Protein AF-A0A7R9L875-F1 (afdb_monomer_lite)

Radius of gyration: 39.5 Å; chains: 1; bounding box: 83×101×105 Å

Sequence (853 aa):
MQVGERLPAERKLCEQLGVSRSSLREAISQLTSTGMLISKGGAGTYLQQFPVNWSQNQIVESLSNLIDEDPAYRFDVQEARTILEGGSAWYAAQRATPKDLAQIREYYDQISYFQSIGDDEQASLADAKFHLAIAEASHNLVLIQMMRGVFDLLQFNVLLGRRKVYSETHRFDQLHDQHFKVMDAIERHDPDAARDAVCGHIEFVVQQVRMIDEEEARRQRMYARRGEVQAAVAADKKGIPFTLSTVSVCPIEEVAPAINRPMWFQLYVLRDRGFMKNALERAKAAGCSTLVFTVDMPVPGARYRDAHSGMSGPNAAMRRYMQSCFHPHWAWNVGLLGRPHDLGNISKYLGKPTGLEDYIGWLGNNFDPSISWKDLEWIREFWDGPMVIKGILDPEDAKDAVRFGADGIVVSNHGGRQLDGVLSSARALPPIADAVKGDIKILADSGIRNGLDVVRMLALGADTCMLGRAFVYALGAAGGAGVSNLLELIDKEMRVAMTLTGAKTIADINADCLGRRYGSGQVLAVVVPGTLFEQWQVLQAAVNADCIVIMQAANTGLTGGSTPFGDDYDRPVILMSTRRLAGIQVINQGQQVICLPGATLDRLEKELAHYNRGICNNSGGALVRRGPAYTELALYACVNASGELELVNHLVVVLLTIVMRMMLNRSMKIHLHDSMLIHHVYLKLQVLQVFYVGTNSHDDLTEIRRFLLKDLPRLPIAGEYIHRVAYDIGAEYGKDTFMFIEKFGTAKVPAAFALKDKVDGYLEKIGLRSLSDKVLQMVTKLLPNHLPKRMNEFRDLYEHHLMIRIENQDGVRLFYIVSQWQVQQFVIVIRIVRKLKILLRWILLYAVTTVNG

Foldseek 3Di:
DDAFDFDDDLVVVCVVVVHDSVVSVVVQVVCVVVVQWDQDVPPHIGGHDDPPCPLCPPPLVVVLVVCVVPVVVVVVLLVVCLVLLLLLLLLLLQQADPVLLVQLVVLLVQLLVCLVVQNLVSNVVSVLSNSLSSNVSSVDPVSSVVSVSSSVSCVVPVPPQSSVCSNDPVSSVVLSVLSVQLSVCSVVSPSNSNSVSVSVSSVVSVLVSLLLQCLLQVLDLPLAQQQLLLLCLLCLVVVHAAEAELQDPAALVRNLVSHDDAHEYEDEQWQPPVLVLVNLLSSVVSPHFEYEYEDLPLDFADDPVSNVCLSGDPCNVVSVVVVCVVVVVCCVGCVPVRDPSARHSVCVVVVHRHGSSNVSVRRVNIRHNPDDLVVVVVVCVRDVHAYEYEQDQALVVLVVCLVSPHQYYEQDNPQCGHDHPGDASLVSQQSNLVRQPPSHAYEYEHDDQALVVQLSSLQSRHPGYDYDVNLSVLCSVPRSVSNNVSVVRNVVVVVVLCVLLVNPDSVSRHVVSDQDQPAAEDAPEEAEDLFLLSVVVVVQVCLVQVEAEFEDEPPCRSVVRRHHHYHPDPHHYYYYYDLNQQDKEAPPLNPDIDGTPHHDQVNVQVVSVVSVDGDQDLLPPDDDDDDGFDAQFDWDWDQDPVSGIDIDGSHQFDDDPVVVVRRPDNDDRDPDDPVRRPPVPPDPVFLKFKFKDFAADPVVVVVLRVCQVPPFPGHFNGKDKDFLVLVVCLQQQVQLVLVCCVPPNPVCSVVVVVVVVVVQVVCVVVVNHCPSSVVSSVVRVPDDRLDDPVVVVSSVVGRMMMMTMHGPVRVVVSVVVVVVPPPDDDRDGDRDPDSCVSSRSGSSVCSVVPVSD

Secondary structure (DSSP, 8-state):
--TTPBPPPHHHHHHHHT--HHHHHHHHHHHHHTTSEEEETTTEEEEPPPPTTHHIIIIIHHHHHHHHH-TTHHHHHHHHHHHHHHHHHHHHHHH--HHHHHHHHHHHHHHHHHHHTT-HHHHHHHHHHHHHHHHHHTT-HHHHHHHHHHHHHHHHH-HHHHHHHHSSTTSHHHHHHHHHHHHHHHHTT-HHHHHHHHHHHHHHHHHHHHHHHHHTGGGG--SSTTHHHHHHHHHHHTTPPPEEETT-SS-HHHHGGG-SSPPEEEEE-BS-HHHHHHHHHHHHHTT--EEEEE-S-SSPPP-HHHHHTTSSSTTHHHHHHHHHHH-HHHIIIIIITT---S-HHHHHHHSS---HHHHHHHHHHHB-TT--HHHHHHHHTT--S-EEEEEE-SHHHHHHHHHTT-SEEEE--TTTTSSTTPPPHHHHHHHHHHHHBTTBEEEE-SS--SHHHHHHHHHTT-SEE--SHHHHHHHHHHHHHHHHHHHHHHHHHHHHHHHHTT-SSGGG-SGGGS-PPP-----SEEE--SSHHHHHHHHHHHHHTT-EEEEE-TTTTTTTSSS--SS--SSPEEEEE-TT---EEEEGGGTEEEE-TT--HHHHHHHHHTTT----------SSS------SS-EEEEE-TTS-EEEEE---B-SHHHHHHHHH-SS------GGGB-TT-S-----EEEEEEEES-HHHHHHHHHHHHHT-SS--SEEEEEEHHHHHHHHHHSHHHHHHHHHH-GGGHHHHHHHHHHHHHHHHHTT-TTHHHHHHHHHHHTSPP-S-HHHHHHHHH-SEEEEEEEEHHHHHHHHHHHHHS--SS--------STHHHHHHHHHHHHHHSTT-

pLDDT: mean 76.06, std 17.5, range [21.78, 98.44]

Structure (mmCIF, N/CA/C/O backbone):
data_AF-A0A7R9L875-F1
#
_entry.id   AF-A0A7R9L875-F1
#
loop_
_atom_site.group_PDB
_atom_site.id
_atom_site.type_symbol
_atom_site.label_atom_id
_atom_site.label_alt_id
_atom_site.label_comp_id
_atom_site.label_asym_id
_atom_site.label_entity_id
_atom_site.label_seq_id
_atom_site.pdbx_PDB_ins_code
_atom_site.Cartn_x
_atom_site.Cartn_y
_atom_site.Cartn_z
_atom_site.occupancy
_atom_site.B_iso_or_equiv
_atom_site.auth_seq_id
_atom_site.auth_comp_id
_atom_site.auth_asym_id
_atom_site.auth_atom_id
_atom_site.pdbx_PDB_model_num
ATOM 1 N N . MET A 1 1 ? 19.208 56.400 -40.419 1.00 66.44 1 MET A N 1
ATOM 2 C CA . MET A 1 1 ? 20.575 55.868 -40.260 1.00 66.44 1 MET A CA 1
ATOM 3 C C . MET A 1 1 ? 20.549 54.387 -40.588 1.00 66.44 1 MET A C 1
ATOM 5 O O . MET A 1 1 ? 19.557 53.744 -40.259 1.00 66.44 1 MET A O 1
ATOM 9 N N . GLN A 1 2 ? 21.582 53.875 -41.251 1.00 70.19 2 GLN A N 1
ATOM 10 C CA . GLN A 1 2 ? 21.771 52.449 -41.537 1.00 70.19 2 GLN A CA 1
ATOM 11 C C . GLN A 1 2 ? 22.744 51.815 -40.532 1.00 70.19 2 GLN A C 1
ATOM 13 O O . GLN A 1 2 ? 23.543 52.501 -39.892 1.00 70.19 2 GLN A O 1
ATOM 18 N N . VAL A 1 3 ? 22.655 50.495 -40.367 1.00 72.62 3 VAL A N 1
ATOM 19 C CA . VAL A 1 3 ? 23.561 49.717 -39.509 1.00 72.62 3 VAL A CA 1
ATOM 20 C C . VAL A 1 3 ? 25.016 49.956 -39.934 1.00 72.62 3 VAL A C 1
ATOM 22 O O . VAL A 1 3 ? 25.340 49.875 -41.114 1.00 72.62 3 VAL A O 1
ATOM 25 N N . GLY A 1 4 ? 25.889 50.256 -38.970 1.00 73.62 4 GLY A N 1
ATOM 26 C CA . GLY A 1 4 ? 27.297 50.598 -39.190 1.00 73.62 4 GLY A CA 1
ATOM 27 C C . GLY A 1 4 ? 27.580 52.098 -39.336 1.00 73.62 4 GLY A C 1
ATOM 28 O O . GLY A 1 4 ? 28.745 52.494 -39.282 1.00 73.62 4 GLY A O 1
ATOM 29 N N . GLU A 1 5 ? 26.560 52.955 -39.463 1.00 82.69 5 GLU A N 1
ATOM 30 C CA . GLU A 1 5 ? 26.759 54.408 -39.532 1.00 82.69 5 GLU A CA 1
ATOM 31 C C . GLU A 1 5 ? 27.105 55.023 -38.169 1.00 82.69 5 GLU A C 1
ATOM 33 O O . GLU A 1 5 ? 26.584 54.641 -37.115 1.00 82.69 5 GLU A O 1
ATOM 38 N N . ARG A 1 6 ? 27.979 56.037 -38.205 1.00 84.50 6 ARG A N 1
ATOM 39 C CA . ARG A 1 6 ? 28.379 56.809 -37.026 1.00 84.50 6 ARG A CA 1
ATOM 40 C C . ARG A 1 6 ? 27.294 57.815 -36.650 1.00 84.50 6 ARG A C 1
ATOM 42 O O . ARG A 1 6 ? 26.849 58.601 -37.485 1.00 84.50 6 ARG A O 1
ATOM 49 N N . LEU A 1 7 ? 26.941 57.858 -35.370 1.00 84.88 7 LEU A N 1
ATOM 50 C CA . LEU A 1 7 ? 26.102 58.913 -34.812 1.00 84.88 7 LEU A CA 1
ATOM 51 C C . LEU A 1 7 ? 26.792 60.281 -34.941 1.00 84.88 7 LEU A C 1
ATOM 53 O O . LEU A 1 7 ? 28.005 60.388 -34.712 1.00 84.88 7 LEU A O 1
ATOM 57 N N . PRO A 1 8 ? 26.039 61.348 -35.270 1.00 85.06 8 PRO A N 1
ATOM 58 C CA . PRO A 1 8 ? 26.561 62.707 -35.221 1.00 85.06 8 PRO A CA 1
ATOM 59 C C . PRO A 1 8 ? 27.139 63.047 -33.838 1.00 85.06 8 PRO A C 1
ATOM 61 O O . PRO A 1 8 ? 26.844 62.401 -32.837 1.00 85.06 8 PRO A O 1
ATOM 64 N N . ALA A 1 9 ? 27.963 64.092 -33.753 1.00 82.81 9 ALA A N 1
ATOM 65 C CA . ALA A 1 9 ? 28.479 64.544 -32.461 1.00 82.81 9 ALA A CA 1
ATOM 66 C C . ALA A 1 9 ? 27.331 64.944 -31.511 1.00 82.81 9 ALA A C 1
ATOM 68 O O . ALA A 1 9 ? 26.369 65.576 -31.952 1.00 82.81 9 ALA A O 1
ATOM 69 N N . GLU A 1 10 ? 27.465 64.650 -30.209 1.00 82.88 10 GLU A N 1
ATOM 70 C CA . GLU A 1 10 ? 26.419 64.860 -29.184 1.00 82.88 10 GLU A CA 1
ATOM 71 C C . GLU A 1 10 ? 25.773 66.251 -29.256 1.00 82.88 10 GLU A C 1
ATOM 73 O O . GLU A 1 10 ? 24.559 66.389 -29.143 1.00 82.88 10 GLU A O 1
ATOM 78 N N . ARG A 1 11 ? 26.576 67.295 -29.498 1.00 80.69 11 ARG A N 1
ATOM 79 C CA . ARG A 1 11 ? 26.090 68.674 -29.638 1.00 80.69 11 ARG A CA 1
ATOM 80 C C . ARG A 1 11 ? 25.097 68.831 -30.793 1.00 80.69 11 ARG A C 1
ATOM 82 O O . ARG A 1 11 ? 24.063 69.458 -30.609 1.00 80.69 11 ARG A O 1
ATOM 89 N N . LYS A 1 12 ? 25.409 68.249 -31.953 1.00 84.56 12 LYS A N 1
ATOM 90 C CA . LYS A 1 12 ? 24.578 68.329 -33.159 1.00 84.56 12 LYS A CA 1
ATOM 91 C C . LYS A 1 12 ? 23.296 67.507 -33.001 1.00 84.56 12 LYS A C 1
ATOM 93 O O . LYS A 1 12 ? 22.243 67.949 -33.437 1.00 84.56 12 LYS A O 1
ATOM 98 N N . LEU A 1 13 ? 23.372 66.360 -32.323 1.00 84.69 13 LEU A N 1
ATOM 99 C CA . LEU A 1 13 ? 22.200 65.548 -31.971 1.00 84.69 13 LEU A CA 1
ATOM 100 C C . LEU A 1 13 ? 21.263 66.268 -30.994 1.00 84.69 13 LEU A C 1
ATOM 102 O O . LEU A 1 13 ? 20.055 66.223 -31.186 1.00 84.69 13 LEU A O 1
ATOM 106 N N . CYS A 1 14 ? 21.800 66.961 -29.983 1.00 86.69 14 CYS A N 1
ATOM 107 C CA . CYS A 1 14 ? 20.985 67.750 -29.052 1.00 86.69 14 CYS A CA 1
ATOM 108 C C . CYS A 1 14 ? 20.208 68.856 -29.774 1.00 86.69 14 CYS A C 1
ATOM 110 O O . CYS A 1 14 ? 19.030 69.054 -29.498 1.00 86.69 14 CYS A O 1
ATOM 112 N N . GLU A 1 15 ? 20.859 69.548 -30.715 1.00 87.12 15 GLU A N 1
ATOM 113 C CA . GLU A 1 15 ? 20.226 70.591 -31.532 1.00 87.12 15 GLU A CA 1
ATOM 114 C C . GLU A 1 15 ? 19.169 70.008 -32.483 1.00 87.12 15 GLU A C 1
ATOM 116 O O . GLU A 1 15 ? 18.080 70.561 -32.591 1.00 87.12 15 GLU A O 1
ATOM 121 N N . GLN A 1 16 ? 19.450 68.871 -33.131 1.00 86.56 16 GLN A N 1
ATOM 122 C CA . GLN A 1 16 ? 18.510 68.219 -34.053 1.00 86.56 16 GLN A CA 1
ATOM 123 C C . GLN A 1 16 ? 17.278 67.632 -33.355 1.00 86.56 16 GLN A C 1
ATOM 125 O O . GLN A 1 16 ? 16.193 67.647 -33.928 1.00 86.56 16 GLN A O 1
ATOM 130 N N . LEU A 1 17 ? 17.448 67.098 -32.144 1.00 84.00 17 LEU A N 1
ATOM 131 C CA . LEU A 1 17 ? 16.383 66.431 -31.390 1.00 84.00 17 LEU A CA 1
ATOM 132 C C . LEU A 1 17 ? 15.697 67.356 -30.373 1.00 84.00 17 LEU A C 1
ATOM 134 O O . LEU A 1 17 ? 14.707 66.955 -29.770 1.00 84.00 17 LEU A O 1
ATOM 138 N N . GLY A 1 18 ? 16.209 68.573 -30.164 1.00 86.38 18 GLY A N 1
ATOM 139 C CA . GLY A 1 18 ? 15.644 69.538 -29.217 1.00 86.38 18 GLY A CA 1
ATOM 140 C C . GLY A 1 18 ? 15.756 69.113 -27.748 1.00 86.38 18 GLY A C 1
ATOM 141 O O . GLY A 1 18 ? 14.916 69.495 -26.937 1.00 86.38 18 GLY A O 1
ATOM 142 N N . VAL A 1 19 ? 16.770 68.317 -27.390 1.00 89.12 19 VAL A N 1
ATOM 143 C CA . VAL A 1 19 ? 16.941 67.752 -26.037 1.00 89.12 19 VAL A CA 1
ATOM 144 C C . VAL A 1 19 ? 18.231 68.217 -25.368 1.00 89.12 19 VAL A C 1
ATOM 146 O O . VAL A 1 19 ? 19.208 68.587 -26.022 1.00 89.12 19 VAL A O 1
ATOM 149 N N . SER A 1 20 ? 18.259 68.179 -24.033 1.00 88.12 20 SER A N 1
ATOM 150 C CA . SER A 1 20 ? 19.462 68.499 -23.265 1.00 88.12 20 SER A CA 1
ATOM 151 C C . SER A 1 20 ? 20.545 67.423 -23.426 1.00 88.12 20 SER A C 1
ATOM 153 O O . SER A 1 20 ? 20.260 66.237 -23.604 1.00 88.12 20 SER A O 1
ATOM 155 N N . ARG A 1 21 ? 21.818 67.826 -23.294 1.00 82.81 21 ARG A N 1
ATOM 156 C CA . ARG A 1 21 ? 22.967 66.902 -23.373 1.00 82.81 21 ARG A CA 1
ATOM 157 C C . ARG A 1 21 ? 22.924 65.789 -22.330 1.00 82.81 21 ARG A C 1
ATOM 159 O O . ARG A 1 21 ? 23.398 64.697 -22.618 1.00 82.81 21 ARG A O 1
ATOM 166 N N . SER A 1 22 ? 22.385 66.054 -21.140 1.00 82.25 22 SER A N 1
ATOM 167 C CA . SER A 1 22 ? 22.230 65.035 -20.097 1.00 82.25 22 SER A CA 1
ATOM 168 C C . SER A 1 22 ? 21.255 63.944 -20.535 1.00 82.25 22 SER A C 1
ATOM 170 O O . SER A 1 22 ? 21.620 62.775 -20.519 1.00 82.25 22 SER A O 1
ATOM 172 N N . SER A 1 23 ? 20.081 64.333 -21.039 1.00 83.00 23 SER A N 1
ATOM 173 C CA . SER A 1 23 ? 19.062 63.397 -21.531 1.00 83.00 23 SER A CA 1
ATOM 174 C C . SER A 1 23 ? 19.571 62.585 -22.721 1.00 83.00 23 SER A C 1
ATOM 176 O O . SER A 1 23 ? 19.361 61.377 -22.789 1.00 83.00 23 SER A O 1
ATOM 178 N N . LEU A 1 24 ? 20.304 63.228 -23.640 1.00 86.44 24 LEU A N 1
ATOM 179 C CA . LEU A 1 24 ? 20.901 62.533 -24.779 1.00 86.44 24 LEU A CA 1
ATOM 180 C C . LEU A 1 24 ? 21.968 61.521 -24.337 1.00 86.44 24 LEU A C 1
ATOM 182 O O . LEU A 1 24 ? 22.015 60.418 -24.872 1.00 86.44 24 LEU A O 1
ATOM 186 N N . ARG A 1 25 ? 22.816 61.865 -23.360 1.00 84.25 25 ARG A N 1
ATOM 187 C CA . ARG A 1 25 ? 23.833 60.942 -22.832 1.00 84.25 25 ARG A CA 1
ATOM 188 C C . ARG A 1 25 ? 23.222 59.754 -22.114 1.00 84.25 25 ARG A C 1
ATOM 190 O O . ARG A 1 25 ? 23.725 58.647 -22.262 1.00 84.25 25 ARG A O 1
ATOM 197 N N . GLU A 1 26 ? 22.147 59.971 -21.371 1.00 83.38 26 GLU A N 1
ATOM 198 C CA . GLU A 1 26 ? 21.436 58.898 -20.682 1.00 83.38 26 GLU A CA 1
ATOM 199 C C . GLU A 1 26 ? 20.755 57.952 -21.677 1.00 83.38 26 GLU A C 1
ATOM 201 O O . GLU A 1 26 ? 20.922 56.737 -21.577 1.00 83.38 26 GLU A O 1
ATOM 206 N N . ALA A 1 27 ? 20.127 58.500 -22.722 1.00 81.25 27 ALA A N 1
ATOM 207 C CA . ALA A 1 27 ? 19.577 57.711 -23.821 1.00 81.25 27 ALA A CA 1
ATOM 208 C C . ALA A 1 27 ? 20.665 56.936 -24.587 1.00 81.25 27 ALA A C 1
ATOM 210 O O . ALA A 1 27 ? 20.501 55.748 -24.851 1.00 81.25 27 ALA A O 1
ATOM 211 N N . ILE A 1 28 ? 21.809 57.560 -24.903 1.00 85.00 28 ILE A N 1
ATOM 212 C CA . ILE A 1 28 ? 22.941 56.868 -25.545 1.00 85.00 28 ILE A CA 1
ATOM 213 C C . ILE A 1 28 ? 23.503 55.779 -24.624 1.00 85.00 28 ILE A C 1
ATOM 215 O O . ILE A 1 28 ? 23.827 54.698 -25.108 1.00 85.00 28 ILE A O 1
ATOM 219 N N . SER A 1 29 ? 23.592 56.026 -23.315 1.00 80.50 29 SER A N 1
ATOM 220 C CA . SER A 1 29 ? 24.044 55.039 -22.328 1.00 80.50 29 SER A CA 1
ATOM 221 C C . SER A 1 29 ? 23.105 53.830 -22.267 1.00 80.50 29 SER A C 1
ATOM 223 O O . SER A 1 29 ? 23.575 52.699 -22.359 1.00 80.50 29 SER A O 1
ATOM 225 N N . GLN A 1 30 ? 21.784 54.048 -22.231 1.00 78.12 30 GLN A N 1
ATOM 226 C CA . GLN A 1 30 ? 20.785 52.970 -22.282 1.00 78.12 30 GLN A CA 1
ATOM 227 C C . GLN A 1 30 ? 20.800 52.206 -23.614 1.00 78.12 30 GLN A C 1
ATOM 229 O O . GLN A 1 30 ? 20.701 50.981 -23.648 1.00 78.12 30 GLN A O 1
ATOM 234 N N . LEU A 1 31 ? 20.953 52.907 -24.735 1.00 78.69 31 LEU A N 1
ATOM 235 C CA . LEU A 1 31 ? 21.047 52.268 -26.050 1.00 78.69 31 LEU A CA 1
ATOM 236 C C . LEU A 1 31 ? 22.374 51.510 -26.232 1.00 78.69 31 LEU A C 1
ATOM 238 O O . LEU A 1 31 ? 22.429 50.524 -26.962 1.00 78.69 31 LEU A O 1
ATOM 242 N N . THR A 1 32 ? 23.435 51.933 -25.541 1.00 79.75 32 THR A N 1
ATOM 243 C CA . THR A 1 32 ? 24.714 51.210 -25.492 1.00 79.75 32 THR A CA 1
ATOM 244 C C . THR A 1 32 ? 24.615 49.984 -24.582 1.00 79.75 32 THR A C 1
ATOM 246 O O . THR A 1 32 ? 25.094 48.917 -24.952 1.00 79.75 32 THR A O 1
ATOM 249 N N . SER A 1 33 ? 23.948 50.087 -23.425 1.00 70.31 33 SER A N 1
ATOM 250 C CA . SER A 1 33 ? 23.762 48.951 -22.508 1.00 70.31 33 SER A CA 1
ATOM 251 C C . SER A 1 33 ? 22.837 47.869 -23.070 1.00 70.31 33 SER A C 1
ATOM 253 O O . SER A 1 33 ? 23.022 46.693 -22.778 1.00 70.31 33 SER A O 1
ATOM 255 N N . THR A 1 34 ? 21.881 48.248 -23.920 1.00 61.44 34 THR A N 1
ATOM 256 C CA . THR A 1 34 ? 21.014 47.314 -24.663 1.00 61.44 34 THR A CA 1
ATOM 257 C C . THR A 1 34 ? 21.658 46.776 -25.947 1.00 61.44 34 THR A C 1
ATOM 259 O O . THR A 1 34 ? 21.057 45.950 -26.630 1.00 61.44 34 THR A O 1
ATOM 262 N N . GLY A 1 35 ? 22.880 47.214 -26.279 1.00 67.75 35 GLY A N 1
ATOM 263 C CA . GLY A 1 35 ? 23.656 46.713 -27.419 1.00 67.75 35 GLY A CA 1
ATOM 264 C C . GLY A 1 35 ? 23.240 47.259 -28.790 1.00 67.75 35 GLY A C 1
ATOM 265 O O . GLY A 1 35 ? 23.748 46.788 -29.805 1.00 67.75 35 GLY A O 1
ATOM 266 N N . MET A 1 36 ? 22.347 48.256 -28.850 1.00 73.00 36 MET A N 1
ATOM 267 C CA . MET A 1 36 ? 21.964 48.922 -30.106 1.00 73.00 36 MET A CA 1
ATOM 268 C C . MET A 1 36 ? 23.043 49.887 -30.613 1.00 73.00 36 MET A C 1
ATOM 270 O O . MET A 1 36 ? 23.127 50.156 -31.815 1.00 73.00 36 MET A O 1
ATOM 274 N N . LEU A 1 37 ? 23.870 50.411 -29.706 1.00 82.75 37 LEU A N 1
ATOM 275 C CA . LEU A 1 37 ? 24.979 51.310 -30.008 1.00 82.75 37 LEU A CA 1
ATOM 276 C C . LEU A 1 37 ? 26.296 50.764 -29.455 1.00 82.75 37 LEU A C 1
ATOM 278 O O . LEU A 1 37 ? 26.338 50.247 -28.344 1.00 82.75 37 LEU A O 1
ATOM 282 N N . ILE A 1 38 ? 27.392 50.966 -30.189 1.00 82.88 38 ILE A N 1
ATOM 283 C CA . ILE A 1 38 ? 28.747 50.684 -29.699 1.00 82.88 38 ILE A CA 1
ATOM 284 C C . ILE A 1 38 ? 29.594 51.951 -29.701 1.00 82.88 38 ILE A C 1
ATOM 286 O O . ILE A 1 38 ? 29.699 52.653 -30.711 1.00 82.88 38 ILE A O 1
ATOM 290 N N . SER A 1 39 ? 30.216 52.243 -28.560 1.00 80.06 39 SER A N 1
ATOM 291 C CA . SER A 1 39 ? 31.091 53.402 -28.394 1.00 80.06 39 SER A CA 1
ATOM 292 C C . SER A 1 39 ? 32.550 52.962 -28.489 1.00 80.06 39 SER A C 1
ATOM 294 O O . SER A 1 39 ? 33.043 52.231 -27.632 1.00 80.06 39 SER A O 1
ATOM 296 N N . LYS A 1 40 ? 33.251 53.380 -29.548 1.00 78.19 40 LYS A N 1
ATOM 297 C CA . LYS A 1 40 ? 34.681 53.092 -29.730 1.00 78.19 40 LYS A CA 1
ATOM 298 C C . LYS A 1 40 ? 35.491 54.306 -29.278 1.00 78.19 40 LYS A C 1
ATOM 300 O O . LYS A 1 40 ? 35.315 55.402 -29.818 1.00 78.19 40 LYS A O 1
ATOM 305 N N . GLY A 1 41 ? 36.377 54.117 -28.296 1.00 60.47 41 GLY A N 1
ATOM 306 C CA . GLY A 1 41 ? 37.214 55.186 -27.742 1.00 60.47 41 GLY A CA 1
ATOM 307 C C . GLY A 1 41 ? 37.945 55.965 -28.842 1.00 60.47 41 GLY A C 1
ATOM 308 O O . GLY A 1 41 ? 38.661 55.382 -29.647 1.00 60.47 41 GLY A O 1
ATOM 309 N N . GLY A 1 42 ? 37.702 57.277 -28.926 1.00 64.12 42 GLY A N 1
ATOM 310 C CA . GLY A 1 42 ? 38.281 58.172 -29.941 1.00 64.12 42 GLY A CA 1
ATOM 311 C C . GLY A 1 42 ? 37.612 58.154 -31.327 1.00 64.12 42 GLY A C 1
ATOM 312 O O . GLY A 1 42 ? 37.751 59.121 -32.073 1.00 64.12 42 GLY A O 1
ATOM 313 N N . ALA A 1 43 ? 36.829 57.125 -31.667 1.00 70.00 43 ALA A N 1
ATOM 314 C CA . ALA A 1 43 ? 36.218 56.958 -32.992 1.00 70.00 43 ALA A CA 1
ATOM 315 C C . ALA A 1 43 ? 34.713 57.290 -33.044 1.00 70.00 43 ALA A C 1
ATOM 317 O O . ALA A 1 43 ? 34.158 57.381 -34.138 1.00 70.00 43 ALA A O 1
ATOM 318 N N . GLY A 1 44 ? 34.063 57.516 -31.897 1.00 79.44 44 GLY A N 1
ATOM 319 C CA . GLY A 1 44 ? 32.641 57.870 -31.785 1.00 79.44 44 GLY A CA 1
ATOM 320 C C . GLY A 1 44 ? 31.708 56.670 -31.595 1.00 79.44 44 GLY A C 1
ATOM 321 O O . GLY A 1 44 ? 32.162 55.535 -31.451 1.00 79.44 44 GLY A O 1
ATOM 322 N N . THR A 1 45 ? 30.401 56.941 -31.577 1.00 84.12 45 THR A N 1
ATOM 323 C CA . THR A 1 45 ? 29.346 55.939 -31.356 1.00 84.12 45 THR A CA 1
ATOM 324 C C . THR A 1 45 ? 28.733 55.504 -32.684 1.00 84.12 45 THR A C 1
ATOM 326 O O . THR A 1 45 ? 28.446 56.351 -33.528 1.00 84.12 45 THR A O 1
ATOM 329 N N . TYR A 1 46 ? 28.527 54.204 -32.877 1.00 85.06 46 TYR A N 1
ATOM 330 C CA . TYR A 1 46 ? 28.027 53.621 -34.127 1.00 85.06 46 TYR A CA 1
ATOM 331 C C . TYR A 1 46 ? 26.758 52.809 -33.881 1.00 85.06 46 TYR A C 1
ATOM 333 O O . TYR A 1 46 ? 26.624 52.188 -32.825 1.00 85.06 46 TYR A O 1
ATOM 341 N N . LEU A 1 47 ? 25.853 52.806 -34.863 1.00 81.12 47 LEU A N 1
ATOM 342 C CA . LEU A 1 47 ? 24.655 51.967 -34.853 1.00 81.12 47 LEU A CA 1
ATOM 343 C C . LEU A 1 47 ? 25.037 50.510 -35.148 1.00 81.12 47 LEU A C 1
ATOM 345 O O . LEU A 1 47 ? 25.661 50.237 -36.175 1.00 81.12 47 LEU A O 1
ATOM 349 N N . GLN A 1 48 ? 24.675 49.580 -34.267 1.00 74.06 48 GLN A N 1
ATOM 350 C CA . GLN A 1 48 ? 25.011 48.160 -34.389 1.00 74.06 48 GLN A CA 1
ATOM 351 C C . GLN A 1 48 ? 23.795 47.350 -34.867 1.00 74.06 48 GLN A C 1
ATOM 353 O O . GLN A 1 48 ? 22.653 47.693 -34.567 1.00 74.06 48 GLN A O 1
ATOM 358 N N . GLN A 1 49 ? 24.023 46.279 -35.636 1.00 60.84 49 GLN A N 1
ATOM 359 C CA . GLN A 1 49 ? 22.960 45.318 -35.940 1.00 60.84 49 GLN A CA 1
ATOM 360 C C . GLN A 1 49 ? 22.615 44.573 -34.654 1.00 60.84 49 GLN A C 1
ATOM 362 O O . GLN A 1 49 ? 23.534 44.142 -33.956 1.00 60.84 49 GLN A O 1
ATOM 367 N N . PHE A 1 50 ? 21.326 44.382 -34.356 1.00 56.53 50 PHE A N 1
ATOM 368 C CA . PHE A 1 50 ? 20.941 43.457 -33.292 1.00 56.53 50 PHE A CA 1
ATOM 369 C C . PHE A 1 50 ? 21.650 42.116 -33.526 1.00 56.53 50 PHE A C 1
ATOM 371 O O . PHE A 1 50 ? 21.623 41.619 -34.659 1.00 56.53 50 PHE A O 1
ATOM 378 N N . PRO A 1 51 ? 22.295 41.527 -32.504 1.00 51.72 51 PRO A N 1
ATOM 379 C CA . PRO A 1 51 ? 22.797 40.181 -32.649 1.00 51.72 51 PRO A CA 1
ATOM 380 C C . PRO A 1 51 ? 21.602 39.287 -32.977 1.00 51.72 51 PRO A C 1
ATOM 382 O O . PRO A 1 51 ? 20.606 39.283 -32.255 1.00 51.72 51 PRO A O 1
ATOM 385 N N . VAL A 1 52 ? 21.724 38.498 -34.045 1.00 50.38 52 VAL A N 1
ATOM 386 C CA . VAL A 1 52 ? 20.782 37.417 -34.391 1.00 50.38 52 VAL A CA 1
ATOM 387 C C . VAL A 1 52 ? 20.634 36.419 -33.219 1.00 50.38 52 VAL A C 1
ATOM 389 O O . VAL A 1 52 ? 19.671 35.665 -33.161 1.00 50.38 52 VAL A O 1
ATOM 392 N N . ASN A 1 53 ? 21.533 36.510 -32.231 1.00 49.56 53 ASN A N 1
ATOM 393 C CA . ASN A 1 53 ? 21.686 35.652 -31.063 1.00 49.56 53 ASN A CA 1
ATOM 394 C C . ASN A 1 53 ? 21.232 36.326 -29.746 1.00 49.56 53 ASN A C 1
ATOM 396 O O . ASN A 1 53 ? 21.753 36.003 -28.680 1.00 49.56 53 ASN A O 1
ATOM 400 N N . TRP A 1 54 ? 20.298 37.288 -29.776 1.00 50.88 54 TRP A N 1
ATOM 401 C CA . TRP A 1 54 ? 19.789 37.935 -28.549 1.00 50.88 54 TRP A CA 1
ATOM 402 C C . TRP A 1 54 ? 19.246 36.923 -27.515 1.00 50.88 54 TRP A C 1
ATOM 404 O O . TRP A 1 54 ? 19.433 37.110 -26.314 1.00 50.88 54 TRP A O 1
ATOM 414 N N . SER A 1 55 ? 18.657 35.812 -27.973 1.00 52.56 55 SER A N 1
ATOM 415 C CA . SER A 1 55 ? 18.179 34.711 -27.124 1.00 52.56 55 SER A CA 1
ATOM 416 C C . SER A 1 55 ? 19.307 33.906 -26.467 1.00 52.56 55 SER A C 1
ATOM 418 O O . SER A 1 55 ? 19.146 33.484 -25.320 1.00 52.56 55 SER A O 1
ATOM 420 N N . GLN A 1 56 ? 20.445 33.718 -27.149 1.00 50.00 56 GLN A N 1
ATOM 421 C CA . GLN A 1 56 ? 21.545 32.868 -26.668 1.00 50.00 56 GLN A CA 1
ATOM 422 C C . GLN A 1 56 ? 22.173 33.398 -25.373 1.00 50.00 56 GLN A C 1
ATOM 424 O O . GLN A 1 56 ? 22.373 32.632 -24.435 1.00 50.00 56 GLN A O 1
ATOM 429 N N . ASN A 1 57 ? 22.417 34.707 -25.270 1.00 52.25 57 ASN A N 1
ATOM 430 C CA . ASN A 1 57 ? 23.187 35.246 -24.139 1.00 52.25 57 ASN A CA 1
ATOM 431 C C . ASN A 1 57 ? 22.336 35.664 -22.925 1.00 52.25 57 ASN A C 1
ATOM 433 O O . ASN A 1 57 ? 22.880 35.848 -21.844 1.00 52.25 57 ASN A O 1
ATOM 437 N N . GLN A 1 58 ? 21.016 35.863 -23.063 1.00 55.50 58 GLN A N 1
ATOM 438 C CA . GLN A 1 58 ? 20.172 36.299 -21.930 1.00 55.50 58 GLN A CA 1
ATOM 439 C C . GLN A 1 58 ? 19.191 35.240 -21.425 1.00 55.50 58 GLN A C 1
ATOM 441 O O . GLN A 1 58 ? 18.909 35.211 -20.230 1.00 55.50 58 GLN A O 1
ATOM 446 N N . ILE A 1 59 ? 18.681 34.368 -22.300 1.00 58.72 59 ILE A N 1
ATOM 447 C CA . ILE A 1 59 ? 17.702 33.336 -21.924 1.00 58.72 59 ILE A CA 1
ATOM 448 C C . ILE A 1 59 ? 18.393 31.974 -21.845 1.00 58.72 59 ILE A C 1
ATOM 450 O O . ILE A 1 59 ? 18.297 31.299 -20.822 1.00 58.72 59 ILE A O 1
ATOM 454 N N . VAL A 1 60 ? 19.128 31.593 -22.894 1.00 59.72 60 VAL A N 1
ATOM 455 C CA . VAL A 1 60 ? 19.742 30.260 -22.993 1.00 59.72 60 VAL A CA 1
ATOM 456 C C . VAL A 1 60 ? 20.863 30.081 -21.971 1.00 59.72 60 VAL A C 1
ATOM 458 O O . VAL A 1 60 ? 20.826 29.107 -21.234 1.00 59.72 60 VAL A O 1
ATOM 461 N N . GLU A 1 61 ? 21.803 31.023 -21.841 1.00 62.12 61 GLU A N 1
ATOM 462 C CA . GLU A 1 61 ? 22.923 30.906 -20.886 1.00 62.12 61 GLU A CA 1
ATOM 463 C C . GLU A 1 61 ? 22.456 30.823 -19.416 1.00 62.12 61 GLU A C 1
ATOM 465 O O . GLU A 1 61 ? 22.941 29.995 -18.646 1.00 62.12 61 GLU A O 1
ATOM 470 N N . SER A 1 62 ? 21.445 31.614 -19.032 1.00 61.00 62 SER A N 1
ATOM 471 C CA . SER A 1 62 ? 20.895 31.601 -17.665 1.00 61.00 62 SER A CA 1
ATOM 472 C C . SER A 1 62 ? 20.138 30.309 -17.344 1.00 61.00 62 SER A C 1
ATOM 474 O O . SER A 1 62 ? 20.265 29.776 -16.243 1.00 61.00 62 SER A O 1
ATOM 476 N N . LEU A 1 63 ? 19.363 29.789 -18.301 1.00 62.38 63 LEU A N 1
ATOM 477 C CA . LEU A 1 63 ? 18.634 28.531 -18.134 1.00 62.38 63 LEU A CA 1
ATOM 478 C C . LEU A 1 63 ? 19.551 27.308 -18.256 1.00 62.38 63 LEU A C 1
ATOM 480 O O . LEU A 1 63 ? 19.320 26.322 -17.565 1.00 62.38 63 LEU A O 1
ATOM 484 N N . SER A 1 64 ? 20.605 27.369 -19.074 1.00 61.50 64 SER A N 1
ATOM 485 C CA . SER A 1 64 ? 21.590 26.288 -19.204 1.00 61.50 64 SER A CA 1
ATOM 486 C C . SER A 1 64 ? 22.304 26.035 -17.879 1.00 61.50 64 SER A C 1
ATOM 488 O O . SER A 1 64 ? 22.377 24.891 -17.448 1.00 61.50 64 SER A O 1
ATOM 490 N N . ASN A 1 65 ? 22.721 27.097 -17.178 1.00 62.50 65 ASN A N 1
ATOM 491 C CA . ASN A 1 65 ? 23.327 26.968 -15.850 1.00 62.50 65 ASN A CA 1
ATOM 492 C C . ASN A 1 65 ? 22.365 26.328 -14.831 1.00 62.50 65 ASN A C 1
ATOM 494 O O . ASN A 1 65 ? 22.779 25.496 -14.032 1.00 62.50 65 ASN A O 1
ATOM 498 N N . LEU A 1 66 ? 21.070 26.667 -14.882 1.00 60.09 66 LEU A N 1
ATOM 499 C CA . LEU A 1 66 ? 20.057 26.060 -14.009 1.00 60.09 66 LEU A CA 1
ATOM 500 C C . LEU A 1 66 ? 19.815 24.579 -14.333 1.00 60.09 66 LEU A C 1
ATOM 502 O O . LEU A 1 66 ? 19.615 23.784 -13.420 1.00 60.09 66 LEU A O 1
ATOM 506 N N . ILE A 1 67 ? 19.859 24.197 -15.612 1.00 59.38 67 ILE A N 1
ATOM 507 C CA . ILE A 1 67 ? 19.715 22.801 -16.058 1.00 59.38 67 ILE A CA 1
ATOM 508 C C . ILE A 1 67 ? 20.940 21.961 -15.672 1.00 59.38 67 ILE A C 1
ATOM 510 O O . ILE A 1 67 ? 20.782 20.796 -15.300 1.00 59.38 67 ILE A O 1
ATOM 514 N N . ASP A 1 68 ? 22.139 22.545 -15.726 1.00 56.97 68 ASP A N 1
ATOM 515 C CA . ASP A 1 68 ? 23.373 21.900 -15.267 1.00 56.97 68 ASP A CA 1
ATOM 516 C C . ASP A 1 68 ? 23.372 21.680 -13.742 1.00 56.97 68 ASP A C 1
ATOM 518 O O . ASP A 1 68 ? 23.860 20.653 -13.259 1.00 56.97 68 ASP A O 1
ATOM 522 N N . GLU A 1 69 ? 22.796 22.613 -12.974 1.00 58.22 69 GLU A N 1
ATOM 523 C CA . GLU A 1 69 ? 22.656 22.513 -11.515 1.00 58.22 69 GLU A CA 1
ATOM 524 C C . GLU A 1 69 ? 21.541 21.548 -11.076 1.00 58.22 69 GLU A C 1
ATOM 526 O O . GLU A 1 69 ? 21.739 20.761 -10.143 1.00 58.22 69 GLU A O 1
ATOM 531 N N . ASP A 1 70 ? 20.386 21.574 -11.748 1.00 52.88 70 ASP A N 1
ATOM 532 C CA . ASP A 1 70 ? 19.273 20.652 -11.519 1.00 52.88 70 ASP A CA 1
ATOM 533 C C . ASP A 1 70 ? 18.747 20.067 -12.846 1.00 52.88 70 ASP A C 1
ATOM 535 O O . ASP A 1 70 ? 17.945 20.686 -13.558 1.00 52.88 70 ASP A O 1
ATOM 539 N N . PRO A 1 71 ? 19.119 18.808 -13.150 1.00 55.62 71 PRO A N 1
ATOM 540 C CA . PRO A 1 71 ? 18.645 18.090 -14.325 1.00 55.62 71 PRO A CA 1
ATOM 541 C C . PRO A 1 71 ? 17.120 17.909 -14.403 1.00 55.62 71 PRO A C 1
ATOM 543 O O . PRO A 1 71 ? 16.642 17.423 -15.427 1.00 55.62 71 PRO A O 1
ATOM 546 N N . ALA A 1 72 ? 16.337 18.232 -13.366 1.00 53.31 72 ALA A N 1
ATOM 547 C CA . ALA A 1 72 ? 14.875 18.237 -13.431 1.00 53.31 72 ALA A CA 1
ATOM 548 C C . ALA A 1 72 ? 14.325 19.361 -14.326 1.00 53.31 72 ALA A C 1
ATOM 550 O O . ALA A 1 72 ? 13.326 19.130 -15.010 1.00 53.31 72 ALA A O 1
ATOM 551 N N . TYR A 1 73 ? 15.018 20.505 -14.431 1.00 63.12 73 TYR A N 1
ATOM 552 C CA . TYR A 1 73 ? 14.581 21.639 -15.262 1.00 63.12 73 TYR A CA 1
ATOM 553 C C . TYR A 1 73 ? 14.472 21.294 -16.748 1.00 63.12 73 TYR A C 1
ATOM 555 O O . TYR A 1 73 ? 13.726 21.931 -17.490 1.00 63.12 73 TYR A O 1
ATOM 563 N N . ARG A 1 74 ? 15.149 20.233 -17.209 1.00 62.72 74 ARG A N 1
ATOM 564 C CA . ARG A 1 74 ? 14.969 19.736 -18.579 1.00 62.72 74 ARG A CA 1
ATOM 565 C C . ARG A 1 74 ? 13.530 19.293 -18.861 1.00 62.72 74 ARG A C 1
ATOM 567 O O . ARG A 1 74 ? 13.133 19.322 -20.017 1.00 62.72 74 ARG A O 1
ATOM 574 N N . PHE A 1 75 ? 12.760 18.865 -17.855 1.00 65.31 75 PHE A N 1
ATOM 575 C CA . PHE A 1 75 ? 11.352 18.495 -18.030 1.00 65.31 75 PHE A CA 1
ATOM 576 C C . PHE A 1 75 ? 10.456 19.726 -18.129 1.00 65.31 75 PHE A C 1
ATOM 578 O O . PHE A 1 75 ? 9.581 19.743 -18.988 1.00 65.31 75 PHE A O 1
ATOM 585 N N . ASP A 1 76 ? 10.751 20.778 -17.369 1.00 69.94 76 ASP A N 1
ATOM 586 C CA . ASP A 1 76 ? 10.051 22.064 -17.469 1.00 69.94 76 ASP A CA 1
ATOM 587 C C . ASP A 1 76 ? 10.239 22.683 -18.867 1.00 69.94 76 ASP A C 1
ATOM 589 O O . ASP A 1 76 ? 9.308 23.228 -19.461 1.00 69.94 76 ASP A O 1
ATOM 593 N N . VAL A 1 77 ? 11.430 22.513 -19.456 1.00 71.50 77 VAL A N 1
ATOM 594 C CA . VAL A 1 77 ? 11.700 22.881 -20.856 1.00 71.50 77 VAL A CA 1
ATOM 595 C C . VAL A 1 77 ? 10.825 22.078 -21.828 1.00 71.50 77 VAL A C 1
ATOM 597 O O . VAL A 1 77 ? 10.337 22.636 -22.808 1.00 71.50 77 VAL A O 1
ATOM 600 N N . GLN A 1 78 ? 10.589 20.786 -21.577 1.00 69.06 78 GLN A N 1
ATOM 601 C CA . GLN A 1 78 ? 9.733 19.955 -22.437 1.00 69.06 78 GLN A CA 1
ATOM 602 C C . GLN A 1 78 ? 8.237 20.282 -22.285 1.00 69.06 78 GLN A C 1
ATOM 604 O O . GLN A 1 78 ? 7.498 20.265 -23.272 1.00 69.06 78 GLN A O 1
ATOM 609 N N . GLU A 1 79 ? 7.783 20.637 -21.081 1.00 71.12 79 GLU A N 1
ATOM 610 C CA . GLU A 1 79 ? 6.420 21.139 -20.856 1.00 71.12 79 GLU A CA 1
ATOM 611 C C . GLU A 1 79 ? 6.192 22.455 -21.614 1.00 71.12 79 GLU A C 1
ATOM 613 O O . GLU A 1 79 ? 5.193 22.605 -22.323 1.00 71.12 79 GLU A O 1
ATOM 618 N N . ALA A 1 80 ? 7.168 23.369 -21.571 1.00 79.69 80 ALA A N 1
ATOM 619 C CA . ALA A 1 80 ? 7.127 24.605 -22.348 1.00 79.69 80 ALA A CA 1
ATOM 620 C C . ALA A 1 80 ? 7.078 24.343 -23.865 1.00 79.69 80 ALA A C 1
ATOM 622 O O . ALA A 1 80 ? 6.323 25.008 -24.577 1.00 79.69 80 ALA A O 1
ATOM 623 N N . ARG A 1 81 ? 7.826 23.349 -24.367 1.00 81.88 81 ARG A N 1
ATOM 624 C CA . ARG A 1 81 ? 7.785 22.948 -25.786 1.00 81.88 81 ARG A CA 1
ATOM 625 C C . ARG A 1 81 ? 6.417 22.473 -26.220 1.00 81.88 81 ARG A C 1
ATOM 627 O O . ARG A 1 81 ? 5.951 22.907 -27.262 1.00 81.88 81 ARG A O 1
ATOM 634 N N . THR A 1 82 ? 5.760 21.645 -25.413 1.00 81.12 82 THR A N 1
ATOM 635 C CA . THR A 1 82 ? 4.419 21.133 -25.736 1.00 81.12 82 THR A CA 1
ATOM 636 C C . THR A 1 82 ? 3.439 22.285 -25.982 1.00 81.12 82 THR A C 1
ATOM 638 O O . THR A 1 82 ? 2.693 22.285 -26.959 1.00 81.12 82 THR A O 1
ATOM 641 N N . ILE A 1 83 ? 3.509 23.333 -25.155 1.00 83.94 83 ILE A N 1
ATOM 642 C CA . ILE A 1 83 ? 2.669 24.530 -25.292 1.00 83.94 83 ILE A CA 1
ATOM 643 C C . ILE A 1 83 ? 3.054 25.346 -26.539 1.00 83.94 83 ILE A C 1
ATOM 645 O O . ILE A 1 83 ? 2.183 25.751 -27.315 1.00 83.94 83 ILE A O 1
ATOM 649 N N . LEU A 1 84 ? 4.349 25.610 -26.731 1.00 88.38 84 LEU A N 1
ATOM 650 C CA . LEU A 1 84 ? 4.839 26.490 -27.796 1.00 88.38 84 LEU A CA 1
ATOM 651 C C . LEU A 1 84 ? 4.752 25.849 -29.188 1.00 88.38 84 LEU A C 1
ATOM 653 O O . LEU A 1 84 ? 4.303 26.503 -30.131 1.00 88.38 84 LEU A O 1
ATOM 657 N N . GLU A 1 85 ? 5.148 24.586 -29.326 1.00 89.25 85 GLU A N 1
ATOM 658 C CA . GLU A 1 85 ? 5.087 23.829 -30.581 1.00 89.25 85 GLU A CA 1
ATOM 659 C C . GLU A 1 85 ? 3.639 23.517 -30.955 1.00 89.25 85 GLU A C 1
ATOM 661 O O . GLU A 1 85 ? 3.262 23.731 -32.106 1.00 89.25 85 GLU A O 1
ATOM 666 N N . GLY A 1 86 ? 2.796 23.147 -29.981 1.00 90.06 86 GLY A N 1
ATOM 667 C CA . GLY A 1 86 ? 1.358 22.973 -30.191 1.00 90.06 86 GLY A CA 1
ATOM 668 C C . GLY A 1 86 ? 0.693 24.236 -30.742 1.00 90.06 86 GLY A C 1
ATOM 669 O O . GLY A 1 86 ? -0.015 24.190 -31.750 1.00 90.06 86 GLY A O 1
ATOM 670 N N . GLY A 1 87 ? 0.968 25.393 -30.130 1.00 90.06 87 GLY A N 1
ATOM 671 C CA . GLY A 1 87 ? 0.479 26.681 -30.629 1.00 90.06 87 GLY A CA 1
ATOM 672 C C . GLY A 1 87 ? 1.056 27.055 -32.000 1.00 90.06 87 GLY A C 1
ATOM 673 O O . GLY A 1 87 ? 0.343 27.602 -32.843 1.00 90.06 87 GLY A O 1
ATOM 674 N N . SER A 1 88 ? 2.329 26.740 -32.245 1.00 93.31 88 SER A N 1
ATOM 675 C CA . SER A 1 88 ? 3.001 27.021 -33.518 1.00 93.31 88 SER A CA 1
ATOM 676 C C . SER A 1 88 ? 2.422 26.197 -34.668 1.00 93.31 88 SER A C 1
ATOM 678 O O . SER A 1 88 ? 2.106 26.773 -35.707 1.00 93.31 88 SER A O 1
ATOM 680 N N . ALA A 1 89 ? 2.200 24.894 -34.469 1.00 94.69 89 ALA A N 1
ATOM 681 C CA . ALA A 1 89 ? 1.592 24.007 -35.461 1.00 94.69 89 ALA A CA 1
ATOM 682 C C . ALA A 1 89 ? 0.143 24.403 -35.780 1.00 94.69 89 ALA A C 1
ATOM 684 O O . ALA A 1 89 ? -0.242 24.448 -36.950 1.00 94.69 89 ALA A O 1
ATOM 685 N N . TRP A 1 90 ? -0.633 24.792 -34.761 1.00 96.19 90 TRP A N 1
ATOM 686 C CA . TRP A 1 90 ? -2.004 25.286 -34.939 1.00 96.19 90 TRP A CA 1
ATOM 687 C C . TRP A 1 90 ? -2.062 26.527 -35.849 1.00 96.19 90 TRP A C 1
ATOM 689 O O . TRP A 1 90 ? -2.900 26.628 -36.749 1.00 96.19 90 TRP A O 1
ATOM 699 N N . TYR A 1 91 ? -1.147 27.483 -35.647 1.00 95.38 91 TYR A N 1
ATOM 700 C CA . TYR A 1 91 ? -1.052 28.667 -36.504 1.00 95.38 91 TYR A CA 1
ATOM 701 C C . TYR A 1 91 ? -0.440 28.365 -37.874 1.00 95.38 91 TYR A C 1
ATOM 703 O O . TYR A 1 91 ? -0.866 28.976 -38.854 1.00 95.38 91 TYR A O 1
ATOM 711 N N . ALA A 1 92 ? 0.519 27.440 -37.960 1.00 95.69 92 ALA A N 1
ATOM 712 C CA . ALA A 1 92 ? 1.110 27.009 -39.223 1.00 95.69 92 ALA A CA 1
ATOM 713 C C . ALA A 1 92 ? 0.047 26.418 -40.155 1.00 95.69 92 ALA A C 1
ATOM 715 O O . ALA A 1 92 ? -0.062 26.852 -41.298 1.00 95.69 92 ALA A O 1
ATOM 716 N N . ALA A 1 93 ? -0.825 25.544 -39.645 1.00 96.19 93 ALA A N 1
ATOM 717 C CA . ALA A 1 93 ? -1.938 24.986 -40.415 1.00 96.19 93 ALA A CA 1
ATOM 718 C C . ALA A 1 93 ? -2.886 26.062 -40.984 1.00 96.19 93 ALA A C 1
ATOM 720 O O . ALA A 1 93 ? -3.470 25.871 -42.044 1.00 96.19 93 ALA A O 1
ATOM 721 N N . GLN A 1 94 ? -3.019 27.226 -40.340 1.00 95.12 94 GLN A N 1
ATOM 722 C CA . GLN A 1 94 ? -3.853 28.325 -40.853 1.00 95.12 94 GLN A CA 1
ATOM 723 C C . GLN A 1 94 ? -3.147 29.272 -41.818 1.00 95.12 94 GLN A C 1
ATOM 725 O O . GLN A 1 94 ? -3.815 29.944 -42.603 1.00 95.12 94 GLN A O 1
ATOM 730 N N . ARG A 1 95 ? -1.828 29.427 -41.686 1.00 95.56 95 ARG A N 1
ATOM 731 C CA . ARG A 1 95 ? -1.100 30.570 -42.257 1.00 95.56 95 ARG A CA 1
ATOM 732 C C . ARG A 1 95 ? -0.003 30.178 -43.236 1.00 95.56 95 ARG A C 1
ATOM 734 O O . ARG A 1 95 ? 0.454 31.063 -43.955 1.00 95.56 95 ARG A O 1
ATOM 741 N N . ALA A 1 96 ? 0.397 28.907 -43.268 1.00 95.25 96 ALA A N 1
ATOM 742 C CA . ALA A 1 96 ? 1.482 28.427 -44.111 1.00 95.25 96 ALA A CA 1
ATOM 743 C C . ALA A 1 96 ? 1.236 28.766 -45.585 1.00 95.25 96 ALA A C 1
ATOM 745 O O . ALA A 1 96 ? 0.173 28.484 -46.147 1.00 95.25 96 ALA A O 1
ATOM 746 N N . THR A 1 97 ? 2.243 29.352 -46.227 1.00 95.12 97 THR A N 1
ATOM 747 C CA . THR A 1 97 ? 2.236 29.569 -47.673 1.00 95.12 97 THR A CA 1
ATOM 748 C C . THR A 1 97 ? 2.671 28.296 -48.407 1.00 95.12 97 THR A C 1
ATOM 750 O O . THR A 1 97 ? 3.328 27.433 -47.820 1.00 95.12 97 THR A O 1
ATOM 753 N N . PRO A 1 98 ? 2.415 28.179 -49.725 1.00 93.38 98 PRO A N 1
ATOM 754 C CA . PRO A 1 98 ? 2.926 27.057 -50.517 1.00 93.38 98 PRO A CA 1
ATOM 755 C C . PRO A 1 98 ? 4.450 26.884 -50.427 1.00 93.38 98 PRO A C 1
ATOM 757 O O . PRO A 1 98 ? 4.959 25.774 -50.555 1.00 93.38 98 PRO A O 1
ATOM 760 N N . LYS A 1 99 ? 5.183 27.980 -50.186 1.00 93.62 99 LYS A N 1
ATOM 761 C CA . LYS A 1 99 ? 6.632 27.948 -49.977 1.00 93.62 99 LYS A CA 1
ATOM 762 C C . LYS A 1 99 ? 6.997 27.324 -48.627 1.00 93.62 99 LYS A C 1
ATOM 764 O O . LYS A 1 99 ? 7.952 26.558 -48.567 1.00 93.62 99 LYS A O 1
ATOM 769 N N . ASP A 1 100 ? 6.242 27.624 -47.574 1.00 94.38 100 ASP A N 1
ATOM 770 C CA . ASP A 1 100 ? 6.489 27.077 -46.236 1.00 94.38 100 ASP A CA 1
ATOM 771 C C . ASP A 1 100 ? 6.176 25.578 -46.190 1.00 94.38 100 ASP A C 1
ATOM 773 O O . ASP A 1 100 ? 6.958 24.804 -45.646 1.00 94.38 100 ASP A O 1
ATOM 777 N N . LEU A 1 101 ? 5.089 25.149 -46.843 1.00 93.50 101 LEU A N 1
ATOM 778 C CA . LEU A 1 101 ? 4.740 23.729 -46.970 1.00 93.50 101 LEU A CA 1
ATOM 779 C C . LEU A 1 101 ? 5.829 22.939 -47.710 1.00 93.50 101 LEU A C 1
ATOM 781 O O . LEU A 1 101 ? 6.231 21.868 -47.257 1.00 93.50 101 LEU A O 1
ATOM 785 N N . ALA A 1 102 ? 6.365 23.494 -48.803 1.00 92.69 102 ALA A N 1
ATOM 786 C CA . ALA A 1 102 ? 7.484 22.884 -49.520 1.00 92.69 102 ALA A CA 1
ATOM 787 C C . ALA A 1 102 ? 8.734 22.751 -48.630 1.00 92.69 102 ALA A C 1
ATOM 789 O O . ALA A 1 102 ? 9.416 21.730 -48.677 1.00 92.69 102 ALA A O 1
ATOM 790 N N . GLN A 1 103 ? 9.003 23.752 -47.787 1.00 93.06 103 GLN A N 1
ATOM 791 C CA . GLN A 1 103 ? 10.147 23.749 -46.878 1.00 93.06 103 GLN A CA 1
ATOM 792 C C . GLN A 1 103 ? 9.996 22.731 -45.735 1.00 93.06 103 GLN A C 1
ATOM 794 O O . GLN A 1 103 ? 10.962 22.048 -45.394 1.00 93.06 103 GLN A O 1
ATOM 799 N N . ILE A 1 104 ? 8.799 22.612 -45.149 1.00 93.69 104 ILE A N 1
ATOM 800 C CA . ILE A 1 104 ? 8.488 21.616 -44.108 1.00 93.69 104 ILE A CA 1
ATOM 801 C C . ILE A 1 104 ? 8.672 20.202 -44.669 1.00 93.69 104 ILE A C 1
ATOM 803 O O . ILE A 1 104 ? 9.328 19.369 -44.040 1.00 93.69 104 ILE A O 1
ATOM 807 N N . ARG A 1 105 ? 8.153 19.954 -45.876 1.00 93.81 105 ARG A N 1
ATOM 808 C CA . ARG A 1 105 ? 8.290 18.672 -46.575 1.00 93.81 105 ARG A CA 1
ATOM 809 C C . ARG A 1 105 ? 9.749 18.330 -46.872 1.00 93.81 105 ARG A C 1
ATOM 811 O O . ARG A 1 105 ? 10.174 17.213 -46.601 1.00 93.81 105 ARG A O 1
ATOM 818 N N . GLU A 1 106 ? 10.537 19.301 -47.334 1.00 93.31 106 GLU A N 1
ATOM 819 C CA . GLU A 1 106 ? 11.971 19.108 -47.573 1.00 93.31 106 GLU A CA 1
ATOM 820 C C . GLU A 1 106 ? 12.712 18.655 -46.302 1.00 93.31 106 GLU A C 1
ATOM 822 O O . GLU A 1 106 ? 13.525 17.732 -46.355 1.00 93.31 106 GLU A O 1
ATOM 827 N N . TYR A 1 107 ? 12.429 19.264 -45.145 1.00 92.19 107 TYR A N 1
ATOM 828 C CA . TYR A 1 107 ? 13.078 18.859 -43.896 1.00 92.19 107 TYR A CA 1
ATOM 829 C C . TYR A 1 107 ? 12.594 17.502 -43.383 1.00 92.19 107 TYR A C 1
ATOM 831 O O . TYR A 1 107 ? 13.408 16.735 -42.874 1.00 92.19 107 TYR A O 1
ATOM 839 N N . TYR A 1 108 ? 11.318 17.165 -43.567 1.00 91.06 108 TYR A N 1
ATOM 840 C CA . TYR A 1 108 ? 10.808 15.819 -43.288 1.00 91.06 108 TYR A CA 1
ATOM 841 C C . TYR A 1 108 ? 11.507 14.743 -44.142 1.00 91.06 108 TYR A C 1
ATOM 843 O O . TYR A 1 108 ? 11.930 13.702 -43.624 1.00 91.06 108 TYR A O 1
ATOM 851 N N . ASP A 1 109 ? 11.711 15.019 -45.430 1.00 90.25 109 ASP A N 1
ATOM 852 C CA . ASP A 1 109 ? 12.433 14.118 -46.330 1.00 90.25 109 ASP A CA 1
ATOM 853 C C . ASP A 1 109 ? 13.908 13.981 -45.910 1.00 90.25 109 ASP A C 1
ATOM 855 O O . ASP A 1 109 ? 14.458 12.878 -45.922 1.00 90.25 109 ASP A O 1
ATOM 859 N N . GLN A 1 110 ? 14.546 15.071 -45.460 1.00 89.56 110 GLN A N 1
ATOM 860 C CA . GLN A 1 110 ? 15.916 15.042 -44.927 1.00 89.56 110 GLN A CA 1
ATOM 861 C C . GLN A 1 110 ? 16.034 14.213 -43.643 1.00 89.56 110 GLN A C 1
ATOM 863 O O . GLN A 1 110 ? 16.998 13.456 -43.516 1.00 89.56 110 GLN A O 1
ATOM 868 N N . ILE A 1 111 ? 15.072 14.313 -42.715 1.00 83.69 111 ILE A N 1
ATOM 869 C CA . ILE A 1 111 ? 15.019 13.455 -41.516 1.00 83.69 111 ILE A CA 1
ATOM 870 C C . ILE A 1 111 ? 15.035 11.991 -41.950 1.00 83.69 111 ILE A C 1
ATOM 872 O O . ILE A 1 111 ? 15.897 11.224 -41.526 1.00 83.69 111 ILE A O 1
ATOM 876 N N . SER A 1 112 ? 14.127 11.638 -42.858 1.00 81.56 112 SER A N 1
ATOM 877 C CA . SER A 1 112 ? 13.963 10.273 -43.356 1.00 81.56 112 SER A CA 1
ATOM 878 C C . SER A 1 112 ? 15.224 9.769 -44.067 1.00 81.56 112 SER A C 1
ATOM 880 O O . SER A 1 112 ? 15.660 8.639 -43.847 1.00 81.56 112 SER A O 1
ATOM 882 N N . TYR A 1 113 ? 15.861 10.627 -44.869 1.00 85.69 113 TYR A N 1
ATOM 883 C CA . TYR A 1 113 ? 17.100 10.316 -45.576 1.00 85.69 113 TYR A CA 1
ATOM 884 C C . TYR A 1 113 ? 18.275 10.069 -44.621 1.00 85.69 113 TYR A C 1
ATOM 886 O O . TYR A 1 113 ? 18.882 8.998 -44.680 1.00 85.69 113 TYR A O 1
ATOM 894 N N . PHE A 1 114 ? 18.587 11.013 -43.723 1.00 82.19 114 PHE A N 1
ATOM 895 C CA . PHE A 1 114 ? 19.733 10.884 -42.812 1.00 82.19 114 PHE A CA 1
ATOM 896 C C . PHE A 1 114 ? 19.559 9.728 -41.821 1.00 82.19 114 PHE A C 1
ATOM 898 O O . PHE A 1 114 ? 20.528 9.038 -41.508 1.00 82.19 114 PHE A O 1
ATOM 905 N N . GLN A 1 115 ? 18.322 9.442 -41.411 1.00 70.75 115 GLN A N 1
ATOM 906 C CA . GLN A 1 115 ? 18.013 8.261 -40.603 1.00 70.75 115 GLN A CA 1
ATOM 907 C C . GLN A 1 115 ? 18.194 6.954 -41.385 1.00 70.75 115 GLN A C 1
ATOM 909 O O . GLN A 1 115 ? 18.738 5.999 -40.838 1.00 70.75 115 GLN A O 1
ATOM 914 N N . SER A 1 116 ? 17.816 6.905 -42.671 1.00 76.38 116 SER A N 1
ATOM 915 C CA . SER A 1 116 ? 17.966 5.692 -43.497 1.00 76.38 116 SER A CA 1
ATOM 916 C C . SER A 1 116 ? 19.425 5.267 -43.706 1.00 76.38 116 SER A C 1
ATOM 918 O O . SER A 1 116 ? 19.707 4.080 -43.874 1.00 76.38 116 SER A O 1
ATOM 920 N N . ILE A 1 117 ? 20.356 6.225 -43.659 1.00 80.81 117 ILE A N 1
ATOM 921 C CA . ILE A 1 117 ? 21.800 5.978 -43.770 1.00 80.81 117 ILE A CA 1
ATOM 922 C C . ILE A 1 117 ? 22.498 5.856 -42.403 1.00 80.81 117 ILE A C 1
ATOM 924 O O . ILE A 1 117 ? 23.713 5.667 -42.365 1.00 80.81 117 ILE A O 1
ATOM 928 N N . GLY A 1 118 ? 21.748 5.948 -41.297 1.00 69.06 118 GLY A N 1
ATOM 929 C CA . GLY A 1 118 ? 22.267 5.831 -39.929 1.00 69.06 118 GLY A CA 1
ATOM 930 C C . GLY A 1 118 ? 23.114 7.020 -39.459 1.00 69.06 118 GLY A C 1
ATOM 931 O O . GLY A 1 118 ? 23.956 6.857 -38.578 1.00 69.06 118 GLY A O 1
ATOM 932 N N . ASP A 1 119 ? 22.936 8.204 -40.054 1.00 75.75 119 ASP A N 1
ATOM 933 C CA . ASP A 1 119 ? 23.608 9.436 -39.629 1.00 75.75 119 ASP A CA 1
ATOM 934 C C . ASP A 1 119 ? 22.743 10.173 -38.594 1.00 75.75 119 ASP A C 1
ATOM 936 O O . ASP A 1 119 ? 22.029 11.135 -38.896 1.00 75.75 119 ASP A O 1
ATOM 940 N N . ASP A 1 120 ? 22.798 9.687 -37.350 1.00 67.12 120 ASP A N 1
ATOM 941 C CA . ASP A 1 120 ? 22.000 10.189 -36.221 1.00 67.12 120 ASP A CA 1
ATOM 942 C C . ASP A 1 120 ? 22.224 11.683 -35.938 1.00 67.12 120 ASP A C 1
ATOM 944 O O . ASP A 1 120 ? 21.336 12.378 -35.434 1.00 67.12 120 ASP A O 1
ATOM 948 N N . GLU A 1 121 ? 23.418 12.197 -36.245 1.00 67.44 121 GLU A N 1
ATOM 949 C CA . GLU A 1 121 ? 23.761 13.599 -36.020 1.00 67.44 121 GLU A CA 1
ATOM 950 C C . GLU A 1 121 ? 23.036 14.500 -37.021 1.00 67.44 121 GLU A C 1
ATOM 952 O O . GLU A 1 121 ? 22.365 15.456 -36.617 1.00 67.44 121 GLU A O 1
ATOM 957 N N . GLN A 1 122 ? 23.098 14.167 -38.312 1.00 76.56 122 GLN A N 1
ATOM 958 C CA . GLN A 1 122 ? 22.375 14.919 -39.338 1.00 76.56 122 GLN A CA 1
ATOM 959 C C . GLN A 1 122 ? 20.859 14.723 -39.244 1.00 76.56 122 GLN A C 1
ATOM 961 O O . GLN A 1 122 ? 20.114 15.689 -39.419 1.00 76.56 122 GLN A O 1
ATOM 966 N N . ALA A 1 123 ? 20.394 13.528 -38.874 1.00 73.88 123 ALA A N 1
ATOM 967 C CA . ALA A 1 123 ? 18.984 13.259 -38.596 1.00 73.88 123 ALA A CA 1
ATOM 968 C C . ALA A 1 123 ? 18.438 14.155 -37.475 1.00 73.88 123 ALA A C 1
ATOM 970 O O . ALA A 1 123 ? 17.391 14.786 -37.623 1.00 73.88 123 ALA A O 1
ATOM 971 N N . SER A 1 124 ? 19.182 14.273 -36.371 1.00 69.69 124 SER A N 1
ATOM 972 C CA . SER A 1 124 ? 18.812 15.139 -35.250 1.00 69.69 124 SER A CA 1
ATOM 973 C C . SER A 1 124 ? 18.811 16.627 -35.623 1.00 69.69 124 SER A C 1
ATOM 975 O O . SER A 1 124 ? 18.038 17.401 -35.051 1.00 69.69 124 SER A O 1
ATOM 977 N N . LEU A 1 125 ? 19.695 17.056 -36.528 1.00 75.94 125 LEU A N 1
ATOM 978 C CA . LEU A 1 125 ? 19.723 18.434 -37.025 1.00 75.94 125 LEU A CA 1
ATOM 979 C C . LEU A 1 125 ? 18.550 18.713 -37.972 1.00 75.94 125 LEU A C 1
ATOM 981 O O . LEU A 1 125 ? 17.960 19.792 -37.902 1.00 75.94 125 LEU A O 1
ATOM 985 N N . ALA A 1 126 ? 18.200 17.757 -38.832 1.00 82.38 126 ALA A N 1
ATOM 986 C CA . ALA A 1 126 ? 17.042 17.846 -39.716 1.00 82.38 126 ALA A CA 1
ATOM 987 C C . ALA A 1 126 ? 15.724 17.897 -38.919 1.00 82.38 126 ALA A C 1
ATOM 989 O O . ALA A 1 126 ? 14.871 18.727 -39.220 1.00 82.38 126 ALA A O 1
ATOM 990 N N . ASP A 1 127 ? 15.612 17.114 -37.841 1.00 81.94 127 ASP A N 1
ATOM 991 C CA . ASP A 1 127 ? 14.482 17.142 -36.898 1.00 81.94 127 ASP A CA 1
ATOM 992 C C . ASP A 1 127 ? 14.291 18.533 -36.273 1.00 81.94 127 ASP A C 1
ATOM 994 O O . ASP A 1 127 ? 13.213 19.122 -36.324 1.00 81.94 127 ASP A O 1
ATOM 998 N N . ALA A 1 128 ? 15.367 19.141 -35.764 1.00 79.69 128 ALA A N 1
ATOM 999 C CA . ALA A 1 128 ? 15.299 20.504 -35.232 1.00 79.69 128 ALA A CA 1
ATOM 1000 C C . ALA A 1 128 ? 14.848 21.534 -36.288 1.00 79.69 128 ALA A C 1
ATOM 1002 O O . ALA A 1 128 ? 14.049 22.424 -35.989 1.00 79.69 128 ALA A O 1
ATOM 1003 N N . LYS A 1 129 ? 15.336 21.407 -37.529 1.00 85.94 129 LYS A N 1
ATOM 1004 C CA . LYS A 1 129 ? 14.953 22.293 -38.640 1.00 85.94 129 LYS A CA 1
ATOM 1005 C C . LYS A 1 129 ? 13.494 22.113 -39.053 1.00 85.94 129 LYS A C 1
ATOM 1007 O O . LYS A 1 129 ? 12.851 23.108 -39.370 1.00 85.94 129 LYS A O 1
ATOM 1012 N N . PHE A 1 130 ? 12.968 20.892 -39.008 1.00 90.31 130 PHE A N 1
ATOM 1013 C CA . PHE A 1 130 ? 11.565 20.601 -39.295 1.00 90.31 130 PHE A CA 1
ATOM 1014 C C . PHE A 1 130 ? 10.627 21.337 -38.331 1.00 90.31 130 PHE A C 1
ATOM 1016 O O . PHE A 1 130 ? 9.767 22.104 -38.765 1.00 90.31 130 PHE A O 1
ATOM 1023 N N . HIS A 1 131 ? 10.850 21.201 -37.022 1.00 88.25 131 HIS A N 1
ATOM 1024 C CA . HIS A 1 131 ? 10.042 21.898 -36.013 1.00 88.25 131 HIS A CA 1
ATOM 1025 C C . HIS A 1 131 ? 10.202 23.423 -36.069 1.00 88.25 131 HIS A C 1
ATOM 1027 O O . HIS A 1 131 ? 9.235 24.164 -35.874 1.00 88.25 131 HIS A O 1
ATOM 1033 N N . LEU A 1 132 ? 11.401 23.920 -36.393 1.00 87.88 132 LEU A N 1
ATOM 1034 C CA . LEU A 1 132 ? 11.612 25.352 -36.603 1.00 87.88 132 LEU A CA 1
ATOM 1035 C C . LEU A 1 132 ? 10.873 25.869 -37.849 1.00 87.88 132 LEU A C 1
ATOM 1037 O O . LEU A 1 132 ? 10.287 26.948 -37.791 1.00 87.88 132 LEU A O 1
ATOM 1041 N N . ALA A 1 133 ? 10.846 25.103 -38.943 1.00 91.88 133 ALA A N 1
ATOM 1042 C CA . ALA A 1 133 ? 10.104 25.460 -40.152 1.00 91.88 133 ALA A CA 1
ATOM 1043 C C . ALA A 1 133 ? 8.591 25.551 -39.886 1.00 91.88 133 ALA A C 1
ATOM 1045 O O . ALA A 1 133 ? 7.935 26.466 -40.382 1.00 91.88 133 ALA A O 1
ATOM 1046 N N . ILE A 1 134 ? 8.047 24.677 -39.030 1.00 93.12 134 ILE A N 1
ATOM 1047 C CA . ILE A 1 134 ? 6.656 24.777 -38.556 1.00 93.12 134 ILE A CA 1
ATOM 1048 C C . ILE A 1 134 ? 6.442 26.082 -37.776 1.00 93.12 134 ILE A C 1
ATOM 1050 O O . ILE A 1 134 ? 5.471 26.803 -38.013 1.00 93.12 134 ILE A O 1
ATOM 1054 N N . ALA A 1 135 ? 7.360 26.435 -36.872 1.00 90.62 135 ALA A N 1
ATOM 1055 C CA . ALA A 1 135 ? 7.279 27.702 -36.148 1.00 90.62 135 ALA A CA 1
ATOM 1056 C C . ALA A 1 135 ? 7.348 28.919 -37.089 1.00 90.62 135 ALA A C 1
ATOM 1058 O O . ALA A 1 135 ? 6.613 29.887 -36.889 1.00 90.62 135 ALA A O 1
ATOM 1059 N N . GLU A 1 136 ? 8.168 28.876 -38.139 1.00 91.31 136 GLU A N 1
ATOM 1060 C CA . GLU A 1 136 ? 8.258 29.935 -39.154 1.00 91.31 136 GLU A CA 1
ATOM 1061 C C . GLU A 1 136 ? 6.971 30.062 -39.983 1.00 91.31 136 GLU A C 1
ATOM 1063 O O . GLU A 1 136 ? 6.485 31.181 -40.186 1.00 91.31 136 GLU A O 1
ATOM 1068 N N . ALA A 1 137 ? 6.359 28.931 -40.342 1.00 94.06 137 ALA A N 1
ATOM 1069 C CA . ALA A 1 137 ? 5.076 28.858 -41.043 1.00 94.06 137 ALA A CA 1
ATOM 1070 C C . ALA A 1 137 ? 3.893 29.413 -40.222 1.00 94.06 137 ALA A C 1
ATOM 1072 O O . ALA A 1 137 ? 2.861 29.783 -40.779 1.00 94.06 137 ALA A O 1
ATOM 1073 N N . SER A 1 138 ? 4.037 29.547 -38.896 1.00 94.62 138 SER A N 1
ATOM 1074 C CA . SER A 1 138 ? 3.049 30.239 -38.050 1.00 94.62 138 SER A CA 1
ATOM 1075 C C . SER A 1 138 ? 2.954 31.750 -38.329 1.00 94.62 138 SER A C 1
ATOM 1077 O O . SER A 1 138 ? 1.997 32.412 -37.896 1.00 94.62 138 SER A O 1
ATOM 1079 N N . HIS A 1 139 ? 3.976 32.317 -38.988 1.00 91.25 139 HIS A N 1
ATOM 1080 C CA . HIS A 1 139 ? 4.179 33.750 -39.219 1.00 91.25 139 HIS A CA 1
ATOM 1081 C C . HIS A 1 139 ? 3.997 34.620 -37.961 1.00 91.25 139 HIS A C 1
ATOM 1083 O O . HIS A 1 139 ? 3.617 35.791 -38.036 1.00 91.25 139 HIS A O 1
ATOM 1089 N N . ASN A 1 140 ? 4.276 34.060 -36.780 1.00 89.81 140 ASN A N 1
ATOM 1090 C CA . ASN A 1 140 ? 4.255 34.775 -35.513 1.00 89.81 140 ASN A CA 1
ATOM 1091 C C . ASN A 1 140 ? 5.688 35.013 -35.034 1.00 89.81 140 ASN A C 1
ATOM 1093 O O . ASN A 1 140 ? 6.339 34.117 -34.502 1.00 89.81 140 ASN A O 1
ATOM 1097 N N . LEU A 1 141 ? 6.165 36.250 -35.194 1.00 80.06 141 LEU A N 1
ATOM 1098 C CA . LEU A 1 141 ? 7.544 36.618 -34.872 1.00 80.06 141 LEU A CA 1
ATOM 1099 C C . LEU A 1 141 ? 7.927 36.297 -33.418 1.00 80.06 141 LEU A C 1
ATOM 1101 O O . LEU A 1 141 ? 9.063 35.906 -33.172 1.00 80.06 141 LEU A O 1
ATOM 1105 N N . VAL A 1 142 ? 6.999 36.419 -32.463 1.00 79.50 142 VAL A N 1
ATOM 1106 C CA . VAL A 1 142 ? 7.274 36.125 -31.047 1.00 79.50 142 VAL A CA 1
ATOM 1107 C C . VAL A 1 142 ? 7.440 34.622 -30.824 1.00 79.50 142 VAL A C 1
ATOM 1109 O O . VAL A 1 142 ? 8.411 34.215 -30.188 1.00 79.50 142 VAL A O 1
ATOM 1112 N N . LEU A 1 143 ? 6.550 33.800 -31.394 1.00 81.94 143 LEU A N 1
ATOM 1113 C CA . LEU A 1 143 ? 6.661 32.338 -31.308 1.00 81.94 143 LEU A CA 1
ATOM 1114 C C . LEU A 1 143 ? 7.947 31.843 -31.972 1.00 81.94 143 LEU A C 1
ATOM 1116 O O . LEU A 1 143 ? 8.650 31.034 -31.382 1.00 81.94 143 LEU A O 1
ATOM 1120 N N . ILE A 1 144 ? 8.313 32.393 -33.133 1.00 81.19 144 ILE A N 1
ATOM 1121 C CA . ILE A 1 144 ? 9.559 32.045 -33.833 1.00 81.19 144 ILE A CA 1
ATOM 1122 C C . ILE A 1 144 ? 10.781 32.309 -32.944 1.00 81.19 144 ILE A C 1
ATOM 1124 O O . ILE A 1 144 ? 11.654 31.452 -32.825 1.00 81.19 144 ILE A O 1
ATOM 1128 N N . GLN A 1 145 ? 10.854 33.476 -32.295 1.00 77.88 145 GLN A N 1
ATOM 1129 C CA . GLN A 1 145 ? 11.997 33.813 -31.438 1.00 77.88 145 GLN A CA 1
ATOM 1130 C C . GLN A 1 145 ? 12.046 32.959 -30.164 1.00 77.88 145 GLN A C 1
ATOM 1132 O O . GLN A 1 145 ? 13.126 32.517 -29.772 1.00 77.88 145 GLN A O 1
ATOM 1137 N N . MET A 1 146 ? 10.894 32.676 -29.544 1.00 80.00 146 MET A N 1
ATOM 1138 C CA . MET A 1 146 ? 10.821 31.763 -28.397 1.00 80.00 146 MET A CA 1
ATOM 1139 C C . MET A 1 146 ? 11.249 30.343 -28.784 1.00 80.00 146 MET A C 1
ATOM 1141 O O . MET A 1 146 ? 12.076 29.748 -28.098 1.00 80.00 146 MET A O 1
ATOM 1145 N N . MET A 1 147 ? 10.763 29.839 -29.920 1.00 80.38 147 MET A N 1
ATOM 1146 C CA . MET A 1 147 ? 11.104 28.516 -30.439 1.00 80.38 147 MET A CA 1
ATOM 1147 C C . MET A 1 147 ? 12.595 28.383 -30.759 1.00 80.38 147 MET A C 1
ATOM 1149 O O . MET A 1 147 ? 13.199 27.381 -30.389 1.00 80.38 147 MET A O 1
ATOM 1153 N N . ARG A 1 148 ? 13.226 29.404 -31.356 1.00 77.94 148 ARG A N 1
ATOM 1154 C CA . ARG A 1 148 ? 14.685 29.422 -31.580 1.00 77.94 148 ARG A CA 1
ATOM 1155 C C . ARG A 1 148 ? 15.474 29.354 -30.273 1.00 77.94 148 ARG A C 1
ATOM 1157 O O . ARG A 1 148 ? 16.410 28.573 -30.179 1.00 77.94 148 ARG A O 1
ATOM 1164 N N . GLY A 1 149 ? 15.069 30.111 -29.249 1.00 73.19 149 GLY A N 1
ATOM 1165 C CA . GLY A 1 149 ? 15.710 30.056 -27.930 1.00 73.19 149 GLY A CA 1
ATOM 1166 C C . GLY A 1 149 ? 15.596 28.682 -27.262 1.00 73.19 149 GLY A C 1
ATOM 1167 O O . GLY A 1 149 ? 16.573 28.181 -26.710 1.00 73.19 149 GLY A O 1
ATOM 1168 N N . VAL A 1 150 ? 14.426 28.043 -27.350 1.00 74.44 150 VAL A N 1
ATOM 1169 C CA . VAL A 1 150 ? 14.211 26.693 -26.809 1.00 74.44 150 VAL A CA 1
ATOM 1170 C C . VAL A 1 150 ? 15.008 25.643 -27.591 1.00 74.44 150 VAL A C 1
ATOM 1172 O O . VAL A 1 150 ? 15.629 24.777 -26.977 1.00 74.44 150 VAL A O 1
ATOM 1175 N N . PHE A 1 151 ? 15.058 25.732 -28.924 1.00 72.19 151 PHE A N 1
ATOM 1176 C CA . PHE A 1 151 ? 15.853 24.817 -29.746 1.00 72.19 151 PHE A CA 1
ATOM 1177 C C . PHE A 1 151 ? 17.359 24.975 -29.537 1.00 72.19 151 PHE A C 1
ATOM 1179 O O . PHE A 1 151 ? 18.039 23.959 -29.441 1.00 72.19 151 PHE A O 1
ATOM 1186 N N . ASP A 1 152 ? 17.870 26.198 -29.388 1.00 69.50 152 ASP A N 1
ATOM 1187 C CA . ASP A 1 152 ? 19.281 26.446 -29.065 1.00 69.50 152 ASP A CA 1
ATOM 1188 C C . ASP A 1 152 ? 19.654 25.848 -27.698 1.00 69.50 152 ASP A C 1
ATOM 1190 O O . ASP A 1 152 ? 20.685 25.186 -27.562 1.00 69.50 152 ASP A O 1
ATOM 1194 N N . LEU A 1 153 ? 18.784 26.012 -26.692 1.00 65.56 153 LEU A N 1
ATOM 1195 C CA . LEU A 1 153 ? 18.952 25.418 -25.362 1.00 65.56 153 LEU A CA 1
ATOM 1196 C C . LEU A 1 153 ? 18.956 23.882 -25.415 1.00 65.56 153 LEU A C 1
ATOM 1198 O O . LEU A 1 153 ? 19.762 23.239 -24.737 1.00 65.56 153 LEU A O 1
ATOM 1202 N N . LEU A 1 154 ? 18.096 23.288 -26.247 1.00 61.81 154 LEU A N 1
ATOM 1203 C CA . LEU A 1 154 ? 18.107 21.850 -26.503 1.00 61.81 154 LEU A CA 1
ATOM 1204 C C . LEU A 1 154 ? 19.353 21.414 -27.282 1.00 61.81 154 LEU A C 1
ATOM 1206 O O . LEU A 1 154 ? 19.921 20.372 -26.985 1.00 61.81 154 LEU A O 1
ATOM 1210 N N . GLN A 1 155 ? 19.810 22.180 -28.266 1.00 58.22 155 GLN A N 1
ATOM 1211 C CA . GLN A 1 155 ? 20.972 21.814 -29.071 1.00 58.22 155 GLN A CA 1
ATOM 1212 C C . GLN A 1 155 ? 22.263 21.828 -28.235 1.00 58.22 155 GLN A C 1
ATOM 1214 O O . GLN A 1 155 ? 23.109 20.952 -28.419 1.00 58.22 155 GLN A O 1
ATOM 1219 N N . PHE A 1 156 ? 22.373 22.748 -27.268 1.00 51.91 156 PHE A N 1
ATOM 1220 C CA . PHE A 1 156 ? 23.492 22.814 -26.322 1.00 51.91 156 PHE A CA 1
ATOM 1221 C C . PHE A 1 156 ? 23.433 21.744 -25.214 1.00 51.91 156 PHE A C 1
ATOM 1223 O O . PHE A 1 156 ? 24.466 21.153 -24.907 1.00 51.91 156 PHE A O 1
ATOM 1230 N N . ASN A 1 157 ? 22.255 21.433 -24.654 1.00 47.75 157 ASN A N 1
ATOM 1231 C CA . ASN A 1 157 ? 22.128 20.506 -23.510 1.00 47.75 157 ASN A CA 1
ATOM 1232 C C . ASN A 1 157 ? 21.707 19.064 -23.879 1.00 47.75 157 ASN A C 1
ATOM 1234 O O . ASN A 1 157 ? 21.836 18.145 -23.070 1.00 47.75 157 ASN A O 1
ATOM 1238 N N . VAL A 1 158 ? 21.201 18.823 -25.097 1.00 47.34 158 VAL A N 1
ATOM 1239 C CA . VAL A 1 158 ? 20.525 17.567 -25.511 1.00 47.34 158 VAL A CA 1
ATOM 1240 C C . VAL A 1 158 ? 21.243 16.850 -26.664 1.00 47.34 158 VAL A C 1
ATOM 1242 O O . VAL A 1 158 ? 20.701 15.927 -27.271 1.00 47.34 158 VAL A O 1
ATOM 1245 N N . LEU A 1 159 ? 22.524 17.148 -26.901 1.00 39.22 159 LEU A N 1
ATOM 1246 C CA . LEU A 1 159 ? 23.377 16.330 -27.781 1.00 39.22 159 LEU A CA 1
ATOM 1247 C C . LEU A 1 159 ? 23.477 14.857 -27.316 1.00 39.22 159 LEU A C 1
ATOM 1249 O O . LEU A 1 159 ? 23.700 13.963 -28.129 1.00 39.22 159 LEU A O 1
ATOM 1253 N N . LEU A 1 160 ? 23.245 14.579 -26.026 1.00 40.09 160 LEU A N 1
ATOM 1254 C CA . LEU A 1 160 ? 23.268 13.223 -25.457 1.00 40.09 160 LEU A CA 1
ATOM 1255 C C . LEU A 1 160 ? 21.900 12.514 -25.445 1.00 40.09 160 LEU A C 1
ATOM 1257 O O . LEU A 1 160 ? 21.860 11.288 -25.519 1.00 40.09 160 LEU A O 1
ATOM 1261 N N . GLY A 1 161 ? 20.788 13.253 -25.348 1.00 43.09 161 GLY A N 1
ATOM 1262 C CA . GLY A 1 161 ? 19.438 12.676 -25.272 1.00 43.09 161 GLY A CA 1
ATOM 1263 C C . GLY A 1 161 ? 18.884 12.275 -26.639 1.00 43.09 161 GLY A C 1
ATOM 1264 O O . GLY A 1 161 ? 18.337 11.186 -26.783 1.00 43.09 161 GLY A O 1
ATOM 1265 N N . ARG A 1 162 ? 19.095 13.115 -27.663 1.00 49.88 162 ARG A N 1
ATOM 1266 C CA . ARG A 1 162 ? 18.629 12.843 -29.033 1.00 49.88 162 ARG A CA 1
ATOM 1267 C C . ARG A 1 162 ? 19.422 11.727 -29.717 1.00 49.88 162 ARG A C 1
ATOM 1269 O O . ARG A 1 162 ? 18.800 10.855 -30.311 1.00 49.88 162 ARG A O 1
ATOM 1276 N N . ARG A 1 163 ? 20.753 11.654 -29.537 1.00 47.53 163 ARG A N 1
ATOM 1277 C CA . ARG A 1 163 ? 21.572 10.536 -30.066 1.00 47.53 163 ARG A CA 1
ATOM 1278 C C . ARG A 1 163 ? 21.048 9.162 -29.632 1.00 47.53 163 ARG A C 1
ATOM 1280 O O . ARG A 1 163 ? 21.016 8.251 -30.440 1.00 47.53 163 ARG A O 1
ATOM 1287 N N . LYS A 1 164 ? 20.592 9.025 -28.380 1.00 46.56 164 LYS A N 1
ATOM 1288 C CA . LYS A 1 164 ? 20.076 7.753 -27.837 1.00 46.56 164 LYS A CA 1
ATOM 1289 C C . LYS A 1 164 ? 18.688 7.366 -28.361 1.00 46.56 164 LYS A C 1
ATOM 1291 O O . LYS A 1 164 ? 18.346 6.187 -28.361 1.00 46.56 164 LYS A O 1
ATOM 1296 N N . VAL A 1 165 ? 17.877 8.344 -28.770 1.00 48.12 165 VAL A N 1
ATOM 1297 C CA . VAL A 1 165 ? 16.552 8.097 -29.363 1.00 48.12 165 VAL A CA 1
ATOM 1298 C C . VAL A 1 165 ? 16.691 7.645 -30.822 1.00 48.12 165 VAL A C 1
ATOM 1300 O O . VAL A 1 165 ? 15.941 6.769 -31.245 1.00 48.12 165 VAL A O 1
ATOM 1303 N N . TYR A 1 166 ? 17.674 8.187 -31.555 1.00 48.56 166 TYR A N 1
ATOM 1304 C CA . TYR A 1 166 ? 17.896 7.902 -32.979 1.00 48.56 166 TYR A CA 1
ATOM 1305 C C . TYR A 1 166 ? 18.757 6.652 -33.260 1.00 48.56 166 TYR A C 1
ATOM 1307 O O . TYR A 1 166 ? 18.586 6.034 -34.303 1.00 48.56 166 TYR A O 1
ATOM 1315 N N . SER A 1 167 ? 19.568 6.187 -32.302 1.00 46.41 167 SER A N 1
ATOM 1316 C CA . SER A 1 167 ? 20.524 5.081 -32.497 1.00 46.41 167 SER A CA 1
ATOM 1317 C C . SER A 1 167 ? 19.942 3.650 -32.578 1.00 46.41 167 SER A C 1
ATOM 1319 O O . SER A 1 167 ? 20.711 2.689 -32.618 1.00 46.41 167 SER A O 1
ATOM 1321 N N . GLU A 1 168 ? 18.614 3.452 -32.562 1.00 48.91 168 GLU A N 1
ATOM 1322 C CA . GLU A 1 168 ? 17.973 2.120 -32.622 1.00 48.91 168 GLU A CA 1
ATOM 1323 C C . GLU A 1 168 ? 17.051 1.955 -33.846 1.00 48.91 168 GLU A C 1
ATOM 1325 O O . GLU A 1 168 ? 16.014 2.607 -33.970 1.00 48.91 168 GLU A O 1
ATOM 1330 N N . THR A 1 169 ? 17.367 0.981 -34.706 1.00 40.16 169 THR A N 1
ATOM 1331 C CA . THR A 1 169 ? 16.743 0.717 -36.022 1.00 40.16 169 THR A CA 1
ATOM 1332 C C . THR A 1 169 ? 15.219 0.492 -36.050 1.00 40.16 169 THR A C 1
ATOM 1334 O O . THR A 1 169 ? 14.642 0.516 -37.128 1.00 40.16 169 THR A O 1
ATOM 1337 N N . HIS A 1 170 ? 14.544 0.237 -34.920 1.00 44.41 170 HIS A N 1
ATOM 1338 C CA . HIS A 1 170 ? 13.079 0.018 -34.850 1.00 44.41 170 HIS A CA 1
ATOM 1339 C C . HIS A 1 170 ? 12.282 1.232 -34.338 1.00 44.41 170 HIS A C 1
ATOM 1341 O O . HIS A 1 170 ? 11.055 1.235 -34.412 1.00 44.41 170 HIS A O 1
ATOM 1347 N N . ARG A 1 171 ? 12.954 2.279 -33.838 1.00 53.78 171 ARG A N 1
ATOM 1348 C CA . ARG A 1 171 ? 12.312 3.547 -33.433 1.00 53.78 171 ARG A CA 1
ATOM 1349 C C . ARG A 1 171 ? 12.058 4.481 -34.630 1.00 53.78 171 ARG A C 1
ATOM 1351 O O . ARG A 1 171 ? 11.303 5.443 -34.510 1.00 53.78 171 ARG A O 1
ATOM 1358 N N . PHE A 1 172 ? 12.654 4.141 -35.778 1.00 54.75 172 PHE A N 1
ATOM 1359 C CA . PHE A 1 172 ? 12.561 4.826 -37.068 1.00 54.75 172 PHE A CA 1
ATOM 1360 C C . PHE A 1 172 ? 11.117 4.936 -37.579 1.00 54.75 172 PHE A C 1
ATOM 1362 O O . PHE A 1 172 ? 10.639 6.051 -37.774 1.00 54.75 172 PHE A O 1
ATOM 1369 N N . ASP A 1 173 ? 10.395 3.816 -37.701 1.00 55.84 173 ASP A N 1
ATOM 1370 C CA . ASP A 1 173 ? 9.058 3.804 -38.318 1.00 55.84 173 ASP A CA 1
ATOM 1371 C C . ASP A 1 173 ? 8.043 4.642 -37.518 1.00 55.84 173 ASP A C 1
ATOM 1373 O O . ASP A 1 173 ? 7.262 5.403 -38.081 1.00 55.84 173 ASP A O 1
ATOM 1377 N N . GLN A 1 174 ? 8.091 4.576 -36.181 1.00 61.41 174 GLN A N 1
ATOM 1378 C CA . GLN A 1 174 ? 7.136 5.287 -35.320 1.00 61.41 174 GLN A CA 1
ATOM 1379 C C . GLN A 1 174 ? 7.371 6.801 -35.282 1.00 61.41 174 GLN A C 1
ATOM 1381 O O . GLN A 1 174 ? 6.408 7.569 -35.289 1.00 61.41 174 GLN A O 1
ATOM 1386 N N . LEU A 1 175 ? 8.632 7.245 -35.233 1.00 67.00 175 LEU A N 1
ATOM 1387 C CA . LEU A 1 175 ? 8.952 8.674 -35.284 1.00 67.00 175 LEU A CA 1
ATOM 1388 C C . LEU A 1 175 ? 8.680 9.243 -36.677 1.00 67.00 175 LEU A C 1
ATOM 1390 O O . LEU A 1 175 ? 8.172 10.357 -36.789 1.00 67.00 175 LEU A O 1
ATOM 1394 N N . HIS A 1 176 ? 8.967 8.479 -37.730 1.00 72.50 176 HIS A N 1
ATOM 1395 C CA . HIS A 1 176 ? 8.651 8.850 -39.104 1.00 72.50 176 HIS A CA 1
ATOM 1396 C C . HIS A 1 176 ? 7.135 9.028 -39.309 1.00 72.50 176 HIS A C 1
ATOM 1398 O O . HIS A 1 176 ? 6.704 10.079 -39.792 1.00 72.50 176 HIS A O 1
ATOM 1404 N N . ASP A 1 177 ? 6.322 8.076 -38.836 1.00 75.69 177 ASP A N 1
ATOM 1405 C CA . ASP A 1 177 ? 4.855 8.149 -38.888 1.00 75.69 177 ASP A CA 1
ATOM 1406 C C . ASP A 1 177 ? 4.290 9.343 -38.105 1.00 75.69 177 ASP A C 1
ATOM 1408 O O . ASP A 1 177 ? 3.279 9.936 -38.490 1.00 75.69 177 ASP A O 1
ATOM 1412 N N . GLN A 1 178 ? 4.917 9.713 -36.986 1.00 80.81 178 GLN A N 1
ATOM 1413 C CA . GLN A 1 178 ? 4.491 10.866 -36.195 1.00 80.81 178 GLN A CA 1
ATOM 1414 C C . GLN A 1 178 ? 4.822 12.197 -36.876 1.00 80.81 178 GLN A C 1
ATOM 1416 O O . GLN A 1 178 ? 3.942 13.053 -36.961 1.00 80.81 178 GLN A O 1
ATOM 1421 N N . HIS A 1 179 ? 6.035 12.367 -37.412 1.00 86.81 179 HIS A N 1
ATOM 1422 C CA . HIS A 1 179 ? 6.379 13.570 -38.180 1.00 86.81 179 HIS A CA 1
ATOM 1423 C C . HIS A 1 179 ? 5.504 13.711 -39.431 1.00 86.81 179 HIS A C 1
ATOM 1425 O O . HIS A 1 179 ? 5.066 14.819 -39.750 1.00 86.81 179 HIS A O 1
ATOM 1431 N N . PHE A 1 180 ? 5.175 12.590 -40.085 1.00 89.50 180 PHE A N 1
ATOM 1432 C CA . PHE A 1 180 ? 4.240 12.570 -41.206 1.00 89.50 180 PHE A CA 1
ATOM 1433 C C . PHE A 1 180 ? 2.870 13.123 -40.806 1.00 89.50 180 PHE A C 1
ATOM 1435 O O . PHE A 1 180 ? 2.357 14.005 -41.485 1.00 89.50 180 PHE A O 1
ATOM 1442 N N . LYS A 1 181 ? 2.294 12.668 -39.683 1.00 89.81 181 LYS A N 1
ATOM 1443 C CA . LYS A 1 181 ? 0.988 13.155 -39.193 1.00 89.81 181 LYS A CA 1
ATOM 1444 C C . LYS A 1 181 ? 0.977 14.661 -38.938 1.00 89.81 181 LYS A C 1
ATOM 1446 O O . LYS A 1 181 ? -0.021 15.311 -39.230 1.00 89.81 181 LYS A O 1
ATOM 1451 N N . VAL A 1 182 ? 2.072 15.211 -38.411 1.00 90.88 182 VAL A N 1
ATOM 1452 C CA . VAL A 1 182 ? 2.204 16.660 -38.191 1.00 90.88 182 VAL A CA 1
ATOM 1453 C C . VAL A 1 182 ? 2.225 17.406 -39.526 1.00 90.88 182 VAL A C 1
ATOM 1455 O O . VAL A 1 182 ? 1.446 18.338 -39.716 1.00 90.88 182 VAL A O 1
ATOM 1458 N N . MET A 1 183 ? 3.078 16.980 -40.462 1.00 93.69 183 MET A N 1
ATOM 1459 C CA . MET A 1 183 ? 3.176 17.587 -41.794 1.00 93.69 183 MET A CA 1
ATOM 1460 C C . MET A 1 183 ? 1.843 17.508 -42.551 1.00 93.69 183 MET A C 1
ATOM 1462 O O . MET A 1 183 ? 1.362 18.516 -43.058 1.00 93.69 183 MET A O 1
ATOM 1466 N N . ASP A 1 184 ? 1.229 16.327 -42.590 1.00 94.38 184 ASP A N 1
ATOM 1467 C CA . ASP A 1 184 ? -0.025 16.051 -43.293 1.00 94.38 184 ASP A CA 1
ATOM 1468 C C . ASP A 1 184 ? -1.197 16.868 -42.726 1.00 94.38 184 ASP A C 1
ATOM 1470 O O . ASP A 1 184 ? -1.993 17.414 -43.489 1.00 94.38 184 ASP A O 1
ATOM 1474 N N . ALA A 1 185 ? -1.278 17.044 -41.402 1.00 94.62 185 ALA A N 1
ATOM 1475 C CA . ALA A 1 185 ? -2.289 17.905 -40.789 1.00 94.62 185 ALA A CA 1
ATOM 1476 C C . ALA A 1 185 ? -2.107 19.391 -41.159 1.00 94.62 185 ALA A C 1
ATOM 1478 O O . ALA A 1 185 ? -3.090 20.090 -41.420 1.00 94.62 185 ALA A O 1
ATOM 1479 N N . ILE A 1 186 ? -0.859 19.868 -41.240 1.00 94.44 186 ILE A N 1
ATOM 1480 C CA . ILE A 1 186 ? -0.552 21.239 -41.673 1.00 94.44 186 ILE A CA 1
ATOM 1481 C C . ILE A 1 186 ? -0.885 21.424 -43.162 1.00 94.44 186 ILE A C 1
ATOM 1483 O O . ILE A 1 186 ? -1.494 22.429 -43.523 1.00 94.44 186 ILE A O 1
ATOM 1487 N N . GLU A 1 187 ? -0.555 20.456 -44.021 1.00 93.38 187 GLU A N 1
ATOM 1488 C CA . GLU A 1 187 ? -0.868 20.494 -45.459 1.00 93.38 187 GLU A CA 1
ATOM 1489 C C . GLU A 1 187 ? -2.372 20.435 -45.749 1.00 93.38 187 GLU A C 1
ATOM 1491 O O . GLU A 1 187 ? -2.854 21.063 -46.693 1.00 93.38 187 GLU A O 1
ATOM 1496 N N . ARG A 1 188 ? -3.134 19.713 -44.921 1.00 95.00 188 ARG A N 1
ATOM 1497 C CA . ARG A 1 188 ? -4.604 19.686 -44.977 1.00 95.00 188 ARG A CA 1
ATOM 1498 C C . ARG A 1 188 ? -5.251 20.943 -44.403 1.00 95.00 188 ARG A C 1
ATOM 1500 O O . ARG A 1 188 ? -6.474 21.058 -44.464 1.00 95.00 188 ARG A O 1
ATOM 1507 N N . HIS A 1 189 ? -4.452 21.870 -43.872 1.00 94.06 189 HIS A N 1
ATOM 1508 C CA . HIS A 1 189 ? -4.916 23.069 -43.185 1.00 94.06 189 HIS A CA 1
ATOM 1509 C C . HIS A 1 189 ? -5.888 22.751 -42.032 1.00 94.06 189 HIS A C 1
ATOM 1511 O O . HIS A 1 189 ? -6.890 23.445 -41.862 1.00 94.06 189 HIS A O 1
ATOM 1517 N N . ASP A 1 190 ? -5.593 21.708 -41.243 1.00 96.50 190 ASP A N 1
ATOM 1518 C CA . ASP A 1 190 ? -6.368 21.297 -40.063 1.00 96.50 190 ASP A CA 1
ATOM 1519 C C . ASP A 1 190 ? -5.633 21.697 -38.766 1.00 96.50 190 ASP A C 1
ATOM 1521 O O . ASP A 1 190 ? -4.680 21.028 -38.351 1.00 96.50 190 ASP A O 1
ATOM 1525 N N . PRO A 1 191 ? -6.034 22.803 -38.109 1.00 93.94 191 PRO A N 1
ATOM 1526 C CA . PRO A 1 191 ? -5.294 23.347 -36.974 1.00 93.94 191 PRO A CA 1
ATOM 1527 C C . PRO A 1 191 ? -5.344 22.476 -35.722 1.00 93.94 191 PRO A C 1
ATOM 1529 O O . PRO A 1 191 ? -4.336 22.365 -35.020 1.00 93.94 191 PRO A O 1
ATOM 1532 N N . ASP A 1 192 ? -6.495 21.871 -35.423 1.00 92.81 192 ASP A N 1
ATOM 1533 C CA . ASP A 1 192 ? -6.653 21.040 -34.229 1.00 92.81 192 ASP A CA 1
ATOM 1534 C C . ASP A 1 192 ? -5.907 19.714 -34.404 1.00 92.81 192 ASP A C 1
ATOM 1536 O O . ASP A 1 192 ? -5.145 19.333 -33.514 1.00 92.81 192 ASP A O 1
ATOM 1540 N N . ALA A 1 193 ? -5.994 19.087 -35.585 1.00 90.81 193 ALA A N 1
ATOM 1541 C CA . ALA A 1 193 ? -5.204 17.893 -35.882 1.00 90.81 193 ALA A CA 1
ATOM 1542 C C . ALA A 1 193 ? -3.691 18.173 -35.862 1.00 90.81 193 ALA A C 1
ATOM 1544 O O . ALA A 1 193 ? -2.928 17.348 -35.360 1.00 90.81 193 ALA A O 1
ATOM 1545 N N . ALA A 1 194 ? -3.243 19.336 -36.353 1.00 92.38 194 ALA A N 1
ATOM 1546 C CA . ALA A 1 194 ? -1.828 19.713 -36.340 1.00 92.38 194 ALA A CA 1
ATOM 1547 C C . ALA A 1 194 ? -1.295 19.922 -34.914 1.00 92.38 194 ALA A C 1
ATOM 1549 O O . ALA A 1 194 ? -0.199 19.456 -34.588 1.00 92.38 194 ALA A O 1
ATOM 1550 N N . ARG A 1 195 ? -2.079 20.580 -34.046 1.00 91.88 195 ARG A N 1
ATOM 1551 C CA . ARG A 1 195 ? -1.740 20.743 -32.624 1.00 91.88 195 ARG A CA 1
ATOM 1552 C C . ARG A 1 195 ? -1.665 19.391 -31.923 1.00 91.88 195 ARG A C 1
ATOM 1554 O O . ARG A 1 195 ? -0.686 19.115 -31.234 1.00 91.88 195 ARG A O 1
ATOM 1561 N N . ASP A 1 196 ? -2.680 18.555 -32.094 1.00 87.69 196 ASP A N 1
ATOM 1562 C CA . ASP A 1 196 ? -2.770 17.286 -31.376 1.00 87.69 196 ASP A CA 1
ATOM 1563 C C . ASP A 1 196 ? -1.678 16.309 -31.850 1.00 87.69 196 ASP A C 1
ATOM 1565 O O . ASP A 1 196 ? -1.064 15.620 -31.032 1.00 87.69 196 ASP A O 1
ATOM 1569 N N . ALA A 1 197 ? -1.352 16.315 -33.149 1.00 88.75 197 ALA A N 1
ATOM 1570 C CA . ALA A 1 197 ? -0.257 15.525 -33.708 1.00 88.75 197 ALA A CA 1
ATOM 1571 C C . ALA A 1 197 ? 1.115 15.942 -33.150 1.00 88.75 197 ALA A C 1
ATOM 1573 O O . ALA A 1 197 ? 1.903 15.069 -32.778 1.00 88.75 197 ALA A O 1
ATOM 1574 N N . VAL A 1 198 ? 1.410 17.249 -33.060 1.00 87.62 198 VAL A N 1
ATOM 1575 C CA . VAL A 1 198 ? 2.720 17.713 -32.566 1.00 87.62 198 VAL A CA 1
ATOM 1576 C C . VAL A 1 198 ? 2.844 17.548 -31.049 1.00 87.62 198 VAL A C 1
ATOM 1578 O O . VAL A 1 198 ? 3.890 17.116 -30.571 1.00 87.62 198 VAL A O 1
ATOM 1581 N N . CYS A 1 199 ? 1.771 17.791 -30.287 1.00 84.88 199 CYS A N 1
ATOM 1582 C CA . CYS A 1 199 ? 1.750 17.528 -28.847 1.00 84.88 199 CYS A CA 1
ATOM 1583 C C . CYS A 1 199 ? 1.959 16.036 -28.560 1.00 84.88 199 CYS A C 1
ATOM 1585 O O . CYS A 1 199 ? 2.817 15.687 -27.751 1.00 84.88 199 CYS A O 1
ATOM 1587 N N . GLY A 1 200 ? 1.254 15.154 -29.279 1.00 77.50 200 GLY A N 1
ATOM 1588 C CA . GLY A 1 200 ? 1.428 13.705 -29.151 1.00 77.50 200 GLY A CA 1
ATOM 1589 C C . GLY A 1 200 ? 2.836 13.232 -29.529 1.00 77.50 200 GLY A C 1
ATOM 1590 O O . GLY A 1 200 ? 3.385 12.347 -28.874 1.00 77.50 200 GLY A O 1
ATOM 1591 N N . HIS A 1 201 ? 3.456 13.851 -30.539 1.00 82.12 201 HIS A N 1
ATOM 1592 C CA . HIS A 1 201 ? 4.850 13.593 -30.900 1.00 82.12 201 HIS A CA 1
ATOM 1593 C C . HIS A 1 201 ? 5.829 13.994 -29.780 1.00 82.12 201 HIS A C 1
ATOM 1595 O O . HIS A 1 201 ? 6.697 13.205 -29.403 1.00 82.12 201 HIS A O 1
ATOM 1601 N N . ILE A 1 202 ? 5.676 15.189 -29.200 1.00 77.62 202 ILE A N 1
ATOM 1602 C CA . ILE A 1 202 ? 6.542 15.663 -28.106 1.00 77.62 202 ILE A CA 1
ATOM 1603 C C . ILE A 1 202 ? 6.356 14.800 -26.860 1.00 77.62 202 ILE A C 1
ATOM 1605 O O . ILE A 1 202 ? 7.347 14.374 -26.269 1.00 77.62 202 ILE A O 1
ATOM 1609 N N . GLU A 1 203 ? 5.115 14.493 -26.478 1.00 72.19 203 GLU A N 1
ATOM 1610 C CA . GLU A 1 203 ? 4.821 13.602 -25.352 1.00 72.19 203 GLU A CA 1
ATOM 1611 C C . GLU A 1 203 ? 5.458 12.227 -25.546 1.00 72.19 203 GLU A C 1
ATOM 1613 O O . GLU A 1 203 ? 6.081 11.708 -24.617 1.00 72.19 203 GLU A O 1
ATOM 1618 N N . PHE A 1 204 ? 5.375 11.667 -26.755 1.00 69.56 204 PHE A N 1
ATOM 1619 C CA . PHE A 1 204 ? 6.048 10.420 -27.094 1.00 69.56 204 PHE A CA 1
ATOM 1620 C C . PHE A 1 204 ? 7.564 10.538 -26.898 1.00 69.56 204 PHE A C 1
ATOM 1622 O O . PHE A 1 204 ? 8.140 9.739 -26.164 1.00 69.56 204 PHE A O 1
ATOM 1629 N N . VAL A 1 205 ? 8.214 11.562 -27.462 1.00 65.31 205 VAL A N 1
ATOM 1630 C CA . VAL A 1 205 ? 9.664 11.784 -27.302 1.00 65.31 205 VAL A CA 1
ATOM 1631 C C . VAL A 1 205 ? 10.049 11.976 -25.826 1.00 65.31 205 VAL A C 1
ATOM 1633 O O . VAL A 1 205 ? 11.046 11.413 -25.373 1.00 65.31 205 VAL A O 1
ATOM 1636 N N . VAL A 1 206 ? 9.252 12.706 -25.040 1.00 61.66 206 VAL A N 1
ATOM 1637 C CA . VAL A 1 206 ? 9.465 12.902 -23.594 1.00 61.66 206 VAL A CA 1
ATOM 1638 C C . VAL A 1 206 ? 9.333 11.589 -22.831 1.00 61.66 206 VAL A C 1
ATOM 1640 O O . VAL A 1 206 ? 10.155 11.308 -21.957 1.00 61.66 206 VAL A O 1
ATOM 1643 N N . GLN A 1 207 ? 8.331 10.773 -23.156 1.00 56.66 207 GLN A N 1
ATOM 1644 C CA . GLN A 1 207 ? 8.158 9.445 -22.573 1.00 56.66 207 GLN A CA 1
ATOM 1645 C C . GLN A 1 207 ? 9.321 8.523 -22.941 1.00 56.66 207 GLN A C 1
ATOM 1647 O O . GLN A 1 207 ? 9.814 7.827 -22.060 1.00 56.66 207 GLN A O 1
ATOM 1652 N N . GLN A 1 208 ? 9.827 8.568 -24.177 1.00 53.84 208 GLN A N 1
ATOM 1653 C CA . GLN A 1 208 ? 11.010 7.801 -24.580 1.00 53.84 208 GLN A CA 1
ATOM 1654 C C . GLN A 1 208 ? 12.266 8.252 -23.822 1.00 53.84 208 GLN A C 1
ATOM 1656 O O . GLN A 1 208 ? 12.993 7.418 -23.298 1.00 53.84 208 GLN A O 1
ATOM 1661 N N . VAL A 1 209 ? 12.505 9.560 -23.670 1.00 48.22 209 VAL A N 1
ATOM 1662 C CA . VAL A 1 209 ? 13.646 10.077 -22.886 1.00 48.22 209 VAL A CA 1
ATOM 1663 C C . VAL A 1 209 ? 13.521 9.709 -21.400 1.00 48.22 209 VAL A C 1
ATOM 1665 O O . VAL A 1 209 ? 14.513 9.335 -20.773 1.00 48.22 209 VAL A O 1
ATOM 1668 N N . ARG A 1 210 ? 12.306 9.750 -20.834 1.00 47.81 210 ARG A N 1
ATOM 1669 C CA . ARG A 1 210 ? 12.025 9.264 -19.471 1.00 47.81 210 ARG A CA 1
ATOM 1670 C C . ARG A 1 210 ? 12.253 7.759 -19.352 1.00 47.81 210 ARG A C 1
ATOM 1672 O O . ARG A 1 210 ? 12.812 7.329 -18.349 1.00 47.81 210 ARG A O 1
ATOM 1679 N N . MET A 1 211 ? 11.873 6.979 -20.365 1.00 42.38 211 MET A N 1
ATOM 1680 C CA . MET A 1 211 ? 12.138 5.544 -20.415 1.00 42.38 211 MET A CA 1
ATOM 1681 C C . MET A 1 211 ? 13.640 5.267 -20.497 1.00 42.38 211 MET A C 1
ATOM 1683 O O . MET A 1 211 ? 14.111 4.498 -19.673 1.00 42.38 211 MET A O 1
ATOM 1687 N N . ILE A 1 212 ? 14.419 5.994 -21.306 1.00 39.06 212 ILE A N 1
ATOM 1688 C CA . ILE A 1 212 ? 15.895 5.904 -21.380 1.00 39.06 212 ILE A CA 1
ATOM 1689 C C . ILE A 1 212 ? 16.576 6.200 -20.031 1.00 39.06 212 ILE A C 1
ATOM 1691 O O . ILE A 1 212 ? 17.571 5.569 -19.665 1.00 39.06 212 ILE A O 1
ATOM 1695 N N . ASP A 1 213 ? 16.006 7.101 -19.233 1.00 35.28 213 ASP A N 1
ATOM 1696 C CA . ASP A 1 213 ? 16.469 7.375 -17.870 1.00 35.28 213 ASP A CA 1
ATOM 1697 C C . ASP A 1 213 ? 15.863 6.455 -16.798 1.00 35.28 213 ASP A C 1
ATOM 1699 O O . ASP A 1 213 ? 16.294 6.496 -15.652 1.00 35.28 213 ASP A O 1
ATOM 1703 N N . GLU A 1 214 ? 14.892 5.604 -17.115 1.00 38.56 214 GLU A N 1
ATOM 1704 C CA . GLU A 1 214 ? 14.427 4.492 -16.269 1.00 38.56 214 GLU A CA 1
ATOM 1705 C C . GLU A 1 214 ? 15.026 3.136 -16.721 1.00 38.56 214 GLU A C 1
ATOM 1707 O O . GLU A 1 214 ? 15.013 2.151 -15.973 1.00 38.56 214 GLU A O 1
ATOM 1712 N N . GLU A 1 215 ? 15.611 3.105 -17.921 1.00 37.47 215 GLU A N 1
ATOM 1713 C CA . GLU A 1 215 ? 16.257 1.985 -18.615 1.00 37.47 215 GLU A CA 1
ATOM 1714 C C . GLU A 1 215 ? 17.581 1.587 -17.945 1.00 37.47 215 GLU A C 1
ATOM 1716 O O . GLU A 1 215 ? 17.875 0.402 -17.792 1.00 37.47 215 GLU A O 1
ATOM 1721 N N . GLU A 1 216 ? 18.345 2.532 -17.393 1.00 32.38 216 GLU A N 1
ATOM 1722 C CA . GLU A 1 216 ? 19.534 2.186 -16.597 1.00 32.38 216 GLU A CA 1
ATOM 1723 C C . GLU A 1 216 ? 19.173 1.605 -15.208 1.00 32.38 216 GLU A C 1
ATOM 1725 O O . GLU A 1 216 ? 19.951 0.842 -14.624 1.00 32.38 216 GLU A O 1
ATOM 1730 N N . ALA A 1 217 ? 17.967 1.900 -14.695 1.00 35.72 217 ALA A N 1
ATOM 1731 C CA . ALA A 1 217 ? 17.577 1.724 -13.289 1.00 35.72 217 ALA A CA 1
ATOM 1732 C C . ALA A 1 217 ? 17.343 0.293 -12.853 1.00 35.72 217 ALA A C 1
ATOM 1734 O O . ALA A 1 217 ? 17.582 -0.085 -11.706 1.00 35.72 217 ALA A O 1
ATOM 1735 N N . ARG A 1 218 ? 16.852 -0.554 -13.739 1.00 41.53 218 ARG A N 1
ATOM 1736 C CA . ARG A 1 218 ? 16.496 -1.911 -13.324 1.00 41.53 218 ARG A CA 1
ATOM 1737 C C . ARG A 1 218 ? 17.711 -2.853 -13.335 1.00 41.53 218 ARG A C 1
ATOM 1739 O O . ARG A 1 218 ? 17.562 -3.972 -12.849 1.00 41.53 218 ARG A O 1
ATOM 1746 N N . ARG A 1 219 ? 18.894 -2.398 -13.802 1.00 37.47 219 ARG A N 1
ATOM 1747 C CA . ARG A 1 219 ? 20.128 -3.181 -14.061 1.00 37.47 219 ARG A CA 1
ATOM 1748 C C . ARG A 1 219 ? 20.705 -3.896 -12.829 1.00 37.47 219 ARG A C 1
ATOM 1750 O O . ARG A 1 219 ? 21.590 -4.728 -12.978 1.00 37.47 219 ARG A O 1
ATOM 1757 N N . GLN A 1 220 ? 20.222 -3.616 -11.613 1.00 42.91 220 GLN A N 1
ATOM 1758 C CA . GLN A 1 220 ? 20.936 -3.987 -10.381 1.00 42.91 220 GLN A CA 1
ATOM 1759 C C . GLN A 1 220 ? 20.110 -4.606 -9.249 1.00 42.91 220 GLN A C 1
ATOM 1761 O O . GLN A 1 220 ? 20.447 -4.457 -8.074 1.00 42.91 220 GLN A O 1
ATOM 1766 N N . ARG A 1 221 ? 19.072 -5.392 -9.544 1.00 53.81 221 ARG A N 1
ATOM 1767 C CA . ARG A 1 221 ? 18.417 -6.194 -8.490 1.00 53.81 221 ARG A CA 1
ATOM 1768 C C . ARG A 1 221 ? 19.075 -7.549 -8.277 1.00 53.81 221 ARG A C 1
ATOM 1770 O O . ARG A 1 221 ? 18.440 -8.592 -8.348 1.00 53.81 221 ARG A O 1
ATOM 1777 N N . MET A 1 222 ? 20.354 -7.498 -7.920 1.00 67.56 222 MET A N 1
ATOM 1778 C CA . MET A 1 222 ? 21.094 -8.643 -7.408 1.00 67.56 222 MET A CA 1
ATOM 1779 C C . MET A 1 222 ? 21.323 -8.442 -5.912 1.00 67.56 222 MET A C 1
ATOM 1781 O O . MET A 1 222 ? 22.290 -7.828 -5.473 1.00 67.56 222 MET A O 1
ATOM 1785 N N . TYR A 1 223 ? 20.377 -8.909 -5.105 1.00 73.38 223 TYR A N 1
ATOM 1786 C CA . TYR A 1 223 ? 20.475 -8.813 -3.645 1.00 73.38 223 TYR A CA 1
ATOM 1787 C C . TYR A 1 223 ? 21.396 -9.892 -3.069 1.00 73.38 223 TYR A C 1
ATOM 1789 O O . TYR A 1 223 ? 22.095 -9.660 -2.090 1.00 73.38 223 TYR A O 1
ATOM 1797 N N . ALA A 1 224 ? 21.431 -11.051 -3.723 1.00 84.56 224 ALA A N 1
ATOM 1798 C CA . ALA A 1 224 ? 22.320 -12.159 -3.426 1.00 84.56 224 ALA A CA 1
ATOM 1799 C C . ALA A 1 224 ? 22.733 -12.847 -4.734 1.00 84.56 224 ALA A C 1
ATOM 1801 O O . ALA A 1 224 ? 22.042 -12.748 -5.752 1.00 84.56 224 ALA A O 1
ATOM 1802 N N . ARG A 1 225 ? 23.852 -13.571 -4.700 1.00 87.88 225 ARG A N 1
ATOM 1803 C CA . ARG A 1 225 ? 24.320 -14.405 -5.813 1.00 87.88 225 ARG A CA 1
ATOM 1804 C C . ARG A 1 225 ? 23.258 -15.444 -6.184 1.00 87.88 225 ARG A C 1
ATOM 1806 O O . ARG A 1 225 ? 22.905 -16.257 -5.340 1.00 87.88 225 ARG A O 1
ATOM 1813 N N . ARG A 1 226 ? 22.783 -15.442 -7.436 1.00 88.56 226 ARG A N 1
ATOM 1814 C CA . ARG A 1 226 ? 21.705 -16.341 -7.912 1.00 88.56 226 ARG A CA 1
ATOM 1815 C C . ARG A 1 226 ? 20.508 -16.361 -6.943 1.00 88.56 226 ARG A C 1
ATOM 1817 O O . ARG A 1 226 ? 20.082 -17.404 -6.448 1.00 88.56 226 ARG A O 1
ATOM 1824 N N . GLY A 1 227 ? 20.050 -15.166 -6.574 1.00 88.19 227 GLY A N 1
ATOM 1825 C CA . GLY A 1 227 ? 19.124 -14.959 -5.464 1.00 88.19 227 GLY A CA 1
ATOM 1826 C C . GLY A 1 227 ? 17.782 -15.680 -5.615 1.00 88.19 227 GLY A C 1
ATOM 1827 O O . GLY A 1 227 ? 17.249 -16.172 -4.622 1.00 88.19 227 GLY A O 1
ATOM 1828 N N . GLU A 1 228 ? 17.261 -15.794 -6.837 1.00 90.94 228 GLU A N 1
ATOM 1829 C CA . GLU A 1 228 ? 16.000 -16.483 -7.125 1.00 90.94 228 GLU A CA 1
ATOM 1830 C C . GLU A 1 228 ? 16.083 -17.980 -6.821 1.00 90.94 228 GLU A C 1
ATOM 1832 O O . GLU A 1 228 ? 15.168 -18.507 -6.198 1.00 90.94 228 GLU A O 1
ATOM 1837 N N . VAL A 1 229 ? 17.197 -18.642 -7.156 1.00 93.94 229 VAL A N 1
ATOM 1838 C CA . VAL A 1 229 ? 17.424 -20.057 -6.806 1.00 93.94 229 VAL A CA 1
ATOM 1839 C C . VAL A 1 229 ? 17.426 -20.229 -5.287 1.00 93.94 229 VAL A C 1
ATOM 1841 O O . VAL A 1 229 ? 16.744 -21.099 -4.751 1.00 93.94 229 VAL A O 1
ATOM 1844 N N . GLN A 1 230 ? 18.144 -19.361 -4.565 1.00 94.94 230 GLN A N 1
ATOM 1845 C CA . GLN A 1 230 ? 18.198 -19.426 -3.101 1.00 94.94 230 GLN A CA 1
ATOM 1846 C C . GLN A 1 230 ? 16.824 -19.203 -2.450 1.00 94.94 230 GLN A C 1
ATOM 1848 O O . GLN A 1 230 ? 16.482 -19.889 -1.486 1.00 94.94 230 GLN A O 1
ATOM 1853 N N . ALA A 1 231 ? 16.045 -18.245 -2.961 1.00 93.94 231 ALA A N 1
ATOM 1854 C CA . ALA A 1 231 ? 14.702 -17.956 -2.470 1.00 93.94 231 ALA A CA 1
ATOM 1855 C C . ALA A 1 231 ? 13.721 -19.096 -2.789 1.00 93.94 231 ALA A C 1
ATOM 1857 O O . ALA A 1 231 ? 12.942 -19.477 -1.915 1.00 93.94 231 ALA A O 1
ATOM 1858 N N . ALA A 1 232 ? 13.802 -19.676 -3.990 1.00 95.56 232 ALA A N 1
ATOM 1859 C CA . ALA A 1 232 ? 12.984 -20.812 -4.401 1.00 95.56 232 ALA A CA 1
ATOM 1860 C C . ALA A 1 232 ? 13.254 -22.046 -3.527 1.00 95.56 232 ALA A C 1
ATOM 1862 O O . ALA A 1 232 ? 12.315 -22.631 -2.996 1.00 95.56 232 ALA A O 1
ATOM 1863 N N . VAL A 1 233 ? 14.526 -22.376 -3.270 1.00 97.12 233 VAL A N 1
ATOM 1864 C CA . VAL A 1 233 ? 14.917 -23.471 -2.360 1.00 97.12 233 VAL A CA 1
ATOM 1865 C C . VAL A 1 233 ? 14.416 -23.227 -0.933 1.00 97.12 233 VAL A C 1
ATOM 1867 O O . VAL A 1 233 ? 13.966 -24.156 -0.262 1.00 97.12 233 VAL A O 1
ATOM 1870 N N . ALA A 1 234 ? 14.494 -21.988 -0.439 1.00 96.75 234 ALA A N 1
ATOM 1871 C CA . ALA A 1 234 ? 13.992 -21.644 0.891 1.00 96.75 234 ALA A CA 1
ATOM 1872 C C . ALA A 1 234 ? 12.463 -21.805 0.991 1.00 96.75 234 ALA A C 1
ATOM 1874 O O . ALA A 1 234 ? 11.970 -22.310 2.001 1.00 96.75 234 ALA A O 1
ATOM 1875 N N . ALA A 1 235 ? 11.727 -21.416 -0.054 1.00 96.19 235 ALA A N 1
ATOM 1876 C CA . ALA A 1 235 ? 10.280 -21.597 -0.138 1.00 96.19 235 ALA A CA 1
ATOM 1877 C C . ALA A 1 235 ? 9.891 -23.086 -0.239 1.00 96.19 235 ALA A C 1
ATOM 1879 O O . ALA A 1 235 ? 9.027 -23.533 0.518 1.00 96.19 235 ALA A O 1
ATOM 1880 N N . ASP A 1 236 ? 10.588 -23.867 -1.075 1.00 96.69 236 ASP A N 1
ATOM 1881 C CA . ASP A 1 236 ? 10.378 -25.315 -1.248 1.00 96.69 236 ASP A CA 1
ATOM 1882 C C . ASP A 1 236 ? 10.541 -26.069 0.079 1.00 96.69 236 ASP A C 1
ATOM 1884 O O . ASP A 1 236 ? 9.662 -26.828 0.486 1.00 96.69 236 ASP A O 1
ATOM 1888 N N . LYS A 1 237 ? 11.596 -25.756 0.844 1.00 96.38 237 LYS A N 1
ATOM 1889 C CA . LYS A 1 237 ? 11.831 -26.322 2.188 1.00 96.38 237 LYS A CA 1
ATOM 1890 C C . LYS A 1 237 ? 10.718 -26.028 3.196 1.00 96.38 237 LYS A C 1
ATOM 1892 O O . LYS A 1 237 ? 10.601 -26.742 4.190 1.00 96.38 237 LYS A O 1
ATOM 1897 N N . LYS A 1 238 ? 9.935 -24.968 2.982 1.00 94.81 238 LYS A N 1
ATOM 1898 C CA . LYS A 1 238 ? 8.774 -24.607 3.812 1.00 94.81 238 LYS A CA 1
ATOM 1899 C C . LYS A 1 238 ? 7.443 -25.043 3.192 1.00 94.81 238 LYS A C 1
ATOM 1901 O O . LYS A 1 238 ? 6.399 -24.762 3.770 1.00 94.81 238 LYS A O 1
ATOM 1906 N N . GLY A 1 239 ? 7.469 -25.735 2.051 1.00 94.56 239 GLY A N 1
ATOM 1907 C CA . GLY A 1 239 ? 6.273 -26.189 1.344 1.00 94.56 239 GLY A CA 1
ATOM 1908 C C . GLY A 1 239 ? 5.473 -25.060 0.685 1.00 94.56 239 GLY A C 1
ATOM 1909 O O . GLY A 1 239 ? 4.286 -25.238 0.415 1.00 94.56 239 GLY A O 1
ATOM 1910 N N . ILE A 1 240 ? 6.095 -23.904 0.433 1.00 94.88 240 ILE A N 1
ATOM 1911 C CA . ILE A 1 240 ? 5.444 -22.712 -0.127 1.00 94.88 240 ILE A CA 1
ATOM 1912 C C . ILE A 1 240 ? 5.794 -22.607 -1.623 1.00 94.88 240 ILE A C 1
ATOM 1914 O O . ILE A 1 240 ? 6.965 -22.757 -1.975 1.00 94.88 240 ILE A O 1
ATOM 1918 N N . PRO A 1 241 ? 4.826 -22.342 -2.523 1.00 94.19 241 PRO A N 1
ATOM 1919 C CA . PRO A 1 241 ? 5.126 -22.104 -3.932 1.00 94.19 241 PRO A CA 1
ATOM 1920 C C . PRO A 1 241 ? 5.982 -20.845 -4.114 1.00 94.19 241 PRO A C 1
ATOM 1922 O O . PRO A 1 241 ? 5.713 -19.807 -3.510 1.00 94.19 241 PRO A O 1
ATOM 1925 N N . PHE A 1 242 ? 6.978 -20.916 -4.994 1.00 96.31 242 PHE A N 1
ATOM 1926 C CA . PHE A 1 242 ? 7.739 -19.751 -5.439 1.00 96.31 242 PHE A CA 1
ATOM 1927 C C . PHE A 1 242 ? 7.194 -19.257 -6.782 1.00 96.31 242 PHE A C 1
ATOM 1929 O O . PHE A 1 242 ? 6.935 -20.068 -7.665 1.00 96.31 242 PHE A O 1
ATOM 1936 N N . THR A 1 243 ? 7.025 -17.944 -6.957 1.00 95.75 243 THR A N 1
ATOM 1937 C CA . THR A 1 243 ? 6.621 -17.347 -8.241 1.00 95.75 243 THR A CA 1
ATOM 1938 C C . THR A 1 243 ? 7.823 -16.679 -8.902 1.00 95.75 243 THR A C 1
ATOM 1940 O O . THR A 1 243 ? 8.302 -15.648 -8.426 1.00 95.75 243 THR A O 1
ATOM 1943 N N . LEU A 1 244 ? 8.308 -17.252 -10.004 1.00 93.69 244 LEU A N 1
ATOM 1944 C CA . LEU A 1 244 ? 9.423 -16.708 -10.774 1.00 93.69 244 LEU A CA 1
ATOM 1945 C C . LEU A 1 244 ? 8.934 -15.591 -11.703 1.00 93.69 244 LEU A C 1
ATOM 1947 O O . LEU A 1 244 ? 7.954 -15.764 -12.419 1.00 93.69 244 LEU A O 1
ATOM 1951 N N . SER A 1 245 ? 9.621 -14.449 -11.712 1.00 88.62 245 SER A N 1
ATOM 1952 C CA . SER A 1 245 ? 9.284 -13.341 -12.612 1.00 88.62 245 SER A CA 1
ATOM 1953 C C . SER A 1 245 ? 9.798 -13.579 -14.030 1.00 88.62 245 SER A C 1
ATOM 1955 O O . SER A 1 245 ? 10.876 -14.142 -14.208 1.00 88.62 245 SER A O 1
ATOM 1957 N N . THR A 1 246 ? 9.097 -13.044 -15.037 1.00 83.56 246 THR A N 1
ATOM 1958 C CA . THR A 1 246 ? 9.611 -12.960 -16.417 1.00 83.56 246 THR A CA 1
ATOM 1959 C C . THR A 1 246 ? 11.008 -12.328 -16.459 1.00 83.56 246 THR A C 1
ATOM 1961 O O . THR A 1 246 ? 11.857 -12.757 -17.234 1.00 83.56 246 THR A O 1
ATOM 1964 N N . VAL A 1 247 ? 11.261 -11.348 -15.580 1.00 78.31 247 VAL A N 1
ATOM 1965 C CA . VAL A 1 247 ? 12.486 -10.526 -15.527 1.00 78.31 247 VAL A CA 1
ATOM 1966 C C . VAL A 1 247 ? 13.490 -10.978 -14.475 1.00 78.31 247 VAL A C 1
ATOM 1968 O O . VAL A 1 247 ? 14.171 -10.159 -13.856 1.00 78.31 247 VAL A O 1
ATOM 1971 N N . SER A 1 248 ? 13.551 -12.279 -14.220 1.00 82.44 248 SER A N 1
ATOM 1972 C CA . SER A 1 248 ? 14.520 -12.852 -13.294 1.00 82.44 248 SER A CA 1
ATOM 1973 C C . SER A 1 248 ? 15.933 -12.887 -13.878 1.00 82.44 248 SER A C 1
ATOM 1975 O O . SER A 1 248 ? 16.137 -13.042 -15.086 1.00 82.44 248 SER A O 1
ATOM 1977 N N . VAL A 1 249 ? 16.923 -12.797 -12.989 1.00 82.81 249 VAL A N 1
ATOM 1978 C CA . VAL A 1 249 ? 18.337 -13.025 -13.325 1.00 82.81 249 VAL A CA 1
ATOM 1979 C C . VAL A 1 249 ? 18.572 -14.509 -13.605 1.00 82.81 249 VAL A C 1
ATOM 1981 O O . VAL A 1 249 ? 19.286 -14.881 -14.535 1.00 82.81 249 VAL A O 1
ATOM 1984 N N . CYS A 1 250 ? 17.939 -15.378 -12.817 1.00 88.69 250 CYS A N 1
ATOM 1985 C CA . CYS A 1 250 ? 17.995 -16.820 -13.030 1.00 88.69 250 CYS A CA 1
ATOM 1986 C C . CYS A 1 250 ? 16.904 -17.261 -14.020 1.00 88.69 250 CYS A C 1
ATOM 1988 O O . CYS A 1 250 ? 15.736 -16.938 -13.788 1.00 88.69 250 CYS A O 1
ATOM 1990 N N . PRO A 1 251 ? 17.237 -17.981 -15.109 1.00 91.12 251 PRO A N 1
ATOM 1991 C CA . PRO A 1 251 ? 16.233 -18.492 -16.036 1.00 91.12 251 PRO A CA 1
ATOM 1992 C C . PRO A 1 251 ? 15.392 -19.618 -15.413 1.00 91.12 251 PRO A C 1
ATOM 1994 O O . PRO A 1 251 ? 15.819 -20.254 -14.446 1.00 91.12 251 PRO A O 1
ATOM 1997 N N . ILE A 1 252 ? 14.230 -19.904 -16.010 1.00 93.19 252 ILE A N 1
ATOM 1998 C CA . ILE A 1 252 ? 13.338 -21.020 -15.640 1.00 93.19 252 ILE A CA 1
ATOM 1999 C C . ILE A 1 252 ? 14.125 -22.327 -15.459 1.00 93.19 252 ILE A C 1
ATOM 2001 O O . ILE A 1 252 ? 13.969 -23.007 -14.447 1.00 93.19 252 ILE A O 1
ATOM 2005 N N . GLU A 1 253 ? 15.016 -22.642 -16.402 1.00 93.00 253 GLU A N 1
ATOM 2006 C CA . GLU A 1 253 ? 15.777 -23.897 -16.444 1.00 93.00 253 GLU A CA 1
ATOM 2007 C C . GLU A 1 253 ? 16.830 -24.010 -15.338 1.00 93.00 253 GLU A C 1
ATOM 2009 O O . GLU A 1 253 ? 17.355 -25.092 -15.103 1.00 93.00 253 GLU A O 1
ATOM 2014 N N . GLU A 1 254 ? 17.156 -22.910 -14.662 1.00 93.12 254 GLU A N 1
ATOM 2015 C CA . GLU A 1 254 ? 18.056 -22.941 -13.513 1.00 93.12 254 GLU A CA 1
ATOM 2016 C C . GLU A 1 254 ? 17.301 -23.052 -12.190 1.00 93.12 254 GLU A C 1
ATOM 2018 O O . GLU A 1 254 ? 17.764 -23.717 -11.266 1.00 93.12 254 GLU A O 1
ATOM 2023 N N . VAL A 1 255 ? 16.140 -22.403 -12.091 1.00 94.12 255 VAL A N 1
ATOM 2024 C CA . VAL A 1 255 ? 15.358 -22.386 -10.851 1.00 94.12 255 VAL A CA 1
ATOM 2025 C C . VAL A 1 255 ? 14.567 -23.681 -10.683 1.00 94.12 255 VAL A C 1
ATOM 2027 O O . VAL A 1 255 ? 14.565 -24.239 -9.589 1.00 94.12 255 VAL A O 1
ATOM 2030 N N . ALA A 1 256 ? 13.936 -24.183 -11.750 1.00 95.81 256 ALA A N 1
ATOM 2031 C CA . ALA A 1 256 ? 13.058 -25.352 -11.674 1.00 95.81 256 ALA A CA 1
ATOM 2032 C C . ALA A 1 256 ? 13.761 -26.622 -11.152 1.00 95.81 256 ALA A C 1
ATOM 2034 O O . ALA A 1 256 ? 13.212 -27.255 -10.255 1.00 95.81 256 ALA A O 1
ATOM 2035 N N . PRO A 1 257 ? 14.983 -26.987 -11.599 1.00 95.75 257 PRO A N 1
ATOM 2036 C CA . PRO A 1 257 ? 15.655 -28.190 -11.097 1.00 95.75 257 PRO A CA 1
ATOM 2037 C C . PRO A 1 257 ? 16.138 -28.082 -9.645 1.00 95.75 257 PRO A C 1
ATOM 2039 O O . PRO A 1 257 ? 16.518 -29.089 -9.052 1.00 95.75 257 PRO A O 1
ATOM 2042 N N . ALA A 1 258 ? 16.180 -26.874 -9.072 1.00 95.31 258 ALA A N 1
ATOM 2043 C CA . ALA A 1 258 ? 16.654 -26.653 -7.707 1.00 95.31 258 ALA A CA 1
ATOM 2044 C C . ALA A 1 258 ? 15.577 -26.914 -6.638 1.00 95.31 258 ALA A C 1
ATOM 2046 O O . ALA A 1 258 ? 15.891 -26.901 -5.446 1.00 95.31 258 ALA A O 1
ATOM 2047 N N . ILE A 1 259 ? 14.323 -27.122 -7.042 1.00 96.12 259 ILE A N 1
ATOM 2048 C CA . ILE A 1 259 ? 13.166 -27.275 -6.156 1.00 96.12 259 ILE A CA 1
ATOM 2049 C C . ILE A 1 259 ? 12.387 -28.546 -6.498 1.00 96.12 259 ILE A C 1
ATOM 2051 O O . ILE A 1 259 ? 12.386 -28.997 -7.639 1.00 96.12 259 ILE A O 1
ATOM 2055 N N . ASN A 1 260 ? 11.711 -29.123 -5.505 1.00 94.38 260 ASN A N 1
ATOM 2056 C CA . ASN A 1 260 ? 10.884 -30.316 -5.707 1.00 94.38 260 ASN A CA 1
ATOM 2057 C C . ASN A 1 260 ? 9.426 -29.953 -5.999 1.00 94.38 260 ASN A C 1
ATOM 2059 O O . ASN A 1 260 ? 8.744 -30.637 -6.763 1.00 94.38 260 ASN A O 1
ATOM 2063 N N . ARG A 1 261 ? 8.924 -28.883 -5.373 1.00 92.56 261 ARG A N 1
ATOM 2064 C CA . ARG A 1 261 ? 7.584 -28.363 -5.627 1.00 92.56 261 ARG A CA 1
ATOM 2065 C C . ARG A 1 261 ? 7.560 -27.589 -6.952 1.00 92.56 261 ARG A C 1
ATOM 2067 O O . ARG A 1 261 ? 8.405 -26.715 -7.145 1.00 92.56 261 ARG A O 1
ATOM 2074 N N . PRO A 1 262 ? 6.548 -27.807 -7.811 1.00 93.25 262 PRO A N 1
ATOM 2075 C CA . PRO A 1 262 ? 6.310 -26.961 -8.975 1.00 93.25 262 PRO A CA 1
ATOM 2076 C C . PRO A 1 262 ? 6.252 -25.473 -8.609 1.00 93.25 262 PRO A C 1
ATOM 2078 O O . PRO A 1 262 ? 5.479 -25.068 -7.733 1.00 93.25 262 PRO A O 1
ATOM 2081 N N . MET A 1 263 ? 7.062 -24.652 -9.280 1.00 94.69 263 MET A N 1
ATOM 2082 C CA . MET A 1 263 ? 6.976 -23.197 -9.154 1.00 94.69 263 MET A CA 1
ATOM 2083 C C . MET A 1 263 ? 5.828 -22.630 -9.985 1.00 94.69 263 MET A C 1
ATOM 2085 O O . MET A 1 263 ? 5.273 -23.274 -10.877 1.00 94.69 263 MET A O 1
ATOM 2089 N N . TRP A 1 264 ? 5.479 -21.388 -9.688 1.00 97.19 264 TRP A N 1
ATOM 2090 C CA . TRP A 1 264 ? 4.602 -20.571 -10.511 1.00 97.19 264 TRP A CA 1
ATOM 2091 C C . TRP A 1 264 ? 5.454 -19.666 -11.392 1.00 97.19 264 TRP A C 1
ATOM 2093 O O . TRP A 1 264 ? 6.561 -19.279 -11.010 1.00 97.19 264 TRP A O 1
ATOM 2103 N N . PHE A 1 265 ? 4.931 -19.290 -12.551 1.00 96.19 265 PHE A N 1
ATOM 2104 C CA . PHE A 1 265 ? 5.612 -18.379 -13.460 1.00 96.19 265 PHE A CA 1
ATOM 2105 C C . PHE A 1 265 ? 4.774 -17.124 -13.657 1.00 96.19 265 PHE A C 1
ATOM 2107 O O . PHE A 1 265 ? 3.585 -17.210 -13.942 1.00 96.19 265 PHE A O 1
ATOM 2114 N N . GLN A 1 266 ? 5.384 -15.957 -13.480 1.00 93.31 266 GLN A N 1
ATOM 2115 C CA . GLN A 1 266 ? 4.741 -14.679 -13.734 1.00 93.31 266 GLN A CA 1
ATOM 2116 C C . GLN A 1 266 ? 5.086 -14.195 -15.140 1.00 93.31 266 GLN A C 1
ATOM 2118 O O . GLN A 1 266 ? 6.264 -14.141 -15.498 1.00 93.31 266 GLN A O 1
ATOM 2123 N N . LEU A 1 267 ? 4.063 -13.797 -15.899 1.00 87.94 267 LEU A N 1
ATOM 2124 C CA . LEU A 1 267 ? 4.179 -13.280 -17.263 1.00 87.94 267 LEU A CA 1
ATOM 2125 C C . LEU A 1 267 ? 3.633 -11.848 -17.359 1.00 87.94 267 LEU A C 1
ATOM 2127 O O . LEU A 1 267 ? 2.653 -11.505 -16.691 1.00 87.94 267 LEU A O 1
ATOM 2131 N N . TYR A 1 268 ? 4.317 -11.002 -18.132 1.00 78.62 268 TYR A N 1
ATOM 2132 C CA . TYR A 1 268 ? 3.811 -9.697 -18.564 1.00 78.62 268 TYR A CA 1
ATOM 2133 C C . TYR A 1 268 ? 3.166 -9.824 -19.931 1.00 78.62 268 TYR A C 1
ATOM 2135 O O . TYR A 1 268 ? 3.574 -10.659 -20.737 1.00 78.62 268 TYR A O 1
ATOM 2143 N N . VAL A 1 269 ? 2.222 -8.937 -20.209 1.00 71.31 269 VAL A N 1
ATOM 2144 C CA . VAL A 1 269 ? 1.694 -8.799 -21.556 1.00 71.31 269 VAL A CA 1
ATOM 2145 C C . VAL A 1 269 ? 2.685 -7.995 -22.381 1.00 71.31 269 VAL A C 1
ATOM 2147 O O . VAL A 1 269 ? 3.070 -6.890 -21.998 1.00 71.31 269 VAL A O 1
ATOM 2150 N N . LEU A 1 270 ? 3.124 -8.577 -23.487 1.00 72.94 270 LEU A N 1
ATOM 2151 C CA . LEU A 1 270 ? 4.130 -8.003 -24.361 1.00 72.94 270 LEU A CA 1
ATOM 2152 C C . LEU A 1 270 ? 3.636 -8.064 -25.812 1.00 72.94 270 LEU A C 1
ATOM 2154 O O . LEU A 1 270 ? 2.931 -8.997 -26.185 1.00 72.94 270 LEU A O 1
ATOM 2158 N N . ARG A 1 271 ? 4.012 -7.094 -26.646 1.00 72.81 271 ARG A N 1
ATOM 2159 C CA . ARG A 1 271 ? 3.695 -7.068 -28.081 1.00 72.81 271 ARG A CA 1
ATOM 2160 C C . ARG A 1 271 ? 4.360 -8.237 -28.805 1.00 72.81 271 ARG A C 1
ATOM 2162 O O . ARG A 1 271 ? 3.753 -8.818 -29.701 1.00 72.81 271 ARG A O 1
ATOM 2169 N N . ASP A 1 272 ? 5.564 -8.633 -28.386 1.00 79.94 272 ASP A N 1
ATOM 2170 C CA . ASP A 1 272 ? 6.239 -9.842 -28.862 1.00 79.94 272 ASP A CA 1
ATOM 2171 C C . ASP A 1 272 ? 5.523 -11.107 -28.351 1.00 79.94 272 ASP A C 1
ATOM 2173 O O . ASP A 1 272 ? 5.878 -11.731 -27.342 1.00 79.94 272 ASP A O 1
ATOM 2177 N N . ARG A 1 273 ? 4.490 -11.503 -29.101 1.00 82.62 273 ARG A N 1
ATOM 2178 C CA . ARG A 1 273 ? 3.744 -12.757 -28.923 1.00 82.62 273 ARG A CA 1
ATOM 2179 C C . ARG A 1 273 ? 4.656 -13.981 -29.076 1.00 82.62 273 ARG A C 1
ATOM 2181 O O . ARG A 1 273 ? 4.393 -15.005 -28.446 1.00 82.62 273 ARG A O 1
ATOM 2188 N N . GLY A 1 274 ? 5.741 -13.878 -29.849 1.00 85.69 274 GLY A N 1
ATOM 2189 C CA . GLY A 1 274 ? 6.742 -14.935 -30.007 1.00 85.69 274 GLY A CA 1
ATOM 2190 C C . GLY A 1 274 ? 7.486 -15.218 -28.704 1.00 85.69 274 GLY A C 1
ATOM 2191 O O . GLY A 1 274 ? 7.564 -16.373 -28.276 1.00 85.69 274 GLY A O 1
ATOM 2192 N N . PHE A 1 275 ? 7.938 -14.167 -28.016 1.00 84.88 275 PHE A N 1
ATOM 2193 C CA . PHE A 1 275 ? 8.537 -14.292 -26.689 1.00 84.88 275 PHE A CA 1
ATOM 2194 C C . PHE A 1 275 ? 7.548 -14.863 -25.676 1.00 84.88 275 PHE A C 1
ATOM 2196 O O . PHE A 1 275 ? 7.903 -15.780 -24.936 1.00 84.88 275 PHE A O 1
ATOM 2203 N N . MET A 1 276 ? 6.311 -14.351 -25.637 1.00 86.38 276 MET A N 1
ATOM 2204 C CA . MET A 1 276 ? 5.311 -14.848 -24.685 1.00 86.38 276 MET A CA 1
ATOM 2205 C C . MET A 1 276 ? 5.037 -16.335 -24.895 1.00 86.38 276 MET A C 1
ATOM 2207 O O . MET A 1 276 ? 5.086 -17.100 -23.933 1.00 86.38 276 MET A O 1
ATOM 2211 N N . LYS A 1 277 ? 4.839 -16.760 -26.148 1.00 90.50 277 LYS A N 1
ATOM 2212 C CA . LYS A 1 277 ? 4.692 -18.175 -26.498 1.00 90.50 277 LYS A CA 1
ATOM 2213 C C . LYS A 1 277 ? 5.900 -18.993 -26.035 1.00 90.50 277 LYS A C 1
ATOM 2215 O O . LYS A 1 277 ? 5.724 -19.993 -25.346 1.00 90.50 277 LYS A O 1
ATOM 2220 N N . ASN A 1 278 ? 7.120 -18.541 -26.337 1.00 92.12 278 ASN A N 1
ATOM 2221 C CA . ASN A 1 278 ? 8.342 -19.231 -25.921 1.00 92.12 278 ASN A CA 1
ATOM 2222 C C . ASN A 1 278 ? 8.459 -19.354 -24.392 1.00 92.12 278 ASN A C 1
ATOM 2224 O O . ASN A 1 278 ? 8.814 -20.415 -23.880 1.00 92.12 278 ASN A O 1
ATOM 2228 N N . ALA A 1 279 ? 8.149 -18.285 -23.656 1.00 91.19 279 ALA A N 1
ATOM 2229 C CA . ALA A 1 279 ? 8.186 -18.277 -22.199 1.00 91.19 279 ALA A CA 1
ATOM 2230 C C . ALA A 1 279 ? 7.147 -19.237 -21.598 1.00 91.19 279 ALA A C 1
ATOM 2232 O O . ALA A 1 279 ? 7.470 -19.960 -20.655 1.00 91.19 279 ALA A O 1
ATOM 2233 N N . LEU A 1 280 ? 5.934 -19.288 -22.162 1.00 93.00 280 LEU A N 1
ATOM 2234 C CA . LEU A 1 280 ? 4.875 -20.218 -21.755 1.00 93.00 280 LEU A CA 1
ATOM 2235 C C . LEU A 1 280 ? 5.264 -21.677 -22.021 1.00 93.00 280 LEU A C 1
ATOM 2237 O O . LEU A 1 280 ? 5.173 -22.505 -21.115 1.00 93.00 280 LEU A O 1
ATOM 2241 N N . GLU A 1 281 ? 5.765 -21.987 -23.220 1.00 93.88 281 GLU A N 1
ATOM 2242 C CA . GLU A 1 281 ? 6.220 -23.335 -23.589 1.00 93.88 281 GLU A CA 1
ATOM 2243 C C . GLU A 1 281 ? 7.362 -23.812 -22.681 1.00 93.88 281 GLU A C 1
ATOM 2245 O O . GLU A 1 281 ? 7.339 -24.943 -22.194 1.00 93.88 281 GLU A O 1
ATOM 2250 N N . ARG A 1 282 ? 8.330 -22.936 -22.383 1.00 94.62 282 ARG A N 1
ATOM 2251 C CA . ARG A 1 282 ? 9.441 -23.238 -21.468 1.00 94.62 282 ARG A CA 1
ATOM 2252 C C . ARG A 1 282 ? 8.977 -23.415 -20.028 1.00 94.62 282 ARG A C 1
ATOM 2254 O O . ARG A 1 282 ? 9.418 -24.350 -19.364 1.00 94.62 282 ARG A O 1
ATOM 2261 N N . ALA A 1 283 ? 8.077 -22.557 -19.545 1.00 94.25 283 ALA A N 1
ATOM 2262 C CA . ALA A 1 283 ? 7.498 -22.697 -18.212 1.00 94.25 283 ALA A CA 1
ATOM 2263 C C . ALA A 1 283 ? 6.743 -24.028 -18.077 1.00 94.25 283 ALA A C 1
ATOM 2265 O O . ALA A 1 283 ? 6.928 -24.743 -17.093 1.00 94.25 283 ALA A O 1
ATOM 2266 N N . LYS A 1 284 ? 5.956 -24.402 -19.092 1.00 93.38 284 LYS A N 1
ATOM 2267 C CA . LYS A 1 284 ? 5.243 -25.684 -19.138 1.00 93.38 284 LYS A CA 1
ATOM 2268 C C . LYS A 1 284 ? 6.209 -26.870 -19.178 1.00 93.38 284 LYS A C 1
ATOM 2270 O O . LYS A 1 284 ? 6.056 -27.803 -18.394 1.00 93.38 284 LYS A O 1
ATOM 2275 N N . ALA A 1 285 ? 7.235 -26.817 -20.028 1.00 94.00 285 ALA A N 1
ATOM 2276 C CA . ALA A 1 285 ? 8.254 -27.863 -20.127 1.00 94.00 285 ALA A CA 1
ATOM 2277 C C . ALA A 1 285 ? 9.049 -28.046 -18.821 1.00 94.00 285 ALA A C 1
ATOM 2279 O O . ALA A 1 285 ? 9.433 -29.163 -18.484 1.00 94.00 285 ALA A O 1
ATOM 2280 N N . ALA A 1 286 ? 9.258 -26.966 -18.065 1.00 94.12 286 ALA A N 1
ATOM 2281 C CA . ALA A 1 286 ? 9.902 -26.996 -16.754 1.00 94.12 286 ALA A CA 1
ATOM 2282 C C . ALA A 1 286 ? 8.974 -27.452 -15.611 1.00 94.12 286 ALA A C 1
ATOM 2284 O O . ALA A 1 286 ? 9.406 -27.504 -14.460 1.00 94.12 286 ALA A O 1
ATOM 2285 N N . GLY A 1 287 ? 7.710 -27.773 -15.906 1.00 92.88 287 GLY A N 1
ATOM 2286 C CA . GLY A 1 287 ? 6.743 -28.249 -14.921 1.00 92.88 287 GLY A CA 1
ATOM 2287 C C . GLY A 1 287 ? 6.167 -27.153 -14.023 1.00 92.88 287 GLY A C 1
ATOM 2288 O O . GLY A 1 287 ? 5.714 -27.460 -12.921 1.00 92.88 287 GLY A O 1
ATOM 2289 N N . CYS A 1 288 ? 6.177 -25.884 -14.450 1.00 95.00 288 CYS A N 1
ATOM 2290 C CA . CYS A 1 288 ? 5.486 -24.820 -13.718 1.00 95.00 288 CYS A CA 1
ATOM 2291 C C . CYS A 1 288 ? 3.989 -25.143 -13.600 1.00 95.00 288 CYS A C 1
ATOM 2293 O O . CYS A 1 288 ? 3.348 -25.495 -14.587 1.00 95.00 288 CYS A O 1
ATOM 2295 N N . SER A 1 289 ? 3.411 -24.993 -12.405 1.00 94.81 289 SER A N 1
ATOM 2296 C CA . SER A 1 289 ? 2.020 -25.406 -12.158 1.00 94.81 289 SER A CA 1
ATOM 2297 C C . SER A 1 289 ? 0.987 -24.315 -12.402 1.00 94.81 289 SER A C 1
ATOM 2299 O O . SER A 1 289 ? -0.199 -24.610 -12.492 1.00 94.81 289 SER A O 1
ATOM 2301 N N . THR A 1 290 ? 1.387 -23.043 -12.383 1.00 96.88 290 THR A N 1
ATOM 2302 C CA . THR A 1 290 ? 0.444 -21.915 -12.383 1.00 96.88 290 THR A CA 1
ATOM 2303 C C . THR A 1 290 ? 1.062 -20.709 -13.068 1.00 96.88 290 THR A C 1
ATOM 2305 O O . THR A 1 290 ? 2.215 -20.359 -12.793 1.00 96.88 290 THR A O 1
ATOM 2308 N N . LEU A 1 291 ? 0.276 -20.064 -13.926 1.00 96.38 291 LEU A N 1
ATOM 2309 C CA . LEU A 1 291 ? 0.626 -18.806 -14.571 1.00 96.38 291 LEU A CA 1
ATOM 2310 C C . LEU A 1 291 ? 0.045 -17.645 -13.764 1.00 96.38 291 LEU A C 1
ATOM 2312 O O . LEU A 1 291 ? -1.156 -17.595 -13.517 1.00 96.38 291 LEU A O 1
ATOM 2316 N N . VAL A 1 292 ? 0.890 -16.698 -13.370 1.00 95.56 292 VAL A N 1
ATOM 2317 C CA . VAL A 1 292 ? 0.471 -15.436 -12.754 1.00 95.56 292 VAL A CA 1
ATOM 2318 C C . VAL A 1 292 ? 0.584 -14.339 -13.803 1.00 95.56 292 VAL A C 1
ATOM 2320 O O . VAL A 1 292 ? 1.682 -13.942 -14.192 1.00 95.56 292 VAL A O 1
ATOM 2323 N N . PHE A 1 293 ? -0.546 -13.849 -14.284 1.00 91.81 293 PHE A N 1
ATOM 2324 C CA . PHE A 1 293 ? -0.592 -12.888 -15.371 1.00 91.81 293 PHE A CA 1
ATOM 2325 C C . PHE A 1 293 ? -0.759 -11.464 -14.840 1.00 91.81 293 PHE A C 1
ATOM 2327 O O . PHE A 1 293 ? -1.760 -11.154 -14.198 1.00 91.81 293 PHE A O 1
ATOM 2334 N N . THR A 1 294 ? 0.235 -10.602 -15.057 1.00 88.88 294 THR A N 1
ATOM 2335 C CA . THR A 1 294 ? 0.259 -9.243 -14.488 1.00 88.88 294 THR A CA 1
ATOM 2336 C C . THR A 1 294 ? -0.390 -8.239 -15.441 1.00 88.88 294 THR A C 1
ATOM 2338 O O . THR A 1 294 ? 0.149 -8.004 -16.521 1.00 88.88 294 THR A O 1
ATOM 2341 N N . VAL A 1 295 ? -1.491 -7.609 -15.016 1.00 87.62 295 VAL A N 1
ATOM 2342 C CA . VAL A 1 295 ? -2.276 -6.648 -15.825 1.00 87.62 295 VAL A CA 1
ATOM 2343 C C . VAL A 1 295 ? -2.104 -5.182 -15.398 1.00 87.62 295 VAL A C 1
ATOM 2345 O O . VAL A 1 295 ? -2.479 -4.276 -16.129 1.00 87.62 295 VAL A O 1
ATOM 2348 N N . ASP A 1 296 ? -1.472 -4.923 -14.249 1.00 81.31 296 ASP A N 1
ATOM 2349 C CA . ASP A 1 296 ? -1.289 -3.577 -13.669 1.00 81.31 296 ASP A CA 1
ATOM 2350 C C . ASP A 1 296 ? -0.092 -2.780 -14.234 1.00 81.31 296 ASP A C 1
ATOM 2352 O O . ASP A 1 296 ? 0.346 -1.797 -13.632 1.00 81.31 296 ASP A O 1
ATOM 2356 N N . MET A 1 297 ? 0.479 -3.208 -15.364 1.00 72.44 297 MET A N 1
ATOM 2357 C CA . MET A 1 297 ? 1.664 -2.583 -15.965 1.00 72.44 297 MET A CA 1
ATOM 2358 C C . MET A 1 297 ? 1.552 -2.453 -17.497 1.00 72.44 297 MET A C 1
ATOM 2360 O O . MET A 1 297 ? 2.390 -3.007 -18.208 1.00 72.44 297 MET A O 1
ATOM 2364 N N . PRO A 1 298 ? 0.551 -1.722 -18.027 1.00 68.06 298 PRO A N 1
ATOM 2365 C CA . PRO A 1 298 ? 0.505 -1.372 -19.451 1.00 68.06 298 PRO A CA 1
ATOM 2366 C C . PRO A 1 298 ? 1.610 -0.375 -19.831 1.00 68.06 298 PRO A C 1
ATOM 2368 O O . PRO A 1 298 ? 2.069 -0.351 -20.967 1.00 68.06 298 PRO A O 1
ATOM 2371 N N . VAL A 1 299 ? 2.059 0.435 -18.866 1.00 68.00 299 VAL A N 1
ATOM 2372 C CA . VAL A 1 299 ? 3.183 1.371 -18.975 1.00 68.00 299 VAL A CA 1
ATOM 2373 C C . VAL A 1 299 ? 3.995 1.294 -17.674 1.00 68.00 299 VAL A C 1
ATOM 2375 O O . VAL A 1 299 ? 3.417 1.087 -16.602 1.00 68.00 299 VAL A O 1
ATOM 2378 N N . PRO A 1 300 ? 5.330 1.438 -17.716 1.00 66.25 300 PRO A N 1
ATOM 2379 C CA . PRO A 1 300 ? 6.139 1.608 -16.515 1.00 66.25 300 PRO A CA 1
ATOM 2380 C C . PRO A 1 300 ? 5.696 2.776 -15.620 1.00 66.25 300 PRO A C 1
ATOM 2382 O O . PRO A 1 300 ? 5.575 3.905 -16.078 1.00 66.25 300 PRO A O 1
ATOM 2385 N N . GLY A 1 301 ? 5.518 2.527 -14.320 1.00 64.25 301 GLY A N 1
ATOM 2386 C CA . GLY A 1 301 ? 5.305 3.597 -13.341 1.00 64.25 301 GLY A CA 1
ATOM 2387 C C . GLY A 1 301 ? 6.566 4.393 -12.990 1.00 64.25 301 GLY A C 1
ATOM 2388 O O . GLY A 1 301 ? 7.652 3.816 -12.869 1.00 64.25 301 GLY A O 1
ATOM 2389 N N . ALA A 1 302 ? 6.381 5.689 -12.717 1.00 71.44 302 ALA A N 1
ATOM 2390 C CA . ALA A 1 302 ? 7.448 6.640 -12.407 1.00 71.44 302 ALA A CA 1
ATOM 2391 C C . ALA A 1 302 ? 8.115 6.364 -11.046 1.00 71.44 302 ALA A C 1
ATOM 2393 O O . ALA A 1 302 ? 7.474 6.406 -9.990 1.00 71.44 302 ALA A O 1
ATOM 2394 N N . ARG A 1 303 ? 9.430 6.102 -11.042 1.00 68.56 303 ARG A N 1
ATOM 2395 C CA . ARG A 1 303 ? 10.195 5.766 -9.819 1.00 68.56 303 ARG A CA 1
ATOM 2396 C C . ARG A 1 303 ? 11.382 6.697 -9.604 1.00 68.56 303 ARG A C 1
ATOM 2398 O O . ARG A 1 303 ? 12.534 6.331 -9.808 1.00 68.56 303 ARG A O 1
ATOM 2405 N N . TYR A 1 304 ? 11.109 7.873 -9.051 1.00 73.19 304 TYR A N 1
ATOM 2406 C CA . TYR A 1 304 ? 12.101 8.943 -8.866 1.00 73.19 304 TYR A CA 1
ATOM 2407 C C . TYR A 1 304 ? 13.350 8.547 -8.056 1.00 73.19 304 TYR A C 1
ATOM 2409 O O . TYR A 1 304 ? 14.455 9.020 -8.320 1.00 73.19 304 TYR A O 1
ATOM 2417 N N . ARG A 1 305 ? 13.213 7.640 -7.075 1.00 71.00 305 ARG A N 1
ATOM 2418 C CA . ARG A 1 305 ? 14.359 7.167 -6.275 1.00 71.00 305 ARG A CA 1
ATOM 2419 C C . ARG A 1 305 ? 15.384 6.405 -7.118 1.00 71.00 305 ARG A C 1
ATOM 2421 O O . ARG A 1 305 ? 16.560 6.379 -6.742 1.00 71.00 305 ARG A O 1
ATOM 2428 N N . ASP A 1 306 ? 14.967 5.781 -8.214 1.00 67.50 306 ASP A N 1
ATOM 2429 C CA . ASP A 1 306 ? 15.871 4.983 -9.032 1.00 67.50 306 ASP A CA 1
ATOM 2430 C C . ASP A 1 306 ? 16.946 5.900 -9.669 1.00 67.50 306 ASP A C 1
ATOM 2432 O O . ASP A 1 306 ? 18.140 5.628 -9.523 1.00 67.50 306 ASP A O 1
ATOM 2436 N N . ALA A 1 307 ? 16.573 7.084 -10.166 1.00 64.12 307 ALA A N 1
ATOM 2437 C CA . ALA A 1 307 ? 17.537 8.084 -10.643 1.00 64.12 307 ALA A CA 1
ATOM 2438 C C . ALA A 1 307 ? 18.477 8.593 -9.525 1.00 64.12 307 ALA A C 1
ATOM 2440 O O . ALA A 1 307 ? 19.700 8.639 -9.663 1.00 64.12 307 ALA A O 1
ATOM 2441 N N . HIS A 1 308 ? 17.935 8.922 -8.347 1.00 68.75 308 HIS A N 1
ATOM 2442 C CA . HIS A 1 308 ? 18.742 9.468 -7.243 1.00 68.75 308 HIS A CA 1
ATOM 2443 C C . HIS A 1 308 ? 19.725 8.459 -6.640 1.00 68.75 308 HIS A C 1
ATOM 2445 O O . HIS A 1 308 ? 20.825 8.816 -6.208 1.00 68.75 308 HIS A O 1
ATOM 2451 N N . SER A 1 309 ? 19.339 7.188 -6.587 1.00 68.31 309 SER A N 1
ATOM 2452 C CA . SER A 1 309 ? 20.165 6.125 -6.010 1.00 68.31 309 SER A CA 1
ATOM 2453 C C . SER A 1 309 ? 21.309 5.684 -6.922 1.00 68.31 309 SER A C 1
ATOM 2455 O O . SER A 1 309 ? 22.098 4.839 -6.514 1.00 68.31 309 SER A O 1
ATOM 2457 N N . GLY A 1 310 ? 21.438 6.259 -8.122 1.00 63.38 310 GLY A N 1
ATOM 2458 C CA . GLY A 1 310 ? 22.390 5.783 -9.119 1.00 63.38 310 GLY A CA 1
ATOM 2459 C C . GLY A 1 310 ? 21.972 4.463 -9.753 1.00 63.38 310 GLY A C 1
ATOM 2460 O O . GLY A 1 310 ? 22.779 3.842 -10.440 1.00 63.38 310 GLY A O 1
ATOM 2461 N N . MET A 1 311 ? 20.723 4.036 -9.535 1.00 58.84 311 MET A N 1
ATOM 2462 C CA . MET A 1 311 ? 20.153 2.979 -10.346 1.00 58.84 311 MET A CA 1
ATOM 2463 C C . MET A 1 311 ? 20.042 3.503 -11.781 1.00 58.84 311 MET A C 1
ATOM 2465 O O . MET A 1 311 ? 20.536 2.829 -12.676 1.00 58.84 311 MET A O 1
ATOM 2469 N N . SER A 1 312 ? 19.523 4.717 -12.000 1.00 54.88 312 SER A N 1
ATOM 2470 C CA . SER A 1 312 ? 19.523 5.386 -13.309 1.00 54.88 312 SER A CA 1
ATOM 2471 C C . SER A 1 312 ? 19.958 6.852 -13.292 1.00 54.88 312 SER A C 1
ATOM 2473 O O . SER A 1 312 ? 20.393 7.360 -12.259 1.00 54.88 312 SER A O 1
ATOM 2475 N N . GLY A 1 313 ? 19.893 7.517 -14.449 1.00 56.28 313 GLY A N 1
ATOM 2476 C CA . GLY A 1 313 ? 20.289 8.906 -14.645 1.00 56.28 313 GLY A CA 1
ATOM 2477 C C . GLY A 1 313 ? 21.765 9.072 -15.035 1.00 56.28 313 GLY A C 1
ATOM 2478 O O . GLY A 1 31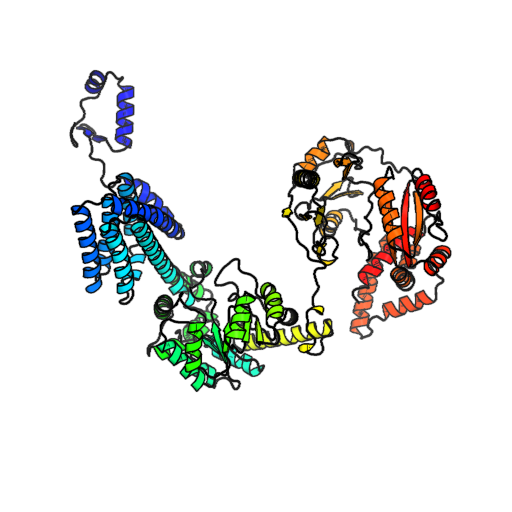3 ? 22.560 8.139 -14.930 1.00 56.28 313 GLY A O 1
ATOM 2479 N N . PRO A 1 314 ? 22.183 10.287 -15.426 1.00 54.69 314 PRO A N 1
ATOM 2480 C CA . PRO A 1 314 ? 23.476 10.537 -16.079 1.00 54.69 314 PRO A CA 1
ATOM 2481 C C . PRO A 1 314 ? 24.700 10.170 -15.224 1.00 54.69 314 PRO A C 1
ATOM 2483 O O . PRO A 1 314 ? 25.770 9.879 -15.747 1.00 54.69 314 PRO A O 1
ATOM 2486 N N . ASN A 1 315 ? 24.539 10.140 -13.899 1.00 71.00 315 ASN A N 1
ATOM 2487 C CA . ASN A 1 315 ? 25.601 9.823 -12.943 1.00 71.00 315 ASN A CA 1
ATOM 2488 C C . ASN A 1 315 ? 25.505 8.395 -12.375 1.00 71.00 315 ASN A C 1
ATOM 2490 O O . ASN A 1 315 ? 26.170 8.083 -11.380 1.00 71.00 315 ASN A O 1
ATOM 2494 N N . ALA A 1 316 ? 24.676 7.527 -12.963 1.00 68.50 316 ALA A N 1
ATOM 2495 C CA . ALA A 1 316 ? 24.402 6.193 -12.440 1.00 68.50 316 ALA A CA 1
ATOM 2496 C C . ALA A 1 316 ? 25.675 5.349 -12.310 1.00 68.50 316 ALA A C 1
ATOM 2498 O O . ALA A 1 316 ? 25.980 4.856 -11.225 1.00 68.50 316 ALA A O 1
ATOM 2499 N N . ALA A 1 317 ? 26.484 5.250 -13.369 1.00 71.00 317 ALA A N 1
ATOM 2500 C CA . ALA A 1 317 ? 27.727 4.474 -13.354 1.00 71.00 317 ALA A CA 1
ATOM 2501 C C . ALA A 1 317 ? 28.681 4.890 -12.219 1.00 71.00 317 ALA A C 1
ATOM 2503 O O . ALA A 1 317 ? 29.149 4.034 -11.464 1.00 71.00 317 ALA A O 1
ATOM 2504 N N . MET A 1 318 ? 28.900 6.197 -12.045 1.00 78.94 318 MET A N 1
ATOM 2505 C CA . MET A 1 318 ? 29.752 6.734 -10.981 1.00 78.94 318 MET A CA 1
ATOM 2506 C C . MET A 1 318 ? 29.196 6.393 -9.592 1.00 78.94 318 MET A C 1
ATOM 2508 O O . MET A 1 318 ? 29.916 5.879 -8.734 1.00 78.94 318 MET A O 1
ATOM 2512 N N . ARG A 1 319 ? 27.894 6.609 -9.374 1.00 81.81 319 ARG A N 1
ATOM 2513 C CA . ARG A 1 319 ? 27.226 6.296 -8.100 1.00 81.81 319 ARG A CA 1
ATOM 2514 C C . ARG A 1 319 ? 27.290 4.802 -7.772 1.00 81.81 319 ARG A C 1
ATOM 2516 O O . ARG A 1 319 ? 27.568 4.456 -6.625 1.00 81.81 319 ARG A O 1
ATOM 2523 N N . ARG A 1 320 ? 27.109 3.920 -8.761 1.00 78.31 320 ARG A N 1
ATOM 2524 C CA . ARG A 1 320 ? 27.233 2.457 -8.604 1.00 78.31 320 ARG A CA 1
ATOM 2525 C C . ARG A 1 320 ? 28.650 2.036 -8.242 1.00 78.31 320 ARG A C 1
ATOM 2527 O O . ARG A 1 320 ? 28.830 1.173 -7.382 1.00 78.31 320 ARG A O 1
ATOM 2534 N N . TYR A 1 321 ? 29.651 2.656 -8.867 1.00 82.50 321 TYR A N 1
ATOM 2535 C CA . TYR A 1 321 ? 31.050 2.413 -8.534 1.00 82.50 321 TYR A CA 1
ATOM 2536 C C . TYR A 1 321 ? 31.346 2.833 -7.090 1.00 82.50 321 TYR A C 1
ATOM 2538 O O . TYR A 1 321 ? 31.835 2.025 -6.303 1.00 82.50 321 TYR A O 1
ATOM 2546 N N . MET A 1 322 ? 30.935 4.046 -6.699 1.00 86.50 322 MET A N 1
ATOM 2547 C CA . MET A 1 322 ? 31.065 4.519 -5.318 1.00 86.50 322 MET A CA 1
ATOM 2548 C C . MET A 1 322 ? 30.363 3.586 -4.325 1.00 86.50 322 MET A C 1
ATOM 2550 O O . MET A 1 322 ? 30.963 3.181 -3.333 1.00 86.50 322 MET A O 1
ATOM 2554 N N . GLN A 1 323 ? 29.120 3.185 -4.599 1.00 85.88 323 GLN A N 1
ATOM 2555 C CA . GLN A 1 323 ? 28.393 2.237 -3.753 1.00 85.88 323 GLN A CA 1
ATOM 2556 C C . GLN A 1 323 ? 29.122 0.900 -3.637 1.00 85.88 323 GLN A C 1
ATOM 2558 O O . GLN A 1 323 ? 29.225 0.375 -2.532 1.00 85.88 323 GLN A O 1
ATOM 2563 N N . SER A 1 324 ? 29.675 0.376 -4.731 1.00 85.06 324 SER A N 1
ATOM 2564 C CA . SER A 1 324 ? 30.443 -0.873 -4.717 1.00 85.06 324 SER A CA 1
ATOM 2565 C C . SER A 1 324 ? 31.690 -0.761 -3.833 1.00 85.06 324 SER A C 1
ATOM 2567 O O . SER A 1 324 ? 31.965 -1.676 -3.058 1.00 85.06 324 SER A O 1
ATOM 2569 N N . CYS A 1 325 ? 32.389 0.380 -3.867 1.00 89.50 325 CYS A N 1
ATOM 2570 C CA . CYS A 1 325 ? 33.531 0.655 -2.988 1.00 89.50 325 CYS A CA 1
ATOM 2571 C C . CYS A 1 325 ? 33.143 0.673 -1.502 1.00 89.50 325 CYS A C 1
ATOM 2573 O O . CYS A 1 325 ? 33.875 0.140 -0.670 1.00 89.50 325 CYS A O 1
ATOM 2575 N N . PHE A 1 326 ? 31.984 1.244 -1.159 1.00 91.25 326 PHE A N 1
ATOM 2576 C CA . PHE A 1 326 ? 31.492 1.286 0.226 1.00 91.25 326 PHE A CA 1
ATOM 2577 C C . PHE A 1 326 ? 30.794 -0.007 0.681 1.00 91.25 326 PHE A C 1
ATOM 2579 O O . PHE A 1 326 ? 30.493 -0.153 1.864 1.00 91.25 326 PHE A O 1
ATOM 2586 N N . HIS A 1 327 ? 30.570 -0.967 -0.222 1.00 90.38 327 HIS A N 1
ATOM 2587 C CA . HIS A 1 327 ? 29.931 -2.253 0.078 1.00 90.38 327 HIS A CA 1
ATOM 2588 C C . HIS A 1 327 ? 30.774 -3.434 -0.445 1.00 90.38 327 HIS A C 1
ATOM 2590 O O . HIS A 1 327 ? 30.297 -4.223 -1.269 1.00 90.38 327 HIS A O 1
ATOM 2596 N N . PRO A 1 328 ? 32.017 -3.616 0.049 1.00 89.44 328 PRO A N 1
ATOM 2597 C CA . PRO A 1 328 ? 32.983 -4.563 -0.517 1.00 89.44 328 PRO A CA 1
ATOM 2598 C C . PRO A 1 328 ? 32.510 -6.021 -0.468 1.00 89.44 328 PRO A C 1
ATOM 2600 O O . PRO A 1 328 ? 32.748 -6.780 -1.405 1.00 89.44 328 PRO A O 1
ATOM 2603 N N . HIS A 1 329 ? 31.781 -6.416 0.583 1.00 87.56 329 HIS A N 1
ATOM 2604 C CA . HIS A 1 329 ? 31.210 -7.762 0.678 1.00 87.56 329 HIS A CA 1
ATOM 2605 C C . HIS A 1 329 ? 30.205 -8.037 -0.451 1.00 87.56 329 HIS A C 1
ATOM 2607 O O . HIS A 1 329 ? 30.245 -9.097 -1.076 1.00 87.56 329 HIS A O 1
ATOM 2613 N N . TRP A 1 330 ? 29.326 -7.074 -0.747 1.00 89.06 330 TRP A N 1
ATOM 2614 C CA . TRP A 1 330 ? 28.372 -7.195 -1.848 1.00 89.06 330 TRP A CA 1
ATOM 2615 C C . TRP A 1 330 ? 29.089 -7.172 -3.204 1.00 89.06 330 TRP A C 1
ATOM 2617 O O . TRP A 1 330 ? 28.829 -8.034 -4.044 1.00 89.06 330 TRP A O 1
ATOM 2627 N N . ALA A 1 331 ? 30.045 -6.255 -3.395 1.00 88.88 331 ALA A N 1
ATOM 2628 C CA . ALA A 1 331 ? 30.811 -6.144 -4.636 1.00 88.88 331 ALA A CA 1
ATOM 2629 C C . ALA A 1 331 ? 31.571 -7.441 -4.962 1.00 88.88 331 ALA A C 1
ATOM 2631 O O . ALA A 1 331 ? 31.582 -7.885 -6.109 1.00 88.88 331 ALA A O 1
ATOM 2632 N N . TRP A 1 332 ? 32.139 -8.101 -3.951 1.00 87.06 332 TRP A N 1
ATOM 2633 C CA . TRP A 1 332 ? 32.807 -9.389 -4.120 1.00 87.06 332 TRP A CA 1
ATOM 2634 C C . TRP A 1 332 ? 31.816 -10.532 -4.383 1.00 87.06 332 TRP A C 1
ATOM 2636 O O . TRP A 1 332 ? 31.915 -11.235 -5.390 1.00 87.06 332 TRP A O 1
ATOM 2646 N N . ASN A 1 333 ? 30.839 -10.718 -3.494 1.00 86.50 333 ASN A N 1
ATOM 2647 C CA . ASN A 1 333 ? 29.948 -11.880 -3.515 1.00 86.50 333 ASN A CA 1
ATOM 2648 C C . ASN A 1 333 ? 28.949 -11.831 -4.683 1.00 86.50 333 ASN A C 1
ATOM 2650 O O . ASN A 1 333 ? 28.759 -12.811 -5.402 1.00 86.50 333 ASN A O 1
ATOM 2654 N N . VAL A 1 334 ? 28.330 -10.675 -4.901 1.00 84.56 334 VAL A N 1
ATOM 2655 C CA . VAL A 1 334 ? 27.310 -10.489 -5.934 1.00 84.56 334 VAL A CA 1
ATOM 2656 C C . VAL A 1 334 ? 27.915 -9.914 -7.212 1.00 84.56 334 VAL A C 1
ATOM 2658 O O . VAL A 1 334 ? 27.627 -10.411 -8.299 1.00 84.56 334 VAL A O 1
ATOM 2661 N N . GLY A 1 335 ? 28.783 -8.907 -7.100 1.00 81.94 335 GLY A N 1
ATOM 2662 C CA . GLY A 1 335 ? 29.400 -8.261 -8.261 1.00 81.94 335 GLY A CA 1
ATOM 2663 C C . GLY A 1 335 ? 30.390 -9.166 -9.007 1.00 81.94 335 GLY A C 1
ATOM 2664 O O . GLY A 1 335 ? 30.290 -9.352 -10.217 1.00 81.94 335 GLY A O 1
ATOM 2665 N N . LEU A 1 336 ? 31.349 -9.777 -8.317 1.00 84.69 336 LEU A N 1
ATOM 2666 C CA . LEU A 1 336 ? 32.352 -10.616 -8.986 1.00 84.69 336 LEU A CA 1
ATOM 2667 C C . LEU A 1 336 ? 31.896 -12.070 -9.102 1.00 84.69 336 LEU A C 1
ATOM 2669 O O . LEU A 1 336 ? 31.870 -12.625 -10.200 1.00 84.69 336 LEU A O 1
ATOM 2673 N N . LEU A 1 337 ? 31.492 -12.679 -7.985 1.00 85.81 337 LEU A N 1
ATOM 2674 C CA . LEU A 1 337 ? 31.128 -14.099 -7.942 1.00 85.81 337 LEU A CA 1
ATOM 2675 C C . LEU A 1 337 ? 29.684 -14.382 -8.387 1.00 85.81 337 LEU A C 1
ATOM 2677 O O . LEU A 1 337 ? 29.331 -15.541 -8.608 1.00 85.81 337 LEU A O 1
ATOM 2681 N N . GLY A 1 338 ? 28.841 -13.354 -8.521 1.00 81.25 338 GLY A N 1
ATOM 2682 C CA . GLY A 1 338 ? 27.415 -13.500 -8.827 1.00 81.25 338 GLY A CA 1
ATOM 2683 C C . GLY A 1 338 ? 27.046 -13.552 -10.309 1.00 81.25 338 GLY A C 1
ATOM 2684 O O . GLY A 1 338 ? 25.856 -13.609 -10.612 1.00 81.25 338 GLY A O 1
ATOM 2685 N N . ARG A 1 339 ? 28.030 -13.531 -11.216 1.00 79.69 339 ARG A N 1
ATOM 2686 C CA . ARG A 1 339 ? 27.824 -13.607 -12.672 1.00 79.69 339 ARG A CA 1
ATOM 2687 C C . ARG A 1 339 ? 27.137 -14.927 -13.096 1.00 79.69 339 ARG A C 1
ATOM 2689 O O . ARG A 1 339 ? 27.309 -15.933 -12.404 1.00 79.69 339 ARG A O 1
ATOM 2696 N N . PRO A 1 340 ? 26.415 -14.958 -14.234 1.00 79.94 340 PRO A N 1
ATOM 2697 C CA . PRO A 1 340 ? 26.156 -13.840 -15.147 1.00 79.94 340 PRO A CA 1
ATOM 2698 C C . PRO A 1 340 ? 25.164 -12.820 -14.564 1.00 79.94 340 PRO A C 1
ATOM 2700 O O . PRO A 1 340 ? 24.343 -13.144 -13.707 1.00 79.94 340 PRO A O 1
ATOM 2703 N N . HIS A 1 341 ? 25.314 -11.564 -14.992 1.00 75.19 341 HIS A N 1
ATOM 2704 C CA . HIS A 1 341 ? 24.499 -10.412 -14.576 1.00 75.19 341 HIS A CA 1
ATOM 2705 C C . HIS A 1 341 ? 23.540 -9.994 -15.689 1.00 75.19 341 HIS A C 1
ATOM 2707 O O . HIS A 1 341 ? 23.473 -8.828 -16.078 1.00 75.19 341 HIS A O 1
ATOM 2713 N N . ASP A 1 342 ? 22.870 -10.980 -16.259 1.00 75.81 342 ASP A N 1
ATOM 2714 C CA . ASP A 1 342 ? 21.945 -10.827 -17.366 1.00 75.81 342 ASP A CA 1
ATOM 2715 C C . ASP A 1 342 ? 20.530 -11.234 -16.943 1.00 75.81 342 ASP A C 1
ATOM 2717 O O . ASP A 1 342 ? 20.296 -11.696 -15.822 1.00 75.81 342 ASP A O 1
ATOM 2721 N N . LEU A 1 343 ? 19.564 -11.017 -17.830 1.00 77.75 343 LEU A N 1
ATOM 2722 C CA . LEU A 1 343 ? 18.188 -11.445 -17.608 1.00 77.75 343 LEU A CA 1
ATOM 2723 C C . LEU A 1 343 ? 17.974 -12.832 -18.190 1.00 77.75 343 LEU A C 1
ATOM 2725 O O . LEU A 1 343 ? 17.634 -12.979 -19.362 1.00 77.75 343 LEU A O 1
ATOM 2729 N N . GLY A 1 344 ? 18.162 -13.852 -17.355 1.00 82.75 344 GLY A N 1
ATOM 2730 C CA . GLY A 1 344 ? 18.262 -15.244 -17.780 1.00 82.75 344 GLY A CA 1
ATOM 2731 C C . GLY A 1 344 ? 17.166 -15.704 -18.743 1.00 82.75 344 GLY A C 1
ATOM 2732 O O . GLY A 1 344 ? 17.475 -16.304 -19.772 1.00 82.75 344 GLY A O 1
ATOM 2733 N N . ASN A 1 345 ? 15.889 -15.414 -18.465 1.00 83.06 345 ASN A N 1
ATOM 2734 C CA . ASN A 1 345 ? 14.788 -15.849 -19.342 1.00 83.06 345 ASN A CA 1
ATOM 2735 C C . ASN A 1 345 ? 14.857 -15.243 -20.745 1.00 83.06 345 ASN A C 1
ATOM 2737 O O . ASN A 1 345 ? 14.432 -15.875 -21.711 1.00 83.06 345 ASN A O 1
ATOM 2741 N N . ILE A 1 346 ? 15.414 -14.046 -20.842 1.00 79.81 346 ILE A N 1
ATOM 2742 C CA . ILE A 1 346 ? 15.412 -13.196 -22.028 1.00 79.81 346 ILE A CA 1
ATOM 2743 C C . ILE A 1 346 ? 16.669 -13.448 -22.834 1.00 79.81 346 ILE A C 1
ATOM 2745 O O . ILE A 1 346 ? 16.575 -13.710 -24.028 1.00 79.81 346 ILE A O 1
ATOM 2749 N N . SER A 1 347 ? 17.819 -13.525 -22.160 1.00 82.88 347 SER A N 1
ATOM 2750 C CA . SER A 1 347 ? 19.059 -14.026 -22.747 1.00 82.88 347 SER A CA 1
ATOM 2751 C C . SER A 1 347 ? 18.860 -15.393 -23.397 1.00 82.88 347 SER A C 1
ATOM 2753 O O . SER A 1 347 ? 19.401 -15.662 -24.466 1.00 82.88 347 SER A O 1
ATOM 2755 N N . LYS A 1 348 ? 18.051 -16.262 -22.774 1.00 84.00 348 LYS A N 1
ATOM 2756 C CA . LYS A 1 348 ? 17.702 -17.572 -23.335 1.00 84.00 348 LYS A CA 1
ATOM 2757 C C . LYS A 1 348 ? 16.868 -17.482 -24.612 1.00 84.00 348 LYS A C 1
ATOM 2759 O O . LYS A 1 348 ? 17.115 -18.275 -25.511 1.00 84.00 348 LYS A O 1
ATOM 2764 N N . TYR A 1 349 ? 15.923 -16.547 -24.697 1.00 84.38 349 TYR A N 1
ATOM 2765 C CA . TYR A 1 349 ? 15.118 -16.345 -25.905 1.00 84.38 349 TYR A CA 1
ATOM 2766 C C . TYR A 1 349 ? 15.936 -15.712 -27.038 1.00 84.38 349 TYR A C 1
ATOM 2768 O O . TYR A 1 349 ? 15.929 -16.212 -28.157 1.00 84.38 349 TYR A O 1
ATOM 2776 N N . LEU A 1 350 ? 16.693 -14.652 -26.739 1.00 81.00 350 LEU A N 1
ATOM 2777 C CA . LEU A 1 350 ? 17.473 -13.907 -27.732 1.00 81.00 350 LEU A CA 1
ATOM 2778 C C . LEU A 1 350 ? 18.784 -14.602 -28.136 1.00 81.00 350 LEU A C 1
ATOM 2780 O O . LEU A 1 350 ? 19.460 -14.146 -29.055 1.00 81.00 350 LEU A O 1
ATOM 2784 N N . GLY A 1 351 ? 19.184 -15.669 -27.437 1.00 80.75 351 GLY A N 1
ATOM 2785 C CA . GLY A 1 351 ? 20.409 -16.425 -27.720 1.00 80.75 351 GLY A CA 1
ATOM 2786 C C . GLY A 1 351 ? 21.714 -15.673 -27.428 1.00 80.75 351 GLY A C 1
ATOM 2787 O O . GLY A 1 351 ? 22.792 -16.176 -27.739 1.00 80.75 351 GLY A O 1
ATOM 2788 N N . LYS A 1 352 ? 21.642 -14.485 -26.817 1.00 78.25 352 LYS A N 1
ATOM 2789 C CA . LYS A 1 352 ? 22.788 -13.643 -26.444 1.00 78.25 352 LYS A CA 1
ATOM 2790 C C . LYS A 1 352 ? 22.637 -13.130 -25.009 1.00 78.25 352 LYS A C 1
ATOM 2792 O O . LYS A 1 352 ? 21.501 -12.906 -24.582 1.00 78.25 352 LYS A O 1
ATOM 2797 N N . PRO A 1 353 ? 23.740 -12.912 -24.261 1.00 71.69 353 PRO A N 1
ATOM 2798 C CA . PRO A 1 353 ? 23.676 -12.273 -22.951 1.00 71.69 353 PRO A CA 1
ATOM 2799 C C . PRO A 1 353 ? 22.979 -10.924 -23.088 1.00 71.69 353 PRO A C 1
ATOM 2801 O O . PRO A 1 353 ? 23.495 -10.016 -23.733 1.00 71.69 353 PRO A O 1
ATOM 2804 N N . THR A 1 354 ? 21.775 -10.834 -22.537 1.00 63.97 354 THR A N 1
ATOM 2805 C CA . THR A 1 354 ? 20.940 -9.644 -22.636 1.00 63.97 354 THR A CA 1
ATOM 2806 C C . THR A 1 354 ? 21.074 -8.907 -21.322 1.00 63.97 354 THR A C 1
ATOM 2808 O O . THR A 1 354 ? 20.561 -9.326 -20.275 1.00 63.97 354 THR A O 1
ATOM 2811 N N . GLY A 1 355 ? 21.851 -7.828 -21.386 1.00 56.28 355 GLY A N 1
ATOM 2812 C CA . GLY A 1 355 ? 21.935 -6.880 -20.298 1.00 56.28 355 GLY A CA 1
ATOM 2813 C C . GLY A 1 355 ? 20.587 -6.204 -20.101 1.00 56.28 355 GLY A C 1
ATOM 2814 O O . GLY A 1 355 ? 19.676 -6.278 -20.924 1.00 56.28 355 GLY A O 1
ATOM 2815 N N . LEU A 1 356 ? 20.446 -5.524 -18.977 1.00 49.22 356 LEU A N 1
ATOM 2816 C CA . LEU A 1 356 ? 19.169 -4.920 -18.659 1.00 49.22 356 LEU A CA 1
ATOM 2817 C C . LEU A 1 356 ? 18.847 -3.685 -19.529 1.00 49.22 356 LEU A C 1
ATOM 2819 O O . LEU A 1 356 ? 17.680 -3.373 -19.724 1.00 49.22 356 LEU A O 1
ATOM 2823 N N . GLU A 1 357 ? 19.873 -3.060 -20.111 1.00 48.50 357 GLU A N 1
ATOM 2824 C CA . GLU A 1 357 ? 19.763 -1.980 -21.107 1.00 48.50 357 GLU A CA 1
ATOM 2825 C C . GLU A 1 357 ? 19.081 -2.479 -22.393 1.00 48.50 357 GLU A C 1
ATOM 2827 O O . GLU A 1 357 ? 18.016 -1.981 -22.748 1.00 48.50 357 GLU A O 1
ATOM 2832 N N . ASP A 1 358 ? 19.607 -3.552 -23.002 1.00 50.34 358 ASP A N 1
ATOM 2833 C CA . ASP A 1 358 ? 19.020 -4.204 -24.188 1.00 50.34 358 ASP A CA 1
ATOM 2834 C C . ASP A 1 358 ? 17.576 -4.674 -23.941 1.00 50.34 358 ASP A C 1
ATOM 2836 O O . ASP A 1 358 ? 16.715 -4.637 -24.821 1.00 50.34 358 ASP A O 1
ATOM 2840 N N . TYR A 1 359 ? 17.302 -5.131 -22.717 1.00 51.91 359 TYR A N 1
ATOM 2841 C CA . TYR A 1 359 ? 15.982 -5.599 -22.330 1.00 51.91 359 TYR A CA 1
ATOM 2842 C C . TYR A 1 359 ? 14.954 -4.481 -22.184 1.00 51.91 359 TYR A C 1
ATOM 2844 O O . TYR A 1 359 ? 13.786 -4.715 -22.482 1.00 51.91 359 TYR A O 1
ATOM 2852 N N . ILE A 1 360 ? 15.318 -3.300 -21.682 1.00 48.72 360 ILE A N 1
ATOM 2853 C CA . ILE A 1 360 ? 14.310 -2.257 -21.470 1.00 48.72 360 ILE A CA 1
ATOM 2854 C C . ILE A 1 360 ? 14.007 -1.503 -22.755 1.00 48.72 360 ILE A C 1
ATOM 2856 O O . ILE A 1 360 ? 12.832 -1.224 -22.973 1.00 48.72 360 ILE A O 1
ATOM 2860 N N . GLY A 1 361 ? 14.983 -1.331 -23.652 1.00 51.91 361 GLY A N 1
ATOM 2861 C CA . GLY A 1 361 ? 14.686 -0.970 -25.040 1.00 51.91 361 GLY A CA 1
ATOM 2862 C C . GLY A 1 361 ? 13.697 -1.967 -25.657 1.00 51.91 361 GLY A C 1
ATOM 2863 O O . GLY A 1 361 ? 12.655 -1.584 -26.190 1.00 51.91 361 GLY A O 1
ATOM 2864 N N . TRP A 1 362 ? 13.928 -3.269 -25.452 1.00 56.91 362 TRP A N 1
ATOM 2865 C CA . TRP A 1 362 ? 12.984 -4.306 -25.867 1.00 56.91 362 TRP A CA 1
ATOM 2866 C C . TRP A 1 362 ? 11.621 -4.210 -25.144 1.00 56.91 362 TRP A C 1
ATOM 2868 O O . TRP A 1 362 ? 10.604 -4.286 -25.817 1.00 56.91 362 TRP A O 1
ATOM 2878 N N . LEU A 1 363 ? 11.535 -3.980 -23.827 1.00 55.75 363 LEU A N 1
ATOM 2879 C CA . LEU A 1 363 ? 10.264 -3.825 -23.089 1.00 55.75 363 LEU A CA 1
ATOM 2880 C C . LEU A 1 363 ? 9.481 -2.576 -23.473 1.00 55.75 363 LEU A C 1
ATOM 2882 O O . LEU A 1 363 ? 8.269 -2.665 -23.587 1.00 55.75 363 LEU A O 1
ATOM 2886 N N . GLY A 1 364 ? 10.129 -1.417 -23.596 1.00 57.00 364 GLY A N 1
ATOM 2887 C CA . GLY A 1 364 ? 9.471 -0.165 -23.975 1.00 57.00 364 GLY A CA 1
ATOM 2888 C C . GLY A 1 364 ? 8.813 -0.301 -25.345 1.00 57.00 364 GLY A C 1
ATOM 2889 O O . GLY A 1 364 ? 7.660 0.082 -25.521 1.00 57.00 364 GLY A O 1
ATOM 2890 N N . ASN A 1 365 ? 9.494 -0.991 -26.264 1.00 59.62 365 ASN A N 1
ATOM 2891 C CA . ASN A 1 365 ? 8.963 -1.347 -27.579 1.00 59.62 365 ASN A CA 1
ATOM 2892 C C . ASN A 1 365 ? 7.885 -2.445 -27.522 1.00 59.62 365 ASN A C 1
ATOM 2894 O O . ASN A 1 365 ? 7.109 -2.586 -28.465 1.00 59.62 365 ASN A O 1
ATOM 2898 N N . ASN A 1 366 ? 7.830 -3.221 -26.434 1.00 61.19 366 ASN A N 1
ATOM 2899 C CA . ASN A 1 366 ? 6.942 -4.368 -26.278 1.00 61.19 366 ASN A CA 1
ATOM 2900 C C . ASN A 1 366 ? 5.815 -4.180 -25.262 1.00 61.19 366 ASN A C 1
ATOM 2902 O O . ASN A 1 366 ? 4.981 -5.067 -25.165 1.00 61.19 366 ASN A O 1
ATOM 2906 N N . PHE A 1 367 ? 5.710 -3.082 -24.520 1.00 65.19 367 PHE A N 1
ATOM 2907 C CA . PHE A 1 367 ? 4.525 -2.859 -23.696 1.00 65.19 367 PHE A CA 1
ATOM 2908 C C . PHE A 1 367 ? 3.347 -2.453 -24.580 1.00 65.19 367 PHE A C 1
ATOM 2910 O O . PHE A 1 367 ? 3.441 -1.575 -25.443 1.00 65.19 367 PHE A O 1
ATOM 2917 N N . ASP A 1 368 ? 2.230 -3.144 -24.396 1.00 63.22 368 ASP A N 1
ATOM 2918 C CA . ASP A 1 368 ? 1.024 -2.920 -25.172 1.00 63.22 368 ASP A CA 1
ATOM 2919 C C . ASP A 1 368 ? -0.025 -2.211 -24.304 1.00 63.22 368 ASP A C 1
ATOM 2921 O O . ASP A 1 368 ? -0.595 -2.830 -23.416 1.00 63.22 368 ASP A O 1
ATOM 2925 N N . PRO A 1 369 ? -0.295 -0.912 -24.493 1.00 67.69 369 PRO A N 1
ATOM 2926 C CA . PRO A 1 369 ? -1.351 -0.235 -23.747 1.00 67.69 369 PRO A CA 1
ATOM 2927 C C . PRO A 1 369 ? -2.760 -0.582 -24.260 1.00 67.69 369 PRO A C 1
ATOM 2929 O O . PRO A 1 369 ? -3.734 -0.182 -23.630 1.00 67.69 369 PRO A O 1
ATOM 2932 N N . SER A 1 370 ? -2.889 -1.301 -25.384 1.00 68.75 370 SER A N 1
ATOM 2933 C CA . SER A 1 370 ? -4.183 -1.644 -25.995 1.00 68.75 370 SER A CA 1
ATOM 2934 C C . SER A 1 370 ? -4.826 -2.920 -25.440 1.00 68.75 370 SER A C 1
ATOM 2936 O O . SER A 1 370 ? -5.895 -3.321 -25.898 1.00 68.75 370 SER A O 1
ATOM 2938 N N . ILE A 1 371 ? -4.193 -3.543 -24.442 1.00 70.06 371 ILE A N 1
ATOM 2939 C CA . ILE A 1 371 ? -4.608 -4.835 -23.896 1.00 70.06 371 ILE A CA 1
ATOM 2940 C C . ILE A 1 371 ? -6.019 -4.763 -23.337 1.00 70.06 371 ILE A C 1
ATOM 2942 O O . ILE A 1 371 ? -6.362 -3.905 -22.523 1.00 70.06 371 ILE A O 1
ATOM 2946 N N . SER A 1 372 ? -6.797 -5.761 -23.720 1.00 80.12 372 SER A N 1
ATOM 2947 C CA . SER A 1 372 ? -8.142 -5.998 -23.236 1.00 80.12 372 SER A CA 1
ATOM 2948 C C . SER A 1 372 ? -8.279 -7.419 -22.691 1.00 80.12 372 SER A C 1
ATOM 2950 O O . SER A 1 372 ? -7.410 -8.272 -22.869 1.00 80.12 372 SER A O 1
ATOM 2952 N N . TRP A 1 373 ? -9.424 -7.716 -22.082 1.00 81.38 373 TRP A N 1
ATOM 2953 C CA . TRP A 1 373 ? -9.777 -9.075 -21.668 1.00 81.38 373 TRP A CA 1
ATOM 2954 C C . TRP A 1 373 ? -9.716 -10.099 -22.818 1.00 81.38 373 TRP A C 1
ATOM 2956 O O . TRP A 1 373 ? -9.396 -11.259 -22.578 1.00 81.38 373 TRP A O 1
ATOM 2966 N N . LYS A 1 374 ? -9.932 -9.677 -24.074 1.00 77.62 374 LYS A N 1
ATOM 2967 C CA . LYS A 1 374 ? -9.844 -10.558 -25.254 1.00 77.62 374 LYS A CA 1
ATOM 2968 C C . LYS A 1 374 ? -8.420 -11.045 -25.517 1.00 77.62 374 LYS A C 1
ATOM 2970 O O . LYS A 1 374 ? -8.219 -12.169 -25.961 1.00 77.62 374 LYS A O 1
ATOM 2975 N N . ASP A 1 375 ? -7.415 -10.231 -25.205 1.00 72.62 375 ASP A N 1
ATOM 2976 C CA . ASP A 1 375 ? -6.007 -10.598 -25.383 1.00 72.62 375 ASP A CA 1
ATOM 2977 C C . ASP A 1 375 ? -5.560 -11.713 -24.435 1.00 72.62 375 ASP A C 1
ATOM 2979 O O . ASP A 1 375 ? -4.571 -12.401 -24.710 1.00 72.62 375 ASP A O 1
ATOM 2983 N N . LEU A 1 376 ? -6.291 -11.897 -23.331 1.00 75.94 376 LEU A N 1
ATOM 2984 C CA . LEU A 1 376 ? -6.074 -12.984 -22.386 1.00 75.94 376 LEU A CA 1
ATOM 2985 C C . LEU A 1 376 ? -6.556 -14.330 -22.944 1.00 75.94 376 LEU A C 1
ATOM 2987 O O . LEU A 1 376 ? -5.992 -15.364 -22.587 1.00 75.94 376 LEU A O 1
ATOM 2991 N N . GLU A 1 377 ? -7.552 -14.341 -23.838 1.00 81.19 377 GLU A N 1
ATOM 2992 C CA . GLU A 1 377 ? -8.059 -15.572 -24.466 1.00 81.19 377 GLU A CA 1
ATOM 2993 C C . GLU A 1 377 ? -6.963 -16.259 -25.292 1.00 81.19 377 GLU A C 1
ATOM 2995 O O . GLU A 1 377 ? -6.800 -17.474 -25.207 1.00 81.19 377 GLU A O 1
ATOM 3000 N N . TRP A 1 378 ? -6.123 -15.485 -25.989 1.00 85.12 378 TRP A N 1
ATOM 3001 C CA . TRP A 1 378 ? -4.987 -16.011 -26.759 1.00 85.12 378 TRP A CA 1
ATOM 3002 C C . TRP A 1 378 ? -3.992 -16.800 -25.894 1.00 85.12 378 TRP A C 1
ATOM 3004 O O . TRP A 1 378 ? -3.411 -17.791 -26.331 1.00 85.12 378 TRP A O 1
ATOM 3014 N N . ILE A 1 379 ? -3.800 -16.403 -24.633 1.00 85.50 379 ILE A N 1
ATOM 3015 C CA . ILE A 1 379 ? -2.870 -17.085 -23.719 1.00 85.50 379 ILE A CA 1
ATOM 3016 C C . ILE A 1 379 ? -3.356 -18.500 -23.404 1.00 85.50 379 ILE A C 1
ATOM 3018 O O . ILE A 1 379 ? -2.534 -19.404 -23.237 1.00 85.50 379 ILE A O 1
ATOM 3022 N N . ARG A 1 380 ? -4.678 -18.714 -23.374 1.00 86.00 380 ARG A N 1
ATOM 3023 C CA . ARG A 1 380 ? -5.273 -20.034 -23.134 1.00 86.00 380 ARG A CA 1
ATOM 3024 C C . ARG A 1 380 ? -4.962 -21.038 -24.251 1.00 86.00 380 ARG A C 1
ATOM 3026 O O . ARG A 1 380 ? -5.003 -22.233 -23.985 1.00 86.00 380 ARG A O 1
ATOM 3033 N N . GLU A 1 381 ? -4.564 -20.596 -25.448 1.00 86.00 381 GLU A N 1
ATOM 3034 C CA . GLU A 1 381 ? -4.084 -21.496 -26.513 1.00 86.00 381 GLU A CA 1
ATOM 3035 C C . GLU A 1 381 ? -2.742 -22.165 -26.161 1.00 86.00 381 GLU A C 1
ATOM 3037 O O . GLU A 1 381 ? -2.467 -23.283 -26.597 1.00 86.00 381 GLU A O 1
ATOM 3042 N N . PHE A 1 382 ? -1.906 -21.495 -25.358 1.00 88.81 382 PHE A N 1
ATOM 3043 C CA . PHE A 1 382 ? -0.552 -21.947 -25.007 1.00 88.81 382 PHE A CA 1
ATOM 3044 C C . PHE A 1 382 ? -0.416 -22.372 -23.539 1.00 88.81 382 PHE A C 1
ATOM 3046 O O . PHE A 1 382 ? 0.576 -23.006 -23.170 1.00 88.81 382 PHE A O 1
ATOM 3053 N N . TRP A 1 383 ? -1.405 -22.048 -22.703 1.00 92.00 383 TRP A N 1
ATOM 3054 C CA . TRP A 1 383 ? -1.437 -22.388 -21.285 1.00 92.00 383 TRP A CA 1
ATOM 3055 C C . TRP A 1 383 ? -2.766 -23.038 -20.880 1.00 92.00 383 TRP A C 1
ATOM 3057 O O . TRP A 1 383 ? -3.799 -22.381 -20.757 1.00 92.00 383 TRP A O 1
ATOM 3067 N N . ASP A 1 384 ? -2.702 -24.336 -20.600 1.00 90.00 384 ASP A N 1
ATOM 3068 C CA . ASP A 1 384 ? -3.810 -25.189 -20.152 1.00 90.00 384 ASP A CA 1
ATOM 3069 C C . ASP A 1 384 ? -3.881 -25.351 -18.623 1.00 90.00 384 ASP A C 1
ATOM 3071 O O . ASP A 1 384 ? -4.807 -25.972 -18.107 1.00 90.00 384 ASP A O 1
ATOM 3075 N N . GLY A 1 385 ? -2.909 -24.808 -17.886 1.00 92.31 385 GLY A N 1
ATOM 3076 C CA . GLY A 1 385 ? -2.882 -24.858 -16.427 1.00 92.31 385 GLY A CA 1
ATOM 3077 C C . GLY A 1 385 ? -3.710 -23.755 -15.750 1.00 92.31 385 GLY A C 1
ATOM 3078 O O . GLY A 1 385 ? -4.231 -22.848 -16.409 1.00 92.31 385 GLY A O 1
ATOM 3079 N N . PRO A 1 386 ? -3.762 -23.766 -14.405 1.00 95.56 386 PRO A N 1
ATOM 3080 C CA . PRO A 1 386 ? -4.339 -22.680 -13.624 1.00 95.56 386 PRO A CA 1
ATOM 3081 C C . PRO A 1 386 ? -3.721 -21.319 -13.967 1.00 95.56 386 PRO A C 1
ATOM 3083 O O . PRO A 1 386 ? -2.495 -21.201 -14.110 1.00 95.56 386 PRO A O 1
ATOM 3086 N N . MET A 1 387 ? -4.563 -20.294 -14.062 1.00 94.81 387 MET A N 1
ATOM 3087 C CA . MET A 1 387 ? -4.167 -18.920 -14.355 1.00 94.81 387 MET A CA 1
ATOM 3088 C C . MET A 1 387 ? -4.721 -17.947 -13.315 1.00 94.81 387 MET A C 1
ATOM 3090 O O . MET A 1 387 ? -5.914 -17.927 -13.024 1.00 94.81 387 MET A O 1
ATOM 3094 N N . VAL A 1 388 ? -3.833 -17.114 -12.779 1.00 96.94 388 VAL A N 1
ATOM 3095 C CA . VAL A 1 388 ? -4.133 -16.128 -11.741 1.00 96.94 388 VAL A CA 1
ATOM 3096 C C . VAL A 1 388 ? -3.878 -14.725 -12.283 1.00 96.94 388 VAL A C 1
ATOM 3098 O O . VAL A 1 388 ? -2.761 -14.433 -12.707 1.00 96.94 388 VAL A O 1
ATOM 3101 N N . ILE A 1 389 ? -4.870 -13.837 -12.232 1.00 95.69 389 ILE A N 1
ATOM 3102 C CA . ILE A 1 389 ? -4.744 -12.457 -12.729 1.00 95.69 389 ILE A CA 1
ATOM 3103 C C . ILE A 1 389 ? -4.268 -11.539 -11.606 1.00 95.69 389 ILE A C 1
ATOM 3105 O O . ILE A 1 389 ? -4.937 -11.367 -10.590 1.00 95.69 389 ILE A O 1
ATOM 3109 N N . LYS A 1 390 ? -3.098 -10.927 -11.774 1.00 95.62 390 LYS A N 1
ATOM 3110 C CA . LYS A 1 390 ? -2.470 -10.052 -10.783 1.00 95.62 390 LYS A CA 1
ATOM 3111 C C . LYS A 1 390 ? -2.611 -8.583 -11.168 1.00 95.62 390 LYS A C 1
ATOM 3113 O O . LYS A 1 390 ? -2.168 -8.189 -12.243 1.00 95.62 390 LYS A O 1
ATOM 3118 N N . GLY A 1 391 ? -3.068 -7.769 -10.216 1.00 93.50 391 GLY A N 1
ATOM 3119 C CA . GLY A 1 391 ? -3.163 -6.313 -10.385 1.00 93.50 391 GLY A CA 1
ATOM 3120 C C . GLY A 1 391 ? -4.563 -5.741 -10.187 1.00 93.50 391 GLY A C 1
ATOM 3121 O O . GLY A 1 391 ? -4.801 -4.601 -10.561 1.00 93.50 391 GLY A O 1
ATOM 3122 N N . ILE A 1 392 ? -5.488 -6.529 -9.632 1.00 96.00 392 ILE A N 1
ATOM 3123 C CA . ILE A 1 392 ? -6.886 -6.130 -9.468 1.00 96.00 392 ILE A CA 1
ATOM 3124 C C . ILE A 1 392 ? -7.034 -5.254 -8.221 1.00 96.00 392 ILE A C 1
ATOM 3126 O O . ILE A 1 392 ? -6.572 -5.621 -7.137 1.00 96.00 392 ILE A O 1
ATOM 3130 N N . LEU A 1 393 ? -7.684 -4.100 -8.369 1.00 96.62 393 LEU A N 1
ATOM 3131 C CA . LEU A 1 393 ? -8.034 -3.196 -7.265 1.00 96.62 393 LEU A CA 1
ATOM 3132 C C . LEU A 1 393 ? -9.517 -2.804 -7.256 1.00 96.62 393 LEU A C 1
ATOM 3134 O O . LEU A 1 393 ? -9.954 -2.196 -6.279 1.00 96.62 393 LEU A O 1
ATOM 3138 N N . ASP A 1 394 ? -10.268 -3.170 -8.297 1.00 96.19 394 ASP A N 1
ATOM 3139 C CA . ASP A 1 394 ? -11.684 -2.856 -8.458 1.00 96.19 394 ASP A CA 1
ATOM 3140 C C . ASP A 1 394 ? -12.564 -4.126 -8.381 1.00 96.19 394 ASP A C 1
ATOM 3142 O O . ASP A 1 394 ? -12.169 -5.176 -8.904 1.00 96.19 394 ASP A O 1
ATOM 3146 N N . PRO A 1 395 ? -13.740 -4.080 -7.721 1.00 97.19 395 PRO A N 1
ATOM 3147 C CA . PRO A 1 395 ? -14.666 -5.211 -7.669 1.00 97.19 395 PRO A CA 1
ATOM 3148 C C . PRO A 1 395 ? -15.239 -5.641 -9.027 1.00 97.19 395 PRO A C 1
ATOM 3150 O O . PRO A 1 395 ? -15.520 -6.827 -9.199 1.00 97.19 395 PRO A O 1
ATOM 3153 N N . GLU A 1 396 ? -15.432 -4.731 -9.984 1.00 96.69 396 GLU A N 1
ATOM 3154 C CA . GLU A 1 396 ? -15.945 -5.085 -11.313 1.00 96.69 396 GLU A CA 1
ATOM 3155 C C . GLU A 1 396 ? -14.887 -5.827 -12.132 1.00 96.69 396 GLU A C 1
ATOM 3157 O O . GLU A 1 396 ? -15.189 -6.880 -12.691 1.00 96.69 396 GLU A O 1
ATOM 3162 N N . ASP A 1 397 ? -13.623 -5.396 -12.081 1.00 95.06 397 ASP A N 1
ATOM 3163 C CA . ASP A 1 397 ? -12.515 -6.137 -12.701 1.00 95.06 397 ASP A CA 1
ATOM 3164 C C . ASP A 1 397 ? -12.369 -7.550 -12.102 1.00 95.06 397 ASP A C 1
ATOM 3166 O O . ASP A 1 397 ? -12.025 -8.510 -12.795 1.00 95.06 397 ASP A O 1
ATOM 3170 N N . ALA A 1 398 ? -12.650 -7.706 -10.802 1.00 97.12 398 ALA A N 1
ATOM 3171 C CA . ALA A 1 398 ? -12.673 -9.015 -10.157 1.00 97.12 398 ALA A CA 1
ATOM 3172 C C . ALA A 1 398 ? -13.802 -9.906 -10.704 1.00 97.12 398 ALA A C 1
ATOM 3174 O O . ALA A 1 398 ? -13.582 -11.095 -10.940 1.00 97.12 398 ALA A O 1
ATOM 3175 N N . LYS A 1 399 ? -14.997 -9.348 -10.943 1.00 97.25 399 LYS A N 1
ATOM 3176 C CA . LYS A 1 399 ? -16.113 -10.076 -11.575 1.00 97.25 399 LYS A CA 1
ATOM 3177 C C . LYS A 1 399 ? -15.797 -10.438 -13.023 1.00 97.25 399 LYS A C 1
ATOM 3179 O O . LYS A 1 399 ? -16.141 -11.536 -13.458 1.00 97.25 399 LYS A O 1
ATOM 3184 N N . ASP A 1 400 ? -15.122 -9.562 -13.758 1.00 94.94 400 ASP A N 1
ATOM 3185 C CA . ASP A 1 400 ? -14.692 -9.857 -15.124 1.00 94.94 400 ASP A CA 1
ATOM 3186 C C . ASP A 1 400 ? -13.623 -10.961 -15.153 1.00 94.94 400 ASP A C 1
ATOM 3188 O O . ASP A 1 400 ? -13.699 -11.850 -16.002 1.00 94.94 400 ASP A O 1
ATOM 3192 N N . ALA A 1 401 ? -12.731 -11.026 -14.157 1.00 94.75 401 ALA A N 1
ATOM 3193 C CA . ALA A 1 401 ? -11.818 -12.160 -13.987 1.00 94.75 401 ALA A CA 1
ATOM 3194 C C . ALA A 1 401 ? -12.558 -13.493 -13.769 1.00 94.75 401 ALA A C 1
ATOM 3196 O O . ALA A 1 401 ? -12.162 -14.512 -14.342 1.00 94.75 401 ALA A O 1
ATOM 3197 N N . VAL A 1 402 ? -13.646 -13.490 -12.987 1.00 95.88 402 VAL A N 1
ATOM 3198 C CA . VAL A 1 402 ? -14.519 -14.667 -12.812 1.00 95.88 402 VAL A CA 1
ATOM 3199 C C . VAL A 1 402 ? -15.163 -15.058 -14.142 1.00 95.88 402 VAL A C 1
ATOM 3201 O O . VAL A 1 402 ? -15.100 -16.221 -14.535 1.00 95.88 402 VAL A O 1
ATOM 3204 N N . ARG A 1 403 ? -15.747 -14.096 -14.871 1.00 93.88 403 ARG A N 1
ATOM 3205 C CA . ARG A 1 403 ? -16.415 -14.338 -16.167 1.00 93.88 403 ARG A CA 1
ATOM 3206 C C . ARG A 1 403 ? -15.468 -14.885 -17.225 1.00 93.88 403 ARG A C 1
ATOM 3208 O O . ARG A 1 403 ? -15.856 -15.745 -18.008 1.00 93.88 403 ARG A O 1
ATOM 3215 N N . PHE A 1 404 ? -14.236 -14.395 -17.228 1.00 90.94 404 PHE A N 1
ATOM 3216 C CA . PHE A 1 404 ? -13.178 -14.866 -18.106 1.00 90.94 404 PHE A CA 1
ATOM 3217 C C . PHE A 1 404 ? -12.705 -16.294 -17.762 1.00 90.94 404 PHE A C 1
ATOM 3219 O O . PHE A 1 404 ? -12.056 -16.949 -18.576 1.00 90.94 404 PHE A O 1
ATOM 3226 N N . GLY A 1 405 ? -13.044 -16.813 -16.577 1.00 91.25 405 GLY A N 1
ATOM 3227 C CA . GLY A 1 405 ? -12.637 -18.146 -16.136 1.00 91.25 405 GLY A CA 1
ATOM 3228 C C . GLY A 1 405 ? -11.192 -18.185 -15.640 1.00 91.25 405 GLY A C 1
ATOM 3229 O O . GLY A 1 405 ? -10.464 -19.144 -15.907 1.00 91.25 405 GLY A O 1
ATOM 3230 N N . ALA A 1 406 ? -10.739 -17.128 -14.960 1.00 94.38 406 ALA A N 1
ATOM 3231 C CA . ALA A 1 406 ? -9.498 -17.179 -14.196 1.00 94.38 406 ALA A CA 1
ATOM 3232 C C . ALA A 1 406 ? -9.668 -18.067 -12.949 1.00 94.38 406 ALA A C 1
ATOM 3234 O O . ALA A 1 406 ? -10.722 -18.096 -12.320 1.00 94.38 406 ALA A O 1
ATOM 3235 N N . ASP A 1 407 ? -8.606 -18.770 -12.559 1.00 96.81 407 ASP A N 1
ATOM 3236 C CA . ASP A 1 407 ? -8.598 -19.658 -11.390 1.00 96.81 407 ASP A CA 1
ATOM 3237 C C . ASP A 1 407 ? -8.334 -18.887 -10.084 1.00 96.81 407 ASP A C 1
ATOM 3239 O O . ASP A 1 407 ? -8.644 -19.347 -8.980 1.00 96.81 407 ASP A O 1
ATOM 3243 N N . GLY A 1 408 ? -7.746 -17.696 -10.206 1.00 97.69 408 GLY A N 1
ATOM 3244 C CA . GLY A 1 408 ? -7.469 -16.808 -9.090 1.00 97.69 408 GLY A CA 1
ATOM 3245 C C . GLY A 1 408 ? -7.269 -15.354 -9.508 1.00 97.69 408 GLY A C 1
ATOM 3246 O O . GLY A 1 408 ? -6.984 -15.048 -10.665 1.00 97.69 408 GLY A O 1
ATOM 3247 N N . ILE A 1 409 ? -7.328 -14.457 -8.531 1.00 98.38 409 ILE A N 1
ATOM 3248 C CA . ILE A 1 409 ? -6.906 -13.059 -8.658 1.00 98.38 409 ILE A CA 1
ATOM 3249 C C . ILE A 1 409 ? -5.878 -12.715 -7.586 1.00 98.38 409 ILE A C 1
ATOM 3251 O O . ILE A 1 409 ? -5.880 -13.304 -6.509 1.00 98.38 409 ILE A O 1
ATOM 3255 N N . VAL A 1 410 ? -5.018 -11.734 -7.851 1.00 98.44 410 VAL A N 1
ATOM 3256 C CA . VAL A 1 410 ? -4.169 -11.103 -6.836 1.00 98.44 410 VAL A CA 1
ATOM 3257 C C . VAL A 1 410 ? -4.582 -9.647 -6.675 1.00 98.44 410 VAL A C 1
ATOM 3259 O O . VAL A 1 410 ? -4.338 -8.828 -7.570 1.00 98.44 410 VAL A O 1
ATOM 3262 N N . VAL A 1 411 ? -5.137 -9.322 -5.506 1.00 98.38 411 VAL A N 1
ATOM 3263 C CA . VAL A 1 411 ? -5.408 -7.943 -5.093 1.00 98.38 411 VAL A CA 1
ATOM 3264 C C . VAL A 1 411 ? -4.074 -7.250 -4.829 1.00 98.38 411 VAL A C 1
ATOM 3266 O O . VAL A 1 411 ? -3.395 -7.514 -3.828 1.00 98.38 411 VAL A O 1
ATOM 3269 N N . SER A 1 412 ? -3.659 -6.407 -5.773 1.00 96.44 412 SER A N 1
ATOM 3270 C CA . SER A 1 412 ? -2.293 -5.891 -5.857 1.00 96.44 412 SER A CA 1
ATOM 3271 C C . SER A 1 412 ? -2.267 -4.496 -6.455 1.00 96.44 412 SER A C 1
ATOM 3273 O O . SER A 1 412 ? -2.903 -4.242 -7.466 1.00 96.44 412 SER A O 1
ATOM 3275 N N . ASN A 1 413 ? -1.453 -3.616 -5.873 1.00 93.06 413 ASN A N 1
ATOM 3276 C CA . ASN A 1 413 ? -1.069 -2.340 -6.485 1.00 93.06 413 ASN A CA 1
ATOM 3277 C C . ASN A 1 413 ? 0.412 -2.350 -6.905 1.00 93.06 413 ASN A C 1
ATOM 3279 O O . ASN A 1 413 ? 1.122 -1.339 -6.839 1.00 93.06 413 ASN A O 1
ATOM 3283 N N . HIS A 1 414 ? 0.917 -3.540 -7.241 1.00 90.12 414 HIS A N 1
ATOM 3284 C CA . HIS A 1 414 ? 2.316 -3.788 -7.582 1.00 90.12 414 HIS A CA 1
ATOM 3285 C C . HIS A 1 414 ? 3.312 -3.378 -6.474 1.00 90.12 414 HIS A C 1
ATOM 3287 O O . HIS A 1 414 ? 4.471 -3.023 -6.725 1.00 90.12 414 HIS A O 1
ATOM 3293 N N . GLY A 1 415 ? 2.867 -3.391 -5.217 1.00 88.06 415 GLY A N 1
ATOM 3294 C CA . GLY A 1 415 ? 3.631 -2.897 -4.083 1.00 88.06 415 GLY A CA 1
ATOM 3295 C C . GLY A 1 415 ? 3.862 -1.388 -4.131 1.00 88.06 415 GLY A C 1
ATOM 3296 O O . GLY A 1 415 ? 4.959 -0.963 -3.767 1.00 88.06 415 GLY A O 1
ATOM 3297 N N . GLY A 1 416 ? 2.885 -0.598 -4.580 1.00 85.38 416 GLY A N 1
ATOM 3298 C CA . GLY A 1 416 ? 2.940 0.869 -4.632 1.00 85.38 416 GLY A CA 1
ATOM 3299 C C . GLY A 1 416 ? 4.029 1.391 -5.568 1.00 85.38 416 GLY A C 1
ATOM 3300 O O . GLY A 1 416 ? 4.812 2.253 -5.180 1.00 85.38 416 GLY A O 1
ATOM 3301 N N . ARG A 1 417 ? 4.176 0.767 -6.744 1.00 82.06 417 ARG A N 1
ATOM 3302 C CA . ARG A 1 417 ? 5.281 1.029 -7.689 1.00 82.06 417 ARG A CA 1
ATOM 3303 C C . ARG A 1 417 ? 4.835 1.348 -9.119 1.00 82.06 417 ARG A C 1
ATOM 3305 O O . ARG A 1 417 ? 5.720 1.427 -9.975 1.00 82.06 417 ARG A O 1
ATOM 3312 N N . GLN A 1 418 ? 3.530 1.422 -9.374 1.00 76.69 418 GLN A N 1
ATOM 3313 C CA . GLN A 1 418 ? 2.972 1.737 -10.693 1.00 76.69 418 GLN A CA 1
ATOM 3314 C C . GLN A 1 418 ? 2.308 3.112 -10.659 1.00 76.69 418 GLN A C 1
ATOM 3316 O O . GLN A 1 418 ? 2.951 4.088 -11.025 1.00 76.69 418 GLN A O 1
ATOM 3321 N N . LEU A 1 419 ? 1.091 3.204 -10.123 1.00 82.69 419 LEU A N 1
ATOM 3322 C CA . LEU A 1 419 ? 0.363 4.461 -9.969 1.00 82.69 419 LEU A CA 1
ATOM 3323 C C . LEU A 1 419 ? 0.325 4.884 -8.494 1.00 82.69 419 LEU A C 1
ATOM 3325 O O . LEU A 1 419 ? -0.084 4.099 -7.637 1.00 82.69 419 LEU A O 1
ATOM 3329 N N . ASP A 1 420 ? 0.777 6.102 -8.193 1.00 86.56 420 ASP A N 1
ATOM 3330 C CA . ASP A 1 420 ? 0.669 6.677 -6.847 1.00 86.56 420 ASP A CA 1
ATOM 3331 C C . ASP A 1 420 ? -0.752 7.210 -6.592 1.00 86.56 420 ASP A C 1
ATOM 3333 O O . ASP A 1 420 ? -1.456 7.605 -7.519 1.00 86.56 420 ASP A O 1
ATOM 3337 N N . GLY A 1 421 ? -1.196 7.188 -5.334 1.00 86.06 421 GLY A N 1
ATOM 3338 C CA . GLY A 1 421 ? -2.553 7.596 -4.942 1.00 86.06 421 GLY A CA 1
ATOM 3339 C C . GLY A 1 421 ? -3.643 6.521 -5.076 1.00 86.06 421 GLY A C 1
ATOM 3340 O O . GLY A 1 421 ? -4.768 6.749 -4.631 1.00 86.06 421 GLY A O 1
ATOM 3341 N N . VAL A 1 422 ? -3.327 5.335 -5.611 1.00 89.19 422 VAL A N 1
ATOM 3342 C CA . VAL A 1 422 ? -4.263 4.194 -5.643 1.00 89.19 422 VAL A CA 1
ATOM 3343 C C . VAL A 1 422 ? -4.538 3.623 -4.248 1.00 89.19 422 VAL A C 1
ATOM 3345 O O . VAL A 1 422 ? -3.791 3.842 -3.288 1.00 89.19 422 VAL A O 1
ATOM 3348 N N . LEU A 1 423 ? -5.609 2.833 -4.130 1.00 89.12 423 LEU A N 1
ATOM 3349 C CA . LEU A 1 423 ? -5.939 2.130 -2.892 1.00 89.12 423 LEU A CA 1
ATOM 3350 C C . LEU A 1 423 ? -4.805 1.186 -2.454 1.00 89.12 423 LEU A C 1
ATOM 3352 O O . LEU A 1 423 ? -4.098 0.575 -3.260 1.00 89.12 423 LEU A O 1
ATOM 3356 N N . SER A 1 424 ? -4.652 1.023 -1.138 1.00 94.62 424 SER A N 1
ATOM 3357 C CA . SER A 1 424 ? -3.887 -0.105 -0.608 1.00 94.62 424 SER A CA 1
ATOM 3358 C C . SER A 1 424 ? -4.642 -1.407 -0.872 1.00 94.62 424 SER A C 1
ATOM 3360 O O . SER A 1 424 ? -5.872 -1.433 -0.799 1.00 94.62 424 SER A O 1
ATOM 3362 N N . SER A 1 425 ? -3.917 -2.506 -1.098 1.00 95.50 425 SER A N 1
ATOM 3363 C CA . SER A 1 425 ? -4.529 -3.832 -1.274 1.00 95.50 425 SER A CA 1
ATOM 3364 C C . SER A 1 425 ? -5.430 -4.204 -0.093 1.00 95.50 425 SER A C 1
ATOM 3366 O O . SER A 1 425 ? -6.542 -4.662 -0.299 1.00 95.50 425 SER A O 1
ATOM 3368 N N . ALA A 1 426 ? -5.019 -3.900 1.142 1.00 95.44 426 ALA A N 1
ATOM 3369 C CA . ALA A 1 426 ? -5.827 -4.135 2.342 1.00 95.44 426 ALA A CA 1
ATOM 3370 C C . ALA A 1 426 ? -7.164 -3.364 2.365 1.00 95.44 426 ALA A C 1
ATOM 3372 O O . ALA A 1 426 ? -8.104 -3.803 3.020 1.00 95.44 426 ALA A O 1
ATOM 3373 N N . ARG A 1 427 ? -7.261 -2.210 1.686 1.00 93.81 427 ARG A N 1
ATOM 3374 C CA . ARG A 1 427 ? -8.512 -1.441 1.574 1.00 93.81 427 ARG A CA 1
ATOM 3375 C C . ARG A 1 427 ? -9.363 -1.895 0.386 1.00 93.81 427 ARG A C 1
ATOM 3377 O O . ARG A 1 427 ? -10.581 -1.858 0.502 1.00 93.81 427 ARG A O 1
ATOM 3384 N N . ALA A 1 428 ? -8.738 -2.301 -0.718 1.00 95.88 428 ALA A N 1
ATOM 3385 C CA . ALA A 1 428 ? -9.434 -2.838 -1.889 1.00 95.88 428 ALA A CA 1
ATOM 3386 C C . ALA A 1 428 ? -9.984 -4.258 -1.650 1.00 95.88 428 ALA A C 1
ATOM 3388 O O . ALA A 1 428 ? -10.990 -4.642 -2.235 1.00 95.88 428 ALA A O 1
ATOM 3389 N N . LEU A 1 429 ? -9.341 -5.029 -0.767 1.00 97.19 429 LEU A N 1
ATOM 3390 C CA . LEU A 1 429 ? -9.631 -6.446 -0.567 1.00 97.19 429 LEU A CA 1
ATOM 3391 C C . LEU A 1 429 ? -11.059 -6.749 -0.072 1.00 97.19 429 LEU A C 1
ATOM 3393 O O . LEU A 1 429 ? -11.658 -7.633 -0.673 1.00 97.19 429 LEU A O 1
ATOM 3397 N N . PRO A 1 430 ? -11.638 -6.073 0.946 1.00 95.31 430 PRO A N 1
ATOM 3398 C CA . PRO A 1 430 ? -12.966 -6.454 1.432 1.00 95.31 430 PRO A CA 1
ATOM 3399 C C . PRO A 1 430 ? -14.079 -6.287 0.384 1.00 95.31 430 PRO A C 1
ATOM 3401 O O . PRO A 1 430 ? -14.769 -7.268 0.141 1.00 95.31 430 PRO A O 1
ATOM 3404 N N . PRO A 1 431 ? -14.208 -5.146 -0.330 1.00 95.62 431 PRO A N 1
ATOM 3405 C CA . PRO A 1 431 ? -15.205 -5.023 -1.399 1.00 95.62 431 PRO A CA 1
ATOM 3406 C C . PRO A 1 431 ? -15.030 -6.039 -2.537 1.00 95.62 431 PRO A C 1
ATOM 3408 O O . PRO A 1 431 ? -16.015 -6.507 -3.099 1.00 95.62 431 PRO A O 1
ATOM 3411 N N . ILE A 1 432 ? -13.786 -6.400 -2.876 1.00 97.88 432 ILE A N 1
ATOM 3412 C CA . ILE A 1 432 ? -13.501 -7.453 -3.864 1.00 97.88 432 ILE A CA 1
ATOM 3413 C C . ILE A 1 432 ? -13.934 -8.820 -3.325 1.00 97.88 432 ILE A C 1
ATOM 3415 O O . ILE A 1 432 ? -14.575 -9.590 -4.034 1.00 97.88 432 ILE A O 1
ATOM 3419 N N . ALA A 1 433 ? -13.609 -9.128 -2.069 1.00 96.69 433 ALA A N 1
ATOM 3420 C CA . ALA A 1 433 ? -14.008 -10.377 -1.437 1.00 96.69 433 ALA A CA 1
ATOM 3421 C C . ALA A 1 433 ? -15.535 -10.500 -1.351 1.00 96.69 433 ALA A C 1
ATOM 3423 O O . ALA A 1 433 ? -16.067 -11.545 -1.709 1.00 96.69 433 ALA A O 1
ATOM 3424 N N . ASP A 1 434 ? -16.238 -9.433 -0.976 1.00 95.25 434 ASP A N 1
ATOM 3425 C CA . ASP A 1 434 ? -17.704 -9.399 -0.964 1.00 95.25 434 ASP A CA 1
ATOM 3426 C C . ASP A 1 434 ? -18.300 -9.662 -2.359 1.00 95.25 434 ASP A C 1
ATOM 3428 O O . ASP A 1 434 ? -19.384 -10.232 -2.471 1.00 95.25 434 ASP A O 1
ATOM 3432 N N . ALA A 1 435 ? -17.592 -9.271 -3.425 1.00 96.62 435 ALA A N 1
ATOM 3433 C CA . ALA A 1 435 ? -18.054 -9.425 -4.800 1.00 96.62 435 ALA A CA 1
ATOM 3434 C C . ALA A 1 435 ? -17.826 -10.822 -5.401 1.00 96.62 435 ALA A C 1
ATOM 3436 O O . ALA A 1 435 ? -18.646 -11.236 -6.218 1.00 96.62 435 ALA A O 1
ATOM 3437 N N . VAL A 1 436 ? -16.721 -11.512 -5.071 1.00 97.62 436 VAL A N 1
ATOM 3438 C CA . VAL A 1 436 ? -16.308 -12.741 -5.794 1.00 97.62 436 VAL A CA 1
ATOM 3439 C C . VAL A 1 436 ? -15.798 -13.893 -4.918 1.00 97.62 436 VAL A C 1
ATOM 3441 O O . VAL A 1 436 ? -15.391 -14.939 -5.435 1.00 97.62 436 VAL A O 1
ATOM 3444 N N . LYS A 1 437 ? -15.762 -13.746 -3.587 1.00 94.12 437 LYS A N 1
ATOM 3445 C CA . LYS A 1 437 ? -15.256 -14.813 -2.711 1.00 94.12 437 LYS A CA 1
ATOM 3446 C C . LYS A 1 437 ? -16.156 -16.046 -2.789 1.00 94.12 437 LYS A C 1
ATOM 3448 O O . LYS A 1 437 ? -17.351 -15.973 -2.536 1.00 94.12 437 LYS A O 1
ATOM 3453 N N . GLY A 1 438 ? -15.544 -17.195 -3.067 1.00 93.62 438 GLY A N 1
ATOM 3454 C CA . GLY A 1 438 ? -16.243 -18.465 -3.284 1.00 93.62 438 GLY A CA 1
ATOM 3455 C C . GLY A 1 438 ? -16.280 -18.873 -4.756 1.00 93.62 438 GLY A C 1
ATOM 3456 O O . GLY A 1 438 ? -16.151 -20.063 -5.034 1.00 93.62 438 GLY A O 1
ATOM 3457 N N . ASP A 1 439 ? -16.327 -17.901 -5.670 1.00 96.81 439 ASP A N 1
ATOM 3458 C CA . ASP A 1 439 ? -16.309 -18.142 -7.118 1.00 96.81 439 ASP A CA 1
ATOM 3459 C C . ASP A 1 439 ? -14.880 -18.248 -7.670 1.00 96.81 439 ASP A C 1
ATOM 3461 O O . ASP A 1 439 ? -14.620 -18.998 -8.608 1.00 96.81 439 ASP A O 1
ATOM 3465 N N . ILE A 1 440 ? -13.932 -17.527 -7.062 1.00 97.56 440 ILE A N 1
ATOM 3466 C CA . ILE A 1 440 ? -12.521 -17.478 -7.471 1.00 97.56 440 ILE A CA 1
ATOM 3467 C C . ILE A 1 440 ? -11.591 -17.441 -6.256 1.00 97.56 440 ILE A C 1
ATOM 3469 O O . ILE A 1 440 ? -11.980 -16.997 -5.172 1.00 97.56 440 ILE A O 1
ATOM 3473 N N . LYS A 1 441 ? -10.344 -17.910 -6.413 1.00 97.88 441 LYS A N 1
ATOM 3474 C CA . LYS A 1 441 ? -9.329 -17.792 -5.354 1.00 97.88 441 LYS A CA 1
ATOM 3475 C C . LYS A 1 441 ? -8.788 -16.372 -5.262 1.00 97.88 441 LYS A C 1
ATOM 3477 O O . LYS A 1 441 ? -8.323 -15.812 -6.251 1.00 97.88 441 LYS A O 1
ATOM 3482 N N . ILE A 1 442 ? -8.785 -15.811 -4.059 1.00 98.38 442 ILE A N 1
ATOM 3483 C CA . ILE A 1 442 ? -8.354 -14.436 -3.810 1.00 98.38 442 ILE A CA 1
ATOM 3484 C C . ILE A 1 442 ? -6.995 -14.450 -3.120 1.00 98.38 442 ILE A C 1
ATOM 3486 O O . ILE A 1 442 ? -6.860 -14.797 -1.950 1.00 98.38 442 ILE A O 1
ATOM 3490 N N . LEU A 1 443 ? -5.965 -14.039 -3.840 1.00 98.44 443 LEU A N 1
ATOM 3491 C CA . LEU A 1 443 ? -4.637 -13.795 -3.302 1.00 98.44 443 LEU A CA 1
ATOM 3492 C C . LEU A 1 443 ? -4.472 -12.301 -3.033 1.00 98.44 443 LEU A C 1
ATOM 3494 O O . LEU A 1 443 ? -5.118 -11.465 -3.663 1.00 98.44 443 LEU A O 1
ATOM 3498 N N . ALA A 1 444 ? -3.563 -11.940 -2.133 1.00 98.12 444 ALA A N 1
ATOM 3499 C CA . ALA A 1 444 ? -3.227 -10.539 -1.912 1.00 98.12 444 ALA A CA 1
ATOM 3500 C C . ALA A 1 444 ? -1.733 -10.318 -1.667 1.00 98.12 444 ALA A C 1
ATOM 3502 O O . ALA A 1 444 ? -1.046 -11.151 -1.076 1.00 98.12 444 ALA A O 1
ATOM 3503 N N . ASP A 1 445 ? -1.223 -9.169 -2.103 1.00 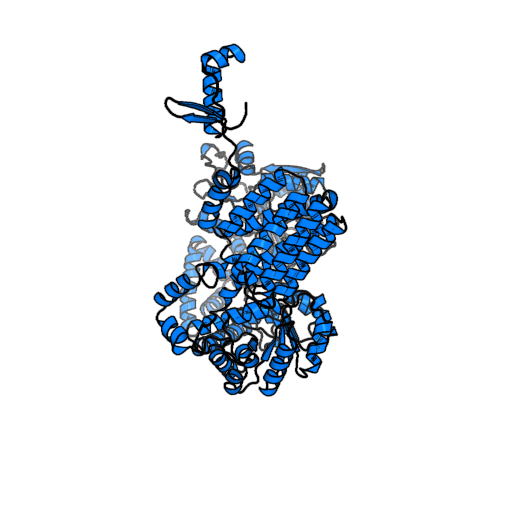96.75 445 ASP A N 1
ATOM 3504 C CA . ASP A 1 445 ? 0.157 -8.752 -1.849 1.00 96.75 445 ASP A CA 1
ATOM 3505 C C . ASP A 1 445 ? 0.214 -7.293 -1.353 1.00 96.75 445 ASP A C 1
ATOM 3507 O O . ASP A 1 445 ? -0.746 -6.775 -0.786 1.00 96.75 445 ASP A O 1
ATOM 3511 N N . SER A 1 446 ? 1.348 -6.608 -1.537 1.00 89.94 446 SER A N 1
ATOM 3512 C CA . SER A 1 446 ? 1.458 -5.152 -1.342 1.00 89.94 446 SER A CA 1
ATOM 3513 C C . SER A 1 446 ? 1.316 -4.658 0.103 1.00 89.94 446 SER A C 1
ATOM 3515 O O . SER A 1 446 ? 0.365 -3.986 0.475 1.00 89.94 446 SER A O 1
ATOM 3517 N N . GLY A 1 447 ? 2.348 -4.893 0.919 1.00 90.00 447 GLY A N 1
ATOM 3518 C CA . GLY A 1 447 ? 2.452 -4.277 2.256 1.00 90.00 447 GLY A CA 1
ATOM 3519 C C . GLY A 1 447 ? 2.755 -5.249 3.386 1.00 90.00 447 GLY A C 1
ATOM 3520 O O . GLY A 1 447 ? 3.213 -4.812 4.429 1.00 90.00 447 GLY A O 1
ATOM 3521 N N . ILE A 1 448 ? 2.626 -6.548 3.127 1.00 96.31 448 ILE A N 1
ATOM 3522 C CA . ILE A 1 448 ? 2.828 -7.633 4.093 1.00 96.31 448 ILE A CA 1
ATOM 3523 C C . ILE A 1 448 ? 4.301 -7.718 4.512 1.00 96.31 448 ILE A C 1
ATOM 3525 O O . ILE A 1 448 ? 5.188 -7.803 3.648 1.00 96.31 448 ILE A O 1
ATOM 3529 N N . ARG A 1 449 ? 4.580 -7.640 5.819 1.00 92.00 449 ARG A N 1
ATOM 3530 C CA . ARG A 1 449 ? 5.951 -7.696 6.370 1.00 92.00 449 ARG A CA 1
ATOM 3531 C C . ARG A 1 449 ? 6.153 -8.770 7.429 1.00 92.00 449 ARG A C 1
ATOM 3533 O O . ARG A 1 449 ? 7.293 -9.163 7.642 1.00 92.00 449 ARG A O 1
ATOM 3540 N N . ASN A 1 450 ? 5.085 -9.195 8.086 1.00 94.38 450 ASN A N 1
ATOM 3541 C CA . ASN A 1 450 ? 5.120 -10.043 9.271 1.00 94.38 450 ASN A CA 1
ATOM 3542 C C . ASN A 1 450 ? 3.914 -11.007 9.259 1.00 94.38 450 ASN A C 1
ATOM 3544 O O . ASN A 1 450 ? 3.029 -10.889 8.404 1.00 94.38 450 ASN A O 1
ATOM 3548 N N . GLY A 1 451 ? 3.876 -11.972 10.177 1.00 95.25 451 GLY A N 1
ATOM 3549 C CA . GLY A 1 451 ? 2.803 -12.969 10.245 1.00 95.25 451 GLY A CA 1
ATOM 3550 C C . GLY A 1 451 ? 1.446 -12.388 10.641 1.00 95.25 451 GLY A C 1
ATOM 3551 O O . GLY A 1 451 ? 0.412 -12.861 10.172 1.00 95.25 451 GLY A O 1
ATOM 3552 N N . LEU A 1 452 ? 1.427 -11.310 11.428 1.00 95.19 452 LEU A N 1
ATOM 3553 C CA . LEU A 1 452 ? 0.188 -10.623 11.795 1.00 95.19 452 LEU A CA 1
ATOM 3554 C C . LEU A 1 452 ? -0.478 -9.957 10.581 1.00 95.19 452 LEU A C 1
ATOM 3556 O O . LEU A 1 452 ? -1.702 -9.956 10.473 1.00 95.19 452 LEU A O 1
ATOM 3560 N N . ASP A 1 453 ? 0.310 -9.422 9.648 1.00 97.12 453 ASP A N 1
ATOM 3561 C CA . ASP A 1 453 ? -0.200 -8.870 8.393 1.00 97.12 453 ASP A CA 1
ATOM 3562 C C . ASP A 1 453 ? -0.839 -9.962 7.532 1.00 97.12 453 ASP A C 1
ATOM 3564 O O . ASP A 1 453 ? -1.894 -9.724 6.950 1.00 97.12 453 ASP A O 1
ATOM 3568 N N . VAL A 1 454 ? -0.256 -11.167 7.496 1.00 97.44 454 VAL A N 1
ATOM 3569 C CA . VAL A 1 454 ? -0.863 -12.316 6.803 1.00 97.44 454 VAL A CA 1
ATOM 3570 C C . VAL A 1 454 ? -2.223 -12.643 7.420 1.00 97.44 454 VAL A C 1
ATOM 3572 O O . VAL A 1 454 ? -3.213 -12.696 6.698 1.00 97.44 454 VAL A O 1
ATOM 3575 N N . VAL A 1 455 ? -2.307 -12.772 8.750 1.00 97.12 455 VAL A N 1
ATOM 3576 C CA . VAL A 1 455 ? -3.581 -13.037 9.450 1.00 97.12 455 VAL A CA 1
ATOM 3577 C C . VAL A 1 455 ? -4.618 -11.947 9.172 1.00 97.12 455 VAL A C 1
ATOM 3579 O O . VAL A 1 455 ? -5.778 -12.261 8.923 1.00 97.12 455 VAL A O 1
ATOM 3582 N N . ARG A 1 456 ? -4.216 -10.670 9.141 1.00 96.06 456 ARG A N 1
ATOM 3583 C CA . ARG A 1 456 ? -5.119 -9.561 8.792 1.00 96.06 456 ARG A CA 1
ATOM 3584 C C . ARG A 1 456 ? -5.641 -9.666 7.365 1.00 96.06 456 ARG A C 1
ATOM 3586 O O . ARG A 1 456 ? -6.831 -9.475 7.158 1.00 96.06 456 ARG A O 1
ATOM 3593 N N . MET A 1 457 ? -4.782 -9.959 6.392 1.00 97.50 457 MET A N 1
ATOM 3594 C CA . MET A 1 457 ? -5.204 -10.093 4.993 1.00 97.50 457 MET A CA 1
ATOM 3595 C C . MET A 1 457 ? -6.146 -11.287 4.801 1.00 97.50 457 MET A C 1
ATOM 3597 O O . MET A 1 457 ? -7.141 -11.161 4.091 1.00 97.50 457 MET A O 1
ATOM 3601 N N . LEU A 1 458 ? -5.892 -12.407 5.487 1.00 97.38 458 LEU A N 1
ATOM 3602 C CA . LEU A 1 458 ? -6.809 -13.552 5.513 1.00 97.38 458 LEU A CA 1
ATOM 3603 C C . LEU A 1 458 ? -8.169 -13.162 6.115 1.00 97.38 458 LEU A C 1
ATOM 3605 O O . LEU A 1 458 ? -9.211 -13.385 5.500 1.00 97.38 458 LEU A O 1
ATOM 3609 N N . ALA A 1 459 ? -8.158 -12.482 7.266 1.00 95.75 459 ALA A N 1
ATOM 3610 C CA . ALA A 1 459 ? -9.367 -11.996 7.933 1.00 95.75 459 ALA A CA 1
ATOM 3611 C C . ALA A 1 459 ? -10.166 -10.987 7.087 1.00 95.75 459 ALA A C 1
ATOM 3613 O O . ALA A 1 459 ? -11.390 -10.946 7.177 1.00 95.75 459 ALA A O 1
ATOM 3614 N N . LEU A 1 460 ? -9.485 -10.191 6.255 1.00 95.62 460 LEU A N 1
ATOM 3615 C CA . LEU A 1 460 ? -10.099 -9.235 5.325 1.00 95.62 460 LEU A CA 1
ATOM 3616 C C . LEU A 1 460 ? -10.707 -9.891 4.079 1.00 95.62 460 LEU A C 1
ATOM 3618 O O . LEU A 1 460 ? -11.423 -9.212 3.351 1.00 95.62 460 LEU A O 1
ATOM 3622 N N . GLY A 1 461 ? -10.426 -11.169 3.816 1.00 95.25 461 GLY A N 1
ATOM 3623 C CA . GLY A 1 461 ? -11.064 -11.901 2.725 1.00 95.25 461 GLY A CA 1
ATOM 3624 C C . GLY A 1 461 ? -10.130 -12.718 1.838 1.00 95.25 461 GLY A C 1
ATOM 3625 O O . GLY A 1 461 ? -10.644 -13.553 1.098 1.00 95.25 461 GLY A O 1
ATOM 3626 N N . ALA A 1 462 ? -8.807 -12.551 1.925 1.00 97.69 462 ALA A N 1
ATOM 3627 C CA . ALA A 1 462 ? -7.872 -13.316 1.098 1.00 97.69 462 ALA A CA 1
ATOM 3628 C C . ALA A 1 462 ? -7.834 -14.806 1.492 1.00 97.69 462 ALA A C 1
ATOM 3630 O O . ALA A 1 462 ? -7.946 -15.153 2.665 1.00 97.69 462 ALA A O 1
ATOM 3631 N N . ASP A 1 463 ? -7.614 -15.683 0.516 1.00 97.06 463 ASP A N 1
ATOM 3632 C CA . ASP A 1 463 ? -7.325 -17.107 0.715 1.00 97.06 463 ASP A CA 1
ATOM 3633 C C . ASP A 1 463 ? -5.838 -17.349 1.008 1.00 97.06 463 ASP A C 1
ATOM 3635 O O . ASP A 1 463 ? -5.474 -18.283 1.722 1.00 97.06 463 ASP A O 1
ATOM 3639 N N . THR A 1 464 ? -4.952 -16.520 0.445 1.00 95.81 464 THR A N 1
ATOM 3640 C CA . THR A 1 464 ? -3.513 -16.556 0.737 1.00 95.81 464 THR A CA 1
ATOM 3641 C C . THR A 1 464 ? -2.826 -15.232 0.396 1.00 95.81 464 THR A C 1
ATOM 3643 O O . THR A 1 464 ? -3.405 -14.328 -0.207 1.00 95.81 464 THR A O 1
ATOM 3646 N N . CYS A 1 465 ? -1.570 -15.106 0.811 1.00 97.31 465 CYS A N 1
ATOM 3647 C CA . CYS A 1 465 ? -0.765 -13.904 0.669 1.00 97.31 465 CYS A CA 1
ATOM 3648 C C . CYS A 1 465 ? 0.501 -14.165 -0.150 1.00 97.31 465 CYS A C 1
ATOM 3650 O O . CYS A 1 465 ? 1.153 -15.194 0.020 1.00 97.31 465 CYS A O 1
ATOM 3652 N N . MET A 1 466 ? 0.911 -13.194 -0.967 1.00 96.81 466 MET A N 1
ATOM 3653 C CA . MET A 1 466 ? 2.205 -13.210 -1.653 1.00 96.81 466 MET A CA 1
ATOM 3654 C C . MET A 1 466 ? 3.177 -12.226 -0.996 1.00 96.81 466 MET A C 1
ATOM 3656 O O . MET A 1 466 ? 2.831 -11.094 -0.643 1.00 96.81 466 MET A O 1
ATOM 3660 N N . LEU A 1 467 ? 4.434 -12.647 -0.854 1.00 94.88 467 LEU A N 1
ATOM 3661 C CA . LEU A 1 467 ? 5.500 -11.819 -0.297 1.00 94.88 467 LEU A CA 1
ATOM 3662 C C . LEU A 1 467 ? 6.339 -11.218 -1.426 1.00 94.88 467 LEU A C 1
ATOM 3664 O O . LEU A 1 467 ? 6.832 -11.931 -2.290 1.00 94.88 467 LEU A O 1
ATOM 3668 N N . GLY A 1 468 ? 6.532 -9.898 -1.390 1.00 89.69 468 GLY A N 1
ATOM 3669 C CA . GLY A 1 468 ? 7.418 -9.173 -2.306 1.00 89.69 468 GLY A CA 1
ATOM 3670 C C . GLY A 1 468 ? 8.707 -8.733 -1.613 1.00 89.69 468 GLY A C 1
ATOM 3671 O O . GLY A 1 468 ? 9.596 -9.525 -1.323 1.00 89.69 468 GLY A O 1
ATOM 3672 N N . ARG A 1 469 ? 8.804 -7.441 -1.272 1.00 88.44 469 ARG A N 1
ATOM 3673 C CA . ARG A 1 469 ? 10.013 -6.852 -0.661 1.00 88.44 469 ARG A CA 1
ATOM 3674 C C . ARG A 1 469 ? 10.500 -7.553 0.614 1.00 88.44 469 ARG A C 1
ATOM 3676 O O . ARG A 1 469 ? 11.697 -7.543 0.858 1.00 88.44 469 ARG A O 1
ATOM 3683 N N . ALA A 1 470 ? 9.607 -8.156 1.401 1.00 90.56 470 ALA A N 1
ATOM 3684 C CA . ALA A 1 470 ? 9.973 -8.827 2.649 1.00 90.56 470 ALA A CA 1
ATOM 3685 C C . ALA A 1 470 ? 11.032 -9.924 2.427 1.00 90.56 470 ALA A C 1
ATOM 3687 O O . ALA A 1 470 ? 12.102 -9.863 3.033 1.00 90.56 470 ALA A O 1
ATOM 3688 N N . PHE A 1 471 ? 10.791 -10.867 1.504 1.00 91.81 471 PHE A N 1
ATOM 3689 C CA . PHE A 1 471 ? 11.765 -11.930 1.226 1.00 91.81 471 PHE A CA 1
ATOM 3690 C C . PHE A 1 471 ? 13.018 -11.386 0.538 1.00 91.81 471 PHE A C 1
ATOM 3692 O O . PHE A 1 471 ? 14.110 -11.876 0.792 1.00 91.81 471 PHE A O 1
ATOM 3699 N N . VAL A 1 472 ? 12.883 -10.341 -0.284 1.00 89.25 472 VAL A N 1
ATOM 3700 C CA . VAL A 1 472 ? 14.019 -9.701 -0.962 1.00 89.25 472 VAL A CA 1
ATOM 3701 C C . VAL A 1 472 ? 14.975 -9.044 0.039 1.00 89.25 472 VAL A C 1
ATOM 3703 O O . VAL A 1 472 ? 16.190 -9.159 -0.106 1.00 89.25 472 VAL A O 1
ATOM 3706 N N . TYR A 1 473 ? 14.457 -8.390 1.082 1.00 89.12 473 TYR A N 1
ATOM 3707 C CA . TYR A 1 473 ? 15.294 -7.829 2.147 1.00 89.12 473 TYR A CA 1
ATOM 3708 C C . TYR A 1 473 ? 16.004 -8.921 2.941 1.00 89.12 473 TYR A C 1
ATOM 3710 O O . TYR A 1 473 ? 17.200 -8.808 3.202 1.00 89.12 473 TYR A O 1
ATOM 3718 N N . ALA A 1 474 ? 15.298 -10.004 3.266 1.00 92.25 474 ALA A N 1
ATOM 3719 C CA . ALA A 1 474 ? 15.895 -11.147 3.945 1.00 92.25 474 ALA A CA 1
ATOM 3720 C C . ALA A 1 474 ? 16.989 -11.818 3.090 1.00 92.25 474 ALA A C 1
ATOM 3722 O O . ALA A 1 474 ? 18.060 -12.153 3.597 1.00 92.25 474 ALA A O 1
ATOM 3723 N N . LEU A 1 475 ? 16.751 -11.929 1.780 1.00 91.12 475 LEU A N 1
ATOM 3724 C CA . LEU A 1 475 ? 17.706 -12.427 0.794 1.00 91.12 475 LEU A CA 1
ATOM 3725 C C . LEU A 1 475 ? 18.958 -11.543 0.715 1.00 91.12 475 LEU A C 1
ATOM 3727 O O . LEU A 1 475 ? 20.069 -12.063 0.715 1.00 91.12 475 LEU A O 1
ATOM 3731 N N . GLY A 1 476 ? 18.797 -10.218 0.688 1.00 87.88 476 GLY A N 1
ATOM 3732 C CA . GLY A 1 476 ? 19.925 -9.281 0.686 1.00 87.88 476 GLY A CA 1
ATOM 3733 C C . GLY A 1 476 ? 20.729 -9.280 1.988 1.00 87.88 476 GLY A C 1
ATOM 3734 O O . GLY A 1 476 ? 21.928 -9.019 1.965 1.00 87.88 476 GLY A O 1
ATOM 3735 N N . ALA A 1 477 ? 20.088 -9.598 3.115 1.00 90.69 477 ALA A N 1
ATOM 3736 C CA . ALA A 1 477 ? 20.745 -9.650 4.416 1.00 90.69 477 ALA A CA 1
ATOM 3737 C C . ALA A 1 477 ? 21.574 -10.930 4.619 1.00 90.69 477 ALA A C 1
ATOM 3739 O O . ALA A 1 477 ? 22.690 -10.856 5.126 1.00 90.69 477 ALA A O 1
ATOM 3740 N N . ALA A 1 478 ? 21.035 -12.101 4.257 1.00 91.56 478 ALA A N 1
ATOM 3741 C CA . ALA A 1 478 ? 21.666 -13.390 4.572 1.00 91.56 478 ALA A CA 1
ATOM 3742 C C . ALA A 1 478 ? 21.378 -14.507 3.547 1.00 91.56 478 ALA A C 1
ATOM 3744 O O . ALA A 1 478 ? 21.382 -15.693 3.890 1.00 91.56 478 ALA A O 1
ATOM 3745 N N . GLY A 1 479 ? 21.096 -14.161 2.289 1.00 91.81 479 GLY A N 1
ATOM 3746 C CA . GLY A 1 479 ? 20.811 -15.136 1.235 1.00 91.81 479 GLY A CA 1
ATOM 3747 C C . GLY A 1 479 ? 19.593 -16.015 1.550 1.00 91.81 479 GLY A C 1
ATOM 3748 O O . GLY A 1 479 ? 18.651 -15.600 2.230 1.00 91.81 479 GLY A O 1
ATOM 3749 N N . GLY A 1 480 ? 19.615 -17.262 1.076 1.00 93.94 480 GLY A N 1
ATOM 3750 C CA . GLY A 1 480 ? 18.543 -18.238 1.303 1.00 93.94 480 GLY A CA 1
ATOM 3751 C C . GLY A 1 480 ? 18.309 -18.573 2.781 1.00 93.94 480 GLY A C 1
ATOM 3752 O O . GLY A 1 480 ? 17.178 -18.877 3.168 1.00 93.94 480 GLY A O 1
ATOM 3753 N N . ALA A 1 481 ? 19.337 -18.458 3.633 1.00 96.00 481 ALA A N 1
ATOM 3754 C CA . ALA A 1 481 ? 19.184 -18.609 5.081 1.00 96.00 481 ALA A CA 1
ATOM 3755 C C . ALA A 1 481 ? 18.333 -17.474 5.674 1.00 96.00 481 ALA A C 1
ATOM 3757 O O . ALA A 1 481 ? 17.449 -17.728 6.490 1.00 96.00 481 ALA A O 1
ATOM 3758 N N . GLY A 1 482 ? 18.534 -16.239 5.200 1.00 96.25 482 GLY A N 1
ATOM 3759 C CA . GLY A 1 482 ? 17.700 -15.095 5.563 1.00 96.25 482 GLY A CA 1
ATOM 3760 C C . GLY A 1 482 ? 16.238 -15.296 5.171 1.00 96.25 482 GLY A C 1
ATOM 3761 O O . GLY A 1 482 ? 15.352 -15.104 6.002 1.00 96.25 482 GLY A O 1
ATOM 3762 N N . VAL A 1 483 ? 15.981 -15.748 3.938 1.00 96.12 483 VAL A N 1
ATOM 3763 C CA . VAL A 1 483 ? 14.616 -16.063 3.470 1.00 96.12 483 VAL A CA 1
ATOM 3764 C C . VAL A 1 483 ? 13.979 -17.163 4.324 1.00 96.12 483 VAL A C 1
ATOM 3766 O O . VAL A 1 483 ? 12.841 -17.012 4.758 1.00 96.12 483 VAL A O 1
ATOM 3769 N N . SER A 1 484 ? 14.719 -18.233 4.628 1.00 97.62 484 SER A N 1
ATOM 3770 C CA . SER A 1 484 ? 14.228 -19.330 5.476 1.00 97.62 484 SER A CA 1
ATOM 3771 C C . SER A 1 484 ? 13.839 -18.837 6.874 1.00 97.62 484 SER A C 1
ATOM 3773 O O . SER A 1 484 ? 12.764 -19.175 7.366 1.00 97.62 484 SER A O 1
ATOM 3775 N N . ASN A 1 485 ? 14.674 -17.987 7.480 1.00 97.75 485 ASN A N 1
ATOM 3776 C CA . ASN A 1 485 ? 14.401 -17.385 8.783 1.00 97.75 485 ASN A CA 1
ATOM 3777 C C . ASN A 1 485 ? 13.179 -16.450 8.749 1.00 97.75 485 ASN A C 1
ATOM 3779 O O . ASN A 1 485 ? 12.349 -16.502 9.650 1.00 97.75 485 ASN A O 1
ATOM 3783 N N . LEU A 1 486 ? 13.019 -15.633 7.701 1.00 97.06 486 LEU A N 1
ATOM 3784 C CA . LEU A 1 486 ? 11.826 -14.793 7.538 1.00 97.06 486 LEU A CA 1
ATOM 3785 C C . LEU A 1 486 ? 10.546 -15.638 7.512 1.00 97.06 486 LEU A C 1
ATOM 3787 O O . LEU A 1 486 ? 9.583 -15.304 8.197 1.00 97.06 486 LEU A O 1
ATOM 3791 N N . LEU A 1 487 ? 10.536 -16.722 6.732 1.00 97.56 487 LEU A N 1
ATOM 3792 C CA . LEU A 1 487 ? 9.375 -17.608 6.637 1.00 97.56 487 LEU A CA 1
ATOM 3793 C C . LEU A 1 487 ? 9.061 -18.276 7.987 1.00 97.56 487 LEU A C 1
ATOM 3795 O O . LEU A 1 487 ? 7.894 -18.420 8.337 1.00 97.56 487 LEU A O 1
ATOM 3799 N N . GLU A 1 488 ? 10.081 -18.623 8.779 1.00 97.38 488 GLU A N 1
ATOM 3800 C CA . GLU A 1 488 ? 9.893 -19.122 10.151 1.00 97.38 488 GLU A CA 1
ATOM 3801 C C . GLU A 1 488 ? 9.317 -18.078 11.105 1.00 97.38 488 GLU A C 1
ATOM 3803 O O . GLU A 1 488 ? 8.490 -18.419 11.950 1.00 97.38 488 GLU A O 1
ATOM 3808 N N . LEU A 1 489 ? 9.756 -16.822 11.003 1.00 97.25 489 LEU A N 1
ATOM 3809 C CA . LEU A 1 489 ? 9.214 -15.734 11.816 1.00 97.25 489 LEU A CA 1
ATOM 3810 C C . LEU A 1 489 ? 7.742 -15.491 11.486 1.00 97.25 489 LEU A C 1
ATOM 3812 O O . LEU A 1 489 ? 6.926 -15.406 12.399 1.00 97.25 489 LEU A O 1
ATOM 3816 N N . ILE A 1 490 ? 7.396 -15.469 10.196 1.00 97.25 490 ILE A N 1
ATOM 3817 C CA . ILE A 1 490 ? 6.009 -15.334 9.741 1.00 97.25 490 ILE A CA 1
ATOM 3818 C C . ILE A 1 490 ? 5.148 -16.483 10.281 1.00 97.25 490 ILE A C 1
ATOM 3820 O O . ILE A 1 490 ? 4.107 -16.208 10.871 1.00 97.25 490 ILE A O 1
ATOM 3824 N N . ASP A 1 491 ? 5.585 -17.745 10.163 1.00 95.88 491 ASP A N 1
ATOM 3825 C CA . ASP A 1 491 ? 4.849 -18.897 10.717 1.00 95.88 491 ASP A CA 1
ATOM 3826 C C . ASP A 1 491 ? 4.640 -18.769 12.238 1.00 95.88 491 ASP A C 1
ATOM 3828 O O . ASP A 1 491 ? 3.520 -18.919 12.731 1.00 95.88 491 ASP A O 1
ATOM 3832 N N . LYS A 1 492 ? 5.690 -18.420 12.994 1.00 96.38 492 LYS A N 1
ATOM 3833 C CA . LYS A 1 492 ? 5.604 -18.236 14.454 1.00 96.38 492 LYS A CA 1
ATOM 3834 C C . LYS A 1 492 ? 4.636 -17.119 14.837 1.00 96.38 492 LYS A C 1
ATOM 3836 O O . LYS A 1 492 ? 3.810 -17.304 15.729 1.00 96.38 492 LYS A O 1
ATOM 3841 N N . GLU A 1 493 ? 4.716 -15.973 14.173 1.00 97.31 493 GLU A N 1
ATOM 3842 C CA . GLU A 1 493 ? 3.842 -14.830 14.443 1.00 97.31 493 GLU A CA 1
ATOM 3843 C C . GLU A 1 493 ? 2.388 -15.109 14.058 1.00 97.31 493 GLU A C 1
ATOM 3845 O O . GLU A 1 493 ? 1.487 -14.732 14.807 1.00 97.31 493 GLU A O 1
ATOM 3850 N N . MET A 1 494 ? 2.149 -15.817 12.946 1.00 96.69 494 MET A N 1
ATOM 3851 C CA . MET A 1 494 ? 0.810 -16.288 12.582 1.00 96.69 494 MET A CA 1
ATOM 3852 C C . MET A 1 494 ? 0.235 -17.185 13.681 1.00 96.69 494 MET A C 1
ATOM 3854 O O . MET A 1 494 ? -0.890 -16.958 14.115 1.00 96.69 494 MET A O 1
ATOM 3858 N N . ARG A 1 495 ? 1.011 -18.149 14.199 1.00 95.88 495 ARG A N 1
ATOM 3859 C CA . ARG A 1 495 ? 0.573 -19.030 15.301 1.00 95.88 495 ARG A CA 1
ATOM 3860 C C . ARG A 1 495 ? 0.234 -18.253 16.568 1.00 95.88 495 ARG A C 1
ATOM 3862 O O . ARG A 1 495 ? -0.765 -18.564 17.216 1.00 95.88 495 ARG A O 1
ATOM 3869 N N . VAL A 1 496 ? 1.043 -17.253 16.923 1.00 94.50 496 VAL A N 1
ATOM 3870 C CA . VAL A 1 496 ? 0.769 -16.377 18.074 1.00 94.50 496 VAL A CA 1
ATOM 3871 C C . VAL A 1 496 ? -0.531 -15.610 17.856 1.00 94.50 496 VAL A C 1
ATOM 3873 O O . VAL A 1 496 ? -1.401 -15.655 18.721 1.00 94.50 496 VAL A O 1
ATOM 3876 N N . ALA A 1 497 ? -0.697 -14.965 16.699 1.00 93.38 497 ALA A N 1
ATOM 3877 C CA . ALA A 1 497 ? -1.908 -14.220 16.374 1.00 93.38 497 ALA A CA 1
ATOM 3878 C C . ALA A 1 497 ? -3.151 -15.120 16.423 1.00 93.38 497 ALA A C 1
ATOM 3880 O O . ALA A 1 497 ? -4.094 -14.797 17.134 1.00 93.38 497 ALA A O 1
ATOM 3881 N N . MET A 1 498 ? -3.105 -16.285 15.772 1.00 95.06 498 MET A N 1
ATOM 3882 C CA . MET A 1 498 ? -4.186 -17.274 15.786 1.00 95.06 498 MET A CA 1
ATOM 3883 C C . MET A 1 498 ? -4.531 -17.746 17.204 1.00 95.06 498 MET A C 1
ATOM 3885 O O . MET A 1 498 ? -5.702 -17.807 17.568 1.00 95.06 498 MET A O 1
ATOM 3889 N N . THR A 1 499 ? -3.520 -18.016 18.037 1.00 92.00 499 THR A N 1
ATOM 3890 C CA . THR A 1 499 ? -3.727 -18.429 19.436 1.00 92.00 499 THR A CA 1
ATOM 3891 C C . THR A 1 499 ? -4.413 -17.329 20.246 1.00 92.00 499 THR A C 1
ATOM 3893 O O . THR A 1 499 ? -5.344 -17.611 20.995 1.00 92.00 499 THR A O 1
ATOM 3896 N N . LEU A 1 500 ? -3.975 -16.076 20.087 1.00 89.56 500 LEU A N 1
ATOM 3897 C CA . LEU A 1 500 ? -4.524 -14.930 20.814 1.00 89.56 500 LEU A CA 1
ATOM 3898 C C . LEU A 1 500 ? -5.926 -14.531 20.332 1.00 89.56 500 LEU A C 1
ATOM 3900 O O . LEU A 1 500 ? -6.683 -13.963 21.112 1.00 89.56 500 LEU A O 1
ATOM 3904 N N . THR A 1 501 ? -6.288 -14.840 19.085 1.00 87.25 501 THR A N 1
ATOM 3905 C CA . THR A 1 501 ? -7.638 -14.606 18.543 1.00 87.25 501 THR A CA 1
ATOM 3906 C C . THR A 1 501 ? -8.551 -15.830 18.638 1.00 87.25 501 THR A C 1
ATOM 3908 O O . THR A 1 501 ? -9.668 -15.791 18.133 1.00 87.25 501 THR A O 1
ATOM 3911 N N . GLY A 1 502 ? -8.097 -16.931 19.248 1.00 90.00 502 GLY A N 1
ATOM 3912 C CA . GLY A 1 502 ? -8.879 -18.165 19.384 1.00 90.00 502 GLY A CA 1
ATOM 3913 C C . GLY A 1 502 ? -9.092 -18.954 18.082 1.00 90.00 502 GLY A C 1
ATOM 3914 O O . GLY A 1 502 ? -9.881 -19.900 18.076 1.00 90.00 502 GLY A O 1
ATOM 3915 N N . ALA A 1 503 ? -8.387 -18.612 17.000 1.00 93.00 503 ALA A N 1
ATOM 3916 C CA . ALA A 1 503 ? -8.443 -19.324 15.727 1.00 93.00 503 ALA A CA 1
ATOM 3917 C C . ALA A 1 503 ? -7.582 -20.598 15.798 1.00 93.00 503 ALA A C 1
ATOM 3919 O O . ALA A 1 503 ? -6.366 -20.534 15.984 1.00 93.00 503 ALA A O 1
ATOM 3920 N N . LYS A 1 504 ? -8.194 -21.778 15.650 1.00 93.00 504 LYS A N 1
ATOM 3921 C CA . LYS A 1 504 ? -7.484 -23.072 15.701 1.00 93.00 504 LYS A CA 1
ATOM 3922 C C . LYS A 1 504 ? -6.947 -23.473 14.332 1.00 93.00 504 LYS A C 1
ATOM 3924 O O . LYS A 1 504 ? -5.940 -24.173 14.236 1.00 93.00 504 LYS A O 1
ATOM 3929 N N . THR A 1 505 ? -7.624 -23.033 13.282 1.00 94.81 505 THR A N 1
ATOM 3930 C CA . THR A 1 505 ? -7.304 -23.299 11.883 1.00 94.81 505 THR A CA 1
ATOM 3931 C C . THR A 1 505 ? -7.310 -21.999 11.086 1.00 94.81 505 THR A C 1
ATOM 3933 O O . THR A 1 505 ? -7.859 -20.991 11.524 1.00 94.81 505 THR A O 1
ATOM 3936 N N . ILE A 1 506 ? -6.711 -22.012 9.893 1.00 93.50 506 ILE A N 1
ATOM 3937 C CA . ILE A 1 506 ? -6.754 -20.857 8.983 1.00 93.50 506 ILE A CA 1
ATOM 3938 C C . ILE A 1 506 ? -8.200 -20.490 8.615 1.00 93.50 506 ILE A C 1
ATOM 3940 O O . ILE A 1 506 ? -8.500 -19.314 8.454 1.00 93.50 506 ILE A O 1
ATOM 3944 N N . ALA A 1 507 ? -9.101 -21.475 8.543 1.00 91.69 507 ALA A N 1
ATOM 3945 C CA . ALA A 1 507 ? -10.515 -21.254 8.247 1.00 91.69 507 ALA A CA 1
ATOM 3946 C C . ALA A 1 507 ? -11.261 -20.495 9.361 1.00 91.69 507 ALA A C 1
ATOM 3948 O O . ALA A 1 507 ? -12.280 -19.868 9.085 1.00 91.69 507 ALA A O 1
ATOM 3949 N N . ASP A 1 508 ? -10.747 -20.510 10.595 1.00 92.50 508 ASP A N 1
ATOM 3950 C CA . ASP A 1 508 ? -11.328 -19.751 11.708 1.00 92.50 508 ASP A CA 1
ATOM 3951 C C . ASP A 1 508 ? -10.961 -18.257 11.642 1.00 92.50 508 ASP A C 1
ATOM 3953 O O . ASP A 1 508 ? -11.537 -17.448 12.367 1.00 92.50 508 ASP A O 1
ATOM 3957 N N . ILE A 1 509 ? -9.997 -17.875 10.793 1.00 94.38 509 ILE A N 1
ATOM 3958 C CA . ILE A 1 509 ? -9.583 -16.483 10.618 1.00 94.38 509 ILE A CA 1
ATOM 3959 C C . ILE A 1 509 ? -10.605 -15.781 9.724 1.00 94.38 509 ILE A C 1
ATOM 3961 O O . ILE A 1 509 ? -10.686 -16.030 8.522 1.00 94.38 509 ILE A O 1
ATOM 3965 N N . ASN A 1 510 ? -11.366 -14.863 10.305 1.00 89.69 510 ASN A N 1
ATOM 3966 C CA . ASN A 1 510 ? -12.398 -14.110 9.603 1.00 89.69 510 ASN A CA 1
ATOM 3967 C C . ASN A 1 510 ? -12.461 -12.659 10.112 1.00 89.69 510 ASN A C 1
ATOM 3969 O O . ASN A 1 510 ? -11.676 -12.244 10.969 1.00 89.69 510 ASN A O 1
ATOM 3973 N N . ALA A 1 511 ? -13.397 -11.876 9.576 1.00 86.62 511 ALA A N 1
ATOM 3974 C CA . ALA A 1 511 ? -13.543 -10.461 9.902 1.00 86.62 511 ALA A CA 1
ATOM 3975 C C . ALA A 1 511 ? -13.843 -10.182 11.391 1.00 86.62 511 ALA A C 1
ATOM 3977 O O . ALA A 1 511 ? -13.619 -9.059 11.842 1.00 86.62 511 ALA A O 1
ATOM 3978 N N . ASP A 1 512 ? -14.309 -11.167 12.169 1.00 83.62 512 ASP A N 1
ATOM 3979 C CA . ASP A 1 512 ? -14.544 -11.026 13.616 1.00 83.62 512 ASP A CA 1
ATOM 3980 C C . ASP A 1 512 ? -13.238 -10.974 14.414 1.00 83.62 512 ASP A C 1
ATOM 3982 O O . ASP A 1 512 ? -13.202 -10.419 15.510 1.00 83.62 512 ASP A O 1
ATOM 3986 N N . CYS A 1 513 ? -12.134 -11.467 13.844 1.00 83.44 513 CYS A N 1
ATOM 3987 C CA . CYS A 1 513 ? -10.801 -11.302 14.421 1.00 83.44 513 CYS A CA 1
ATOM 3988 C C . CYS A 1 513 ? -10.290 -9.849 14.331 1.00 83.44 513 CYS A C 1
ATOM 3990 O O . CYS A 1 513 ? -9.237 -9.531 14.890 1.00 83.44 513 CYS A O 1
ATOM 3992 N N . LEU A 1 514 ? -10.987 -8.966 13.603 1.00 84.00 514 LEU A N 1
ATOM 3993 C CA . LEU A 1 514 ? -10.602 -7.573 13.392 1.00 84.00 514 LEU A CA 1
ATOM 3994 C C . LEU A 1 514 ? -11.523 -6.624 14.164 1.00 84.00 514 LEU A C 1
ATOM 3996 O O . LEU A 1 514 ? -12.740 -6.779 14.200 1.00 84.00 514 LEU A O 1
ATOM 4000 N N . GLY A 1 515 ? -10.941 -5.562 14.725 1.00 66.44 515 GLY A N 1
ATOM 4001 C CA . GLY A 1 515 ? -11.724 -4.472 15.300 1.00 66.44 515 GLY A CA 1
ATOM 4002 C C . GLY A 1 515 ? -12.543 -3.770 14.216 1.00 66.44 515 GLY A C 1
ATOM 4003 O O . GLY A 1 515 ? -11.980 -3.131 13.324 1.00 66.44 515 GLY A O 1
ATOM 4004 N N . ARG A 1 516 ? -13.873 -3.861 14.294 1.00 59.59 516 ARG A N 1
ATOM 4005 C CA . ARG A 1 516 ? -14.779 -3.162 13.376 1.00 59.59 516 ARG A CA 1
ATOM 4006 C C . ARG A 1 516 ? -14.914 -1.700 13.804 1.00 59.59 516 ARG A C 1
ATOM 4008 O O . ARG A 1 516 ? -15.113 -1.402 14.980 1.00 59.59 516 ARG A O 1
ATOM 4015 N N . ARG A 1 517 ? -14.821 -0.765 12.852 1.00 57.62 517 ARG A N 1
ATOM 4016 C CA . ARG A 1 517 ? -15.313 0.600 13.096 1.00 57.62 517 ARG A CA 1
ATOM 4017 C C . ARG A 1 517 ? -16.830 0.516 13.225 1.00 57.62 517 ARG A C 1
ATOM 4019 O O . ARG A 1 517 ? -17.473 -0.139 12.411 1.00 57.62 517 ARG A O 1
ATOM 4026 N N . TYR A 1 518 ? -17.380 1.135 14.260 1.00 56.84 518 TYR A N 1
ATOM 4027 C CA . TYR A 1 518 ? -18.805 1.045 14.543 1.00 56.84 518 TYR A CA 1
ATOM 4028 C C . TYR A 1 518 ? -19.552 2.130 13.761 1.00 56.84 518 TYR A C 1
ATOM 4030 O O . TYR A 1 518 ? -19.272 3.321 13.936 1.00 56.84 518 TYR A O 1
ATOM 4038 N N . GLY A 1 519 ? -20.509 1.705 12.934 1.00 62.78 519 GLY A N 1
ATOM 4039 C CA . GLY A 1 519 ? -21.345 2.568 12.099 1.00 62.78 519 GLY A CA 1
ATOM 4040 C C . GLY A 1 519 ? -20.710 2.976 10.766 1.00 62.78 519 GLY A C 1
ATOM 4041 O O . GLY A 1 519 ? -19.490 3.052 10.622 1.00 62.78 519 GLY A O 1
ATOM 4042 N N . SER A 1 520 ? -21.573 3.253 9.798 1.00 73.06 520 SER A N 1
ATOM 4043 C CA . SER A 1 520 ? -21.286 3.911 8.522 1.00 73.06 520 SER A CA 1
ATOM 4044 C C . SER A 1 520 ? -22.531 4.690 8.109 1.00 73.06 520 SER A C 1
ATOM 4046 O O . SER A 1 520 ? -23.632 4.284 8.470 1.00 73.06 520 SER A O 1
ATOM 4048 N N . GLY A 1 521 ? -22.370 5.775 7.359 1.00 78.81 521 GLY A N 1
ATOM 4049 C CA . GLY A 1 521 ? -23.491 6.551 6.833 1.00 78.81 521 GLY A CA 1
ATOM 4050 C C . GLY A 1 521 ? -23.009 7.715 5.980 1.00 78.81 521 GLY A C 1
ATOM 4051 O O . GLY A 1 521 ? -21.845 8.131 6.094 1.00 78.81 521 GLY A O 1
ATOM 4052 N N . GLN A 1 522 ? -23.887 8.220 5.119 1.00 82.62 522 GLN A N 1
ATOM 4053 C CA . GLN A 1 522 ? -23.572 9.361 4.263 1.00 82.62 522 GLN A CA 1
ATOM 4054 C C . GLN A 1 522 ? -23.342 10.649 5.065 1.00 82.62 522 GLN A C 1
ATOM 4056 O O . GLN A 1 522 ? -24.014 10.943 6.053 1.00 82.62 522 GLN A O 1
ATOM 4061 N N . VAL A 1 523 ? -22.371 11.442 4.610 1.00 89.00 523 VAL A N 1
ATOM 4062 C CA . VAL A 1 523 ? -22.111 12.794 5.114 1.00 89.00 523 VAL A CA 1
ATOM 4063 C C . VAL A 1 523 ? -22.005 13.747 3.938 1.00 89.00 523 VAL A C 1
ATOM 4065 O O . VAL A 1 523 ? -21.354 13.439 2.942 1.00 89.00 523 VAL A O 1
ATOM 4068 N N . LEU A 1 524 ? -22.615 14.920 4.072 1.00 91.62 524 LEU A N 1
ATOM 4069 C CA . LEU A 1 524 ? -22.548 15.987 3.079 1.00 91.62 524 LEU A CA 1
ATOM 4070 C C . LEU A 1 524 ? -21.124 16.544 2.968 1.00 91.62 524 LEU A C 1
ATOM 4072 O O . LEU A 1 524 ? -20.636 16.824 1.878 1.00 91.62 524 LEU A O 1
ATOM 4076 N N . ALA A 1 525 ? -20.455 16.711 4.111 1.00 91.50 525 ALA A N 1
ATOM 4077 C CA . ALA A 1 525 ? -19.093 17.217 4.170 1.00 91.50 525 ALA A CA 1
ATOM 4078 C C . ALA A 1 525 ? -18.367 16.755 5.437 1.00 91.50 525 ALA A C 1
ATOM 4080 O O . ALA A 1 525 ? -18.965 16.590 6.504 1.00 91.50 525 ALA A O 1
ATOM 4081 N N . VAL A 1 526 ? -17.044 16.624 5.320 1.00 91.44 526 VAL A N 1
ATOM 4082 C CA . VAL A 1 526 ? -16.131 16.473 6.455 1.00 91.44 526 VAL A CA 1
ATOM 4083 C C . VAL A 1 526 ? -15.321 17.755 6.592 1.00 91.44 526 VAL A C 1
ATOM 4085 O O . VAL A 1 526 ? -14.513 18.081 5.724 1.00 91.44 526 VAL A O 1
ATOM 4088 N N . VAL A 1 527 ? -15.509 18.473 7.695 1.00 93.69 527 VAL A N 1
ATOM 4089 C CA . VAL A 1 527 ? -14.830 19.746 7.951 1.00 93.69 527 VAL A CA 1
ATOM 4090 C C . VAL A 1 527 ? -13.824 19.582 9.082 1.00 93.69 527 VAL A C 1
ATOM 4092 O O . VAL A 1 527 ? -14.129 19.028 10.138 1.00 93.69 527 VAL A O 1
ATOM 4095 N N . VAL A 1 528 ? -12.599 20.063 8.866 1.00 93.00 528 VAL A N 1
ATOM 4096 C CA . VAL A 1 528 ? -11.487 19.926 9.820 1.00 93.00 528 VAL A CA 1
ATOM 4097 C C . VAL A 1 528 ? -10.991 21.316 10.243 1.00 93.00 528 VAL A C 1
ATOM 4099 O O . VAL A 1 528 ? -9.932 21.759 9.771 1.00 93.00 528 VAL A O 1
ATOM 4102 N N . PRO A 1 529 ? -11.745 22.028 11.107 1.00 89.62 529 PRO A N 1
ATOM 4103 C CA . PRO A 1 529 ? -11.389 23.375 11.533 1.00 89.62 529 PRO A CA 1
ATOM 4104 C C . PRO A 1 529 ? -10.034 23.373 12.237 1.00 89.62 529 PRO A C 1
ATOM 4106 O O . PRO A 1 529 ? -9.726 22.506 13.058 1.00 89.62 529 PRO A O 1
ATOM 4109 N N . GLY A 1 530 ? -9.197 24.339 11.888 1.00 83.62 530 GLY A N 1
ATOM 4110 C CA . GLY A 1 530 ? -7.888 24.534 12.485 1.00 83.62 530 GLY A CA 1
ATOM 4111 C C . GLY A 1 530 ? -7.880 25.522 13.648 1.00 83.62 530 GLY A C 1
ATOM 4112 O O . GLY A 1 530 ? -6.897 25.537 14.380 1.00 83.62 530 GLY A O 1
ATOM 4113 N N . THR A 1 531 ? -8.925 26.328 13.838 1.00 83.81 531 THR A N 1
ATOM 4114 C CA . THR A 1 531 ? -9.087 27.250 14.980 1.00 83.81 531 THR A CA 1
ATOM 4115 C C . THR A 1 531 ? -10.491 27.130 15.582 1.00 83.81 531 THR A C 1
ATOM 4117 O O . THR A 1 531 ? -11.402 26.614 14.935 1.00 83.81 531 THR A O 1
ATOM 4120 N N . LEU A 1 532 ? -10.682 27.599 16.821 1.00 80.75 532 LEU A N 1
ATOM 4121 C CA . LEU A 1 532 ? -12.018 27.671 17.431 1.00 80.75 532 LEU A CA 1
ATOM 4122 C C . LEU A 1 532 ? -12.934 28.651 16.673 1.00 80.75 532 LEU A C 1
ATOM 4124 O O . LEU A 1 532 ? -14.141 28.435 16.628 1.00 80.75 532 LEU A O 1
ATOM 4128 N N . PHE A 1 533 ? -12.378 29.697 16.048 1.00 82.44 533 PHE A N 1
ATOM 4129 C CA . PHE A 1 533 ? -13.138 30.602 15.183 1.00 82.44 533 PHE A CA 1
ATOM 4130 C C . PHE A 1 533 ? -13.621 29.911 13.903 1.00 82.44 533 PHE A C 1
ATOM 4132 O O . PHE A 1 533 ? -14.804 29.979 13.589 1.00 82.44 533 PHE A O 1
ATOM 4139 N N . GLU A 1 534 ? -12.740 29.178 13.210 1.00 87.88 534 GLU A N 1
ATOM 4140 C CA . GLU A 1 534 ? -13.133 28.353 12.057 1.00 87.88 534 GLU A CA 1
ATOM 4141 C C . GLU A 1 534 ? -14.210 27.334 12.471 1.00 87.88 534 GLU A C 1
ATOM 4143 O O . GLU A 1 534 ? -15.195 27.148 11.763 1.00 87.88 534 GLU A O 1
ATOM 4148 N N . GLN A 1 535 ? -14.067 26.712 13.648 1.00 88.19 535 GLN A N 1
ATOM 4149 C CA . GLN A 1 535 ? -15.073 25.795 14.188 1.00 88.19 535 GLN A CA 1
ATOM 4150 C C . GLN A 1 535 ? -16.430 26.489 14.391 1.00 88.19 535 GLN A C 1
ATOM 4152 O O . GLN A 1 535 ? -17.458 25.933 14.007 1.00 88.19 535 GLN A O 1
ATOM 4157 N N . TRP A 1 536 ? -16.433 27.699 14.958 1.00 88.00 536 TRP A N 1
ATOM 4158 C CA . TRP A 1 536 ? -17.637 28.509 15.157 1.00 88.00 536 TRP A CA 1
ATOM 4159 C C . TRP A 1 536 ? -18.305 28.891 13.833 1.00 88.00 536 TRP A C 1
ATOM 4161 O O . TRP A 1 536 ? -19.510 28.716 13.687 1.00 88.00 536 TRP A O 1
ATOM 4171 N N . GLN A 1 537 ? -17.535 29.351 12.843 1.00 89.69 537 GLN A N 1
ATOM 4172 C CA . GLN A 1 537 ? -18.066 29.714 11.525 1.00 89.69 537 GLN A CA 1
ATOM 4173 C C . GLN A 1 537 ? -18.717 28.522 10.820 1.00 89.69 537 GLN A C 1
ATOM 4175 O O . GLN A 1 537 ? -19.801 28.656 10.254 1.00 89.69 537 GLN A O 1
ATOM 4180 N N . VAL A 1 538 ? -18.082 27.349 10.881 1.00 91.06 538 VAL A N 1
ATOM 4181 C CA . VAL A 1 538 ? -18.640 26.124 10.293 1.00 91.06 538 VAL A CA 1
ATOM 4182 C C . VAL A 1 538 ? -19.902 25.701 11.039 1.00 91.06 538 VAL A C 1
ATOM 4184 O O . VAL A 1 538 ? -20.870 25.300 10.401 1.00 91.06 538 VAL A O 1
ATOM 4187 N N . LEU A 1 539 ? -19.921 25.815 12.371 1.00 90.94 539 LEU A N 1
ATOM 4188 C CA . LEU A 1 539 ? -21.109 25.505 13.164 1.00 90.94 539 LEU A CA 1
ATOM 4189 C C . LEU A 1 539 ? -22.267 26.454 12.830 1.00 90.94 539 LEU A C 1
ATOM 4191 O O . LEU A 1 539 ? -23.383 25.989 12.632 1.00 90.94 539 LEU A O 1
ATOM 4195 N N . GLN A 1 540 ? -21.997 27.754 12.687 1.00 90.75 540 GLN A N 1
ATOM 4196 C CA . GLN A 1 540 ? -22.991 28.742 12.270 1.00 90.75 540 GLN A CA 1
ATOM 4197 C C . GLN A 1 540 ? -23.547 28.424 10.878 1.00 90.75 540 GLN A C 1
ATOM 4199 O O . GLN A 1 540 ? -24.758 28.435 10.687 1.00 90.75 540 GLN A O 1
ATOM 4204 N N . ALA A 1 541 ? -22.677 28.106 9.916 1.00 92.81 541 ALA A N 1
ATOM 4205 C CA . ALA A 1 541 ? -23.095 27.737 8.566 1.00 92.81 541 ALA A CA 1
ATOM 4206 C C . ALA A 1 541 ? -23.937 26.452 8.560 1.00 92.81 541 ALA A C 1
ATOM 4208 O O . ALA A 1 541 ? -24.953 26.395 7.876 1.00 92.81 541 ALA A O 1
ATOM 4209 N N . ALA A 1 542 ? -23.545 25.448 9.349 1.00 92.75 542 ALA A N 1
ATOM 4210 C CA . ALA A 1 542 ? -24.283 24.198 9.475 1.00 92.75 542 ALA A CA 1
ATOM 4211 C C . ALA A 1 542 ? -25.669 24.406 10.101 1.00 92.75 542 ALA A C 1
ATOM 4213 O O . ALA A 1 542 ? -26.640 23.861 9.590 1.00 92.75 542 ALA A O 1
ATOM 4214 N N . VAL A 1 543 ? -25.774 25.219 11.158 1.00 90.38 543 VAL A N 1
ATOM 4215 C CA . VAL A 1 543 ? -27.060 25.544 11.800 1.00 90.38 543 VAL A CA 1
ATOM 4216 C C . VAL A 1 543 ? -27.955 26.352 10.862 1.00 90.38 543 VAL A C 1
ATOM 4218 O O . VAL A 1 543 ? -29.123 26.018 10.709 1.00 90.38 543 VAL A O 1
ATOM 4221 N N . ASN A 1 544 ? -27.406 27.352 10.165 1.00 90.94 544 ASN A N 1
ATOM 4222 C CA . ASN A 1 544 ? -28.159 28.145 9.188 1.00 90.94 544 ASN A CA 1
ATOM 4223 C C . ASN A 1 544 ? -28.662 27.302 8.002 1.00 90.94 544 ASN A C 1
ATOM 4225 O O . ASN A 1 544 ? -29.677 27.641 7.401 1.00 90.94 544 ASN A O 1
ATOM 4229 N N . ALA A 1 545 ? -27.944 26.232 7.654 1.00 92.75 545 ALA A N 1
ATOM 4230 C CA . ALA A 1 545 ? -28.316 25.285 6.605 1.00 92.75 545 ALA A CA 1
ATOM 4231 C C . ALA A 1 545 ? -29.178 24.113 7.113 1.00 92.75 545 ALA A C 1
ATOM 4233 O O . ALA A 1 545 ? -29.444 23.193 6.345 1.00 92.75 545 ALA A O 1
ATOM 4234 N N . ASP A 1 546 ? -29.584 24.130 8.388 1.00 91.44 546 ASP A N 1
ATOM 4235 C CA . ASP A 1 546 ? -30.340 23.058 9.046 1.00 91.44 546 ASP A CA 1
ATOM 4236 C C . ASP A 1 546 ? -29.673 21.668 8.931 1.00 91.44 546 ASP A C 1
ATOM 4238 O O . ASP A 1 546 ? -30.315 20.635 8.757 1.00 91.44 546 ASP A O 1
ATOM 4242 N N . CYS A 1 547 ? -28.341 21.626 9.024 1.00 92.12 547 CYS A N 1
ATOM 4243 C CA . CYS A 1 547 ? -27.563 20.390 8.975 1.00 92.12 547 CYS A CA 1
ATOM 4244 C C . CYS A 1 547 ? -27.375 19.773 10.370 1.00 92.12 547 CYS A C 1
ATOM 4246 O O . CYS A 1 547 ? -27.138 20.463 11.367 1.00 92.12 547 CYS A O 1
ATOM 4248 N N . ILE A 1 548 ? -27.345 18.441 10.434 1.00 89.75 548 ILE A N 1
ATOM 4249 C CA . ILE A 1 548 ? -26.915 17.701 11.625 1.00 89.75 548 ILE A CA 1
ATOM 4250 C C . ILE A 1 548 ? -25.396 17.795 11.736 1.00 89.75 548 ILE A C 1
ATOM 4252 O O . ILE A 1 548 ? -24.680 17.458 10.798 1.00 89.75 548 ILE A O 1
ATOM 4256 N N . VAL A 1 549 ? -24.878 18.188 12.900 1.00 89.50 549 VAL A N 1
ATOM 4257 C CA . VAL A 1 549 ? -23.429 18.257 13.138 1.00 89.50 549 VAL A CA 1
ATOM 4258 C C . VAL A 1 549 ? -22.981 17.121 14.050 1.00 89.50 549 VAL A C 1
ATOM 4260 O O . VAL A 1 549 ? -23.340 17.071 15.228 1.00 89.50 549 VAL A O 1
ATOM 4263 N N . ILE A 1 550 ? -22.142 16.225 13.526 1.00 86.94 550 ILE A N 1
ATOM 4264 C CA . ILE A 1 550 ? -21.477 15.182 14.315 1.00 86.94 550 ILE A CA 1
ATOM 4265 C C . ILE A 1 550 ? -20.049 15.628 14.622 1.00 86.94 550 ILE A C 1
ATOM 4267 O O . ILE A 1 550 ? -19.181 15.673 13.749 1.00 86.94 550 ILE A O 1
ATOM 4271 N N . MET A 1 551 ? -19.789 15.919 15.895 1.00 84.12 551 MET A N 1
ATOM 4272 C CA . MET A 1 551 ? -18.448 16.225 16.393 1.00 84.12 551 MET A CA 1
ATOM 4273 C C . MET A 1 551 ? -17.604 14.948 16.488 1.00 84.12 551 MET A C 1
ATOM 4275 O O . MET A 1 551 ? -17.993 13.999 17.174 1.00 84.12 551 MET A O 1
ATOM 4279 N N . GLN A 1 552 ? -16.431 14.931 15.849 1.00 81.88 552 GLN A N 1
ATOM 4280 C CA . GLN A 1 552 ? -15.517 13.786 15.841 1.00 81.88 552 GLN A CA 1
ATOM 4281 C C . GLN A 1 552 ? -14.130 14.150 16.390 1.00 81.88 552 GLN A C 1
ATOM 4283 O O . GLN A 1 552 ? -13.376 14.921 15.795 1.00 81.88 552 GLN A O 1
ATOM 4288 N N . ALA A 1 553 ? -13.763 13.540 17.518 1.00 73.38 553 ALA A N 1
ATOM 4289 C CA . ALA A 1 553 ? -12.407 13.589 18.070 1.00 73.38 553 ALA A CA 1
ATOM 4290 C C . ALA A 1 553 ? -11.608 12.326 17.689 1.00 73.38 553 ALA A C 1
ATOM 4292 O O . ALA A 1 553 ? -12.148 11.380 17.107 1.00 73.38 553 ALA A O 1
ATOM 4293 N N . ALA A 1 554 ? -10.313 12.276 18.015 1.00 62.59 554 ALA A N 1
ATOM 4294 C CA . ALA A 1 554 ? -9.485 11.097 17.744 1.00 62.59 554 ALA A CA 1
ATOM 4295 C C . ALA A 1 554 ? -10.099 9.813 18.352 1.00 62.59 554 ALA A C 1
ATOM 4297 O O . ALA A 1 554 ? -10.552 9.820 19.491 1.00 62.59 554 ALA A O 1
ATOM 4298 N N . ASN A 1 555 ? -10.115 8.717 17.584 1.00 59.66 555 ASN A N 1
ATOM 4299 C CA . ASN A 1 555 ? -10.560 7.366 17.980 1.00 59.66 555 ASN A CA 1
ATOM 4300 C C . ASN A 1 555 ? -12.040 7.183 18.381 1.00 59.66 555 ASN A C 1
ATOM 4302 O O . ASN A 1 555 ? -12.461 6.058 18.637 1.00 59.66 555 ASN A O 1
ATOM 4306 N N . THR A 1 556 ? -12.863 8.231 18.336 1.00 59.66 556 THR A N 1
ATOM 4307 C CA . THR A 1 556 ? -14.311 8.167 18.643 1.00 59.66 556 THR A CA 1
ATOM 4308 C C . THR A 1 556 ? -15.140 7.332 17.654 1.00 59.66 556 THR A C 1
ATOM 4310 O O . THR A 1 556 ? -16.261 6.934 17.963 1.00 59.66 556 THR A O 1
ATOM 4313 N N . GLY A 1 557 ? -14.590 7.027 16.472 1.00 53.38 557 GLY A N 1
ATOM 4314 C CA . GLY A 1 557 ? -15.242 6.167 15.479 1.00 53.38 557 GLY A CA 1
ATOM 4315 C C . GLY A 1 557 ? -15.170 4.663 15.782 1.00 53.38 557 GLY A C 1
ATOM 4316 O O . GLY A 1 557 ? -15.931 3.884 15.217 1.00 53.38 557 GLY A O 1
ATOM 4317 N N . LEU A 1 558 ? -14.273 4.239 16.681 1.00 54.62 558 LEU A N 1
ATOM 4318 C CA . LEU A 1 558 ? -14.179 2.838 17.119 1.00 54.62 558 LEU A CA 1
ATOM 4319 C C . LEU A 1 558 ? -15.280 2.486 18.123 1.00 54.62 558 LEU A C 1
ATOM 4321 O O . LEU A 1 558 ? -15.803 1.383 18.102 1.00 54.62 558 LEU A O 1
ATOM 4325 N N . THR A 1 559 ? -15.668 3.444 18.966 1.00 56.38 559 THR A N 1
ATOM 4326 C CA . THR A 1 559 ? -16.721 3.274 19.979 1.00 56.38 559 THR A CA 1
ATOM 4327 C C . THR A 1 559 ? -18.114 3.611 19.450 1.00 56.38 559 THR A C 1
ATOM 4329 O O . THR A 1 559 ? -19.080 3.635 20.210 1.00 56.38 559 THR A O 1
ATOM 4332 N N . GLY A 1 560 ? -18.219 3.945 18.158 1.00 56.31 560 GLY A N 1
ATOM 4333 C CA . GLY A 1 560 ? -19.470 4.346 17.524 1.00 56.31 560 GLY A CA 1
ATOM 4334 C C . GLY A 1 560 ? -20.009 5.676 18.023 1.00 56.31 560 GLY A C 1
ATOM 4335 O O . GLY A 1 560 ? -21.166 5.967 17.762 1.00 56.31 560 GLY A O 1
ATOM 4336 N N . GLY A 1 561 ? -19.212 6.461 18.761 1.00 58.03 561 GLY A N 1
ATOM 4337 C CA . GLY A 1 561 ? -19.590 7.709 19.433 1.00 58.03 561 GLY A CA 1
ATOM 4338 C C . GLY A 1 561 ? -19.638 8.945 18.529 1.00 58.03 561 GLY A C 1
ATOM 4339 O O . GLY A 1 561 ? -20.266 9.940 18.877 1.00 58.03 561 GLY A O 1
ATOM 4340 N N . SER A 1 562 ? -19.001 8.881 17.364 1.00 70.19 562 SER A N 1
ATOM 4341 C CA . SER A 1 562 ? -18.889 10.006 16.426 1.00 70.19 562 SER A CA 1
ATOM 4342 C C . SER A 1 562 ? -18.796 9.525 14.974 1.00 70.19 562 SER A C 1
ATOM 4344 O O . SER A 1 562 ? -18.112 10.137 14.151 1.00 70.19 562 SER A O 1
ATOM 4346 N N . THR A 1 563 ? -19.435 8.394 14.677 1.00 73.94 563 THR A N 1
ATOM 4347 C CA . THR A 1 563 ? -19.630 7.892 13.312 1.00 73.94 563 THR A CA 1
ATOM 4348 C C . THR A 1 563 ? -21.109 8.050 12.959 1.00 73.94 563 THR A C 1
ATOM 4350 O O . THR A 1 563 ? -21.941 7.741 13.820 1.00 73.94 563 THR A O 1
ATOM 4353 N N . PRO A 1 564 ? -21.454 8.528 11.750 1.00 78.38 564 PRO A N 1
ATOM 4354 C CA . PRO A 1 564 ? -22.800 8.369 11.214 1.00 78.38 564 PRO A CA 1
ATOM 4355 C C . PRO A 1 564 ? -23.213 6.896 11.263 1.00 78.38 564 PRO A C 1
ATOM 4357 O O . PRO A 1 564 ? -22.371 6.007 11.105 1.00 78.38 564 PRO A O 1
ATOM 4360 N N . PHE A 1 565 ? -24.486 6.641 11.528 1.00 76.69 565 PHE A N 1
ATOM 4361 C CA . PHE A 1 565 ? -25.012 5.290 11.654 1.00 76.69 565 PHE A CA 1
ATOM 4362 C C . PHE A 1 565 ? -26.270 5.150 10.803 1.00 76.69 565 PHE A C 1
ATOM 4364 O O . PHE A 1 565 ? -27.310 5.660 11.194 1.00 76.69 565 PHE A O 1
ATOM 4371 N N . GLY A 1 566 ? -26.152 4.460 9.671 1.00 77.38 566 GLY A N 1
ATOM 4372 C CA . GLY A 1 566 ? -27.215 4.348 8.679 1.00 77.38 566 GLY A CA 1
ATOM 4373 C C . GLY A 1 566 ? -27.329 5.582 7.783 1.00 77.38 566 GLY A C 1
ATOM 4374 O O . GLY A 1 566 ? -26.533 6.520 7.874 1.00 77.38 566 GLY A O 1
ATOM 4375 N N . ASP A 1 567 ? -28.343 5.547 6.922 1.00 75.12 567 ASP A N 1
ATOM 4376 C CA . ASP A 1 567 ? -28.685 6.607 5.967 1.00 75.12 567 ASP A CA 1
ATOM 4377 C C . ASP A 1 567 ? -30.090 7.190 6.246 1.00 75.12 567 ASP A C 1
ATOM 4379 O O . ASP A 1 567 ? -30.703 7.803 5.380 1.00 75.12 567 ASP A O 1
ATOM 4383 N N . ASP A 1 568 ? -30.617 6.991 7.460 1.00 80.06 568 ASP A N 1
ATOM 4384 C CA . ASP A 1 568 ? -31.971 7.370 7.895 1.00 80.06 568 ASP A CA 1
ATOM 4385 C C . ASP A 1 568 ? -32.035 8.720 8.632 1.00 80.06 568 ASP A C 1
ATOM 4387 O O . ASP A 1 568 ? -33.041 9.052 9.260 1.00 80.06 568 ASP A O 1
ATOM 4391 N N . TYR A 1 569 ? -30.971 9.522 8.556 1.00 83.50 569 TYR A N 1
ATOM 4392 C CA . TYR A 1 569 ? -30.984 10.887 9.073 1.00 83.50 569 TYR A CA 1
ATOM 4393 C C . TYR A 1 569 ? -31.999 11.745 8.306 1.00 83.50 569 TYR A C 1
ATOM 4395 O O . TYR A 1 569 ? -32.009 11.775 7.078 1.00 83.50 569 TYR A O 1
ATOM 4403 N N . ASP A 1 570 ? -32.819 12.498 9.039 1.00 89.25 570 ASP A N 1
ATOM 4404 C CA . ASP A 1 570 ? -33.859 13.369 8.475 1.00 89.25 570 ASP A CA 1
ATOM 4405 C C . ASP A 1 570 ? -33.305 14.631 7.792 1.00 89.25 570 ASP A C 1
ATOM 4407 O O . ASP A 1 570 ? -34.034 15.330 7.086 1.00 89.25 570 ASP A O 1
ATOM 4411 N N . ARG A 1 571 ? -32.017 14.928 7.998 1.00 90.50 571 ARG A N 1
ATOM 4412 C CA . ARG A 1 571 ? -31.319 16.120 7.506 1.00 90.50 571 ARG A CA 1
ATOM 4413 C C . ARG A 1 571 ? -29.868 15.793 7.125 1.00 90.50 571 ARG A C 1
ATOM 4415 O O . ARG A 1 571 ? -29.286 14.858 7.684 1.00 90.50 571 ARG A O 1
ATOM 4422 N N . PRO A 1 572 ? -29.236 16.575 6.225 1.00 91.94 572 PRO A N 1
ATOM 4423 C CA . PRO A 1 572 ? -27.850 16.352 5.825 1.00 91.94 572 PRO A CA 1
ATOM 4424 C C . PRO A 1 572 ? -26.884 16.383 7.012 1.00 91.94 572 PRO A C 1
ATOM 4426 O O . PRO A 1 572 ? -26.950 17.263 7.872 1.00 91.94 572 PRO A O 1
ATOM 4429 N N . VAL A 1 573 ? -25.946 15.436 7.041 1.00 91.69 573 VAL A N 1
ATOM 4430 C CA . VAL A 1 573 ? -24.973 15.304 8.131 1.00 91.69 573 VAL A CA 1
ATOM 4431 C C . VAL A 1 573 ? -23.642 15.946 7.745 1.00 91.69 573 VAL A C 1
ATOM 4433 O O . VAL A 1 573 ? -23.024 15.580 6.748 1.00 91.69 573 VAL A O 1
ATOM 4436 N N . ILE A 1 574 ? -23.153 16.865 8.572 1.00 93.06 574 ILE A N 1
ATOM 4437 C CA . ILE A 1 574 ? -21.796 17.410 8.517 1.00 93.06 574 ILE A CA 1
ATOM 4438 C C . ILE A 1 574 ? -20.975 16.781 9.638 1.00 93.06 574 ILE A C 1
ATOM 4440 O O . ILE A 1 574 ? -21.319 16.861 10.821 1.00 93.06 574 ILE A O 1
ATOM 4444 N N . LEU A 1 575 ? -19.841 16.186 9.275 1.00 90.44 575 LEU A N 1
ATOM 4445 C CA . LEU A 1 575 ? -18.883 15.669 10.241 1.00 90.44 575 LEU A CA 1
ATOM 4446 C C . LEU A 1 575 ? -17.819 16.730 10.522 1.00 90.44 575 LEU A C 1
ATOM 4448 O O . LEU A 1 575 ? -17.094 17.155 9.624 1.00 90.44 575 LEU A O 1
ATOM 4452 N N . MET A 1 576 ? -17.687 17.133 11.783 1.00 90.50 576 MET A N 1
ATOM 4453 C CA . MET A 1 576 ? -16.733 18.155 12.212 1.00 90.50 576 MET A CA 1
ATOM 4454 C C . MET A 1 576 ? -15.610 17.531 13.046 1.00 90.50 576 MET A C 1
ATOM 4456 O O . MET A 1 576 ? -15.802 17.158 14.204 1.00 90.50 576 MET A O 1
ATOM 4460 N N . SER A 1 577 ? -14.413 17.428 12.467 1.00 88.94 577 SER A N 1
ATOM 4461 C CA . SER A 1 577 ? -13.251 16.812 13.115 1.00 88.94 577 SER A CA 1
ATOM 4462 C C . SER A 1 577 ? -12.447 17.818 13.943 1.00 88.94 577 SER A C 1
ATOM 4464 O O . SER A 1 577 ? -11.810 18.718 13.395 1.00 88.94 577 SER A O 1
ATOM 4466 N N . THR A 1 578 ? -12.333 17.591 15.253 1.00 86.81 578 THR A N 1
ATOM 4467 C CA . THR A 1 578 ? -11.581 18.463 16.179 1.00 86.81 578 THR A CA 1
ATOM 4468 C C . THR A 1 578 ? -10.083 18.162 16.241 1.00 86.81 578 THR A C 1
ATOM 4470 O O . THR A 1 578 ? -9.356 18.817 16.982 1.00 86.81 578 THR A O 1
ATOM 4473 N N . ARG A 1 579 ? -9.575 17.202 15.454 1.00 84.94 579 ARG A N 1
ATOM 4474 C CA . ARG A 1 579 ? -8.187 16.692 15.539 1.00 84.94 579 ARG A CA 1
ATOM 4475 C C . ARG A 1 579 ? -7.083 17.753 15.426 1.00 84.94 579 ARG A C 1
ATOM 4477 O O . ARG A 1 579 ? -5.974 17.508 15.892 1.00 84.94 579 ARG A O 1
ATOM 4484 N N . ARG A 1 580 ? -7.355 18.908 14.808 1.00 85.88 580 ARG A N 1
ATOM 4485 C CA . ARG A 1 580 ? -6.392 20.023 14.688 1.00 85.88 580 ARG A CA 1
ATOM 4486 C C . ARG A 1 580 ? -6.383 20.954 15.907 1.00 85.88 580 ARG A C 1
ATOM 4488 O O . ARG A 1 580 ? -5.450 21.734 16.061 1.00 85.88 580 ARG A O 1
ATOM 4495 N N . LEU A 1 581 ? -7.374 20.852 16.793 1.00 85.00 581 LEU A N 1
ATOM 4496 C CA . LEU A 1 581 ? -7.566 21.700 17.973 1.00 85.00 581 LEU A CA 1
ATOM 4497 C C . LEU A 1 581 ? -6.986 21.036 19.230 1.00 85.00 581 LEU A C 1
ATOM 4499 O O . LEU A 1 581 ? -7.693 20.793 20.201 1.00 85.00 581 LEU A O 1
ATOM 4503 N N . ALA A 1 582 ? -5.698 20.696 19.211 1.00 84.12 582 ALA A N 1
ATOM 4504 C CA . ALA A 1 582 ? -5.064 19.865 20.244 1.00 84.12 582 ALA A CA 1
ATOM 4505 C C . ALA A 1 582 ? -4.410 20.651 21.404 1.00 84.12 582 ALA A C 1
ATOM 4507 O O . ALA A 1 582 ? -3.570 20.099 22.117 1.00 84.12 582 ALA A O 1
ATOM 4508 N N . GLY A 1 583 ? -4.719 21.942 21.550 1.00 82.06 583 GLY A N 1
ATOM 4509 C CA . GLY A 1 583 ? -4.088 22.838 22.525 1.00 82.06 583 GLY A CA 1
ATOM 4510 C C . GLY A 1 583 ? -4.494 22.553 23.975 1.00 82.06 583 GLY A C 1
ATOM 4511 O O . GLY A 1 583 ? -5.654 22.257 24.255 1.00 82.06 583 GLY A O 1
ATOM 4512 N N . ILE A 1 584 ? -3.531 22.670 24.891 1.00 82.44 584 ILE A N 1
ATOM 4513 C CA . ILE A 1 584 ? -3.715 22.544 26.343 1.00 82.44 584 ILE A CA 1
ATOM 4514 C C . ILE A 1 584 ? -2.998 23.720 27.003 1.00 82.44 584 ILE A C 1
ATOM 4516 O O . ILE A 1 584 ? -1.850 24.015 26.669 1.00 82.44 584 ILE A O 1
ATOM 4520 N N . GLN A 1 585 ? -3.670 24.397 27.930 1.00 80.56 585 GLN A N 1
ATOM 4521 C CA . GLN A 1 585 ? -3.095 25.478 28.725 1.00 80.56 585 GLN A CA 1
ATOM 4522 C C . GLN A 1 585 ? -3.216 25.141 30.207 1.00 80.56 585 GLN A C 1
ATOM 4524 O O . GLN A 1 585 ? -4.316 24.957 30.724 1.00 80.56 585 GLN A O 1
ATOM 4529 N N . VAL A 1 586 ? -2.077 25.069 30.890 1.00 78.56 586 VAL A N 1
ATOM 4530 C CA . VAL A 1 586 ? -2.019 24.870 32.338 1.00 78.56 586 VAL A CA 1
ATOM 4531 C C . VAL A 1 586 ? -2.075 26.228 33.032 1.00 78.56 586 VAL A C 1
ATOM 4533 O O . VAL A 1 586 ? -1.327 27.134 32.670 1.00 78.56 586 VAL A O 1
ATOM 4536 N N . ILE A 1 587 ? -2.945 26.367 34.031 1.00 76.62 587 ILE A N 1
ATOM 4537 C CA . ILE A 1 587 ? -3.120 27.599 34.814 1.00 76.62 587 ILE A CA 1
ATOM 4538 C C . ILE A 1 587 ? -3.029 27.285 36.315 1.00 76.62 587 ILE A C 1
ATOM 4540 O O . ILE A 1 587 ? -3.148 26.124 36.724 1.00 76.62 587 ILE A O 1
ATOM 4544 N N . ASN A 1 588 ? -2.793 28.306 37.148 1.00 72.31 588 ASN A N 1
ATOM 4545 C CA . ASN A 1 588 ? -2.688 28.166 38.609 1.00 72.31 588 ASN A CA 1
ATOM 4546 C C . ASN A 1 588 ? -1.696 27.066 39.043 1.00 72.31 588 ASN A C 1
ATOM 4548 O O . ASN A 1 588 ? -2.034 26.197 39.844 1.00 72.31 588 ASN A O 1
ATOM 4552 N N . GLN A 1 589 ? -0.495 27.041 38.453 1.00 77.44 589 GLN A N 1
ATOM 4553 C CA . GLN A 1 589 ? 0.549 26.033 38.721 1.00 77.44 589 GLN A CA 1
ATOM 4554 C C . GLN A 1 589 ? 0.055 24.570 38.683 1.00 77.44 589 GLN A C 1
ATOM 4556 O O . GLN A 1 589 ? 0.349 23.766 39.567 1.00 77.44 589 GLN A O 1
ATOM 4561 N N . GLY A 1 590 ? -0.737 24.213 37.668 1.00 71.75 590 GLY A N 1
ATOM 4562 C CA . GLY A 1 590 ? -1.243 22.845 37.512 1.00 71.75 590 GLY A CA 1
ATOM 4563 C C . GLY A 1 590 ? -2.522 22.559 38.294 1.00 71.75 590 GLY A C 1
ATOM 4564 O O . GLY A 1 590 ? -3.018 21.430 38.258 1.00 71.75 590 GLY A O 1
ATOM 4565 N N . GLN A 1 591 ? -3.095 23.548 38.994 1.00 70.56 591 GLN A N 1
ATOM 4566 C CA . GLN A 1 591 ? -4.370 23.360 39.684 1.00 70.56 591 GLN A CA 1
ATOM 4567 C C . GLN A 1 591 ? -5.550 23.209 38.724 1.00 70.56 591 GLN A C 1
ATOM 4569 O O . GLN A 1 591 ? -6.458 22.430 39.023 1.00 70.56 591 GLN A O 1
ATOM 4574 N N . GLN A 1 592 ? -5.518 23.903 37.586 1.00 72.94 592 GLN A N 1
ATOM 4575 C CA . GLN A 1 592 ? -6.554 23.872 36.557 1.00 72.94 592 GLN A CA 1
ATOM 4576 C C . GLN A 1 592 ? -5.918 23.828 35.161 1.00 72.94 592 GLN A C 1
ATOM 4578 O O . GLN A 1 592 ? -4.760 24.206 34.967 1.00 72.94 592 GLN A O 1
ATOM 4583 N N . VAL A 1 593 ? -6.692 23.365 34.181 1.00 73.69 593 VAL A N 1
ATOM 4584 C CA . VAL A 1 593 ? -6.281 23.281 32.777 1.00 73.69 593 VAL A CA 1
ATOM 4585 C C . VAL A 1 593 ? -7.420 23.718 31.867 1.00 73.69 593 VAL A C 1
ATOM 4587 O O . VAL A 1 593 ? -8.583 23.423 32.136 1.00 73.69 593 VAL A O 1
ATOM 4590 N N . ILE A 1 594 ? -7.079 24.389 30.773 1.00 76.81 594 ILE A N 1
ATOM 4591 C CA . ILE A 1 594 ? -7.990 24.702 29.674 1.00 76.81 594 ILE A CA 1
ATOM 4592 C C . ILE A 1 594 ? -7.594 23.808 28.498 1.00 76.81 594 ILE A C 1
ATOM 4594 O O . ILE A 1 594 ? -6.478 23.908 27.986 1.00 76.81 594 ILE A O 1
ATOM 4598 N N . CYS A 1 595 ? -8.494 22.915 28.087 1.00 76.19 595 CYS A N 1
ATOM 4599 C CA . CYS A 1 595 ? -8.262 21.967 26.997 1.00 76.19 595 CYS A CA 1
ATOM 4600 C C . CYS A 1 595 ? -9.119 22.337 25.788 1.00 76.19 595 CYS A C 1
ATOM 4602 O O . CYS A 1 595 ? -10.325 22.541 25.918 1.00 76.19 595 CYS A O 1
ATOM 4604 N N . LEU A 1 596 ? -8.505 22.395 24.608 1.00 82.12 596 LEU A N 1
ATOM 4605 C CA . LEU A 1 596 ? -9.243 22.503 23.355 1.00 82.12 596 LEU A CA 1
ATOM 4606 C C . LEU A 1 596 ? -9.897 21.150 22.989 1.00 82.12 596 LEU A C 1
ATOM 4608 O O . LEU A 1 596 ? -9.401 20.104 23.412 1.00 82.12 596 LEU A O 1
ATOM 4612 N N . PRO A 1 597 ? -10.970 21.127 22.170 1.00 77.31 597 PRO A N 1
ATOM 4613 C CA . PRO A 1 597 ? -11.765 19.916 21.908 1.00 77.31 597 PRO A CA 1
ATOM 4614 C C . PRO A 1 597 ? -11.025 18.738 21.244 1.00 77.31 597 PRO A C 1
ATOM 4616 O O . PRO A 1 597 ? -11.560 17.633 21.183 1.00 77.31 597 PRO A O 1
ATOM 4619 N N . GLY A 1 598 ? -9.835 18.963 20.682 1.00 79.88 598 GLY A N 1
ATOM 4620 C CA . GLY A 1 598 ? -8.973 17.930 20.099 1.00 79.88 598 GLY A CA 1
ATOM 4621 C C . GLY A 1 598 ? -7.842 17.465 21.020 1.00 79.88 598 GLY A C 1
ATOM 4622 O O . GLY A 1 598 ? -7.012 16.660 20.594 1.00 79.88 598 GLY A O 1
ATOM 4623 N N . ALA A 1 599 ? -7.750 17.986 22.247 1.00 81.88 599 ALA A N 1
ATOM 4624 C CA . ALA A 1 599 ? -6.730 17.592 23.211 1.00 81.88 599 ALA A CA 1
ATOM 4625 C C . ALA A 1 599 ? -6.956 16.147 23.684 1.00 81.88 599 ALA A C 1
ATOM 4627 O O . ALA A 1 599 ? -8.019 15.790 24.185 1.00 81.88 599 ALA A O 1
ATOM 4628 N N . THR A 1 600 ? -5.938 15.303 23.534 1.00 80.12 600 THR A N 1
ATOM 4629 C CA . THR A 1 600 ? -5.976 13.904 23.981 1.00 80.12 600 THR A CA 1
ATOM 4630 C C . THR A 1 600 ? -5.569 13.779 25.448 1.00 80.12 600 THR A C 1
ATOM 4632 O O . THR A 1 600 ? -4.698 14.527 25.896 1.00 80.12 600 THR A O 1
ATOM 4635 N N . LEU A 1 601 ? -6.093 12.769 26.150 1.00 75.62 601 LEU A N 1
ATOM 4636 C CA . LEU A 1 601 ? -5.705 12.455 27.534 1.00 75.62 601 LEU A CA 1
ATOM 4637 C C . LEU A 1 601 ? -4.197 12.220 27.685 1.00 75.62 601 LEU A C 1
ATOM 4639 O O . LEU A 1 601 ? -3.602 12.790 28.586 1.00 75.62 601 LEU A O 1
ATOM 4643 N N . ASP A 1 602 ? -3.578 11.477 26.761 1.00 78.06 602 ASP A N 1
ATOM 4644 C CA . ASP A 1 602 ? -2.124 11.234 26.744 1.00 78.06 602 ASP A CA 1
ATOM 4645 C C . ASP A 1 602 ? -1.319 12.545 26.748 1.00 78.06 602 ASP A C 1
ATOM 4647 O O . ASP A 1 602 ? -0.395 12.736 27.536 1.00 78.06 602 ASP A O 1
ATOM 4651 N N . ARG A 1 603 ? -1.710 13.500 25.897 1.00 80.75 603 ARG A N 1
ATOM 4652 C CA . ARG A 1 603 ? -1.063 14.815 25.850 1.00 80.75 603 ARG A CA 1
ATOM 4653 C C . ARG A 1 603 ? -1.255 15.586 27.153 1.00 80.75 603 ARG A C 1
ATOM 4655 O O . ARG A 1 603 ? -0.302 16.181 27.642 1.00 80.75 603 ARG A O 1
ATOM 4662 N N . LEU A 1 604 ? -2.461 15.570 27.718 1.00 82.31 604 LEU A N 1
ATOM 4663 C CA . LEU A 1 604 ? -2.721 16.208 29.007 1.00 82.31 604 LEU A CA 1
ATOM 4664 C C . LEU A 1 604 ? -1.895 15.564 30.128 1.00 82.31 604 LEU A C 1
ATOM 4666 O O . LEU A 1 604 ? -1.439 16.271 31.022 1.00 82.31 604 LEU A O 1
ATOM 4670 N N . GLU A 1 605 ? -1.675 14.250 30.074 1.00 80.56 605 GLU A N 1
ATOM 4671 C CA . GLU A 1 605 ? -0.938 13.513 31.101 1.00 80.56 605 GLU A CA 1
ATOM 4672 C C . GLU A 1 605 ? 0.530 13.923 31.085 1.00 80.56 605 GLU A C 1
ATOM 4674 O O . GLU A 1 605 ? 1.097 14.261 32.123 1.00 80.56 605 GLU A O 1
ATOM 4679 N N . LYS A 1 606 ? 1.107 14.008 29.882 1.00 83.81 606 LYS A N 1
ATOM 4680 C CA . LYS A 1 606 ? 2.468 14.506 29.659 1.00 83.81 606 LYS A CA 1
ATOM 4681 C C . LYS A 1 606 ? 2.644 15.943 30.152 1.00 83.81 606 LYS A C 1
ATOM 4683 O O . LYS A 1 606 ? 3.629 16.228 30.823 1.00 83.81 606 LYS A O 1
ATOM 4688 N N . GLU A 1 607 ? 1.687 16.829 29.874 1.00 83.81 607 GLU A N 1
ATOM 4689 C CA . GLU A 1 607 ? 1.744 18.229 30.331 1.00 83.81 607 GLU A CA 1
ATOM 4690 C C . GLU A 1 607 ? 1.630 18.348 31.866 1.00 83.81 607 GLU A C 1
ATOM 4692 O O . GLU A 1 607 ? 2.309 19.171 32.483 1.00 83.81 607 GLU A O 1
ATOM 4697 N N . LEU A 1 608 ? 0.803 17.514 32.510 1.00 83.12 608 LEU A N 1
ATOM 4698 C CA . LEU A 1 608 ? 0.593 17.536 33.964 1.00 83.12 608 LEU A CA 1
ATOM 4699 C C . LEU A 1 608 ? 1.665 16.790 34.770 1.00 83.12 608 LEU A C 1
ATOM 4701 O O . LEU A 1 608 ? 1.803 17.056 35.969 1.00 83.12 608 LEU A O 1
ATOM 4705 N N . ALA A 1 609 ? 2.450 15.914 34.138 1.00 81.75 609 ALA A N 1
ATOM 4706 C CA . ALA A 1 609 ? 3.524 15.165 34.791 1.00 81.75 609 ALA A CA 1
ATOM 4707 C C . ALA A 1 609 ? 4.524 16.089 35.511 1.00 81.75 609 ALA A C 1
ATOM 4709 O O . ALA A 1 609 ? 4.951 15.798 36.628 1.00 81.75 609 ALA A O 1
ATOM 4710 N N . HIS A 1 610 ? 4.816 17.258 34.929 1.00 82.38 610 HIS A N 1
ATOM 4711 C CA . HIS A 1 610 ? 5.696 18.277 35.514 1.00 82.38 610 HIS A CA 1
ATOM 4712 C C . HIS A 1 610 ? 5.169 18.890 36.824 1.00 82.38 610 HIS A C 1
ATOM 4714 O O . HIS A 1 610 ? 5.933 19.494 37.572 1.00 82.38 610 HIS A O 1
ATOM 4720 N N . TYR A 1 611 ? 3.878 18.718 37.117 1.00 80.25 611 TYR A N 1
ATOM 4721 C CA . TYR A 1 611 ? 3.206 19.232 38.310 1.00 80.25 611 TYR A CA 1
ATOM 4722 C C . TYR A 1 611 ? 2.891 18.128 39.336 1.00 80.25 611 TYR A C 1
ATOM 4724 O O . TYR A 1 611 ? 2.130 18.373 40.273 1.00 80.25 611 TYR A O 1
ATOM 4732 N N . ASN A 1 612 ? 3.441 16.913 39.172 1.00 74.25 612 ASN A N 1
ATOM 4733 C CA . ASN A 1 612 ? 3.124 15.733 39.993 1.00 74.25 612 ASN A CA 1
ATOM 4734 C C . ASN A 1 612 ? 1.611 15.449 40.079 1.00 74.25 612 ASN A C 1
ATOM 4736 O O . ASN A 1 612 ? 1.079 15.072 41.128 1.00 74.25 612 ASN A O 1
ATOM 4740 N N . ARG A 1 613 ? 0.896 15.643 38.964 1.00 65.00 613 ARG A N 1
ATOM 4741 C CA . ARG A 1 613 ? -0.544 15.385 38.861 1.00 65.00 613 ARG A CA 1
ATOM 4742 C C . ARG A 1 613 ? -0.829 14.328 37.803 1.00 65.00 613 ARG A C 1
ATOM 4744 O O . ARG A 1 613 ? -0.300 14.390 36.703 1.00 65.00 613 ARG A O 1
ATOM 4751 N N . GLY A 1 614 ? -1.700 13.384 38.152 1.00 57.19 614 GLY A N 1
ATOM 4752 C CA . GLY A 1 614 ? -2.259 12.400 37.225 1.00 57.19 614 GLY A CA 1
ATOM 4753 C C . GLY A 1 614 ? -3.676 12.774 36.796 1.00 57.19 614 GLY A C 1
ATOM 4754 O O . GLY A 1 614 ? -4.377 13.512 37.497 1.00 57.19 614 GLY A O 1
ATOM 4755 N N . ILE A 1 615 ? -4.109 12.244 35.656 1.00 62.88 615 ILE A N 1
ATOM 4756 C CA . ILE A 1 615 ? -5.468 12.438 35.149 1.00 62.88 615 ILE A CA 1
ATOM 4757 C C . ILE A 1 615 ? -6.356 11.302 35.635 1.00 62.88 615 ILE A C 1
ATOM 4759 O O . ILE A 1 615 ? -6.027 10.129 35.507 1.00 62.88 615 ILE A O 1
ATOM 4763 N N . CYS A 1 616 ? -7.528 11.659 36.142 1.00 54.44 616 CYS A N 1
ATOM 4764 C CA . CYS A 1 616 ? -8.626 10.726 36.338 1.00 54.44 616 CYS A CA 1
ATOM 4765 C C . CYS A 1 616 ? -9.768 11.208 35.445 1.00 54.44 616 CYS A C 1
ATOM 4767 O O . CYS A 1 616 ? -10.411 12.211 35.757 1.00 54.44 616 CYS A O 1
ATOM 4769 N N . ASN A 1 617 ? -9.948 10.545 34.304 1.00 55.03 617 ASN A N 1
ATOM 4770 C CA . ASN A 1 617 ? -11.018 10.842 33.362 1.00 55.03 617 ASN A CA 1
ATOM 4771 C C . ASN A 1 617 ? -12.145 9.823 33.538 1.00 55.03 617 ASN A C 1
ATOM 4773 O O . ASN A 1 617 ? -11.877 8.626 33.529 1.00 55.03 617 ASN A O 1
ATOM 4777 N N . ASN A 1 618 ? -13.383 10.302 33.659 1.00 50.75 618 ASN A N 1
ATOM 4778 C CA . ASN A 1 618 ? -14.571 9.456 33.789 1.00 50.75 618 ASN A CA 1
ATOM 4779 C C . ASN A 1 618 ? -15.568 9.630 32.628 1.00 50.75 618 ASN A C 1
ATOM 4781 O O . ASN A 1 618 ? -16.739 9.307 32.745 1.00 50.75 618 ASN A O 1
ATOM 4785 N N . SER A 1 619 ? -15.122 10.158 31.483 1.00 46.25 619 SER A N 1
ATOM 4786 C CA . SER A 1 619 ? -15.985 10.372 30.305 1.00 46.25 619 SER A CA 1
ATOM 4787 C C . SER A 1 619 ? -16.205 9.124 29.436 1.00 46.25 619 SER A C 1
ATOM 4789 O O . SER A 1 619 ? -16.729 9.218 28.326 1.00 46.25 619 SER A O 1
ATOM 4791 N N . GLY A 1 620 ? -15.844 7.940 29.931 1.00 40.75 620 GLY A N 1
ATOM 4792 C CA . GLY A 1 620 ? -16.197 6.674 29.302 1.00 40.75 620 GLY A CA 1
ATOM 4793 C C . GLY A 1 620 ? -17.604 6.270 29.713 1.00 40.75 620 GLY A C 1
ATOM 4794 O O . GLY A 1 620 ? -17.763 5.505 30.656 1.00 40.75 620 GLY A O 1
ATOM 4795 N N . GLY A 1 621 ? -18.625 6.774 29.017 1.00 35.81 621 GLY A N 1
ATOM 4796 C CA . GLY A 1 621 ? -19.959 6.189 29.096 1.00 35.81 621 GLY A CA 1
ATOM 4797 C C . GLY A 1 621 ? -19.871 4.723 28.678 1.00 35.81 621 GLY A C 1
ATOM 4798 O O . GLY A 1 621 ? -19.836 4.423 27.486 1.00 35.81 621 GLY A O 1
ATOM 4799 N N . ALA A 1 622 ? -19.782 3.818 29.651 1.00 30.03 622 ALA A N 1
ATOM 4800 C CA . ALA A 1 622 ? -19.926 2.394 29.420 1.00 30.03 622 ALA A CA 1
ATOM 4801 C C . ALA A 1 622 ? -21.352 2.171 28.902 1.00 30.03 622 ALA A C 1
ATOM 4803 O O . ALA A 1 622 ? -22.314 2.313 29.651 1.00 30.03 622 ALA A O 1
ATOM 4804 N N . LEU A 1 623 ? -21.451 1.960 27.584 1.00 42.81 623 LEU A N 1
ATOM 4805 C CA . LEU A 1 623 ? -22.555 1.355 26.836 1.00 42.81 623 LEU A CA 1
ATOM 4806 C C . LEU A 1 623 ? -23.900 1.338 27.587 1.00 42.81 623 LEU A C 1
ATOM 4808 O O . LEU A 1 623 ? -24.219 0.341 28.220 1.00 42.81 623 LEU A O 1
ATOM 4812 N N . VAL A 1 624 ? -24.666 2.437 27.528 1.00 29.16 624 VAL A N 1
ATOM 4813 C CA . VAL A 1 624 ? -25.870 2.559 26.680 1.00 29.16 624 VAL A CA 1
ATOM 4814 C C . VAL A 1 624 ? -26.105 4.041 26.325 1.00 29.16 624 VAL A C 1
ATOM 4816 O O . VAL A 1 624 ? -26.004 4.915 27.177 1.00 29.16 624 VAL A O 1
ATOM 4819 N N . ARG A 1 625 ? -26.343 4.334 25.035 1.00 32.88 625 ARG A N 1
ATOM 4820 C CA . ARG A 1 625 ? -26.794 5.625 24.456 1.00 32.88 625 ARG A CA 1
ATOM 4821 C C . ARG A 1 625 ? -26.349 6.908 25.198 1.00 32.88 625 ARG A C 1
ATOM 4823 O O . ARG A 1 625 ? -27.152 7.680 25.706 1.00 32.88 625 ARG A O 1
ATOM 4830 N N . ARG A 1 626 ? -25.032 7.155 25.135 1.00 44.53 626 ARG A N 1
ATOM 4831 C CA . ARG A 1 626 ? -24.330 8.458 25.224 1.00 44.53 626 ARG A CA 1
ATOM 4832 C C . ARG A 1 626 ? -24.944 9.488 26.198 1.00 44.53 626 ARG A C 1
ATOM 4834 O O . ARG A 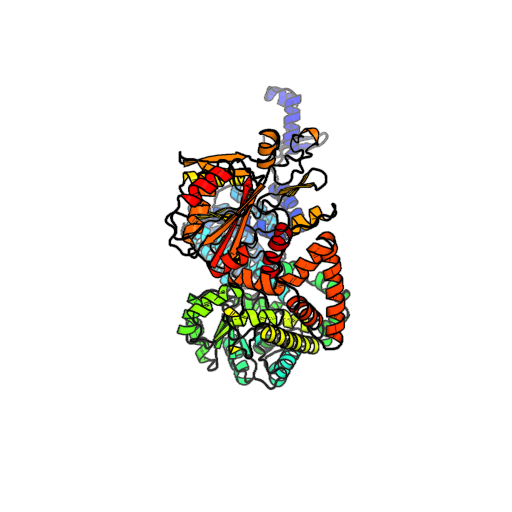1 626 ? -25.575 10.449 25.762 1.00 44.53 626 ARG A O 1
ATOM 4841 N N . GLY A 1 627 ? -24.691 9.355 27.500 1.00 33.25 627 GLY A N 1
ATOM 4842 C CA . GLY A 1 627 ? -24.840 10.467 28.453 1.00 33.25 627 GLY A CA 1
ATOM 4843 C C . GLY A 1 627 ? -23.674 11.468 28.334 1.00 33.25 627 GLY A C 1
ATOM 4844 O O . GLY A 1 627 ? -22.552 11.038 28.060 1.00 33.25 627 GLY A O 1
ATOM 4845 N N . PRO A 1 628 ? -23.890 12.789 28.483 1.00 40.97 628 PRO A N 1
ATOM 4846 C CA . PRO A 1 628 ? -22.805 13.764 28.438 1.00 40.97 628 PRO A CA 1
ATOM 4847 C C . PRO A 1 628 ? -21.955 13.706 29.717 1.00 40.97 628 PRO A C 1
ATOM 4849 O O . PRO A 1 628 ? -22.479 13.582 30.822 1.00 40.97 628 PRO A O 1
ATOM 4852 N N . ALA A 1 629 ? -20.638 13.858 29.567 1.00 44.19 629 ALA A N 1
ATOM 4853 C CA . ALA A 1 629 ? -19.769 14.223 30.676 1.00 44.19 629 ALA A CA 1
ATOM 4854 C C . ALA A 1 629 ? -20.047 15.693 31.013 1.00 44.19 629 ALA A C 1
ATOM 4856 O O . ALA A 1 629 ? -19.749 16.584 30.218 1.00 44.19 629 ALA A O 1
ATOM 4857 N N . TYR A 1 630 ? -20.669 15.946 32.160 1.00 49.50 630 TYR A N 1
ATOM 4858 C CA . TYR A 1 630 ? -20.904 17.308 32.614 1.00 49.50 630 TYR A CA 1
ATOM 4859 C C . TYR A 1 630 ? -19.632 17.868 33.260 1.00 49.50 630 TYR A C 1
ATOM 4861 O O . TYR A 1 630 ? -19.020 17.216 34.105 1.00 49.50 630 TYR A O 1
ATOM 4869 N N . THR A 1 631 ? -19.226 19.070 32.858 1.00 52.28 631 THR A N 1
ATOM 4870 C CA . THR A 1 631 ? -18.101 19.795 33.459 1.00 52.28 631 THR A CA 1
ATOM 4871 C C . THR A 1 631 ? -18.577 21.159 33.932 1.00 52.28 631 THR A C 1
ATOM 4873 O O . THR A 1 631 ? -19.100 21.936 33.139 1.00 52.28 631 THR A O 1
ATOM 4876 N N . GLU A 1 632 ? -18.358 21.450 35.216 1.00 54.03 632 GLU A N 1
ATOM 4877 C CA . GLU A 1 632 ? -18.769 22.689 35.899 1.00 54.03 632 GLU A CA 1
ATOM 4878 C C . GLU A 1 632 ? -18.292 23.969 35.183 1.00 54.03 632 GLU A C 1
ATOM 4880 O O . GLU A 1 632 ? -19.007 24.966 35.149 1.00 54.03 632 GLU A O 1
ATOM 4885 N N . LEU A 1 633 ? -17.109 23.922 34.560 1.00 64.12 633 LEU A N 1
ATOM 4886 C CA . LEU A 1 633 ? -16.509 25.024 33.809 1.00 64.12 633 LEU A CA 1
ATOM 4887 C C . LEU A 1 633 ? -16.393 24.635 32.331 1.00 64.12 633 LEU A C 1
ATOM 4889 O O . LEU A 1 633 ? -15.506 23.865 31.963 1.00 64.12 633 LEU A O 1
ATOM 4893 N N . ALA A 1 634 ? -17.277 25.168 31.488 1.00 67.25 634 ALA A N 1
ATOM 4894 C CA . ALA A 1 634 ? -17.299 24.893 30.053 1.00 67.25 634 ALA A CA 1
ATOM 4895 C C . ALA A 1 634 ? -17.562 26.159 29.226 1.00 67.25 634 ALA A C 1
ATOM 4897 O O . ALA A 1 634 ? -18.288 27.057 29.646 1.00 67.25 634 ALA A O 1
ATOM 4898 N N . LEU A 1 635 ? -16.994 26.194 28.023 1.00 73.31 635 LEU A N 1
ATOM 4899 C CA . LEU A 1 635 ? -17.401 27.088 26.943 1.00 73.31 635 LEU A CA 1
ATOM 4900 C C . LEU A 1 635 ? -18.069 26.212 25.883 1.00 73.31 635 LEU A C 1
ATOM 4902 O O . LEU A 1 635 ? -17.417 25.312 25.351 1.00 73.31 635 LEU A O 1
ATOM 4906 N N . TYR A 1 636 ? -19.348 26.436 25.605 1.00 74.88 636 TYR A N 1
ATOM 4907 C CA . TYR A 1 636 ? -20.108 25.618 24.660 1.00 74.88 636 TYR A CA 1
ATOM 4908 C C . TYR A 1 636 ? -21.033 26.475 23.802 1.00 74.88 636 TYR A C 1
ATOM 4910 O O . TYR A 1 636 ? -21.353 27.607 24.152 1.00 74.88 636 TYR A O 1
ATOM 4918 N N . ALA A 1 637 ? -21.432 25.934 22.655 1.00 78.25 637 ALA A N 1
ATOM 4919 C CA . ALA A 1 637 ? -22.418 26.552 21.784 1.00 78.25 637 ALA A CA 1
ATOM 4920 C C . ALA A 1 637 ? -23.792 25.918 22.032 1.00 78.25 637 ALA A C 1
ATOM 4922 O O . ALA A 1 637 ? -23.881 24.704 22.242 1.00 78.25 637 ALA A O 1
ATOM 4923 N N . CYS A 1 638 ? -24.841 26.729 22.001 1.00 79.81 638 CYS A N 1
ATOM 4924 C CA . CYS A 1 638 ? -26.228 26.307 22.144 1.00 79.81 638 CYS A CA 1
ATOM 4925 C C . CYS A 1 638 ? -27.054 26.910 21.005 1.00 79.81 638 CYS A C 1
ATOM 4927 O O . CYS A 1 638 ? -26.739 27.997 20.533 1.00 79.81 638 CYS A O 1
ATOM 4929 N N . VAL A 1 639 ? -28.095 26.211 20.557 1.00 80.38 639 VAL A N 1
ATOM 4930 C CA . VAL A 1 639 ? -29.112 26.802 19.681 1.00 80.38 639 VAL A CA 1
ATOM 4931 C C . VAL A 1 639 ? -30.259 27.243 20.578 1.00 80.38 639 VAL A C 1
ATOM 4933 O O . VAL A 1 639 ? -30.839 26.421 21.291 1.00 80.38 639 VAL A O 1
ATOM 4936 N N . ASN A 1 640 ? -30.539 28.541 20.591 1.00 81.25 640 ASN A N 1
ATOM 4937 C CA . ASN A 1 640 ? -31.567 29.118 21.446 1.00 81.25 640 ASN A CA 1
ATOM 4938 C C . ASN A 1 640 ? -32.984 28.847 20.893 1.00 81.25 640 ASN A C 1
ATOM 4940 O O . ASN A 1 640 ? -33.172 28.225 19.846 1.00 81.25 640 ASN A O 1
ATOM 4944 N N . ALA A 1 641 ? -34.009 29.328 21.599 1.00 78.94 641 ALA A N 1
ATOM 4945 C CA . ALA A 1 641 ? -35.404 29.131 21.198 1.00 78.94 641 ALA A CA 1
ATOM 4946 C C . ALA A 1 641 ? -35.778 29.803 19.858 1.00 78.94 641 ALA A C 1
ATOM 4948 O O . ALA A 1 641 ? -36.770 29.401 19.255 1.00 78.94 641 ALA A O 1
ATOM 4949 N N . SER A 1 642 ? -35.010 30.797 19.389 1.00 80.25 642 SER A N 1
ATOM 4950 C CA . SER A 1 642 ? -35.189 31.424 18.071 1.00 80.25 642 SER A CA 1
ATOM 4951 C C . SER A 1 642 ? -34.452 30.693 16.942 1.00 80.25 642 SER A C 1
ATOM 4953 O O . SER A 1 642 ? -34.528 31.129 15.797 1.00 80.25 642 SER A O 1
ATOM 4955 N N . GLY A 1 643 ? -33.778 29.572 17.230 1.00 79.38 643 GLY A N 1
ATOM 4956 C CA . GLY A 1 643 ? -33.002 28.821 16.239 1.00 79.38 643 GLY A CA 1
ATOM 4957 C C . GLY A 1 643 ? -31.627 29.428 15.947 1.00 79.38 643 GLY A C 1
ATOM 4958 O O . GLY A 1 643 ? -30.939 28.983 15.031 1.00 79.38 643 GLY A O 1
ATOM 4959 N N . GLU A 1 644 ? -31.202 30.425 16.723 1.00 80.88 644 GLU A N 1
ATOM 4960 C CA . GLU A 1 644 ? -29.917 31.094 16.550 1.00 80.88 644 GLU A CA 1
ATOM 4961 C C . GLU A 1 644 ? -28.840 30.449 17.425 1.00 80.88 644 GLU A C 1
ATOM 4963 O O . GLU A 1 644 ? -29.080 30.032 18.562 1.00 80.88 644 GLU A O 1
ATOM 4968 N N . LEU A 1 645 ? -27.625 30.375 16.884 1.00 83.69 645 LEU A N 1
ATOM 4969 C CA . LEU A 1 645 ? -26.467 29.850 17.592 1.00 83.69 645 LEU A CA 1
ATOM 4970 C C . LEU A 1 645 ? -25.917 30.902 18.567 1.00 83.69 645 LEU A C 1
ATOM 4972 O O . LEU A 1 645 ? -25.486 31.978 18.158 1.00 83.69 645 LEU A O 1
ATOM 4976 N N . GLU A 1 646 ? -25.862 30.565 19.851 1.00 82.75 646 GLU A N 1
ATOM 4977 C CA . GLU A 1 646 ? -25.281 31.390 20.909 1.00 82.75 646 GLU A CA 1
ATOM 4978 C C . GLU A 1 646 ? -24.098 30.691 21.588 1.00 82.75 646 GLU A C 1
ATOM 4980 O O . GLU A 1 646 ? -24.029 29.463 21.689 1.00 82.75 646 GLU A O 1
ATOM 4985 N N . LEU A 1 647 ? -23.130 31.486 22.050 1.00 78.88 647 LEU A N 1
ATOM 4986 C CA . LEU A 1 647 ? -21.967 30.992 22.779 1.00 78.88 647 LEU A CA 1
ATOM 4987 C C . LEU A 1 647 ? -22.180 31.201 24.279 1.00 78.88 647 LEU A C 1
ATOM 4989 O O . LEU A 1 647 ? -22.223 32.335 24.758 1.00 78.88 647 LEU A O 1
ATOM 4993 N N . VAL A 1 648 ? -22.242 30.107 25.029 1.00 75.75 648 VAL A N 1
ATOM 4994 C CA . VAL A 1 648 ? -22.424 30.123 26.479 1.00 75.75 648 VAL A CA 1
ATOM 4995 C C . VAL A 1 648 ? -21.076 29.931 27.167 1.00 75.75 648 VAL A C 1
ATOM 4997 O O . VAL A 1 648 ? -20.412 28.902 27.017 1.00 75.75 648 VAL A O 1
ATOM 5000 N N . ASN A 1 649 ? -20.658 30.941 27.932 1.00 71.94 649 ASN A N 1
ATOM 5001 C CA . ASN A 1 649 ? -19.381 30.948 28.637 1.00 71.94 649 ASN A CA 1
ATOM 5002 C C . ASN A 1 649 ? -19.568 30.758 30.148 1.00 71.94 649 ASN A C 1
ATOM 5004 O O . ASN A 1 649 ? -19.913 31.701 30.858 1.00 71.94 649 ASN A O 1
ATOM 5008 N N . HIS A 1 650 ? -19.281 29.556 30.645 1.00 69.25 650 HIS A N 1
ATOM 5009 C CA . HIS A 1 650 ? -19.207 29.257 32.079 1.00 69.25 650 HIS A CA 1
ATOM 5010 C C . HIS A 1 650 ? -17.758 29.207 32.597 1.00 69.25 650 HIS A C 1
ATOM 5012 O O . HIS A 1 650 ? -17.513 28.774 33.723 1.00 69.25 650 HIS A O 1
ATOM 5018 N N . LEU A 1 651 ? -16.771 29.637 31.805 1.00 62.50 651 LEU A N 1
ATOM 5019 C CA . LEU A 1 651 ? -15.400 29.796 32.284 1.00 62.50 651 LEU A CA 1
ATOM 5020 C C . LEU A 1 651 ? -15.337 31.063 33.151 1.00 62.50 651 LEU A C 1
ATOM 5022 O O . LEU A 1 651 ? -15.644 32.156 32.682 1.00 62.50 651 LEU A O 1
ATOM 5026 N N . VAL A 1 652 ? -14.907 30.939 34.412 1.00 57.16 652 VAL A N 1
ATOM 5027 C CA . VAL A 1 652 ? -14.727 32.058 35.371 1.00 57.16 652 VAL A CA 1
ATOM 5028 C C . VAL A 1 652 ? -13.463 32.881 35.027 1.00 57.16 652 VAL A C 1
ATOM 5030 O O . VAL A 1 652 ? -12.621 33.173 35.872 1.00 57.16 652 VAL A O 1
ATOM 5033 N N . VAL A 1 653 ? -13.286 33.214 33.747 1.00 57.12 653 VAL A N 1
ATOM 5034 C CA . VAL A 1 653 ? -12.164 33.987 33.197 1.00 57.12 653 VAL A CA 1
ATOM 5035 C C . VAL A 1 653 ? -12.706 35.340 32.723 1.00 57.12 653 VAL A C 1
ATOM 5037 O O . VAL A 1 653 ? -13.736 35.398 32.053 1.00 57.12 653 VAL A O 1
ATOM 5040 N N . VAL A 1 654 ? -12.044 36.442 33.096 1.00 46.09 654 VAL A N 1
ATOM 5041 C CA . VAL A 1 654 ? -12.522 37.814 32.845 1.00 46.09 654 VAL A CA 1
ATOM 5042 C C . VAL A 1 654 ? -12.526 38.155 31.342 1.00 46.09 654 VAL A C 1
ATOM 5044 O O . VAL A 1 654 ? -11.471 38.230 30.725 1.00 46.09 654 VAL A O 1
ATOM 5047 N N . LEU A 1 655 ? -13.726 38.439 30.816 1.00 45.66 655 LEU A N 1
ATOM 5048 C CA . LEU A 1 655 ? -14.090 39.167 29.582 1.00 45.66 655 LEU A CA 1
ATOM 5049 C C . LEU A 1 655 ? -13.548 38.721 28.196 1.00 45.66 655 LEU A C 1
ATOM 5051 O O . LEU A 1 655 ? -12.464 38.168 28.024 1.00 45.66 655 LEU A O 1
ATOM 5055 N N . LEU A 1 656 ? -14.364 39.067 27.183 1.00 44.88 656 LEU A N 1
ATOM 5056 C CA . LEU A 1 656 ? -14.269 38.866 25.723 1.00 44.88 656 LEU A CA 1
ATOM 5057 C C . LEU A 1 656 ? -12.862 38.755 25.112 1.00 44.88 656 LEU A C 1
ATOM 5059 O O . LEU A 1 656 ? -12.670 37.994 24.169 1.00 44.88 656 LEU A O 1
ATOM 5063 N N . THR A 1 657 ? -11.879 39.506 25.606 1.00 46.62 657 THR A N 1
ATOM 5064 C CA . THR A 1 657 ? -10.545 39.626 25.002 1.00 46.62 657 THR A CA 1
ATOM 5065 C C . THR A 1 657 ? -9.766 38.309 25.009 1.00 46.62 657 THR A C 1
ATOM 5067 O O . THR A 1 657 ? -9.040 38.018 24.057 1.00 46.62 657 THR A O 1
ATOM 5070 N N . ILE A 1 658 ? -9.921 37.488 26.054 1.00 53.19 658 ILE A N 1
ATOM 5071 C CA . ILE A 1 658 ? -9.258 36.176 26.148 1.00 53.19 658 ILE A CA 1
ATOM 5072 C C . ILE A 1 658 ? -9.973 35.157 25.258 1.00 53.19 658 ILE A C 1
ATOM 5074 O O . ILE A 1 658 ? -9.309 34.433 24.524 1.00 53.19 658 ILE A O 1
ATOM 5078 N N . VAL A 1 659 ? -11.310 35.165 25.239 1.00 52.84 659 VAL A N 1
ATOM 5079 C CA . VAL A 1 659 ? -12.122 34.293 24.373 1.00 52.84 659 VAL A CA 1
ATOM 5080 C C . VAL A 1 659 ? -11.883 34.614 22.891 1.00 52.84 659 VAL A C 1
ATOM 5082 O O . VAL A 1 659 ? -11.616 33.701 22.116 1.00 52.84 659 VAL A O 1
ATOM 5085 N N . MET A 1 660 ? -11.846 35.894 22.497 1.00 52.88 660 MET A N 1
ATOM 5086 C CA . MET A 1 660 ? -11.496 36.316 21.130 1.00 52.88 660 MET A CA 1
ATOM 5087 C C . MET A 1 660 ? -10.061 35.921 20.755 1.00 52.88 660 MET A C 1
ATOM 5089 O O . MET A 1 660 ? -9.823 35.429 19.654 1.00 52.88 660 MET A O 1
ATOM 5093 N N . ARG A 1 661 ? -9.089 36.067 21.668 1.00 54.66 661 ARG A N 1
ATOM 5094 C CA . ARG A 1 661 ? -7.700 35.634 21.423 1.00 54.66 661 ARG A CA 1
ATOM 5095 C C . ARG A 1 661 ? -7.555 34.111 21.333 1.00 54.66 661 ARG A C 1
ATOM 5097 O O . ARG A 1 661 ? -6.761 33.641 20.522 1.00 54.66 661 ARG A O 1
ATOM 5104 N N . MET A 1 662 ? -8.316 33.350 22.123 1.00 55.50 662 MET A N 1
ATOM 5105 C CA . MET A 1 662 ? -8.401 31.887 22.019 1.00 55.50 662 MET A CA 1
ATOM 5106 C C . MET A 1 662 ? -9.074 31.447 20.716 1.00 55.50 662 MET A C 1
ATOM 5108 O O . MET A 1 662 ? -8.688 30.430 20.144 1.00 55.50 662 MET A O 1
ATOM 5112 N N . MET A 1 663 ? -10.048 32.217 20.226 1.00 54.84 663 MET A N 1
ATOM 5113 C CA . MET A 1 663 ? -10.727 31.939 18.964 1.00 54.84 663 MET A CA 1
ATOM 5114 C C . MET A 1 663 ? -9.809 32.090 17.746 1.00 54.84 663 MET A C 1
ATOM 5116 O O . MET A 1 663 ? -9.909 31.293 16.815 1.00 54.84 663 MET A O 1
ATOM 5120 N N . LEU A 1 664 ? -8.870 33.040 17.777 1.00 53.25 664 LEU A N 1
ATOM 5121 C CA . LEU A 1 664 ? -8.066 33.427 16.613 1.00 53.25 664 LEU A CA 1
ATOM 5122 C C . LEU A 1 664 ? -6.747 32.657 16.416 1.00 53.25 664 LEU A C 1
ATOM 5124 O O . LEU A 1 664 ? -6.171 32.767 15.336 1.00 53.25 664 LEU A O 1
ATOM 5128 N N . ASN A 1 665 ? -6.221 31.913 17.403 1.00 52.53 665 ASN A N 1
ATOM 5129 C CA . ASN A 1 665 ? -4.823 31.455 17.329 1.00 52.53 665 ASN A CA 1
ATOM 5130 C C . ASN A 1 665 ? -4.581 29.986 17.732 1.00 52.53 665 ASN A C 1
ATOM 5132 O O . ASN A 1 665 ? -5.025 29.531 18.784 1.00 52.53 665 ASN A O 1
ATOM 5136 N N . ARG A 1 666 ? -3.822 29.247 16.905 1.00 50.41 666 ARG A N 1
ATOM 5137 C CA . ARG A 1 666 ? -3.612 27.782 17.012 1.00 50.41 666 ARG A CA 1
ATOM 5138 C C . ARG A 1 666 ? -2.661 27.339 18.129 1.00 50.41 666 ARG A C 1
ATOM 5140 O O . ARG A 1 666 ? -2.641 26.161 18.477 1.00 50.41 666 ARG A O 1
ATOM 5147 N N . SER A 1 667 ? -1.841 28.247 18.652 1.00 43.19 667 SER A N 1
ATOM 5148 C CA . SER A 1 667 ? -0.620 27.898 19.398 1.00 43.19 667 SER A CA 1
ATOM 5149 C C . SER A 1 667 ? -0.333 28.779 20.616 1.00 43.19 667 SER A C 1
ATOM 5151 O O . SER A 1 667 ? 0.705 28.617 21.257 1.00 43.19 667 SER A O 1
ATOM 5153 N N . MET A 1 668 ? -1.214 29.719 20.967 1.00 44.53 668 MET A N 1
ATOM 5154 C CA . MET A 1 668 ? -0.875 30.714 21.983 1.00 44.53 668 MET A CA 1
ATOM 5155 C C . MET A 1 668 ? -0.982 30.129 23.400 1.00 44.53 668 MET A C 1
ATOM 5157 O O . MET A 1 668 ? -2.074 29.797 23.863 1.00 44.53 668 MET A O 1
ATOM 5161 N N . LYS A 1 669 ? 0.150 30.039 24.114 1.00 43.50 669 LYS A N 1
ATOM 5162 C CA . LYS A 1 669 ? 0.172 29.999 25.585 1.00 43.50 669 LYS A CA 1
ATOM 5163 C C . LYS A 1 669 ? -0.234 31.391 26.067 1.00 43.50 669 LYS A C 1
ATOM 5165 O O . LYS A 1 669 ? 0.538 32.335 25.937 1.00 43.50 669 LYS A O 1
ATOM 5170 N N . ILE A 1 670 ? -1.456 31.546 26.566 1.00 47.72 670 ILE A N 1
ATOM 5171 C CA . ILE A 1 670 ? -1.865 32.804 27.192 1.00 47.72 670 ILE A CA 1
ATOM 5172 C C . ILE A 1 670 ? -1.237 32.823 28.586 1.00 47.72 670 ILE A C 1
ATOM 5174 O O . ILE A 1 670 ? -1.563 31.984 29.423 1.00 47.72 670 ILE A O 1
ATOM 5178 N N . HIS A 1 671 ? -0.317 33.756 28.839 1.00 41.69 671 HIS A N 1
ATOM 5179 C CA . HIS A 1 671 ? 0.146 34.045 30.194 1.00 41.69 671 HIS A CA 1
ATOM 5180 C C . HIS A 1 671 ? -0.971 34.772 30.944 1.00 41.69 671 HIS A C 1
ATOM 5182 O O . HIS A 1 671 ? -1.041 35.998 30.963 1.00 41.69 671 HIS A O 1
ATOM 5188 N N . LEU A 1 672 ? -1.892 33.992 31.509 1.00 47.09 672 LEU A N 1
ATOM 5189 C CA . LEU A 1 672 ? -2.865 34.485 32.472 1.00 47.09 672 LEU A CA 1
ATOM 5190 C C . LEU A 1 672 ? -2.101 34.772 33.767 1.00 47.09 672 LEU A C 1
ATOM 5192 O O . LEU A 1 672 ? -1.645 33.849 34.436 1.00 47.09 672 LEU A O 1
ATOM 5196 N N . HIS A 1 673 ? -1.904 36.051 34.080 1.00 42.28 673 HIS A N 1
ATOM 5197 C CA . HIS A 1 673 ? -1.430 36.459 35.400 1.00 42.28 673 HIS A CA 1
ATOM 5198 C C . HIS A 1 673 ? -2.512 36.122 36.436 1.00 42.28 673 HIS A C 1
ATOM 5200 O O . HIS A 1 673 ? -3.697 36.300 36.150 1.00 42.28 673 HIS A O 1
ATOM 5206 N N . ASP A 1 674 ? -2.121 35.702 37.644 1.00 40.38 674 ASP A N 1
ATOM 5207 C CA . ASP A 1 674 ? -3.053 35.360 38.737 1.00 40.38 674 ASP A CA 1
ATOM 5208 C C . ASP A 1 674 ? -4.071 36.481 39.042 1.00 40.38 674 ASP A C 1
ATOM 5210 O O . ASP A 1 674 ? -5.174 36.209 39.504 1.00 40.38 674 ASP A O 1
ATOM 5214 N N . SER A 1 675 ? -3.746 37.736 38.709 1.00 40.75 675 SER A N 1
ATOM 5215 C CA . SER A 1 675 ? -4.629 38.903 38.844 1.00 40.75 675 SER A CA 1
ATOM 5216 C C . SER A 1 675 ? -5.773 38.984 37.819 1.00 40.75 675 SER A C 1
ATOM 5218 O O . SER A 1 675 ? -6.711 39.751 38.028 1.00 40.75 675 SER A O 1
ATOM 5220 N N . MET A 1 676 ? -5.718 38.226 36.716 1.00 40.81 676 MET A N 1
ATOM 5221 C CA . MET A 1 676 ? -6.771 38.159 35.683 1.00 40.81 676 MET A CA 1
ATOM 5222 C C . MET A 1 676 ? -7.791 37.038 35.928 1.00 40.81 676 MET A C 1
ATOM 5224 O O . MET A 1 676 ? -8.842 36.999 35.285 1.00 40.81 676 MET A O 1
ATOM 5228 N N . LEU A 1 677 ? -7.493 36.123 36.849 1.00 45.03 677 LEU A N 1
ATOM 5229 C CA . LEU A 1 677 ? -8.440 35.138 37.350 1.00 45.03 677 LEU A CA 1
ATOM 5230 C C . LEU A 1 677 ? -9.188 35.784 38.512 1.00 45.03 677 LEU A C 1
ATOM 5232 O O . LEU A 1 677 ? -8.573 36.298 39.444 1.00 45.03 677 LEU A O 1
ATOM 5236 N N . ILE A 1 678 ? -10.522 35.789 38.477 1.00 42.25 678 ILE A N 1
ATOM 5237 C CA . ILE A 1 678 ? -11.276 36.316 39.613 1.00 42.25 678 ILE A CA 1
ATOM 5238 C C . ILE A 1 678 ? -10.944 35.428 40.823 1.00 42.25 678 ILE A C 1
ATOM 5240 O O . ILE A 1 678 ? -11.365 34.275 40.890 1.00 42.25 678 ILE A O 1
ATOM 5244 N N . HIS A 1 679 ? -10.235 35.983 41.812 1.00 39.47 679 HIS A N 1
ATOM 5245 C CA . HIS A 1 679 ? -9.920 35.365 43.112 1.00 39.47 679 HIS A CA 1
ATOM 5246 C C . HIS A 1 679 ? -11.162 34.929 43.933 1.00 39.47 679 HIS A C 1
ATOM 5248 O O . HIS A 1 679 ? -11.026 34.457 45.058 1.00 39.47 679 HIS A O 1
ATOM 5254 N N . HIS A 1 680 ? -12.380 35.031 43.387 1.00 36.38 680 HIS A N 1
ATOM 5255 C CA . HIS A 1 680 ? -13.623 34.574 44.017 1.00 36.38 680 HIS A CA 1
ATOM 5256 C C . HIS A 1 680 ? -13.871 33.062 43.926 1.00 36.38 680 HIS A C 1
ATOM 5258 O O . HIS A 1 680 ? -14.898 32.595 44.413 1.00 36.38 680 HIS A O 1
ATOM 5264 N N . VAL A 1 681 ? -12.937 32.271 43.387 1.00 39.12 681 VAL A N 1
ATOM 5265 C CA . VAL A 1 681 ? -12.960 30.803 43.541 1.00 39.12 681 VAL A CA 1
ATOM 5266 C C . VAL A 1 681 ? -12.201 30.383 44.812 1.00 39.12 681 VAL A C 1
ATOM 5268 O O . VAL A 1 681 ? -11.539 29.351 44.869 1.00 39.12 681 VAL A O 1
ATOM 5271 N N . TYR A 1 682 ? -12.303 31.176 45.882 1.00 34.47 682 TYR A N 1
ATOM 5272 C CA . TYR A 1 682 ? -12.170 30.630 47.227 1.00 34.47 682 TYR A CA 1
ATOM 5273 C C . TYR A 1 682 ? -13.384 29.737 47.455 1.00 34.47 682 TYR A C 1
ATOM 5275 O O . TYR A 1 682 ? -14.485 30.251 47.623 1.00 34.47 682 TYR A O 1
ATOM 5283 N N . LEU A 1 683 ? -13.167 28.416 47.405 1.00 37.03 683 LEU A N 1
ATOM 5284 C CA . LEU A 1 683 ? -13.927 27.379 48.113 1.00 37.03 683 LEU A CA 1
ATOM 5285 C C . LEU A 1 683 ? -15.273 27.876 48.664 1.00 37.03 683 LEU A C 1
ATOM 5287 O O . LEU A 1 683 ? -15.451 28.016 49.876 1.00 37.03 683 LEU A O 1
ATOM 5291 N N . LYS A 1 684 ? -16.261 28.097 47.789 1.00 34.75 684 LYS A N 1
ATOM 5292 C CA . LYS A 1 684 ? -17.634 28.038 48.263 1.00 34.75 684 LYS A CA 1
ATOM 5293 C C . LYS A 1 684 ? -17.799 26.580 48.663 1.00 34.75 684 LYS A C 1
ATOM 5295 O O . LYS A 1 684 ? -17.812 25.687 47.820 1.00 34.75 684 LYS A O 1
ATOM 5300 N N . LEU A 1 685 ? -17.859 26.326 49.968 1.00 38.22 685 LEU A N 1
ATOM 5301 C CA . LEU A 1 685 ? -18.436 25.116 50.545 1.00 38.22 685 LEU A CA 1
ATOM 5302 C C . LEU A 1 685 ? -19.918 25.074 50.123 1.00 38.22 685 LEU A C 1
ATOM 5304 O O . LEU A 1 685 ? -20.824 25.248 50.932 1.00 38.22 685 LEU A O 1
ATOM 5308 N N . GLN A 1 686 ? -20.176 24.923 48.824 1.00 45.50 686 GLN A N 1
ATOM 5309 C CA . GLN A 1 686 ? -21.497 24.684 48.284 1.00 45.50 686 GLN A CA 1
ATOM 5310 C C . GLN A 1 686 ? -21.893 23.300 48.774 1.00 45.50 686 GLN A C 1
ATOM 5312 O O . GLN A 1 686 ? -21.185 22.308 48.584 1.00 45.50 686 GLN A O 1
ATOM 5317 N N . VAL A 1 687 ? -23.014 23.245 49.484 1.00 49.97 687 VAL A N 1
ATOM 5318 C CA . VAL A 1 687 ? -23.611 21.991 49.925 1.00 49.97 687 VAL A CA 1
ATOM 5319 C C . VAL A 1 687 ? -24.009 21.223 48.666 1.00 49.97 687 VAL A C 1
ATOM 5321 O O . VAL A 1 687 ? -24.991 21.545 48.010 1.00 49.97 687 VAL A O 1
ATOM 5324 N N . LEU A 1 688 ? -23.197 20.245 48.285 1.00 56.88 688 LEU A N 1
ATOM 5325 C CA . LEU A 1 688 ? -23.432 19.413 47.110 1.00 56.88 688 LEU A CA 1
ATOM 5326 C C . LEU A 1 688 ? -24.490 18.362 47.431 1.00 56.88 688 LEU A C 1
ATOM 5328 O O . LEU A 1 688 ? -24.410 17.705 48.474 1.00 56.88 688 LEU A O 1
ATOM 5332 N N . GLN A 1 689 ? -25.435 18.166 46.516 1.00 64.00 689 GLN A N 1
ATOM 5333 C CA . GLN A 1 689 ? -26.359 17.040 46.563 1.00 64.00 689 GLN A CA 1
ATOM 5334 C C . GLN A 1 689 ? -26.002 16.028 45.473 1.00 64.00 689 GLN A C 1
ATOM 5336 O O . GLN A 1 689 ? -25.590 16.389 44.370 1.00 64.00 689 GLN A O 1
ATOM 5341 N N . VAL A 1 690 ? -26.127 14.746 45.813 1.00 66.44 690 VAL A N 1
ATOM 5342 C CA . VAL A 1 690 ? -25.992 13.633 44.873 1.00 66.44 690 VAL A CA 1
ATOM 5343 C C . VAL A 1 690 ? -27.341 12.932 44.818 1.00 66.44 690 VAL A C 1
ATOM 5345 O O . VAL A 1 690 ? -27.873 12.530 45.849 1.00 66.44 690 VAL A O 1
ATOM 5348 N N . PHE A 1 691 ? -27.887 12.812 43.619 1.00 71.31 691 PHE A N 1
ATOM 5349 C CA . PHE A 1 691 ? -29.107 12.087 43.305 1.00 71.31 691 PHE A CA 1
ATOM 5350 C C . PHE A 1 691 ? -28.707 10.723 42.743 1.00 71.31 691 PHE A C 1
ATOM 5352 O O . PHE A 1 691 ? -27.804 10.655 41.914 1.00 71.31 691 PHE A O 1
ATOM 5359 N N . TYR A 1 692 ? -29.350 9.651 43.204 1.00 73.12 692 TYR A N 1
ATOM 5360 C CA . TYR A 1 692 ? -29.178 8.295 42.680 1.00 73.12 692 TYR A CA 1
ATOM 5361 C C . TYR A 1 692 ? -30.524 7.857 42.102 1.00 73.12 692 TYR A C 1
ATOM 5363 O O . TYR A 1 692 ? -31.501 7.746 42.839 1.00 73.12 692 TYR A O 1
ATOM 5371 N N . VAL A 1 693 ? -30.588 7.684 40.787 1.00 76.56 693 VAL A N 1
ATOM 5372 C CA . VAL A 1 693 ? -31.805 7.384 40.026 1.00 76.56 693 VAL A CA 1
ATOM 5373 C C . VAL A 1 693 ? -31.699 5.959 39.494 1.00 76.56 693 VAL A C 1
ATOM 5375 O O . VAL A 1 693 ? -30.654 5.596 38.965 1.00 76.56 693 VAL A O 1
ATOM 5378 N N . GLY A 1 694 ? -32.752 5.156 39.644 1.00 78.19 694 GLY A N 1
ATOM 5379 C CA . GLY A 1 694 ? -32.866 3.821 39.051 1.00 78.19 694 GLY A CA 1
ATOM 5380 C C . GLY A 1 694 ? -34.018 3.774 38.046 1.00 78.19 694 GLY A C 1
ATOM 5381 O O . GLY A 1 694 ? -35.050 4.388 38.298 1.00 78.19 694 GLY A O 1
ATOM 5382 N N . THR A 1 695 ? -33.848 3.083 36.918 1.00 79.19 695 THR A N 1
ATOM 5383 C CA . THR A 1 695 ? -34.917 2.808 35.940 1.00 79.19 695 THR A CA 1
ATOM 5384 C C . THR A 1 695 ? -34.675 1.477 35.210 1.00 79.19 695 THR A C 1
ATOM 5386 O O . THR A 1 695 ? -33.561 0.959 35.199 1.00 79.19 695 THR A O 1
ATOM 5389 N N . ASN A 1 696 ? -35.725 0.906 34.618 1.00 83.00 696 ASN A N 1
ATOM 5390 C CA . ASN A 1 696 ? -35.665 -0.235 33.695 1.00 83.00 696 ASN A CA 1
ATOM 5391 C C . ASN A 1 696 ? -35.908 0.188 32.230 1.00 83.00 696 ASN A C 1
ATOM 5393 O O . ASN A 1 696 ? -36.079 -0.660 31.362 1.00 83.00 696 ASN A O 1
ATOM 5397 N N . SER A 1 697 ? -35.945 1.497 31.950 1.00 77.00 697 SER A N 1
ATOM 5398 C CA . SER A 1 697 ? -36.143 2.057 30.613 1.00 77.00 697 SER A CA 1
ATOM 5399 C C . SER A 1 697 ? -35.046 3.061 30.255 1.00 77.00 697 SER A C 1
ATOM 5401 O O . SER A 1 697 ? -34.721 3.976 31.013 1.00 77.00 697 SER A O 1
ATOM 5403 N N . HIS A 1 698 ? -34.494 2.920 29.051 1.00 68.62 698 HIS A N 1
ATOM 5404 C CA . HIS A 1 698 ? -33.513 3.857 28.499 1.00 68.62 698 HIS A CA 1
ATOM 5405 C C . HIS A 1 698 ? -34.131 5.204 28.104 1.00 68.62 698 HIS A C 1
ATOM 5407 O O . HIS A 1 698 ? -33.431 6.223 28.072 1.00 68.62 698 HIS A O 1
ATOM 5413 N N . ASP A 1 699 ? -35.428 5.217 27.799 1.00 71.56 699 ASP A N 1
ATOM 5414 C CA . ASP A 1 699 ? -36.131 6.428 27.381 1.00 71.56 699 ASP A CA 1
ATOM 5415 C C . ASP A 1 699 ? -36.269 7.403 28.554 1.00 71.56 699 ASP A C 1
ATOM 5417 O O . ASP A 1 699 ? -36.047 8.601 28.380 1.00 71.56 699 ASP A O 1
ATOM 5421 N N . ASP A 1 700 ? -36.460 6.893 29.775 1.00 72.44 700 ASP A N 1
ATOM 5422 C CA . ASP A 1 700 ? -36.497 7.708 30.994 1.00 72.44 700 ASP A CA 1
ATOM 5423 C C . ASP A 1 700 ? -35.183 8.472 31.199 1.00 72.44 700 ASP A C 1
ATOM 5425 O O . ASP A 1 700 ? -35.175 9.662 31.514 1.00 72.44 700 ASP A O 1
ATOM 5429 N N . LEU A 1 701 ? -34.044 7.805 30.978 1.00 74.31 701 LEU A N 1
ATOM 5430 C CA . LEU A 1 701 ? -32.730 8.446 31.064 1.00 74.31 701 LEU A CA 1
ATOM 5431 C C . LEU A 1 701 ? -32.541 9.510 29.977 1.00 74.31 701 LEU A C 1
ATOM 5433 O O . LEU A 1 701 ? -31.888 10.531 30.211 1.00 74.31 701 LEU A O 1
ATOM 5437 N N . THR A 1 702 ? -33.116 9.281 28.796 1.00 69.94 702 THR A N 1
ATOM 5438 C CA . THR A 1 702 ? -33.082 10.230 27.679 1.00 69.94 702 THR A CA 1
ATOM 5439 C C . THR A 1 702 ? -33.906 11.476 27.996 1.00 69.94 702 THR A C 1
ATOM 5441 O O . THR A 1 702 ? -33.431 12.590 27.763 1.00 69.94 702 THR A O 1
ATOM 5444 N N . GLU A 1 703 ? -35.087 11.314 28.590 1.00 70.62 703 GLU A N 1
ATOM 5445 C CA . GLU A 1 703 ? -35.918 12.429 29.045 1.00 70.62 703 GLU A CA 1
ATOM 5446 C C . GLU A 1 703 ? -35.247 13.212 30.175 1.00 70.62 703 GLU A C 1
ATOM 5448 O O . GLU A 1 703 ? -35.132 14.438 30.081 1.00 70.62 703 GLU A O 1
ATOM 5453 N N . ILE A 1 704 ? -34.689 12.530 31.189 1.00 73.56 704 ILE A N 1
ATOM 5454 C CA . ILE A 1 704 ? -33.915 13.192 32.255 1.00 73.56 704 ILE A CA 1
ATOM 5455 C C . ILE A 1 704 ? -32.802 14.030 31.622 1.00 73.56 704 ILE A C 1
ATOM 5457 O O . ILE A 1 704 ? -32.642 15.204 31.948 1.00 73.56 704 ILE A O 1
ATOM 5461 N N . ARG A 1 705 ? -32.054 13.467 30.667 1.00 72.06 705 ARG A N 1
ATOM 5462 C CA . ARG A 1 705 ? -30.991 14.189 29.962 1.00 72.06 705 ARG A CA 1
ATOM 5463 C C . ARG A 1 705 ? -31.515 15.428 29.229 1.00 72.06 705 ARG A C 1
ATOM 5465 O O . ARG A 1 705 ? -30.872 16.473 29.320 1.00 72.06 705 ARG A O 1
ATOM 5472 N N . ARG A 1 706 ? -32.626 15.324 28.492 1.00 69.38 706 ARG A N 1
ATOM 5473 C CA . ARG A 1 706 ? -33.231 16.458 27.768 1.00 69.38 706 ARG A CA 1
ATOM 5474 C C . ARG A 1 706 ? -33.590 17.584 28.729 1.00 69.38 706 ARG A C 1
ATOM 5476 O O . ARG A 1 706 ? -33.193 18.720 28.491 1.00 69.38 706 ARG A O 1
ATOM 5483 N N . PHE A 1 707 ? -34.235 17.247 29.841 1.00 71.88 707 PHE A N 1
ATOM 5484 C CA . PHE A 1 707 ? -34.577 18.202 30.890 1.00 71.88 707 PHE A CA 1
ATOM 5485 C C . PHE A 1 707 ? -33.330 18.879 31.483 1.00 71.88 707 PHE A C 1
ATOM 5487 O O . PHE A 1 707 ? -33.262 20.105 31.559 1.00 71.88 707 PHE A O 1
ATOM 5494 N N . LEU A 1 708 ? -32.304 18.095 31.847 1.00 71.19 708 LEU A N 1
ATOM 5495 C CA . LEU A 1 708 ? -31.057 18.629 32.410 1.00 71.19 708 LEU A CA 1
ATOM 5496 C C . LEU A 1 708 ? -30.348 19.608 31.460 1.00 71.19 708 LEU A C 1
ATOM 5498 O O . LEU A 1 708 ? -29.647 20.497 31.931 1.00 71.19 708 LEU A O 1
ATOM 5502 N N . LEU A 1 709 ? -30.488 19.418 30.145 1.00 68.69 709 LEU A N 1
ATOM 5503 C CA . LEU A 1 709 ? -29.872 20.272 29.125 1.00 68.69 709 LEU A CA 1
ATOM 5504 C C . LEU A 1 709 ? -30.724 21.495 28.769 1.00 68.69 709 LEU A C 1
ATOM 5506 O O . LEU A 1 709 ? -30.162 22.523 28.407 1.00 68.69 709 LEU A O 1
ATOM 5510 N N . LYS A 1 710 ? -32.054 21.379 28.836 1.00 67.56 710 LYS A N 1
ATOM 5511 C CA . LYS A 1 710 ? -32.985 22.414 28.370 1.00 67.56 710 LYS A CA 1
ATOM 5512 C C . LYS A 1 710 ? -33.448 23.354 29.480 1.00 67.56 710 LYS A C 1
ATOM 5514 O O . LYS A 1 710 ? -33.535 24.557 29.268 1.00 67.56 710 LYS A O 1
ATOM 5519 N N . ASP A 1 711 ? -33.778 22.800 30.642 1.00 70.06 711 ASP A N 1
ATOM 5520 C CA . ASP A 1 711 ? -34.613 23.485 31.634 1.00 70.06 711 ASP A CA 1
ATOM 5521 C C . ASP A 1 711 ? -33.857 23.844 32.922 1.00 70.06 711 ASP A C 1
ATOM 5523 O O . ASP A 1 711 ? -34.347 24.634 33.741 1.00 70.06 711 ASP A O 1
ATOM 5527 N N . LEU A 1 712 ? -32.661 23.279 33.124 1.00 68.50 712 LEU A N 1
ATOM 5528 C CA . LEU A 1 712 ? -31.794 23.664 34.230 1.00 68.50 712 LEU A CA 1
ATOM 5529 C C . LEU A 1 712 ? -30.989 24.927 33.884 1.00 68.50 712 LEU A C 1
ATOM 5531 O O . LEU A 1 712 ? -30.316 24.963 32.857 1.00 68.50 712 LEU A O 1
ATOM 5535 N N . PRO A 1 713 ? -30.960 25.934 34.775 1.00 64.56 713 PRO A N 1
ATOM 5536 C CA . PRO A 1 713 ? -30.166 27.145 34.564 1.00 64.56 713 PRO A CA 1
ATOM 5537 C C . PRO A 1 713 ? -28.653 26.877 34.606 1.00 64.56 713 PRO A C 1
ATOM 5539 O O . PRO A 1 713 ? -27.869 27.657 34.070 1.00 64.56 713 PRO A O 1
ATOM 5542 N N . ARG A 1 714 ? -28.228 25.784 35.255 1.00 65.25 714 ARG A N 1
ATOM 5543 C CA . ARG A 1 714 ? -26.844 25.306 35.278 1.00 65.25 714 ARG A CA 1
ATOM 5544 C C . ARG A 1 714 ? -26.810 23.797 35.114 1.00 65.25 714 ARG A C 1
ATOM 5546 O O . ARG A 1 714 ? -27.593 23.076 35.730 1.00 65.25 714 ARG A O 1
ATOM 5553 N N . LEU A 1 715 ? -25.855 23.330 34.318 1.00 66.75 715 LEU A N 1
ATOM 5554 C CA . LEU A 1 715 ? -25.626 21.904 34.138 1.00 66.75 715 LEU A CA 1
ATOM 5555 C C . LEU A 1 715 ? -25.1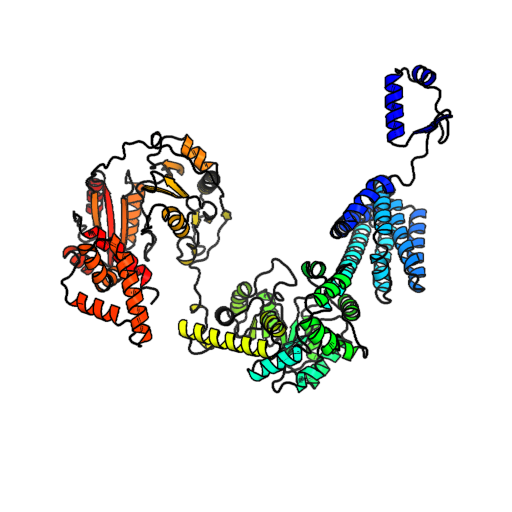80 21.249 35.458 1.00 66.75 715 LEU A C 1
ATOM 5557 O O . LEU A 1 715 ? -24.496 21.889 36.263 1.00 66.75 715 LEU A O 1
ATOM 5561 N N . PRO A 1 716 ? -25.519 19.965 35.680 1.00 65.00 716 PRO A N 1
ATOM 5562 C CA . PRO A 1 716 ? -24.959 19.181 36.773 1.00 65.00 716 PRO A CA 1
ATOM 5563 C C . PRO A 1 716 ? -23.428 19.230 36.803 1.00 65.00 716 PRO A C 1
ATOM 5565 O O . PRO A 1 716 ? -22.766 19.387 35.786 1.00 65.00 716 PRO A O 1
ATOM 5568 N N . ILE A 1 717 ? -22.845 19.026 37.977 1.00 61.91 717 ILE A N 1
ATOM 5569 C CA . ILE A 1 717 ? -21.392 18.926 38.159 1.00 61.91 717 ILE A CA 1
ATOM 5570 C C . ILE A 1 717 ? -20.870 17.587 37.628 1.00 61.91 717 ILE A C 1
ATOM 5572 O O . ILE A 1 717 ? -19.737 17.508 37.167 1.00 61.91 717 ILE A O 1
ATOM 5576 N N . ALA A 1 718 ? -21.666 16.522 37.747 1.00 62.88 718 ALA A N 1
ATOM 5577 C CA . ALA A 1 718 ? -21.354 15.204 37.200 1.00 62.88 718 ALA A CA 1
ATOM 5578 C C . ALA A 1 718 ? -22.638 14.398 36.967 1.00 62.88 718 ALA A C 1
ATOM 5580 O O . ALA A 1 718 ? -23.627 14.583 37.681 1.00 62.88 718 ALA A O 1
ATOM 5581 N N . GLY A 1 719 ? -22.590 13.483 36.002 1.00 67.69 719 GLY A N 1
ATOM 5582 C CA . GLY A 1 719 ? -23.640 12.520 35.683 1.00 67.69 719 GLY A CA 1
ATOM 5583 C C . GLY A 1 719 ? -22.986 11.186 35.341 1.00 67.69 719 GLY A C 1
ATOM 5584 O O . GLY A 1 719 ? -22.211 11.132 34.394 1.00 67.69 719 GLY A O 1
ATOM 5585 N N . GLU A 1 720 ? -23.245 10.144 36.124 1.00 68.69 720 GLU A N 1
ATOM 5586 C CA . GLU A 1 720 ? -22.564 8.847 36.021 1.00 68.69 720 GLU A CA 1
ATOM 5587 C C . GLU A 1 720 ? -23.596 7.741 35.825 1.00 68.69 720 GLU A C 1
ATOM 5589 O O . GLU A 1 720 ? -24.462 7.548 36.679 1.00 68.69 720 GLU A O 1
ATOM 5594 N N . TYR A 1 721 ? -23.509 7.024 34.709 1.00 73.50 721 TYR A N 1
ATOM 5595 C CA . TYR A 1 721 ? -24.393 5.905 34.389 1.00 73.50 721 TYR A CA 1
ATOM 5596 C C . TYR A 1 721 ? -23.724 4.570 34.727 1.00 73.50 721 TYR A C 1
ATOM 5598 O O . TYR A 1 721 ? -22.536 4.383 34.465 1.00 73.50 721 TYR A O 1
ATOM 5606 N N . ILE A 1 722 ? -24.493 3.627 35.267 1.00 74.19 722 ILE A N 1
ATOM 5607 C CA . ILE A 1 722 ? -24.054 2.252 35.484 1.00 74.19 722 ILE A CA 1
ATOM 5608 C C . ILE A 1 722 ? -25.206 1.271 35.243 1.00 74.19 722 ILE A C 1
ATOM 5610 O O . ILE A 1 722 ? -26.293 1.416 35.799 1.00 74.19 722 ILE A O 1
ATOM 5614 N N . HIS A 1 723 ? -24.960 0.262 34.407 1.00 81.75 723 HIS A N 1
ATOM 5615 C CA . HIS A 1 723 ? -25.865 -0.873 34.228 1.00 81.75 723 HIS A CA 1
ATOM 5616 C C . HIS A 1 723 ? -25.693 -1.878 35.378 1.00 81.75 723 HIS A C 1
ATOM 5618 O O . HIS A 1 723 ? -24.577 -2.045 35.875 1.00 81.75 723 HIS A O 1
ATOM 5624 N N . ARG A 1 724 ? -26.748 -2.607 35.757 1.00 82.50 724 ARG A N 1
ATOM 5625 C CA . ARG A 1 724 ? -26.744 -3.613 36.836 1.00 82.50 724 ARG A CA 1
ATOM 5626 C C . ARG A 1 724 ? -25.583 -4.601 36.729 1.00 82.50 724 ARG A C 1
ATOM 5628 O O . ARG A 1 724 ? -24.888 -4.843 37.705 1.00 82.50 724 ARG A O 1
ATOM 5635 N N . VAL A 1 725 ? -25.309 -5.100 35.525 1.00 76.00 725 VAL A N 1
ATOM 5636 C CA . VAL A 1 725 ? -24.183 -6.023 35.285 1.00 76.00 725 VAL A CA 1
ATOM 5637 C C . VAL A 1 725 ? -22.839 -5.383 35.657 1.00 76.00 725 VAL A C 1
ATOM 5639 O O . VAL A 1 725 ? -22.024 -5.995 36.338 1.00 76.00 725 VAL A O 1
ATOM 5642 N N . ALA A 1 726 ? -22.611 -4.128 35.262 1.00 71.62 726 ALA A N 1
ATOM 5643 C CA . ALA A 1 726 ? -21.386 -3.410 35.610 1.00 71.62 726 ALA A CA 1
ATOM 5644 C C . ALA A 1 726 ? -21.317 -3.086 37.113 1.00 71.62 726 ALA A C 1
ATOM 5646 O O . ALA A 1 726 ? -20.234 -3.105 37.698 1.00 71.62 726 ALA A O 1
ATOM 5647 N N . TYR A 1 727 ? -22.467 -2.829 37.746 1.00 81.19 727 TYR A N 1
ATOM 5648 C CA . TYR A 1 727 ? -22.563 -2.691 39.198 1.00 81.19 727 TYR A CA 1
ATOM 5649 C C . TYR A 1 727 ? -22.099 -3.968 39.900 1.00 81.19 727 TYR A C 1
ATOM 5651 O O . TYR A 1 727 ? -21.270 -3.887 40.803 1.00 81.19 727 TYR A O 1
ATOM 5659 N N . ASP A 1 728 ? -22.587 -5.131 39.467 1.00 81.62 728 ASP A N 1
ATOM 5660 C CA . ASP A 1 728 ? -22.274 -6.429 40.076 1.00 81.62 728 ASP A CA 1
ATOM 5661 C C . ASP A 1 728 ? -20.791 -6.771 39.965 1.00 81.62 728 ASP A C 1
ATOM 5663 O O . ASP A 1 728 ? -20.158 -7.126 40.959 1.00 81.62 728 ASP A O 1
ATOM 5667 N N . ILE A 1 729 ? -20.217 -6.574 38.777 1.00 75.94 729 ILE A N 1
ATOM 5668 C CA . ILE A 1 729 ? -18.783 -6.767 38.535 1.00 75.94 729 ILE A CA 1
ATOM 5669 C C . ILE A 1 729 ? -17.970 -5.842 39.448 1.00 75.94 729 ILE A C 1
ATOM 5671 O O . ILE A 1 729 ? -17.035 -6.285 40.115 1.00 75.94 729 ILE A O 1
ATOM 5675 N N . GLY A 1 730 ? -18.337 -4.560 39.530 1.00 73.19 730 GLY A N 1
ATOM 5676 C CA . GLY A 1 730 ? -17.666 -3.606 40.411 1.00 73.19 730 GLY A CA 1
ATOM 5677 C C . GLY A 1 730 ? -17.794 -3.953 41.896 1.00 73.19 730 GLY A C 1
ATOM 5678 O O 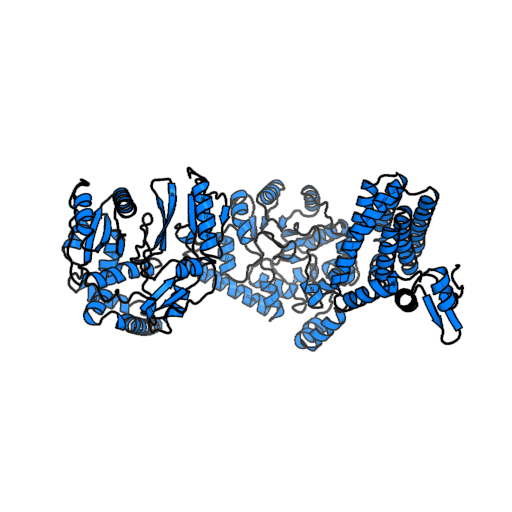. GLY A 1 730 ? -16.840 -3.775 42.655 1.00 73.19 730 GLY A O 1
ATOM 5679 N N . ALA A 1 731 ? -18.955 -4.465 42.305 1.00 78.38 731 ALA A N 1
ATOM 5680 C CA . ALA A 1 731 ? -19.246 -4.876 43.673 1.00 78.38 731 ALA A CA 1
ATOM 5681 C C . ALA A 1 731 ? -18.468 -6.135 44.088 1.00 78.38 731 ALA A C 1
ATOM 5683 O O . ALA A 1 731 ? -18.022 -6.231 45.235 1.00 78.38 731 ALA A O 1
ATOM 5684 N N . GLU A 1 732 ? -18.303 -7.097 43.179 1.00 76.38 732 GLU A N 1
ATOM 5685 C CA . GLU A 1 732 ? -17.550 -8.320 43.452 1.00 76.38 732 GLU A CA 1
ATOM 5686 C C . GLU A 1 732 ? -16.041 -8.064 43.390 1.00 76.38 732 GLU A C 1
ATOM 5688 O O . GLU A 1 732 ? -15.340 -8.311 44.373 1.00 76.38 732 GLU A O 1
ATOM 5693 N N . TYR A 1 733 ? -15.547 -7.519 42.277 1.00 75.00 733 TYR A N 1
ATOM 5694 C CA . TYR A 1 733 ? -14.114 -7.490 41.981 1.00 75.00 733 TYR A CA 1
ATOM 5695 C C . TYR A 1 733 ? -13.393 -6.217 42.432 1.00 75.00 733 TYR A C 1
ATOM 5697 O O . TYR A 1 733 ? -12.180 -6.257 42.600 1.00 75.00 733 TYR A O 1
ATOM 5705 N N . GLY A 1 734 ? -14.102 -5.106 42.670 1.00 73.88 734 GLY A N 1
ATOM 5706 C CA . GLY A 1 734 ? -13.498 -3.822 43.068 1.00 73.88 734 GLY A CA 1
ATOM 5707 C C . GLY A 1 734 ? -13.306 -3.630 44.579 1.00 73.88 734 GLY A C 1
ATOM 5708 O O . GLY A 1 734 ? -12.830 -2.580 45.030 1.00 73.88 734 GLY A O 1
ATOM 5709 N N . LYS A 1 735 ? -13.708 -4.616 45.386 1.00 80.31 735 LYS A N 1
ATOM 5710 C CA . LYS A 1 735 ? -13.793 -4.515 46.850 1.00 80.31 735 LYS A CA 1
ATOM 5711 C C . LYS A 1 735 ? -12.433 -4.365 47.533 1.00 80.31 735 LYS A C 1
ATOM 5713 O O . LYS A 1 735 ? -12.302 -3.600 48.488 1.00 80.31 735 LYS A O 1
ATOM 5718 N N . ASP A 1 736 ? -11.424 -5.079 47.057 1.00 77.56 736 ASP A N 1
ATOM 5719 C CA . ASP A 1 736 ? -10.036 -5.007 47.525 1.00 77.56 736 ASP A CA 1
ATOM 5720 C C . ASP A 1 736 ? -9.458 -3.592 47.416 1.00 77.56 736 ASP A C 1
ATOM 5722 O O . ASP A 1 736 ? -8.931 -3.032 48.383 1.00 77.56 736 ASP A O 1
ATOM 5726 N N . THR A 1 737 ? -9.647 -2.986 46.252 1.00 72.81 737 THR A N 1
ATOM 5727 C CA . THR A 1 737 ? -9.150 -1.670 45.886 1.00 72.81 737 THR A CA 1
ATOM 5728 C C . THR A 1 737 ? -9.909 -0.596 46.655 1.00 72.81 737 THR A C 1
ATOM 5730 O O . THR A 1 737 ? -9.295 0.327 47.197 1.00 72.81 737 THR A O 1
ATOM 5733 N N . PHE A 1 738 ? -11.231 -0.745 46.796 1.00 73.69 738 PHE A N 1
ATOM 5734 C CA . PHE A 1 738 ? -12.044 0.137 47.632 1.00 73.69 738 PHE A CA 1
ATOM 5735 C C . PHE A 1 738 ? -11.546 0.167 49.084 1.00 73.69 738 PHE A C 1
ATOM 5737 O O . PHE A 1 738 ? -11.284 1.244 49.627 1.00 73.69 738 PHE A O 1
ATOM 5744 N N . MET A 1 739 ? -11.362 -1.007 49.695 1.00 75.44 739 MET A N 1
ATOM 5745 C CA . MET A 1 739 ? -10.912 -1.131 51.085 1.00 75.44 739 MET A CA 1
ATOM 5746 C C . MET A 1 739 ? -9.487 -0.596 51.274 1.00 75.44 739 MET A C 1
ATOM 5748 O O . MET A 1 739 ? -9.197 0.072 52.272 1.00 75.44 739 MET A O 1
ATOM 5752 N N . PHE A 1 740 ? -8.599 -0.842 50.306 1.00 77.94 740 PHE A N 1
ATOM 5753 C CA . PHE A 1 740 ? -7.248 -0.286 50.314 1.00 77.94 740 PHE A CA 1
ATOM 5754 C C . PHE A 1 740 ? -7.282 1.245 50.318 1.00 77.94 740 PHE A C 1
ATOM 5756 O O . PHE A 1 740 ? -6.597 1.880 51.119 1.00 77.94 740 PHE A O 1
ATOM 5763 N N . ILE A 1 741 ? -8.116 1.855 49.476 1.00 68.75 741 ILE A N 1
ATOM 5764 C CA . ILE A 1 741 ? -8.232 3.313 49.404 1.00 68.75 741 ILE A CA 1
ATOM 5765 C C . ILE A 1 741 ? -8.872 3.888 50.667 1.00 68.75 741 ILE A C 1
ATOM 5767 O O . ILE A 1 741 ? -8.399 4.914 51.156 1.00 68.75 741 ILE A O 1
ATOM 5771 N N . GLU A 1 742 ? -9.914 3.252 51.210 1.00 72.44 742 GLU A N 1
ATOM 5772 C CA . GLU A 1 742 ? -10.541 3.705 52.459 1.00 72.44 742 GLU A CA 1
ATOM 5773 C C . GLU A 1 742 ? -9.510 3.771 53.596 1.00 72.44 742 GLU A C 1
ATOM 5775 O O . GLU A 1 742 ? -9.519 4.716 54.386 1.00 72.44 742 GLU A O 1
ATOM 5780 N N . LYS A 1 743 ? -8.578 2.810 53.642 1.00 77.94 743 LYS A N 1
ATOM 5781 C CA . LYS A 1 743 ? -7.583 2.695 54.714 1.00 77.94 743 LYS A CA 1
ATOM 5782 C C . LYS A 1 743 ? -6.291 3.484 54.473 1.00 77.94 743 LYS A C 1
ATOM 5784 O O . LYS A 1 743 ? -5.719 4.012 55.424 1.00 77.94 743 LYS A O 1
ATOM 5789 N N . PHE A 1 744 ? -5.813 3.556 53.231 1.00 75.50 744 PHE A N 1
ATOM 5790 C CA . PHE A 1 744 ? -4.483 4.086 52.891 1.00 75.50 744 PHE A CA 1
ATOM 5791 C C . PHE A 1 744 ? -4.508 5.324 51.986 1.00 75.50 744 PHE A C 1
ATOM 5793 O O . PHE A 1 744 ? -3.465 5.950 51.776 1.00 75.50 744 PHE A O 1
ATOM 5800 N N . GLY A 1 745 ? -5.685 5.704 51.485 1.00 67.38 745 GLY A N 1
ATOM 5801 C CA . GLY A 1 745 ? -5.879 6.837 50.587 1.00 67.38 745 GLY A CA 1
ATOM 5802 C C . GLY A 1 745 ? -5.473 6.555 49.137 1.00 67.38 745 GLY A C 1
ATOM 5803 O O . GLY A 1 745 ? -4.713 5.640 48.825 1.00 67.38 745 GLY A O 1
ATOM 5804 N N . THR A 1 746 ? -5.963 7.390 48.216 1.00 59.84 746 THR A N 1
ATOM 5805 C CA . THR A 1 746 ? -5.762 7.208 46.766 1.00 59.84 746 THR A CA 1
ATOM 5806 C C . THR A 1 746 ? -4.319 7.424 46.309 1.00 59.84 746 THR A C 1
ATOM 5808 O O . THR A 1 746 ? -3.911 6.865 45.299 1.00 59.84 746 THR A O 1
ATOM 5811 N N . ALA A 1 747 ? -3.529 8.221 47.035 1.00 66.12 747 ALA A N 1
ATOM 5812 C CA . ALA A 1 747 ? -2.157 8.556 46.641 1.00 66.12 747 ALA A CA 1
ATOM 5813 C C . ALA A 1 747 ? -1.208 7.344 46.652 1.00 66.12 747 ALA A C 1
ATOM 5815 O O . ALA A 1 747 ? -0.211 7.339 45.938 1.00 66.12 747 ALA A O 1
ATOM 5816 N N . LYS A 1 748 ? -1.517 6.308 47.445 1.00 72.19 748 LYS A N 1
ATOM 5817 C CA . LYS A 1 748 ? -0.687 5.099 47.572 1.00 72.19 748 LYS A CA 1
ATOM 5818 C C . LYS A 1 748 ? -1.060 3.985 46.594 1.00 72.19 748 LYS A C 1
ATOM 5820 O O . LYS A 1 748 ? -0.374 2.970 46.546 1.00 72.19 748 LYS A O 1
ATOM 5825 N N . VAL A 1 749 ? -2.120 4.176 45.812 1.00 70.44 749 VAL A N 1
ATOM 5826 C CA . VAL A 1 749 ? -2.631 3.172 44.873 1.00 70.44 749 VAL A CA 1
ATOM 5827 C C . VAL A 1 749 ? -1.614 2.819 43.777 1.00 70.44 749 VAL A C 1
ATOM 5829 O O . VAL A 1 749 ? -1.370 1.629 43.597 1.00 70.44 749 VAL A O 1
ATOM 5832 N N . PRO A 1 750 ? -0.928 3.777 43.112 1.00 69.94 750 PRO A N 1
ATOM 5833 C CA . PRO A 1 750 ? 0.063 3.434 42.087 1.00 69.94 750 PRO A CA 1
ATOM 5834 C C . PRO A 1 750 ? 1.223 2.596 42.634 1.00 69.94 750 PRO A C 1
ATOM 5836 O O . PRO A 1 750 ? 1.665 1.648 41.996 1.00 69.94 750 PRO A O 1
ATOM 5839 N N . ALA A 1 751 ? 1.687 2.903 43.850 1.00 74.38 751 ALA A N 1
ATOM 5840 C CA . ALA A 1 751 ? 2.743 2.135 44.503 1.00 74.38 751 ALA A CA 1
ATOM 5841 C C . ALA A 1 751 ? 2.284 0.711 44.867 1.00 74.38 751 ALA A C 1
ATOM 5843 O O . ALA A 1 751 ? 3.073 -0.226 44.773 1.00 74.38 751 ALA A O 1
ATOM 5844 N N . ALA A 1 752 ? 1.016 0.543 45.257 1.00 76.94 752 ALA A N 1
ATOM 5845 C CA . ALA A 1 752 ? 0.433 -0.764 45.548 1.00 76.94 752 ALA A CA 1
ATOM 5846 C C . ALA A 1 752 ? 0.296 -1.630 44.287 1.00 76.94 752 ALA A C 1
ATOM 5848 O O . ALA A 1 752 ? 0.682 -2.796 44.323 1.00 76.94 752 ALA A O 1
ATOM 5849 N N . PHE A 1 753 ? -0.163 -1.058 43.167 1.00 76.50 753 PHE A N 1
ATOM 5850 C CA . PHE A 1 753 ? -0.208 -1.764 41.881 1.00 76.50 753 PHE A CA 1
ATOM 5851 C C . PHE A 1 753 ? 1.192 -2.103 41.368 1.00 76.50 753 PHE A C 1
ATOM 5853 O O . PHE A 1 753 ? 1.446 -3.251 41.037 1.00 76.50 753 PHE A O 1
ATOM 5860 N N . ALA A 1 754 ? 2.152 -1.177 41.442 1.00 76.06 754 ALA A N 1
ATOM 5861 C CA . ALA A 1 754 ? 3.533 -1.467 41.052 1.00 76.06 754 ALA A CA 1
ATOM 5862 C C . ALA A 1 754 ? 4.187 -2.569 41.913 1.00 76.06 754 ALA A C 1
ATOM 5864 O O . ALA A 1 754 ? 5.052 -3.307 41.440 1.00 76.06 754 ALA A O 1
ATOM 5865 N N . LEU A 1 755 ? 3.809 -2.678 43.192 1.00 82.50 755 LEU A N 1
ATOM 5866 C CA . LEU A 1 755 ? 4.236 -3.781 44.053 1.00 82.50 755 LEU A CA 1
ATOM 5867 C C . LEU A 1 755 ? 3.563 -5.094 43.642 1.00 82.50 755 LEU A C 1
ATOM 5869 O O . LEU A 1 755 ? 4.246 -6.113 43.554 1.00 82.50 755 LEU A O 1
ATOM 5873 N N . LYS A 1 756 ? 2.254 -5.062 43.370 1.00 81.69 756 LYS A N 1
ATOM 5874 C CA . LYS A 1 756 ? 1.492 -6.208 42.866 1.00 81.69 756 LYS A CA 1
ATOM 5875 C C . LYS A 1 756 ? 2.089 -6.731 41.558 1.00 81.69 756 LYS A C 1
ATOM 5877 O O . LYS A 1 756 ? 2.408 -7.908 41.495 1.00 81.69 756 LYS A O 1
ATOM 5882 N N . ASP A 1 757 ? 2.377 -5.863 40.593 1.00 80.44 757 ASP A N 1
ATOM 5883 C CA . ASP A 1 757 ? 2.961 -6.245 39.300 1.00 80.44 757 ASP A CA 1
ATOM 5884 C C . ASP A 1 757 ? 4.322 -6.943 39.458 1.00 80.44 757 ASP A C 1
ATOM 5886 O O . ASP A 1 757 ? 4.639 -7.896 38.746 1.00 80.44 757 ASP A O 1
ATOM 5890 N N . LYS A 1 758 ? 5.138 -6.518 40.435 1.00 83.81 758 LYS A N 1
ATOM 5891 C CA . LYS A 1 758 ? 6.403 -7.200 40.765 1.00 83.81 758 LYS A CA 1
ATOM 5892 C C . LYS A 1 758 ? 6.175 -8.591 41.350 1.00 83.81 758 LYS A C 1
ATOM 5894 O O . LYS A 1 758 ? 6.929 -9.510 41.033 1.00 83.81 758 LYS A O 1
ATOM 5899 N N . VAL A 1 759 ? 5.176 -8.728 42.222 1.00 83.69 759 VAL A N 1
ATOM 5900 C CA . VAL A 1 759 ? 4.788 -10.016 42.810 1.00 83.69 759 VAL A CA 1
ATOM 5901 C C . VAL A 1 759 ? 4.249 -10.942 41.721 1.00 83.69 759 VAL A C 1
ATOM 5903 O O . VAL A 1 759 ? 4.681 -12.088 41.644 1.00 83.69 759 VAL A O 1
ATOM 5906 N N . ASP A 1 760 ? 3.409 -10.433 40.827 1.00 82.12 760 ASP A N 1
ATOM 5907 C CA . ASP A 1 760 ? 2.827 -11.185 39.714 1.00 82.12 760 ASP A CA 1
ATOM 5908 C C . ASP A 1 760 ? 3.913 -11.650 38.747 1.00 82.12 760 ASP A C 1
ATOM 5910 O O . ASP A 1 760 ? 4.005 -12.840 38.456 1.00 82.12 760 ASP A O 1
ATOM 5914 N N . GLY A 1 761 ? 4.834 -10.762 38.363 1.00 81.19 761 GLY A N 1
ATOM 5915 C CA . GLY A 1 761 ? 5.979 -11.119 37.523 1.00 81.19 761 GLY A CA 1
ATOM 5916 C C . GLY A 1 761 ? 6.934 -12.137 38.165 1.00 81.19 761 GLY A C 1
ATOM 5917 O O . GLY A 1 761 ? 7.640 -12.852 37.452 1.00 81.19 761 GLY A O 1
ATOM 5918 N N . TYR A 1 762 ? 6.976 -12.234 39.499 1.00 85.69 762 TYR A N 1
ATOM 5919 C CA . TYR A 1 762 ? 7.707 -13.297 40.197 1.00 85.69 762 TYR A CA 1
ATOM 5920 C C . TYR A 1 762 ? 6.917 -14.614 40.217 1.00 85.69 762 TYR A C 1
ATOM 5922 O O . TYR A 1 762 ? 7.476 -15.666 39.906 1.00 85.69 762 TYR A O 1
ATOM 5930 N N . LEU A 1 763 ? 5.619 -14.557 40.529 1.00 84.38 763 LEU A N 1
ATOM 5931 C CA . LEU A 1 763 ? 4.724 -15.717 40.572 1.00 84.38 763 LEU A CA 1
ATOM 5932 C C . LEU A 1 763 ? 4.562 -16.378 39.193 1.00 84.38 763 LEU A C 1
ATOM 5934 O O . LEU A 1 763 ? 4.538 -17.605 39.091 1.00 84.38 763 LEU A O 1
ATOM 5938 N N . GLU A 1 764 ? 4.544 -15.593 38.116 1.00 82.44 764 GLU A N 1
ATOM 5939 C CA . GLU A 1 764 ? 4.508 -16.107 36.745 1.00 82.44 764 GLU A CA 1
ATOM 5940 C C . GLU A 1 764 ? 5.779 -16.871 36.366 1.00 82.44 764 GLU A C 1
ATOM 5942 O O . GLU A 1 764 ? 5.691 -17.919 35.723 1.00 82.44 764 GLU A O 1
ATOM 5947 N N . LYS A 1 765 ? 6.956 -16.413 36.817 1.00 81.94 765 LYS A N 1
ATOM 5948 C CA . LYS A 1 765 ? 8.237 -17.106 36.576 1.00 81.94 765 LYS A CA 1
ATOM 5949 C C . LYS A 1 765 ? 8.301 -18.484 37.231 1.00 81.94 765 LYS A C 1
ATOM 5951 O O . LYS A 1 765 ? 9.009 -19.350 36.728 1.00 81.94 765 LYS A O 1
ATOM 5956 N N . ILE A 1 766 ? 7.566 -18.689 38.323 1.00 86.69 766 ILE A N 1
ATOM 5957 C CA . ILE A 1 766 ? 7.469 -19.978 39.026 1.00 86.69 766 ILE A CA 1
ATOM 5958 C C . ILE A 1 766 ? 6.219 -20.784 38.628 1.00 86.69 766 ILE A C 1
ATOM 5960 O O . ILE A 1 766 ? 5.889 -21.771 39.279 1.00 86.69 766 ILE A O 1
ATOM 5964 N N . GLY A 1 767 ? 5.519 -20.383 37.559 1.00 80.88 767 GLY A N 1
ATOM 5965 C CA . GLY A 1 767 ? 4.374 -21.112 36.999 1.00 80.88 767 GLY A CA 1
ATOM 5966 C C . GLY A 1 767 ? 3.033 -20.889 37.711 1.00 80.88 767 GLY A C 1
ATOM 5967 O O . GLY A 1 767 ? 2.036 -21.503 37.333 1.00 80.88 767 GLY A O 1
ATOM 5968 N N . LEU A 1 768 ? 2.965 -19.997 38.703 1.00 78.88 768 LEU A N 1
ATOM 5969 C CA . LEU A 1 768 ? 1.768 -19.725 39.507 1.00 78.88 768 LEU A CA 1
ATOM 5970 C C . LEU A 1 768 ? 1.032 -18.473 39.005 1.00 78.88 768 LEU A C 1
ATOM 5972 O O . LEU A 1 768 ? 1.017 -17.427 39.654 1.00 78.88 768 LEU A O 1
ATOM 5976 N N . ARG A 1 769 ? 0.394 -18.583 37.835 1.00 77.81 769 ARG A N 1
ATOM 5977 C CA . ARG A 1 769 ? -0.353 -17.474 37.213 1.00 77.81 769 ARG A CA 1
ATOM 5978 C C . ARG A 1 769 ? -1.572 -17.053 38.047 1.00 77.81 769 ARG A C 1
ATOM 5980 O O . ARG A 1 769 ? -2.349 -17.900 38.501 1.00 77.81 769 ARG A O 1
ATOM 5987 N N . SER A 1 770 ? -1.752 -15.739 38.208 1.00 74.75 770 SER A N 1
ATOM 5988 C CA . SER A 1 770 ? -2.917 -15.104 38.859 1.00 74.75 770 SER A CA 1
ATOM 5989 C C . SER A 1 770 ? -3.170 -15.529 40.315 1.00 74.75 770 SER A C 1
ATOM 5991 O O . SER A 1 770 ? -4.287 -15.399 40.818 1.00 74.75 770 SER A O 1
ATOM 5993 N N . LEU A 1 771 ? -2.166 -16.082 41.006 1.00 81.75 771 LEU A N 1
ATOM 5994 C CA . LEU A 1 771 ? -2.323 -16.554 42.385 1.00 81.75 771 LEU A CA 1
ATOM 5995 C C . LEU A 1 771 ? -2.574 -15.395 43.360 1.00 81.75 771 LEU A C 1
ATOM 5997 O O . LEU A 1 771 ? -3.420 -15.511 44.240 1.00 81.75 771 LEU A O 1
ATOM 6001 N N . SER A 1 772 ? -1.872 -14.280 43.180 1.00 80.69 772 SER A N 1
ATOM 6002 C CA . SER A 1 772 ? -2.042 -13.042 43.952 1.00 80.69 772 SER A CA 1
ATOM 6003 C C . SER A 1 772 ? -3.479 -12.516 43.899 1.00 80.69 772 SER A C 1
ATOM 6005 O O . SER A 1 772 ? -4.075 -12.282 44.948 1.00 80.69 772 SER A O 1
ATOM 6007 N N . ASP A 1 773 ? -4.059 -12.417 42.701 1.00 79.00 773 ASP A N 1
ATOM 6008 C CA . ASP A 1 773 ? -5.438 -11.976 42.486 1.00 79.00 773 ASP A CA 1
ATOM 6009 C C . ASP A 1 773 ? -6.436 -12.950 43.104 1.00 79.00 773 ASP A C 1
ATOM 6011 O O . ASP A 1 773 ? -7.344 -12.537 43.819 1.00 79.00 773 ASP A O 1
ATOM 6015 N N . LYS A 1 774 ? -6.238 -14.260 42.919 1.00 80.94 774 LYS A N 1
ATOM 6016 C CA . LYS A 1 774 ? -7.099 -15.283 43.536 1.00 80.94 774 LYS A CA 1
ATOM 6017 C C . LYS A 1 774 ? -7.076 -15.208 45.062 1.00 80.94 774 LYS A C 1
ATOM 6019 O O . LYS A 1 774 ? -8.126 -15.334 45.688 1.00 80.94 774 LYS A O 1
ATOM 6024 N N . VAL A 1 775 ? -5.905 -14.987 45.659 1.00 82.56 775 VAL A N 1
ATOM 6025 C CA . VAL A 1 775 ? -5.758 -14.820 47.112 1.00 82.56 775 VAL A CA 1
ATOM 6026 C C . VAL A 1 775 ? -6.427 -13.527 47.574 1.00 82.56 775 VAL A C 1
ATOM 6028 O O . VAL A 1 775 ? -7.180 -13.550 48.545 1.00 82.56 775 VAL A O 1
ATOM 6031 N N . LEU A 1 776 ? -6.219 -12.416 46.868 1.00 81.69 776 LEU A N 1
ATOM 6032 C CA . LEU A 1 776 ? -6.806 -11.123 47.219 1.00 81.69 776 LEU A CA 1
ATOM 6033 C C . LEU A 1 776 ? -8.341 -11.152 47.121 1.00 81.69 776 LEU A C 1
ATOM 6035 O O . LEU A 1 776 ? -9.032 -10.696 48.035 1.00 81.69 776 LEU A O 1
ATOM 6039 N N . GLN A 1 777 ? -8.880 -11.776 46.073 1.00 80.56 777 GLN A N 1
ATOM 6040 C CA . GLN A 1 777 ? -10.318 -11.989 45.892 1.00 80.56 777 GLN A CA 1
ATOM 6041 C C . GLN A 1 777 ? -10.891 -12.959 46.939 1.00 80.56 777 GLN A C 1
ATOM 6043 O O . GLN A 1 777 ? -11.955 -12.713 47.504 1.00 80.56 777 GLN A O 1
ATOM 6048 N N . MET A 1 778 ? -10.173 -14.031 47.289 1.00 83.00 778 MET A N 1
ATOM 6049 C CA . MET A 1 778 ? -10.588 -14.947 48.361 1.00 83.00 778 MET A CA 1
ATOM 6050 C C . MET A 1 778 ? -10.661 -14.234 49.719 1.00 83.00 778 MET A C 1
ATOM 6052 O O . MET A 1 778 ? -11.655 -14.359 50.434 1.00 83.00 778 MET A O 1
ATOM 6056 N N . VAL A 1 779 ? -9.636 -13.448 50.061 1.00 81.94 779 VAL A N 1
ATOM 6057 C CA . VAL A 1 779 ? -9.584 -12.682 51.315 1.00 81.94 779 VAL A CA 1
ATOM 6058 C C . VAL A 1 779 ? -10.709 -11.649 51.368 1.00 81.94 779 VAL A C 1
ATOM 6060 O O . VAL A 1 779 ? -11.348 -11.476 52.406 1.00 81.94 779 VAL A O 1
ATOM 6063 N N . THR A 1 780 ? -11.001 -10.977 50.257 1.00 79.62 780 THR A N 1
ATOM 6064 C CA . THR A 1 780 ? -12.054 -9.955 50.222 1.00 79.62 780 THR A CA 1
ATOM 6065 C C . THR A 1 780 ? -13.469 -10.517 50.195 1.00 79.62 780 THR A C 1
ATOM 6067 O O . THR A 1 780 ? -14.376 -9.856 50.717 1.00 79.62 780 THR A O 1
ATOM 6070 N N . LYS A 1 781 ? -13.679 -11.747 49.710 1.00 79.75 781 LYS A N 1
ATOM 6071 C CA . LYS A 1 781 ? -14.963 -12.462 49.851 1.00 79.75 781 LYS A CA 1
ATOM 6072 C C . LYS A 1 781 ? -15.349 -12.709 51.314 1.00 79.75 781 LYS A C 1
ATOM 6074 O O . LYS A 1 781 ? -16.536 -12.710 51.619 1.00 79.75 781 LYS A O 1
ATOM 6079 N N . LEU A 1 782 ? -14.376 -12.822 52.224 1.00 81.12 782 LEU A N 1
ATOM 6080 C CA . LEU A 1 782 ? -14.616 -13.001 53.665 1.00 81.12 782 LEU A CA 1
ATOM 6081 C C . LEU A 1 782 ? -14.968 -11.699 54.409 1.00 81.12 782 LEU A C 1
ATOM 6083 O O . LEU A 1 782 ? -15.390 -11.738 55.563 1.00 81.12 782 LEU A O 1
ATOM 6087 N N . LEU A 1 783 ? -14.795 -10.537 53.774 1.00 79.12 783 LEU A N 1
ATOM 6088 C CA . LEU A 1 783 ? -15.119 -9.239 54.371 1.00 79.12 783 LEU A CA 1
ATOM 6089 C C . LEU A 1 783 ? -16.614 -8.895 54.198 1.00 79.12 783 LEU A C 1
ATOM 6091 O O . LEU A 1 783 ? -17.242 -9.355 53.244 1.00 79.12 783 LEU A O 1
ATOM 6095 N N . PRO A 1 784 ? -17.209 -8.038 55.046 1.00 76.25 784 PRO A N 1
ATOM 6096 C CA . PRO A 1 784 ? -18.589 -7.571 54.866 1.00 76.25 784 PRO A CA 1
ATOM 6097 C C . PRO A 1 784 ? -18.780 -6.757 53.573 1.00 76.25 784 PRO A C 1
ATOM 6099 O O . PRO A 1 784 ? -17.809 -6.310 52.956 1.00 76.25 784 PRO A O 1
ATOM 6102 N N . ASN A 1 785 ? -20.034 -6.581 53.133 1.00 73.50 785 ASN A N 1
ATOM 6103 C CA . ASN A 1 785 ? -20.351 -5.773 51.950 1.00 73.50 785 ASN A CA 1
ATOM 6104 C C . ASN A 1 785 ? -19.889 -4.319 52.164 1.00 73.50 785 ASN A C 1
ATOM 6106 O O . ASN A 1 785 ? -20.186 -3.707 53.189 1.00 73.50 785 ASN A O 1
ATOM 6110 N N . HIS A 1 786 ? -19.140 -3.791 51.198 1.00 76.50 786 HIS A N 1
ATOM 6111 C CA . HIS A 1 786 ? -18.543 -2.459 51.247 1.00 76.50 786 HIS A CA 1
ATOM 6112 C C . HIS A 1 786 ? -19.477 -1.368 50.685 1.00 76.50 786 HIS A C 1
ATOM 6114 O O . HIS A 1 786 ? -19.215 -0.174 50.844 1.00 76.50 786 HIS A O 1
ATOM 6120 N N . LEU A 1 787 ? -20.584 -1.777 50.053 1.00 78.19 787 LEU A N 1
ATOM 6121 C CA . LEU A 1 787 ? -21.584 -0.906 49.447 1.00 78.19 787 LEU A CA 1
ATOM 6122 C C . LEU A 1 787 ? -22.712 -0.544 50.424 1.00 78.19 787 LEU A C 1
ATOM 6124 O O . LEU A 1 787 ? -23.134 -1.386 51.221 1.00 78.19 787 LEU A O 1
ATOM 6128 N N . PRO A 1 788 ? -23.269 0.683 50.356 1.00 75.94 788 PRO A N 1
ATOM 6129 C CA . PRO A 1 788 ? -24.433 1.056 51.153 1.00 75.94 788 PRO A CA 1
ATOM 6130 C C . PRO A 1 788 ? -25.635 0.148 50.869 1.00 75.94 788 PRO A C 1
ATOM 6132 O O . PRO A 1 788 ? -26.011 -0.038 49.714 1.00 75.94 788 PRO A O 1
ATOM 6135 N N . LYS A 1 789 ? -26.303 -0.332 51.928 1.00 76.25 789 LYS A N 1
ATOM 6136 C CA . LYS A 1 789 ? -27.467 -1.236 51.838 1.00 76.25 789 LYS A CA 1
ATOM 6137 C C . LYS A 1 789 ? -28.524 -0.761 50.829 1.00 76.25 789 LYS A C 1
ATOM 6139 O O . LYS A 1 789 ? -28.965 -1.533 49.992 1.00 76.25 789 LYS A O 1
ATOM 6144 N N . ARG A 1 790 ? -28.833 0.538 50.848 1.00 69.44 790 ARG A N 1
ATOM 6145 C CA . ARG A 1 790 ? -29.837 1.167 49.978 1.00 69.44 790 ARG A CA 1
ATOM 6146 C C . ARG A 1 790 ? -29.478 1.147 48.487 1.00 69.44 790 ARG A C 1
ATOM 6148 O O . ARG A 1 790 ? -30.372 1.133 47.656 1.00 69.44 790 ARG A O 1
ATOM 6155 N N . MET A 1 791 ? -28.187 1.154 48.138 1.00 76.81 791 MET A N 1
ATOM 6156 C CA . MET A 1 791 ? -27.772 1.007 46.737 1.00 76.81 791 MET A CA 1
ATOM 6157 C C . MET A 1 791 ? -27.956 -0.431 46.254 1.00 76.81 791 MET A C 1
ATOM 6159 O O . MET A 1 791 ? -28.373 -0.615 45.119 1.00 76.81 791 MET A O 1
ATOM 6163 N N . ASN A 1 792 ? -27.691 -1.427 47.109 1.00 81.88 792 ASN A N 1
ATOM 6164 C CA . ASN A 1 792 ? -27.941 -2.831 46.768 1.00 81.88 792 ASN A CA 1
ATOM 6165 C C . ASN A 1 792 ? -29.446 -3.087 46.588 1.00 81.88 792 ASN A C 1
ATOM 6167 O O . ASN A 1 792 ? -29.847 -3.689 45.604 1.00 81.88 792 ASN A O 1
ATOM 6171 N N . GLU A 1 793 ? -30.278 -2.528 47.475 1.00 81.69 793 GLU A N 1
ATOM 6172 C CA . GLU A 1 793 ? -31.742 -2.584 47.342 1.00 81.69 793 GLU A CA 1
ATOM 6173 C C . GLU A 1 793 ? -32.216 -1.971 46.010 1.00 81.69 793 GLU A C 1
ATOM 6175 O O . GLU A 1 793 ? -33.090 -2.521 45.353 1.00 81.69 793 GLU A O 1
ATOM 6180 N N . PHE A 1 794 ? -31.614 -0.860 45.566 1.00 76.06 794 PHE A N 1
ATOM 6181 C CA . PHE A 1 794 ? -31.917 -0.265 44.258 1.00 76.06 794 PHE A CA 1
ATOM 6182 C C . PHE A 1 794 ? -31.436 -1.124 43.089 1.00 76.06 794 PHE A C 1
ATOM 6184 O O . PHE A 1 794 ? -32.148 -1.255 42.094 1.00 76.06 794 PHE A O 1
ATOM 6191 N N . ARG A 1 795 ? -30.236 -1.698 43.198 1.00 83.44 795 ARG A N 1
ATOM 6192 C CA . ARG A 1 795 ? -29.675 -2.634 42.219 1.00 83.44 795 ARG A CA 1
ATOM 6193 C C . ARG A 1 795 ? -30.601 -3.824 41.983 1.00 83.44 795 ARG A C 1
ATOM 6195 O O . ARG A 1 795 ? -30.751 -4.255 40.844 1.00 83.44 795 ARG A O 1
ATOM 6202 N N . ASP A 1 796 ? -31.236 -4.332 43.035 1.00 86.81 796 ASP A N 1
ATOM 6203 C CA . ASP A 1 796 ? -32.152 -5.472 42.931 1.00 86.81 796 ASP A CA 1
ATOM 6204 C C . ASP A 1 796 ? -33.447 -5.118 42.176 1.00 86.81 796 ASP A C 1
ATOM 6206 O O . ASP A 1 796 ? -34.087 -5.999 41.606 1.00 86.81 796 ASP A O 1
ATOM 6210 N N . LEU A 1 797 ? -33.812 -3.833 42.128 1.00 82.88 797 LEU A N 1
ATOM 6211 C CA . LEU A 1 797 ? -35.060 -3.346 41.532 1.00 82.88 797 LEU A CA 1
ATOM 6212 C C . LEU A 1 797 ? -34.896 -2.810 40.100 1.00 82.88 797 LEU A C 1
ATOM 6214 O O . LEU A 1 797 ? -35.812 -2.950 39.288 1.00 82.88 797 LEU A O 1
ATOM 6218 N N . TYR A 1 798 ? -33.742 -2.219 39.765 1.00 83.56 798 TYR A N 1
ATOM 6219 C CA . TYR A 1 798 ? -33.546 -1.487 38.504 1.00 83.56 798 TYR A CA 1
ATOM 6220 C C . TYR A 1 798 ? -32.316 -1.956 37.718 1.00 83.56 798 TYR A C 1
ATOM 6222 O O . TYR A 1 798 ? -31.336 -2.400 38.312 1.00 83.56 798 TYR A O 1
ATOM 6230 N N . GLU A 1 799 ? -32.396 -1.965 36.389 1.00 82.12 799 GLU A N 1
ATOM 6231 C CA . GLU A 1 799 ? -31.307 -2.369 35.488 1.00 82.12 799 GLU A CA 1
ATOM 6232 C C . GLU A 1 799 ? -30.349 -1.214 35.202 1.00 82.12 799 GLU A C 1
ATOM 6234 O O . GLU A 1 799 ? -29.142 -1.410 35.049 1.00 82.12 799 GLU A O 1
ATOM 6239 N N . HIS A 1 800 ? -30.880 0.003 35.169 1.00 81.56 800 HIS A N 1
ATOM 6240 C CA . HIS A 1 800 ? -30.147 1.214 34.857 1.00 81.56 800 HIS A CA 1
ATOM 6241 C C . HIS A 1 800 ? -30.060 2.108 36.080 1.00 81.56 800 HIS A C 1
ATOM 6243 O O . HIS A 1 800 ? -31.068 2.399 36.723 1.00 81.56 800 HIS A O 1
ATOM 6249 N N . HIS A 1 801 ? -28.863 2.612 36.360 1.00 78.44 801 HIS A N 1
ATOM 6250 C CA . HIS A 1 801 ? -28.634 3.533 37.460 1.00 78.44 801 HIS A CA 1
ATOM 6251 C C . HIS A 1 801 ? -27.909 4.785 36.971 1.00 78.44 801 HIS A C 1
ATOM 6253 O O . HIS A 1 801 ? -26.902 4.696 36.272 1.00 78.44 801 HIS A O 1
ATOM 6259 N N . LEU A 1 802 ? -28.397 5.958 37.367 1.00 76.31 802 LEU A N 1
ATOM 6260 C CA . LEU A 1 802 ? -27.826 7.258 37.036 1.00 76.31 802 LEU A CA 1
ATOM 6261 C C . LEU A 1 802 ? -27.566 8.057 38.316 1.00 76.31 802 LEU A C 1
ATOM 6263 O O . LEU A 1 802 ? -28.465 8.308 39.114 1.00 76.31 802 LEU A O 1
ATOM 6267 N N . MET A 1 803 ? -26.328 8.494 38.504 1.00 73.06 803 MET A N 1
ATOM 6268 C CA . MET A 1 803 ? -25.914 9.347 39.612 1.00 73.06 803 MET A CA 1
ATOM 6269 C C . MET A 1 803 ? -25.690 10.769 39.127 1.00 73.06 803 MET A C 1
ATOM 6271 O O . MET A 1 803 ? -24.811 11.002 38.307 1.00 73.06 803 MET A O 1
ATOM 6275 N N . ILE A 1 804 ? -26.437 11.728 39.664 1.00 70.81 804 ILE A N 1
ATOM 6276 C CA . ILE A 1 804 ? -26.351 13.136 39.269 1.00 70.81 804 ILE A CA 1
ATOM 6277 C C . ILE A 1 804 ? -25.845 13.947 40.453 1.00 70.81 804 ILE A C 1
ATOM 6279 O O . ILE A 1 804 ? -26.428 13.923 41.536 1.00 70.81 804 ILE A O 1
ATOM 6283 N N . ARG A 1 805 ? -24.761 14.693 40.262 1.00 68.94 805 ARG A N 1
ATOM 6284 C CA . ARG A 1 805 ? -24.213 15.605 41.268 1.00 68.94 805 ARG A CA 1
ATOM 6285 C C . ARG A 1 805 ? -24.545 17.038 40.880 1.00 68.94 805 ARG A C 1
ATOM 6287 O O . ARG A 1 805 ? -24.145 17.472 39.808 1.00 68.94 805 ARG A O 1
ATOM 6294 N N . ILE A 1 806 ? -25.225 17.776 41.753 1.00 70.00 806 ILE A N 1
ATOM 6295 C CA . ILE A 1 806 ? -25.693 19.144 41.477 1.00 70.00 806 ILE A CA 1
ATOM 6296 C C . ILE A 1 806 ? -25.533 20.054 42.705 1.00 70.00 806 ILE A C 1
ATOM 6298 O O . ILE A 1 806 ? -25.385 19.584 43.842 1.00 70.00 806 ILE A O 1
ATOM 6302 N N . GLU A 1 807 ? -25.532 21.368 42.480 1.00 66.31 807 GLU A N 1
ATOM 6303 C CA . GLU A 1 807 ? -25.567 22.370 43.547 1.00 66.31 807 GLU A CA 1
ATOM 6304 C C . GLU A 1 807 ? -26.946 22.437 44.231 1.00 66.31 807 GLU A C 1
ATOM 6306 O O . GLU A 1 807 ? -27.989 22.235 43.611 1.00 66.31 807 GLU A O 1
ATOM 6311 N N . ASN A 1 808 ? -26.960 22.750 45.533 1.00 59.72 808 ASN A N 1
ATOM 6312 C CA . ASN A 1 808 ? -28.166 22.725 46.376 1.00 59.72 808 ASN A CA 1
ATOM 6313 C C . ASN A 1 808 ? -29.335 23.590 45.861 1.00 59.72 808 ASN A C 1
ATOM 6315 O O . ASN A 1 808 ? -30.487 23.261 46.124 1.00 59.72 808 ASN A O 1
ATOM 6319 N N . GLN A 1 809 ? -29.043 24.711 45.189 1.00 59.81 809 GLN A N 1
ATOM 6320 C CA . GLN A 1 809 ? -30.058 25.675 44.738 1.00 59.81 809 GLN A CA 1
ATOM 6321 C C . GLN A 1 809 ? -30.900 25.122 43.577 1.00 59.81 809 GLN A C 1
ATOM 6323 O O . GLN A 1 809 ? -32.101 25.369 43.527 1.00 59.81 809 GLN A O 1
ATOM 6328 N N . ASP A 1 810 ? -30.300 24.292 42.721 1.00 61.88 810 ASP A N 1
ATOM 6329 C CA . ASP A 1 810 ? -30.962 23.670 41.568 1.00 61.88 810 ASP A CA 1
ATOM 6330 C C . ASP A 1 810 ? -31.544 22.282 41.902 1.00 61.88 810 ASP A C 1
ATOM 6332 O O . ASP A 1 810 ? -32.477 21.803 41.250 1.00 61.88 810 ASP A O 1
ATOM 6336 N N . GLY A 1 811 ? -31.045 21.648 42.971 1.00 58.66 811 GLY A N 1
ATOM 6337 C CA . GLY A 1 811 ? -31.486 20.326 43.428 1.00 58.66 811 GLY A CA 1
ATOM 6338 C C . GLY A 1 811 ? -32.966 20.252 43.822 1.00 58.66 811 GLY A C 1
ATOM 6339 O O . GLY A 1 811 ? -33.592 19.215 43.622 1.00 58.66 811 GLY A O 1
ATOM 6340 N N . VAL A 1 812 ? -33.562 21.344 44.318 1.00 60.88 812 VAL A N 1
ATOM 6341 C CA . VAL A 1 812 ? -34.994 21.381 44.684 1.00 60.88 812 VAL A CA 1
ATOM 6342 C C . VAL A 1 812 ? -35.889 21.276 43.445 1.00 60.88 812 VAL A C 1
ATOM 6344 O O . VAL A 1 812 ? -36.893 20.567 43.471 1.00 60.88 812 VAL A O 1
ATOM 6347 N N . ARG A 1 813 ? -35.507 21.929 42.339 1.00 64.69 813 ARG A N 1
ATOM 6348 C CA . ARG A 1 813 ? -36.257 21.911 41.073 1.00 64.69 813 ARG A CA 1
ATOM 6349 C C . ARG A 1 813 ? -36.148 20.552 40.385 1.00 64.69 813 ARG A C 1
ATOM 6351 O O . ARG A 1 813 ? -37.156 20.023 39.921 1.00 64.69 813 ARG A O 1
ATOM 6358 N N . LEU A 1 814 ? -34.948 19.963 40.400 1.00 64.38 814 LEU A N 1
ATOM 6359 C CA . LEU A 1 814 ? -34.722 18.598 39.927 1.00 64.38 814 LEU A CA 1
ATOM 6360 C C . LEU A 1 814 ? -35.521 17.585 40.761 1.00 64.38 814 LEU A C 1
ATOM 6362 O O . LEU A 1 814 ? -36.213 16.748 40.196 1.00 64.38 814 LEU A O 1
ATOM 6366 N N . PHE A 1 815 ? -35.491 17.691 42.093 1.00 62.06 815 PHE A N 1
ATOM 6367 C CA . PHE A 1 815 ? -36.276 16.821 42.971 1.00 62.06 815 PHE A CA 1
ATOM 6368 C C . PHE A 1 815 ? -37.778 16.938 42.706 1.00 62.06 815 PHE A C 1
ATOM 6370 O O . PHE A 1 815 ? -38.459 15.922 42.593 1.00 62.06 815 PHE A O 1
ATOM 6377 N N . TYR A 1 816 ? -38.295 18.163 42.575 1.00 61.16 816 TYR A N 1
ATOM 6378 C CA . TYR A 1 816 ? -39.712 18.398 42.312 1.00 61.16 816 TYR A CA 1
ATOM 6379 C C . TYR A 1 816 ? -40.152 17.783 40.980 1.00 61.16 816 TYR A C 1
ATOM 6381 O O . TYR A 1 816 ? -41.151 17.088 40.935 1.00 61.16 816 TYR A O 1
ATOM 6389 N N . ILE A 1 817 ? -39.391 17.952 39.900 1.00 61.31 817 ILE A N 1
ATOM 6390 C CA . ILE A 1 817 ? -39.806 17.453 38.579 1.00 61.31 817 ILE A CA 1
ATOM 6391 C C . ILE A 1 817 ? -39.612 15.941 38.452 1.00 61.31 817 ILE A C 1
ATOM 6393 O O . ILE A 1 817 ? -40.521 15.249 38.003 1.00 61.31 817 ILE A O 1
ATOM 6397 N N . VAL A 1 818 ? -38.489 15.407 38.940 1.00 60.34 818 VAL A N 1
ATOM 6398 C CA . VAL A 1 818 ? -38.257 13.955 38.955 1.00 60.34 818 VAL A CA 1
ATOM 6399 C C . VAL A 1 818 ? -39.279 13.242 39.860 1.00 60.34 818 VAL A C 1
ATOM 6401 O O . VAL A 1 818 ? -39.622 12.096 39.600 1.00 60.34 818 VAL A O 1
ATOM 6404 N N . SER A 1 819 ? -39.827 13.916 40.881 1.00 56.50 819 SER A N 1
ATOM 6405 C CA . SER A 1 819 ? -40.941 13.382 41.687 1.00 56.50 819 SER A CA 1
ATOM 6406 C C . SER A 1 819 ? -42.332 13.554 41.056 1.00 56.50 819 SER A C 1
ATOM 6408 O O . SER A 1 819 ? -43.250 12.841 41.454 1.00 56.50 819 SER A O 1
ATOM 6410 N N . GLN A 1 820 ? -42.501 14.448 40.074 1.00 54.53 820 GLN A N 1
ATOM 6411 C CA . GLN A 1 820 ? -43.739 14.601 39.287 1.00 54.53 820 GLN A CA 1
ATOM 6412 C C . GLN A 1 820 ? -43.822 13.607 38.123 1.00 54.53 820 GLN A C 1
ATOM 6414 O O . GLN A 1 820 ? -44.915 13.290 37.656 1.00 54.53 820 GLN A O 1
ATOM 6419 N N . TRP A 1 821 ? -42.685 13.094 37.651 1.00 59.72 821 TRP A N 1
ATOM 6420 C CA . TRP A 1 821 ? -42.649 12.027 36.657 1.00 59.72 821 TRP A CA 1
ATOM 6421 C C . TRP A 1 821 ? -43.080 10.720 37.332 1.00 59.72 821 TRP A C 1
ATOM 6423 O O . TRP A 1 821 ? -42.270 10.016 37.930 1.00 59.72 821 TRP A O 1
ATOM 6433 N N . GLN A 1 822 ? -44.380 10.406 37.270 1.00 41.16 822 GLN A N 1
ATOM 6434 C CA . GLN A 1 822 ? -44.940 9.096 37.628 1.00 41.16 822 GLN A CA 1
ATOM 6435 C C . GLN A 1 822 ? -44.464 8.008 36.648 1.00 41.16 822 GLN A C 1
ATOM 6437 O O . GLN A 1 822 ? -45.258 7.370 35.961 1.00 41.16 822 GLN A O 1
ATOM 6442 N N . VAL A 1 823 ? -43.160 7.758 36.591 1.00 41.91 823 VAL A N 1
ATOM 6443 C CA . VAL A 1 823 ? -42.664 6.452 36.166 1.00 41.91 823 VAL A CA 1
ATOM 6444 C C . VAL A 1 823 ? -42.815 5.554 37.388 1.00 41.91 823 VAL A C 1
ATOM 6446 O O . VAL A 1 823 ? -42.399 5.910 38.491 1.00 41.91 823 VAL A O 1
ATOM 6449 N N . GLN A 1 824 ? -43.531 4.447 37.233 1.00 36.84 824 GLN A N 1
ATOM 6450 C CA . GLN A 1 824 ? -43.916 3.566 38.329 1.00 36.84 824 GLN A CA 1
ATOM 6451 C C . GLN A 1 824 ? -42.723 3.236 39.253 1.00 36.84 824 GLN A C 1
ATOM 6453 O O . GLN A 1 824 ? -41.771 2.581 38.849 1.00 36.84 824 GLN A O 1
ATOM 6458 N N . GLN A 1 825 ? -42.860 3.662 40.515 1.00 36.16 825 GLN A N 1
ATOM 6459 C CA . GLN A 1 825 ? -42.034 3.356 41.693 1.00 36.16 825 GLN A CA 1
ATOM 6460 C C . GLN A 1 825 ? -40.687 4.114 41.851 1.00 36.16 825 GLN A C 1
ATOM 6462 O O . GLN A 1 825 ? -39.697 3.842 41.190 1.00 36.16 825 GLN A O 1
ATOM 6467 N N . PHE A 1 826 ? -40.691 5.020 42.845 1.00 39.00 826 PHE A N 1
ATOM 6468 C CA . PHE A 1 826 ? -39.623 5.483 43.757 1.00 39.00 826 PHE A CA 1
ATOM 6469 C C . PHE A 1 826 ? -38.294 6.042 43.207 1.00 39.00 826 PHE A C 1
ATOM 6471 O O . PHE A 1 826 ? -37.240 5.412 43.273 1.00 39.00 826 PHE A O 1
ATOM 6478 N N . VAL A 1 827 ? -38.287 7.348 42.916 1.00 36.97 827 VAL A N 1
ATOM 6479 C CA . VAL A 1 827 ? -37.065 8.168 42.972 1.00 36.97 827 VAL A CA 1
ATOM 6480 C C . VAL A 1 827 ? -36.763 8.484 44.435 1.00 36.97 827 VAL A C 1
ATOM 6482 O O . VAL A 1 827 ? -37.505 9.206 45.100 1.00 36.97 827 VAL A O 1
ATOM 6485 N N . ILE A 1 828 ? -35.647 7.976 44.951 1.00 43.12 828 ILE A N 1
ATOM 6486 C CA . ILE A 1 828 ? -35.162 8.325 46.284 1.00 43.12 828 ILE A CA 1
ATOM 6487 C C . ILE A 1 828 ? -33.819 9.034 46.157 1.00 43.12 828 ILE A C 1
ATOM 6489 O O . ILE A 1 828 ? -32.796 8.448 45.814 1.00 43.12 828 ILE A O 1
ATOM 6493 N N . VAL A 1 829 ? -33.809 10.304 46.545 1.00 43.50 829 VAL A N 1
ATOM 6494 C CA . VAL A 1 829 ? -32.588 11.095 46.694 1.00 43.50 829 VAL A CA 1
ATOM 6495 C C . VAL A 1 829 ? -31.913 10.707 47.997 1.00 43.50 829 VAL A C 1
ATOM 6497 O O . VAL A 1 829 ? -32.433 10.975 49.082 1.00 43.50 829 VAL A O 1
ATOM 6500 N N . ILE A 1 830 ? -30.743 10.078 47.921 1.00 45.00 830 ILE A N 1
ATOM 6501 C CA . ILE A 1 830 ? -29.947 9.819 49.117 1.00 45.00 830 ILE A CA 1
ATOM 6502 C C . ILE A 1 830 ? -28.951 10.963 49.304 1.00 45.00 830 ILE A C 1
ATOM 6504 O O . ILE A 1 830 ? -27.993 11.114 48.552 1.00 45.00 830 ILE A O 1
ATOM 6508 N N . ARG A 1 831 ? -29.123 11.740 50.375 1.00 40.16 831 ARG A N 1
ATOM 6509 C CA . ARG A 1 831 ? -28.119 12.709 50.827 1.00 40.16 831 ARG A CA 1
ATOM 6510 C C . ARG A 1 831 ? -26.955 11.944 51.474 1.00 40.16 831 ARG A C 1
ATOM 6512 O O . ARG A 1 831 ? -27.018 11.627 52.657 1.00 40.16 831 ARG A O 1
ATOM 6519 N N . ILE A 1 832 ? -25.912 11.599 50.711 1.00 40.19 832 ILE A N 1
ATOM 6520 C CA . ILE A 1 832 ? -24.777 10.807 51.231 1.00 40.19 832 ILE A CA 1
ATOM 6521 C C . ILE A 1 832 ? -23.535 11.677 51.438 1.00 40.19 832 ILE A C 1
ATOM 6523 O O . ILE A 1 832 ? -23.047 12.338 50.522 1.00 40.19 832 ILE A O 1
ATOM 6527 N N . VAL A 1 833 ? -22.982 11.635 52.653 1.00 39.38 833 VAL A N 1
ATOM 6528 C CA . VAL A 1 833 ? -21.746 12.333 53.029 1.00 39.38 833 VAL A CA 1
ATOM 6529 C C . VAL A 1 833 ? -20.527 11.407 52.870 1.00 39.38 833 VAL A C 1
ATOM 6531 O O . VAL A 1 833 ? -20.487 10.292 53.384 1.00 39.38 833 VAL A O 1
ATOM 6534 N N . ARG A 1 834 ? -19.503 11.921 52.173 1.00 38.81 834 ARG A N 1
ATOM 6535 C CA . ARG A 1 834 ? -18.089 11.481 52.077 1.00 38.81 834 ARG A CA 1
ATOM 6536 C C . ARG A 1 834 ? -17.741 10.082 51.522 1.00 38.81 834 ARG A C 1
ATOM 6538 O O . ARG A 1 834 ? -16.772 10.028 50.768 1.00 38.81 834 ARG A O 1
ATOM 6545 N N . LYS A 1 835 ? -18.459 8.987 51.810 1.00 41.09 835 LYS A N 1
ATOM 6546 C CA . LYS A 1 835 ? -17.968 7.614 51.503 1.00 41.09 835 LYS A CA 1
ATOM 6547 C C . LYS A 1 835 ? -18.131 7.124 50.046 1.00 41.09 835 LYS A C 1
ATOM 6549 O O . LYS A 1 835 ? -17.362 6.270 49.621 1.00 41.09 835 LYS A O 1
ATOM 6554 N N . LEU A 1 836 ? -19.036 7.695 49.241 1.00 44.56 836 LEU A N 1
ATOM 6555 C CA . LEU A 1 836 ? -19.273 7.236 47.853 1.00 44.56 836 LEU A CA 1
ATOM 6556 C C . LEU A 1 836 ? -18.206 7.659 46.826 1.00 44.56 836 LEU A C 1
ATOM 6558 O O . LEU A 1 836 ? -18.097 7.042 45.771 1.00 44.56 836 LEU A O 1
ATOM 6562 N N . LYS A 1 837 ? -17.412 8.702 47.107 1.00 43.72 837 LYS A N 1
ATOM 6563 C CA . LYS A 1 837 ? -16.432 9.250 46.143 1.00 43.72 837 LYS A CA 1
ATOM 6564 C C . LYS A 1 837 ? -15.330 8.254 45.759 1.00 43.72 837 LYS A C 1
ATOM 6566 O O . LYS A 1 837 ? -14.770 8.366 44.674 1.00 43.72 837 LYS A O 1
ATOM 6571 N N . ILE A 1 838 ? -15.005 7.329 46.662 1.00 45.03 838 ILE A N 1
ATOM 6572 C CA . ILE A 1 838 ? -13.952 6.320 46.480 1.00 45.03 838 ILE A CA 1
ATOM 6573 C C . ILE A 1 838 ? -14.455 5.168 45.604 1.00 45.03 838 ILE A C 1
ATOM 6575 O O . ILE A 1 838 ? -13.741 4.719 44.717 1.00 45.03 838 ILE A O 1
ATOM 6579 N N . LEU A 1 839 ? -15.706 4.758 45.815 1.00 45.06 839 LEU A N 1
ATOM 6580 C CA . LEU A 1 839 ? -16.355 3.665 45.103 1.00 45.06 839 LEU A CA 1
ATOM 6581 C C . LEU A 1 839 ? -16.604 3.984 43.620 1.00 45.06 839 LEU A C 1
ATOM 6583 O O . LEU A 1 839 ? -16.264 3.208 42.731 1.00 45.06 839 LEU A O 1
ATOM 6587 N N . LEU A 1 840 ? -17.153 5.172 43.365 1.00 46.50 840 LEU A N 1
ATOM 6588 C CA . LEU A 1 840 ? -17.507 5.676 42.036 1.00 46.50 840 LEU A CA 1
ATOM 6589 C C . LEU A 1 840 ? -16.306 5.779 41.092 1.00 46.50 840 LEU A C 1
ATOM 6591 O O . LEU A 1 840 ? -16.404 5.429 39.923 1.00 46.50 840 LEU A O 1
ATOM 6595 N N . ARG A 1 841 ? -15.158 6.227 41.613 1.00 48.28 841 ARG A N 1
ATOM 6596 C CA . ARG A 1 841 ? -13.930 6.383 40.822 1.00 48.28 841 ARG A CA 1
ATOM 6597 C C . ARG A 1 841 ? -13.355 5.062 40.314 1.00 48.28 841 ARG A C 1
ATOM 6599 O O . ARG A 1 841 ? -12.510 5.111 39.430 1.00 48.28 841 ARG A O 1
ATOM 6606 N N . TRP A 1 842 ? -13.756 3.926 40.885 1.00 48.69 842 TRP A N 1
ATOM 6607 C CA . TRP A 1 842 ? -13.089 2.646 40.646 1.00 48.69 842 TRP A CA 1
ATOM 6608 C C . TRP A 1 842 ? -13.992 1.543 40.105 1.00 48.69 842 TRP A C 1
ATOM 6610 O O . TRP A 1 842 ? -13.505 0.781 39.280 1.00 48.69 842 TRP A O 1
ATOM 6620 N N . ILE A 1 843 ? -15.290 1.500 40.432 1.00 44.75 843 ILE A N 1
ATOM 6621 C CA . ILE A 1 843 ? -16.229 0.582 39.751 1.00 44.75 843 ILE A CA 1
ATOM 6622 C C . ILE A 1 843 ? -16.217 0.823 38.227 1.00 44.75 843 ILE A C 1
ATOM 6624 O O . ILE A 1 843 ? -16.199 -0.125 37.447 1.00 44.75 843 ILE A O 1
ATOM 6628 N N . LEU A 1 844 ? -16.122 2.088 37.803 1.00 39.91 844 LEU A N 1
ATOM 6629 C CA . LEU A 1 844 ? -16.004 2.476 36.393 1.00 39.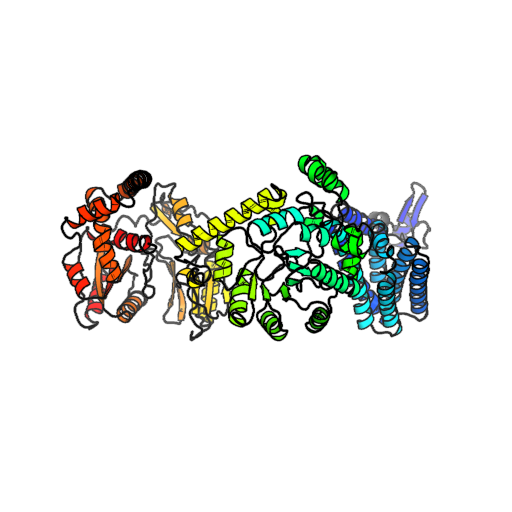91 844 LEU A CA 1
ATOM 6630 C C . LEU A 1 844 ? -14.602 2.235 35.806 1.00 39.91 844 LEU A C 1
ATOM 6632 O O . LEU A 1 844 ? -14.488 1.918 34.627 1.00 39.91 844 LEU A O 1
ATOM 6636 N N . LEU A 1 845 ? -13.535 2.326 36.611 1.00 38.66 845 LEU A N 1
ATOM 6637 C CA . LEU A 1 845 ? -12.168 2.064 36.145 1.00 38.66 845 LEU A CA 1
ATOM 6638 C C . LEU A 1 845 ? -11.924 0.563 35.926 1.00 38.66 845 LEU A C 1
ATOM 6640 O O . LEU A 1 845 ? -11.308 0.188 34.934 1.00 38.66 845 LEU A O 1
ATOM 6644 N N . TYR A 1 846 ? -12.447 -0.284 36.820 1.00 35.69 846 TYR A N 1
ATOM 6645 C CA . TYR A 1 846 ? -12.324 -1.740 36.732 1.00 35.69 846 TYR A CA 1
ATOM 6646 C C . TYR A 1 846 ? -13.129 -2.286 35.544 1.00 35.69 846 TYR A C 1
ATOM 6648 O O . TYR A 1 846 ? -12.591 -3.050 34.750 1.00 35.69 846 TYR A O 1
ATOM 6656 N N . ALA A 1 847 ? -14.363 -1.809 35.329 1.00 32.59 847 ALA A N 1
ATOM 6657 C CA . ALA A 1 847 ? -15.190 -2.211 34.185 1.00 32.59 847 ALA A CA 1
ATOM 6658 C C . ALA A 1 847 ? -14.570 -1.863 32.813 1.00 32.59 847 ALA A C 1
ATOM 6660 O O . ALA A 1 847 ? -14.859 -2.529 31.826 1.00 32.59 847 ALA A O 1
ATOM 6661 N N . VAL A 1 848 ? -13.692 -0.856 32.732 1.00 32.44 848 VAL A N 1
ATOM 6662 C CA . VAL A 1 848 ? -12.986 -0.495 31.487 1.00 32.44 848 VAL A CA 1
ATOM 6663 C C . VAL A 1 848 ? -11.688 -1.294 31.302 1.00 32.44 848 VAL A C 1
ATOM 6665 O O . VAL A 1 848 ? -11.285 -1.536 30.166 1.00 32.44 848 VAL A O 1
ATOM 6668 N N . THR A 1 849 ? -11.043 -1.752 32.380 1.00 29.05 849 THR A N 1
ATOM 6669 C CA . THR A 1 849 ? -9.799 -2.539 32.301 1.00 29.05 849 THR A CA 1
ATOM 6670 C C . THR A 1 849 ? -10.009 -4.055 32.268 1.00 29.05 849 THR A C 1
ATOM 6672 O O . THR A 1 849 ? -9.130 -4.749 31.766 1.00 29.05 849 THR A O 1
ATOM 6675 N N . THR A 1 850 ? -11.153 -4.584 32.726 1.00 28.78 850 THR A N 1
ATOM 6676 C CA . THR A 1 850 ? -11.432 -6.043 32.726 1.00 28.78 850 THR A CA 1
ATOM 6677 C C . THR A 1 850 ? -12.337 -6.553 31.600 1.00 28.78 850 THR A C 1
ATOM 6679 O O . THR A 1 850 ? -12.494 -7.760 31.477 1.00 28.78 850 THR A O 1
ATOM 6682 N N . VAL A 1 851 ? -12.872 -5.694 30.723 1.00 24.86 851 VAL A N 1
ATOM 6683 C CA . VAL A 1 851 ? -13.677 -6.135 29.554 1.00 24.86 851 VAL A CA 1
ATOM 6684 C C . VAL A 1 851 ? -12.807 -6.516 28.333 1.00 24.86 851 VAL A C 1
ATOM 6686 O O . VAL A 1 851 ? -13.323 -6.902 27.294 1.00 24.86 851 VAL A O 1
ATOM 6689 N N . ASN A 1 852 ? -11.475 -6.496 28.469 1.00 23.86 852 ASN A N 1
ATOM 6690 C CA . ASN A 1 852 ? -10.526 -7.087 27.509 1.00 23.86 852 ASN A CA 1
ATOM 6691 C C . ASN A 1 852 ? -9.842 -8.355 28.069 1.00 23.86 852 ASN A C 1
ATOM 6693 O O . ASN A 1 852 ? -8.652 -8.571 27.832 1.00 23.86 852 ASN A O 1
ATOM 6697 N N . GLY A 1 853 ? -10.575 -9.154 28.849 1.00 21.78 853 GLY A N 1
ATOM 6698 C CA . GLY A 1 853 ? -10.150 -10.467 29.346 1.00 21.78 853 GLY A CA 1
ATOM 6699 C C . GLY A 1 853 ? -10.985 -11.585 28.752 1.00 21.78 853 GLY A C 1
ATOM 6700 O O . GLY A 1 853 ? -12.226 -11.474 28.861 1.00 21.78 853 GLY A O 1
#

InterPro domains:
  IPR000262 FMN-dependent dehydrogenase [PF01070] (220-514)
  IPR000524 Transcription regulator HTH, GntR [PF00392] (2-46)
  IPR000524 Transcription regulator HTH, GntR [PR00035] (7-21)
  IPR000524 Transcription regulator HTH, GntR [PR00035] (21-37)
  IPR000524 Transcription regulator HTH, GntR [PS50949] (1-50)
  IPR000524 Transcription regulator HTH, GntR [SM00345] (1-47)
  IPR000524 Transcription regulator HTH, GntR [cd07377] (2-46)
  IPR008259 FMN-dependent alpha-hydroxy acid dehydrogenase, active site [PS00557] (412-418)
  IPR008920 Transcription regulator FadR/GntR, C-terminal [G3DSA:1.20.120.530] (74-211)
  IPR008920 Transcription regulator FadR/GntR, C-terminal [SSF48008] (75-209)
  IPR011711 GntR, C-terminal [PF07729] (76-203)
  IPR011711 GntR, C-terminal [SM00895] (76-204)
  IPR012133 Alpha-hydroxy acid dehydrogenase, FMN-dependent [cd02809] (220-510)
  IPR013785 Aldolase-type TIM barrel [G3DSA:3.20.20.70] (217-520)
  IPR015409 D-lactate dehydrogenase, membrane binding, C-terminal [PF09330] (690-810)
  IPR016164 FAD-linked oxidase-like, C-terminal [SSF55103] (688-810)
  IPR016166 FAD-binding domain, PCMH-type [PS51387] (519-714)
  IPR016169 FAD-binding, type PCMH, subdomain 2 [G3DSA:3.30.465.10] (583-682)
  IPR016172 D-lactate dehydrogenase, cap domain, subdomain 1 [G3DSA:3.30.70.610] (683-762)
  IPR016172 D-lactate dehydrogenase, cap domain, subdomain 1 [G3DSA:3.30.70.610] (763-821)

Organism: NCBI:txid334625